Protein AF-0000000084755951 (afdb_homodimer)

Solvent-accessible surface area (backbone atoms only — not comparable to full-atom values): 40116 Å² total; per-residue (Å²): 95,75,40,47,34,36,28,36,17,65,44,61,48,25,36,50,39,48,44,43,33,43,76,69,72,43,50,49,40,33,40,18,60,53,48,72,67,58,58,48,65,53,77,77,49,32,58,33,24,38,64,43,52,53,48,35,47,71,50,68,51,32,68,61,50,73,72,68,36,46,78,37,50,42,37,31,37,33,49,92,86,38,80,45,78,42,54,23,18,78,58,49,82,62,44,34,32,35,30,47,31,40,34,57,53,36,48,39,38,52,51,51,39,61,73,68,62,56,54,68,45,59,49,32,40,80,64,43,78,42,55,36,79,46,82,57,19,36,41,34,29,29,47,93,86,38,83,42,59,37,38,21,51,32,36,39,20,25,40,31,73,87,26,59,51,58,70,66,49,60,70,91,66,52,45,79,33,66,49,74,56,90,34,18,37,39,34,37,30,24,76,22,50,45,70,47,98,46,42,35,45,29,36,35,98,85,25,24,37,36,47,37,48,58,44,78,52,27,20,35,36,34,36,46,38,60,64,85,62,54,61,87,77,51,47,66,68,57,47,53,52,52,52,37,70,61,37,55,67,80,53,33,74,53,53,59,83,63,67,66,77,42,73,44,68,42,74,35,41,35,34,42,45,37,66,35,54,51,71,36,33,35,49,30,33,44,27,32,36,44,48,35,70,73,47,54,36,53,71,41,49,15,40,48,30,33,56,52,50,47,53,37,52,48,39,28,73,77,69,62,41,65,78,46,64,77,43,46,37,60,59,39,49,57,52,44,40,45,46,44,34,48,18,50,50,49,42,59,58,34,47,73,59,93,82,58,48,74,42,51,50,51,43,35,51,30,46,46,53,46,31,75,68,30,73,39,34,40,26,45,52,29,37,56,58,26,46,66,86,76,82,80,93,127,95,75,41,47,33,36,27,38,18,65,43,62,49,26,36,50,38,46,43,42,32,43,76,69,71,42,52,48,39,32,38,18,60,53,48,72,67,58,58,48,66,53,78,79,50,32,58,33,24,39,65,44,53,51,50,36,47,72,50,68,51,32,68,60,51,73,70,70,36,45,78,36,50,43,38,30,37,32,48,93,85,39,80,44,74,42,55,24,19,78,59,49,82,62,44,34,31,35,30,48,30,40,33,57,54,36,46,39,36,51,50,50,39,60,72,70,64,57,54,67,46,59,50,33,40,79,63,44,77,42,56,36,78,48,81,59,18,34,41,34,29,30,46,94,85,38,81,44,57,37,39,19,51,32,35,38,22,26,40,31,74,84,25,60,54,57,70,65,49,59,69,91,66,51,44,79,33,65,48,72,55,90,33,17,39,39,34,38,31,26,76,22,50,45,71,48,97,44,41,37,44,29,37,34,99,85,26,22,38,36,48,37,49,57,46,78,50,27,20,36,36,33,35,45,38,59,63,85,62,54,59,87,78,52,45,66,66,56,48,53,52,52,53,35,70,62,37,56,66,81,53,34,74,52,54,58,84,60,68,67,77,42,75,44,66,43,74,35,42,37,35,41,47,37,66,35,53,51,71,36,32,34,48,32,31,44,28,33,36,43,49,34,69,74,47,55,36,53,68,40,46,14,41,50,32,33,56,52,50,47,52,37,51,48,39,28,75,76,69,62,39,64,76,46,64,77,43,46,38,60,59,39,49,56,51,45,42,45,48,45,36,48,18,50,51,48,42,59,57,34,48,72,58,93,84,58,48,74,43,50,52,52,42,35,51,28,47,47,53,46,33,75,68,30,72,39,34,41,25,45,51,29,38,56,58,27,46,66,86,76,81,78,90,124

InterPro domains:
  IPR002938 FAD-binding domain [PF01494] (2-342)
  IPR012733 4-hydroxybenzoate 3-monooxygenase [TIGR02360] (1-390)
  IPR036188 FAD/NAD(P)-binding domain superfamily [G3DSA:3.50.50.60] (2-351)
  IPR036188 FAD/NAD(P)-binding domain superfamily [SSF51905] (1-386)
  IPR050641 Rifampicin monooxygenase-like [PTHR43004] (2-329)

Radius of gyration: 30.82 Å; Cα contacts (8 Å, |Δi|>4): 1655; chains: 2; bounding box: 67×98×66 Å

Secondary structure (DSSP, 8-state):
-B-SEEEE--SHHHHHHHHHHHHTT--EEEE-SS-HHHHHH-----EE-HHHHHHHHHHT--HHHHHH-EEES-EEEEETTEEEEE-HHHHTTS--EEE--HHHHHHHHHHHHHHHT--EE-S-EEEEEE-TTSSS-EEEEEETTEEEEEE-SEEEE-S-TT-HHHHTS-TTT-EEEEEEEEEEEEEEEESS--SSSS-EEE--TT--EEEEESSSS-EEEEEEE-TT--GGG--HHHHHHHHHHTS-HHHHTTPPP--EEEEEEEEEEEEEEE-SEETTEEE-GGGTEE--GGGT-HHHHHHHHHHHHHHHHHHHHHH--GGGGGGHHHHHHHHHHHHHHHHHHHHHHH---TT--HHHHHHHHHHHHHHHH-HHHHHHHHHHHH-PPPPP--/-B-SEEEE--SHHHHHHHHHHHHTT--EEEE-SS-HHHHHH-----EE-HHHHHHHHHHT--HHHHHH-EEES-EEEEETTEEEEE-HHHHTTS--EEE--HHHHHHHHHHHHHHHT--EE-S-EEEEEE-TTSSS-EEEEEETTEEEEEE-SEEEE-S-TTSHHHHTS-TTT-EEEEEEEEEEEEEEEES---SSSS-EEE--TT--EEEEESSSS-EEEEEEEETT--GGG--HHHHHHHHHHTS-HHHHTTPPP--EEEEEEEEEEEEEEE-SEETTEEE-GGGTEE--GGGT-HHHHHHHHHHHHHHHHHHHHHH--GGGGGGHHHHHHHHHHHHHHHHHHHHHHH---TT--HHHHHHHHHHHHHHHH-HHHHHHHHHHHH-PPPPP--

Foldseek 3Di:
DEFAEEEEALALLSLLLCLLLVVLVGAYEYEAQADPVVRLPDWDFFKAFQVLLVSCVSSVQCVCQVVAKDWAQWEWEADPQDIFIQRLCVLAVGFTMIGAISSRSSVSSVVSCVVSVRHYAYNKAPWDWDDLQDQWIKIWIAHPRDIDIYIYRFYEYPHAQPDCQLVNDDPVQKDKDKDWAQWWKKKFKDQAAFLDSHWYWYAAPQWTKIWAANHRGMTMIIGIGGPPDDQVVQDQVNVLVVNLVRHPVVSNVSDDGDDTPDTDIGTFMWMAMPQQDDRRYGYAANNGIDAGPLLSCRVVLSSLLSVLVSVLVSCCVVPVPPVLSVCSRVQSVVQRVLLNVLSVVRCLLHTDGPPDDPVSVVVSVVLCCDLSVDSVSSSVNSCVSSNPDGDDRD/DEFAEEEEALALLSLLLCLLLVVLVGAYEYEAQADPVVRLPDWDFFKAFQVLLVSCVSSVLCVCQVVAKDKAQWAWEADPQDIFIQRLCVLAVGFIMIGAISSRSSVSSVVSCVVSVRHYAYNWAPWDWDDLQDQWIKIWIAHPRDIDIYIHRFYEYPHAQPDCQLVNDDPVQKDKDKDWAQWWKKKFKFQAAFLDSHWYWYAAPQWTKIWAANHRGMTMIIGIGGPPDDQVVQDQVNVLVVNLVRHPVVSSVSDDGGDTPDIDIGTFMWMAMPQQDDRRYGYAANNGIDAGPLLSCRVVLSSLLSVLVSVLVSCCVPPVPPVLSVCSRVQSVVQRVLLNVLSVVRCLLHTDGPPDDPVSVVVSVVLCCDLSVDSVSSSVNSCVSSNPDGDDRD

Structure (mmCIF, N/CA/C/O backbone):
data_AF-0000000084755951-model_v1
#
loop_
_entity.id
_entity.type
_entity.pdbx_description
1 polymer '4-hydroxybenzoate 3-monooxygenase'
#
loop_
_atom_site.group_PDB
_atom_site.id
_atom_site.type_symbol
_atom_site.label_atom_id
_atom_site.label_alt_id
_atom_site.label_comp_id
_atom_site.label_asym_id
_atom_site.label_entity_id
_atom_site.label_seq_id
_atom_site.pdbx_PDB_ins_code
_atom_site.Cartn_x
_atom_site.Cartn_y
_atom_site.Cartn_z
_atom_site.occupancy
_atom_site.B_iso_or_equiv
_atom_site.auth_seq_id
_atom_site.auth_comp_id
_atom_site.auth_asym_id
_atom_site.auth_atom_id
_atom_site.pdbx_PDB_model_num
ATOM 1 N N . MET A 1 1 ? -6.324 -45.344 -24.609 1 89.38 1 MET A N 1
ATOM 2 C CA . MET A 1 1 ? -5.785 -45.312 -23.25 1 89.38 1 MET A CA 1
ATOM 3 C C . MET A 1 1 ? -6.695 -44.5 -22.328 1 89.38 1 MET A C 1
ATOM 5 O O . MET A 1 1 ? -7.469 -43.656 -22.781 1 89.38 1 MET A O 1
ATOM 9 N N . ARG A 1 2 ? -6.793 -44.906 -21.078 1 95.69 2 ARG A N 1
ATOM 10 C CA . ARG A 1 2 ? -7.617 -44.188 -20.109 1 95.69 2 ARG A CA 1
ATOM 11 C C . ARG A 1 2 ? -6.824 -43.875 -18.844 1 95.69 2 ARG A C 1
ATOM 13 O O . ARG A 1 2 ? -5.934 -44.625 -18.453 1 95.69 2 ARG A O 1
ATOM 20 N N . THR A 1 3 ? -7.078 -42.719 -18.266 1 98.19 3 THR A N 1
ATOM 21 C CA . THR A 1 3 ? -6.477 -42.344 -16.984 1 98.19 3 THR A CA 1
ATOM 22 C C . THR A 1 3 ? -7.469 -41.531 -16.156 1 98.19 3 THR A C 1
ATOM 24 O O . THR A 1 3 ? -8.578 -41.25 -16.609 1 98.19 3 THR A O 1
ATOM 27 N N . GLN A 1 4 ? -7.203 -41.344 -14.914 1 98.56 4 GLN A N 1
ATOM 28 C CA . GLN A 1 4 ? -8.062 -40.531 -14.07 1 98.56 4 GLN A CA 1
ATOM 29 C C . GLN A 1 4 ? -7.844 -39.031 -14.344 1 98.56 4 GLN A C 1
ATOM 31 O O . GLN A 1 4 ? -8.805 -38.312 -14.617 1 98.56 4 GLN A O 1
ATOM 36 N N . VAL A 1 5 ? -6.59 -38.594 -14.344 1 98.81 5 VAL A N 1
ATOM 37 C CA . VAL A 1 5 ? -6.297 -37.188 -14.594 1 98.81 5 VAL A CA 1
ATOM 38 C C . VAL A 1 5 ? -5.266 -37.094 -15.719 1 98.81 5 VAL A C 1
ATOM 40 O O . VAL A 1 5 ? -4.148 -37.594 -15.594 1 98.81 5 VAL A O 1
ATOM 43 N N . ALA A 1 6 ? -5.59 -36.438 -16.844 1 98.88 6 ALA A N 1
ATOM 44 C CA . ALA A 1 6 ? -4.641 -36.062 -17.891 1 98.88 6 ALA A CA 1
ATOM 45 C C . ALA A 1 6 ? -4.012 -34.688 -17.594 1 98.88 6 ALA A C 1
ATOM 47 O O . ALA A 1 6 ? -4.723 -33.719 -17.344 1 98.88 6 ALA A O 1
ATOM 48 N N . ILE A 1 7 ? -2.732 -34.656 -17.547 1 98.94 7 ILE A N 1
ATOM 49 C CA . ILE A 1 7 ? -2.002 -33.406 -17.328 1 98.94 7 ILE A CA 1
ATOM 50 C C . ILE A 1 7 ? -1.303 -33 -18.609 1 98.94 7 ILE A C 1
ATOM 52 O O . ILE A 1 7 ? -0.539 -33.75 -19.203 1 98.94 7 ILE A O 1
ATOM 56 N N . ILE A 1 8 ? -1.611 -31.812 -19.094 1 98.88 8 ILE A N 1
ATOM 57 C CA . ILE A 1 8 ? -0.977 -31.297 -20.297 1 98.88 8 ILE A CA 1
ATOM 58 C C . ILE A 1 8 ? 0.137 -30.328 -19.922 1 98.88 8 ILE A C 1
ATOM 60 O O . ILE A 1 8 ? -0.131 -29.203 -19.516 1 98.88 8 ILE A O 1
ATOM 64 N N . GLY A 1 9 ? 1.36 -30.703 -20.141 1 98.31 9 GLY A N 1
ATOM 65 C CA . GLY A 1 9 ? 2.533 -29.922 -19.766 1 98.31 9 GLY A CA 1
ATOM 66 C C . GLY A 1 9 ? 3.357 -30.578 -18.672 1 98.31 9 GLY A C 1
ATOM 67 O O . GLY A 1 9 ? 2.83 -30.906 -17.609 1 98.31 9 GLY A O 1
ATOM 68 N N . ALA A 1 10 ? 4.645 -30.719 -18.906 1 97.69 10 ALA A N 1
ATOM 69 C CA . ALA A 1 10 ? 5.555 -31.344 -17.938 1 97.69 10 ALA A CA 1
ATOM 70 C C . ALA A 1 10 ? 6.512 -30.312 -17.344 1 97.69 10 ALA A C 1
ATOM 72 O O . ALA A 1 10 ? 7.672 -30.641 -17.062 1 97.69 10 ALA A O 1
ATOM 73 N N . GLY A 1 11 ? 6.027 -29.062 -17.25 1 95.69 11 GLY A N 1
ATOM 74 C CA . GLY A 1 11 ? 6.754 -28.109 -16.438 1 95.69 11 GLY A CA 1
ATOM 75 C C . GLY A 1 11 ? 6.645 -28.391 -14.953 1 95.69 11 GLY A C 1
ATOM 76 O O . GLY A 1 11 ? 6.086 -29.406 -14.547 1 95.69 11 GLY A O 1
ATOM 77 N N . PRO A 1 12 ? 7.125 -27.453 -14.156 1 95.56 12 PRO A N 1
ATOM 78 C CA . PRO A 1 12 ? 7.129 -27.703 -12.711 1 95.56 12 PRO A CA 1
ATOM 79 C C . PRO A 1 12 ? 5.73 -27.953 -12.148 1 95.56 12 PRO A C 1
ATOM 81 O O . PRO A 1 12 ? 5.551 -28.844 -11.312 1 95.56 12 PRO A O 1
ATOM 84 N N . SER A 1 13 ? 4.766 -27.203 -12.602 1 97.38 13 SER A N 1
ATOM 85 C CA . SER A 1 13 ? 3.426 -27.375 -12.047 1 97.38 13 SER A CA 1
ATOM 86 C C . SER A 1 13 ? 2.834 -28.734 -12.438 1 97.38 13 SER A C 1
ATOM 88 O O . SER A 1 13 ? 2.221 -29.406 -11.609 1 97.38 13 SER A O 1
ATOM 90 N N . GLY A 1 14 ? 3.006 -29.141 -13.703 1 98.56 14 GLY A N 1
ATOM 91 C CA . GLY A 1 14 ? 2.5 -30.422 -14.133 1 98.56 14 GLY A CA 1
ATOM 92 C C . GLY A 1 14 ? 3.156 -31.594 -13.422 1 98.56 14 GLY A C 1
ATOM 93 O O . GLY A 1 14 ? 2.477 -32.531 -13 1 98.56 14 GLY A O 1
ATOM 94 N N . LEU A 1 15 ? 4.469 -31.531 -13.312 1 98.62 15 LEU A N 1
ATOM 95 C CA . LEU A 1 15 ? 5.219 -32.594 -12.641 1 98.62 15 LEU A CA 1
ATOM 96 C C . LEU A 1 15 ? 4.852 -32.656 -11.164 1 98.62 15 LEU A C 1
ATOM 98 O O . LEU A 1 15 ? 4.691 -33.75 -10.617 1 98.62 15 LEU A O 1
ATOM 102 N N . LEU A 1 16 ? 4.746 -31.5 -10.516 1 98.75 16 LEU A N 1
ATOM 103 C CA . LEU A 1 16 ? 4.402 -31.469 -9.102 1 98.75 16 LEU A CA 1
ATOM 104 C C . LEU A 1 16 ? 3.002 -32.031 -8.867 1 98.75 16 LEU A C 1
ATOM 106 O O . LEU A 1 16 ? 2.793 -32.844 -7.957 1 98.75 16 LEU A O 1
ATOM 110 N N . LEU A 1 17 ? 2.049 -31.594 -9.703 1 98.88 17 LEU A N 1
ATOM 111 C CA . LEU A 1 17 ? 0.692 -32.125 -9.609 1 98.88 17 LEU A CA 1
ATOM 112 C C . LEU A 1 17 ? 0.681 -33.625 -9.812 1 98.88 17 LEU A C 1
ATOM 114 O O . LEU A 1 17 ? 0.057 -34.344 -9.039 1 98.88 17 LEU A O 1
ATOM 118 N N . GLY A 1 18 ? 1.361 -34.094 -10.859 1 98.81 18 GLY A N 1
ATOM 119 C CA . GLY A 1 18 ? 1.45 -35.5 -11.125 1 98.81 18 GLY A CA 1
ATOM 120 C C . GLY A 1 18 ? 1.99 -36.312 -9.953 1 98.81 18 GLY A C 1
ATOM 121 O O . GLY A 1 18 ? 1.472 -37.375 -9.633 1 98.81 18 GLY A O 1
ATOM 122 N N . GLN A 1 19 ? 3.037 -35.781 -9.359 1 98.75 19 GLN A N 1
ATOM 123 C CA . GLN A 1 19 ? 3.684 -36.469 -8.242 1 98.75 19 GLN A CA 1
ATOM 124 C C . GLN A 1 19 ? 2.74 -36.562 -7.043 1 98.75 19 GLN A C 1
ATOM 126 O O . GLN A 1 19 ? 2.621 -37.625 -6.438 1 98.75 19 GLN A O 1
ATOM 131 N N . LEU A 1 20 ? 2.086 -35.469 -6.691 1 98.81 20 LEU A N 1
ATOM 132 C CA . LEU A 1 20 ? 1.184 -35.469 -5.543 1 98.81 20 LEU A CA 1
ATOM 133 C C . LEU A 1 20 ? -0.005 -36.375 -5.773 1 98.81 20 LEU A C 1
ATOM 135 O O . LEU A 1 20 ? -0.388 -37.125 -4.875 1 98.81 20 LEU A O 1
ATOM 139 N N . LEU A 1 21 ? -0.588 -36.312 -6.961 1 98.75 21 LEU A N 1
ATOM 140 C CA . LEU A 1 21 ? -1.711 -37.188 -7.289 1 98.75 21 LEU A CA 1
ATOM 141 C C . LEU A 1 21 ? -1.286 -38.656 -7.27 1 98.75 21 LEU A C 1
ATOM 143 O O . LEU A 1 21 ? -2.004 -39.5 -6.742 1 98.75 21 LEU A O 1
ATOM 147 N N . HIS A 1 22 ? -0.152 -38.938 -7.812 1 98.19 22 HIS A N 1
ATOM 148 C CA . HIS A 1 22 ? 0.367 -40.312 -7.801 1 98.19 22 HIS A CA 1
ATOM 149 C C . HIS A 1 22 ? 0.497 -40.844 -6.379 1 98.19 22 HIS A C 1
ATOM 151 O O . HIS A 1 22 ? 0.085 -41.969 -6.09 1 98.19 22 HIS A O 1
ATOM 157 N N . ASN A 1 23 ? 1.104 -40.031 -5.535 1 98.12 23 ASN A N 1
ATOM 158 C CA . ASN A 1 23 ? 1.278 -40.406 -4.137 1 98.12 23 ASN A CA 1
ATOM 159 C C . ASN A 1 23 ? -0.06 -40.688 -3.467 1 98.12 23 ASN A C 1
ATOM 161 O O . ASN A 1 23 ? -0.121 -41.469 -2.508 1 98.12 23 ASN A O 1
ATOM 165 N N . ALA A 1 24 ? -1.062 -40.094 -3.98 1 97.94 24 ALA A N 1
ATOM 166 C CA . ALA A 1 24 ? -2.398 -40.281 -3.42 1 97.94 24 ALA A CA 1
ATOM 167 C C . ALA A 1 24 ? -3.115 -41.469 -4.082 1 97.94 24 ALA A C 1
ATOM 169 O O . ALA A 1 24 ? -4.285 -41.719 -3.791 1 97.94 24 ALA A O 1
ATOM 170 N N . GLY A 1 25 ? -2.477 -42.125 -5 1 97.94 25 GLY A N 1
ATOM 171 C CA . GLY A 1 25 ? -3.047 -43.281 -5.664 1 97.94 25 GLY A CA 1
ATOM 172 C C . GLY A 1 25 ? -3.922 -42.938 -6.848 1 97.94 25 GLY A C 1
ATOM 173 O O . GLY A 1 25 ? -4.754 -43.719 -7.281 1 97.94 25 GLY A O 1
ATOM 174 N N . ILE A 1 26 ? -3.838 -41.75 -7.348 1 98.56 26 ILE A N 1
ATOM 175 C CA . ILE A 1 26 ? -4.629 -41.281 -8.484 1 98.56 26 ILE A CA 1
ATOM 176 C C . ILE A 1 26 ? -3.797 -41.406 -9.766 1 98.56 26 ILE A C 1
ATOM 178 O O . ILE A 1 26 ? -2.699 -40.844 -9.844 1 98.56 26 ILE A O 1
ATOM 182 N N . HIS A 1 27 ? -4.301 -42.031 -10.742 1 98.31 27 HIS A N 1
ATOM 183 C CA . HIS A 1 27 ? -3.559 -42.281 -11.969 1 98.31 27 HIS A CA 1
ATOM 184 C C . HIS A 1 27 ? -3.514 -41.062 -12.859 1 98.31 27 HIS A C 1
ATOM 186 O O . HIS A 1 27 ? -4.535 -40.406 -13.07 1 98.31 27 HIS A O 1
ATOM 192 N N . THR A 1 28 ? -2.297 -40.781 -13.344 1 98.5 28 THR A N 1
ATOM 193 C CA . THR A 1 28 ? -2.123 -39.625 -14.203 1 98.5 28 THR A CA 1
ATOM 194 C C . THR A 1 28 ? -1.286 -39.969 -15.43 1 98.5 28 THR A C 1
ATOM 196 O O . THR A 1 28 ? -0.479 -40.906 -15.391 1 98.5 28 THR A O 1
ATOM 199 N N . VAL A 1 29 ? -1.53 -39.312 -16.516 1 98.75 29 VAL A N 1
ATOM 200 C CA . VAL A 1 29 ? -0.669 -39.281 -17.703 1 98.75 29 VAL A CA 1
ATOM 201 C C . VAL A 1 29 ? -0.292 -37.844 -18.031 1 98.75 29 VAL A C 1
ATOM 203 O O . VAL A 1 29 ? -1.163 -36.969 -18.141 1 98.75 29 VAL A O 1
ATOM 206 N N . ILE A 1 30 ? 1.007 -37.594 -18.094 1 98.81 30 ILE A N 1
ATOM 207 C CA . ILE A 1 30 ? 1.479 -36.25 -18.469 1 98.81 30 ILE A CA 1
ATOM 208 C C . ILE A 1 30 ? 1.847 -36.219 -19.953 1 98.81 30 ILE A C 1
ATOM 210 O O . ILE A 1 30 ? 2.574 -37.094 -20.422 1 98.81 30 ILE A O 1
ATOM 214 N N . LEU A 1 31 ? 1.274 -35.281 -20.688 1 98.75 31 LEU A N 1
ATOM 215 C CA . LEU A 1 31 ? 1.611 -3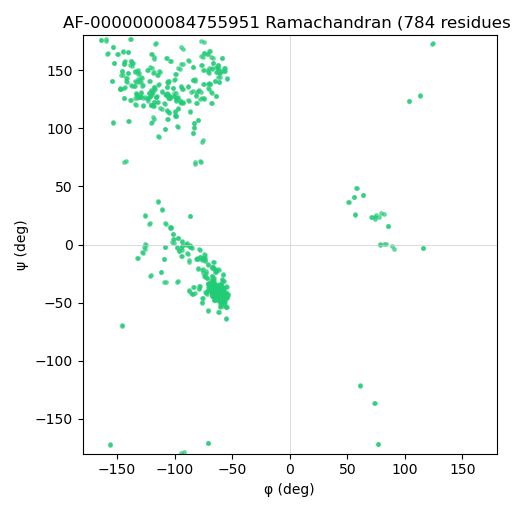5.031 -22.094 1 98.75 31 LEU A CA 1
ATOM 216 C C . LEU A 1 31 ? 2.479 -33.781 -22.234 1 98.75 31 LEU A C 1
ATOM 218 O O . LEU A 1 31 ? 2.146 -32.75 -21.688 1 98.75 31 LEU A O 1
ATOM 222 N N . GLU A 1 32 ? 3.6 -33.906 -22.906 1 98.5 32 GLU A N 1
ATOM 223 C CA . GLU A 1 32 ? 4.539 -32.781 -23.062 1 98.5 32 GLU A CA 1
ATOM 224 C C . GLU A 1 32 ? 4.992 -32.656 -24.5 1 98.5 32 GLU A C 1
ATOM 226 O O . GLU A 1 32 ? 5.406 -33.625 -25.125 1 98.5 32 GLU A O 1
ATOM 231 N N . ARG A 1 33 ? 4.891 -31.453 -25 1 97.44 33 ARG A N 1
ATOM 232 C CA . ARG A 1 33 ? 5.25 -31.172 -26.375 1 97.44 33 ARG A CA 1
ATOM 233 C C . ARG A 1 33 ? 6.758 -31.25 -26.578 1 97.44 33 ARG A C 1
ATOM 235 O O . ARG A 1 33 ? 7.23 -31.672 -27.641 1 97.44 33 ARG A O 1
ATOM 242 N N . GLN A 1 34 ? 7.535 -30.875 -25.609 1 96.56 34 GLN A N 1
ATOM 243 C CA . GLN A 1 34 ? 8.984 -30.781 -25.719 1 96.56 34 GLN A CA 1
ATOM 244 C C . GLN A 1 34 ? 9.656 -32.062 -25.234 1 96.56 34 GLN A C 1
ATOM 246 O O . GLN A 1 34 ? 9.008 -32.906 -24.641 1 96.56 34 GLN A O 1
ATOM 251 N N . SER A 1 35 ? 10.945 -32.125 -25.5 1 96.62 35 SER A N 1
ATOM 252 C CA . SER A 1 35 ? 11.734 -33.25 -25 1 96.62 35 SER A CA 1
ATOM 253 C C . SER A 1 35 ? 12.039 -33.094 -23.516 1 96.62 35 SER A C 1
ATOM 255 O O . SER A 1 35 ? 11.914 -31.984 -22.969 1 96.62 35 SER A O 1
ATOM 257 N N . ALA A 1 36 ? 12.406 -34.156 -22.891 1 95.44 36 ALA A N 1
ATOM 258 C CA . ALA A 1 36 ? 12.797 -34.125 -21.484 1 95.44 36 ALA A CA 1
ATOM 259 C C . ALA A 1 36 ? 13.969 -33.188 -21.25 1 95.44 36 ALA A C 1
ATOM 261 O O . ALA A 1 36 ? 14.016 -32.469 -20.25 1 95.44 36 ALA A O 1
ATOM 262 N N . GLU A 1 37 ? 14.898 -33.156 -22.156 1 93.94 37 GLU A N 1
ATOM 263 C CA . GLU A 1 37 ? 16.078 -32.312 -22.047 1 93.94 37 GLU A CA 1
ATOM 264 C C . GLU A 1 37 ? 15.703 -30.828 -22.125 1 93.94 37 GLU A C 1
ATOM 266 O O . GLU A 1 37 ? 16.266 -30 -21.391 1 93.94 37 GLU A O 1
ATOM 271 N N . TYR A 1 38 ? 14.812 -30.594 -22.969 1 92.44 38 TYR A N 1
ATOM 272 C CA . TYR A 1 38 ? 14.352 -29.219 -23.125 1 92.44 38 TYR A CA 1
ATOM 273 C C . TYR A 1 38 ? 13.648 -28.734 -21.859 1 92.44 38 TYR A C 1
ATOM 275 O O . TYR A 1 38 ? 13.891 -27.625 -21.391 1 92.44 38 TYR A O 1
ATOM 283 N N . VAL A 1 39 ? 12.836 -29.547 -21.312 1 91.94 39 VAL A N 1
ATOM 284 C CA . VAL A 1 39 ? 12.086 -29.219 -20.094 1 91.94 39 VAL A CA 1
ATOM 285 C C . VAL A 1 39 ? 13.062 -28.922 -18.953 1 91.94 39 VAL A C 1
ATOM 287 O O . VAL A 1 39 ? 12.883 -27.953 -18.219 1 91.94 39 VAL A O 1
ATOM 290 N N . LEU A 1 40 ? 14.117 -29.625 -18.812 1 88.31 40 LEU A N 1
ATOM 291 C CA . LEU A 1 40 ? 15.094 -29.5 -17.734 1 88.31 40 LEU A CA 1
ATOM 292 C C . LEU A 1 40 ? 15.953 -28.25 -17.938 1 88.31 40 LEU A C 1
ATOM 294 O O . LEU A 1 40 ? 16.406 -27.656 -16.953 1 88.31 40 LEU A O 1
ATOM 298 N N . GLY A 1 41 ? 16.125 -27.812 -19.078 1 81.94 41 GLY A N 1
ATOM 299 C CA . GLY A 1 41 ? 17.047 -26.734 -19.375 1 81.94 41 GLY A CA 1
ATOM 300 C C . GLY A 1 41 ? 16.438 -25.359 -19.219 1 81.94 41 GLY A C 1
ATOM 301 O O . GLY A 1 41 ? 17.156 -24.359 -19.234 1 81.94 41 GLY A O 1
ATOM 302 N N . ARG A 1 42 ? 15.289 -25.234 -18.891 1 74.5 42 ARG A N 1
ATOM 303 C CA . ARG A 1 42 ? 14.648 -23.938 -18.797 1 74.5 42 ARG A CA 1
ATOM 304 C C . ARG A 1 42 ? 14.867 -23.312 -17.422 1 74.5 42 ARG A C 1
ATOM 306 O O . ARG A 1 42 ? 14.445 -23.891 -16.406 1 74.5 42 ARG A O 1
ATOM 313 N N . ILE A 1 43 ? 15.617 -22.172 -17.328 1 67.94 43 ILE A N 1
ATOM 314 C CA . ILE A 1 43 ? 15.961 -21.5 -16.078 1 67.94 43 ILE A CA 1
ATOM 315 C C . ILE A 1 43 ? 15.039 -20.297 -15.883 1 67.94 43 ILE A C 1
ATOM 317 O O . ILE A 1 43 ? 15.008 -19.375 -16.719 1 67.94 43 ILE A O 1
ATOM 321 N N . ARG A 1 44 ? 14.398 -20.156 -14.789 1 72.06 44 ARG A N 1
ATOM 322 C CA . ARG A 1 44 ? 13.516 -19.016 -14.562 1 72.06 44 ARG A CA 1
ATOM 323 C C . ARG A 1 44 ? 13.539 -18.578 -13.102 1 72.06 44 ARG A C 1
ATOM 325 O O . ARG A 1 44 ? 14.367 -17.75 -12.711 1 72.06 44 ARG A O 1
ATOM 332 N N . ALA A 1 45 ? 12.969 -19.406 -12.266 1 72.06 45 ALA A N 1
ATOM 333 C CA . ALA A 1 45 ? 12.703 -19 -10.883 1 72.06 45 ALA A CA 1
ATOM 334 C C . ALA A 1 45 ? 13.82 -19.453 -9.953 1 72.06 45 ALA A C 1
ATOM 336 O O . ALA A 1 45 ? 14.5 -20.438 -10.227 1 72.06 45 ALA A O 1
ATOM 337 N N . GLY A 1 46 ? 13.953 -18.594 -8.852 1 85.19 46 GLY A N 1
ATOM 338 C CA . GLY A 1 46 ? 15.039 -18.953 -7.957 1 85.19 46 GLY A CA 1
ATOM 339 C C . GLY A 1 46 ? 14.633 -18.969 -6.496 1 85.19 46 GLY A C 1
ATOM 340 O O . GLY A 1 46 ? 15.359 -19.484 -5.645 1 85.19 46 GLY A O 1
ATOM 341 N N . ILE A 1 47 ? 13.477 -18.438 -6.258 1 94.38 47 ILE A N 1
ATOM 342 C CA . ILE A 1 47 ? 13.086 -18.312 -4.855 1 94.38 47 ILE A CA 1
ATOM 343 C C . ILE A 1 47 ? 11.797 -19.094 -4.609 1 94.38 47 ILE A C 1
ATOM 345 O O . ILE A 1 47 ? 10.812 -18.938 -5.34 1 94.38 47 ILE A O 1
ATOM 349 N N . LEU A 1 48 ? 11.805 -19.938 -3.596 1 97.44 48 LEU A N 1
ATOM 350 C CA . LEU A 1 48 ? 10.633 -20.703 -3.174 1 97.44 48 LEU A CA 1
ATOM 351 C C . LEU A 1 48 ? 10.078 -20.156 -1.866 1 97.44 48 LEU A C 1
ATOM 353 O O . LEU A 1 48 ? 10.805 -20 -0.888 1 97.44 48 LEU A O 1
ATOM 357 N N . GLU A 1 49 ? 8.766 -19.891 -1.892 1 97.88 49 GLU A N 1
ATOM 358 C CA . GLU A 1 49 ? 8.07 -19.5 -0.667 1 97.88 49 GLU A CA 1
ATOM 359 C C . GLU A 1 49 ? 7.969 -20.688 0.3 1 97.88 49 GLU A C 1
ATOM 361 O O . GLU A 1 49 ? 8.141 -21.828 -0.098 1 97.88 49 GLU A O 1
ATOM 366 N N . ASN A 1 50 ? 7.613 -20.328 1.484 1 97.75 50 ASN A N 1
ATOM 367 C CA . ASN A 1 50 ? 7.477 -21.328 2.535 1 97.75 50 ASN A CA 1
ATOM 368 C C . ASN A 1 50 ? 6.477 -22.406 2.146 1 97.75 50 ASN A C 1
ATOM 370 O O . ASN A 1 50 ? 6.742 -23.594 2.324 1 97.75 50 ASN A O 1
ATOM 374 N N . GLY A 1 51 ? 5.328 -22 1.625 1 97.31 51 GLY A N 1
ATOM 375 C CA . GLY A 1 51 ? 4.301 -22.953 1.23 1 97.31 51 GLY A CA 1
ATOM 376 C C . GLY A 1 51 ? 4.742 -23.891 0.118 1 97.31 51 GLY A C 1
ATOM 377 O O . GLY A 1 51 ? 4.363 -25.062 0.097 1 97.31 51 GLY A O 1
ATOM 378 N N . THR A 1 52 ? 5.512 -23.359 -0.811 1 98.12 52 THR A N 1
ATOM 379 C CA . THR A 1 52 ? 6.027 -24.188 -1.902 1 98.12 52 THR A CA 1
ATOM 380 C C . THR A 1 52 ? 7.008 -25.219 -1.379 1 98.12 52 THR A C 1
ATOM 382 O O . THR A 1 52 ? 6.973 -26.391 -1.798 1 98.12 52 THR A O 1
ATOM 385 N N . VAL A 1 53 ? 7.855 -24.797 -0.469 1 98.31 53 VAL A N 1
ATOM 386 C CA . VAL A 1 53 ? 8.812 -25.719 0.154 1 98.31 53 VAL A CA 1
ATOM 387 C C . VAL A 1 53 ? 8.062 -26.859 0.842 1 98.31 53 VAL A C 1
ATOM 389 O O . VAL A 1 53 ? 8.398 -28.031 0.657 1 98.31 53 VAL A O 1
ATOM 392 N N . GLU A 1 54 ? 7.047 -26.516 1.562 1 98.19 54 GLU A N 1
ATOM 393 C CA . GLU A 1 54 ? 6.254 -27.516 2.271 1 98.19 54 GLU A CA 1
ATOM 394 C C . GLU A 1 54 ? 5.551 -28.453 1.298 1 98.19 54 GLU A C 1
ATOM 396 O O . GLU A 1 54 ? 5.43 -29.656 1.562 1 98.19 54 GLU A O 1
ATOM 401 N N . LEU A 1 55 ? 5.098 -27.891 0.199 1 98.44 55 LEU A N 1
ATOM 402 C CA . LEU A 1 55 ? 4.414 -28.703 -0.796 1 98.44 55 LEU A CA 1
ATOM 403 C C . LEU A 1 55 ? 5.379 -29.703 -1.442 1 98.44 55 LEU A C 1
ATOM 405 O O . LEU A 1 55 ? 5.008 -30.844 -1.719 1 98.44 55 LEU A O 1
ATOM 409 N N . LEU A 1 56 ? 6.59 -29.266 -1.7 1 98.75 56 LEU A N 1
ATOM 410 C CA . LEU A 1 56 ? 7.605 -30.156 -2.248 1 98.75 56 LEU A CA 1
ATOM 411 C C . LEU A 1 56 ? 7.941 -31.266 -1.261 1 98.75 56 LEU A C 1
ATOM 413 O O . LEU A 1 56 ? 8.164 -32.406 -1.662 1 98.75 56 LEU A O 1
ATOM 417 N N . ARG A 1 57 ? 7.977 -30.906 0.019 1 98.75 57 ARG A N 1
ATOM 418 C CA . ARG A 1 57 ? 8.18 -31.922 1.051 1 98.75 57 ARG A CA 1
ATOM 419 C C . ARG A 1 57 ? 7.023 -32.906 1.073 1 98.75 57 ARG A C 1
ATOM 421 O O . ARG A 1 57 ? 7.242 -34.125 1.165 1 98.75 57 ARG A O 1
ATOM 428 N N . GLU A 1 58 ? 5.84 -32.375 0.951 1 98.5 58 GLU A N 1
ATOM 429 C CA . GLU A 1 58 ? 4.656 -33.25 0.907 1 98.5 58 GLU A CA 1
ATOM 430 C C . GLU A 1 58 ? 4.707 -34.188 -0.289 1 98.5 58 GLU A C 1
ATOM 432 O O . GLU A 1 58 ? 4.262 -35.344 -0.2 1 98.5 58 GLU A O 1
ATOM 437 N N . ALA A 1 59 ? 5.262 -33.719 -1.375 1 98.69 59 ALA A N 1
ATOM 438 C CA . ALA A 1 59 ? 5.371 -34.531 -2.6 1 98.69 59 ALA A CA 1
ATOM 439 C C . ALA A 1 59 ? 6.488 -35.562 -2.49 1 98.69 59 ALA A C 1
ATOM 441 O O . ALA A 1 59 ? 6.586 -36.469 -3.318 1 98.69 59 ALA A O 1
ATOM 442 N N . GLY A 1 60 ? 7.32 -35.406 -1.484 1 98.44 60 GLY A N 1
ATOM 443 C CA . GLY A 1 60 ? 8.398 -36.375 -1.277 1 98.44 60 GLY A CA 1
ATOM 444 C C . GLY A 1 60 ? 9.594 -36.094 -2.178 1 98.44 60 GLY A C 1
ATOM 445 O O . GLY A 1 60 ? 10.352 -37.031 -2.482 1 98.44 60 GLY A O 1
ATOM 446 N N . VAL A 1 61 ? 9.805 -34.875 -2.594 1 98.56 61 VAL A N 1
ATOM 447 C CA . VAL A 1 61 ? 10.867 -34.625 -3.562 1 98.56 61 VAL A CA 1
ATOM 448 C C . VAL A 1 61 ? 11.812 -33.531 -3.018 1 98.56 61 VAL A C 1
ATOM 450 O O . VAL A 1 61 ? 12.461 -32.844 -3.785 1 98.56 61 VAL A O 1
ATOM 453 N N . ALA A 1 62 ? 11.891 -33.375 -1.761 1 98.44 62 ALA A N 1
ATOM 454 C CA . ALA A 1 62 ? 12.562 -32.188 -1.184 1 98.44 62 ALA A CA 1
ATOM 455 C C . ALA A 1 62 ? 13.961 -32.562 -0.687 1 98.44 62 ALA A C 1
ATOM 457 O O . ALA A 1 62 ? 14.672 -31.734 -0.129 1 98.44 62 ALA A O 1
ATOM 458 N N . LYS A 1 63 ? 14.414 -33.812 -0.846 1 98.25 63 LYS A N 1
ATOM 459 C CA . LYS A 1 63 ? 15.672 -34.281 -0.255 1 98.25 63 LYS A CA 1
ATOM 460 C C . LYS A 1 63 ? 16.844 -33.375 -0.689 1 98.25 63 LYS A C 1
ATOM 462 O O . LYS A 1 63 ? 17.578 -32.875 0.149 1 98.25 63 LYS A O 1
ATOM 467 N N . ARG A 1 64 ? 17.016 -33.188 -1.949 1 97.94 64 ARG A N 1
ATOM 468 C CA . ARG A 1 64 ? 18.109 -32.344 -2.449 1 97.94 64 ARG A CA 1
ATOM 469 C C . ARG A 1 64 ? 17.906 -30.891 -2.078 1 97.94 64 ARG A C 1
ATOM 471 O O . ARG A 1 64 ? 18.875 -30.188 -1.759 1 97.94 64 ARG A O 1
ATOM 478 N N . MET A 1 65 ? 16.719 -30.422 -2.184 1 97.62 65 MET A N 1
ATOM 479 C CA . MET A 1 65 ? 16.406 -29.047 -1.794 1 97.62 65 MET A CA 1
ATOM 480 C C . MET A 1 65 ? 16.844 -28.781 -0.361 1 97.62 65 MET A C 1
ATOM 482 O O . MET A 1 65 ? 17.5 -27.766 -0.089 1 97.62 65 MET A O 1
ATOM 486 N N . ASP A 1 66 ? 16.516 -29.75 0.57 1 98.06 66 ASP A N 1
ATOM 487 C CA . ASP A 1 66 ? 16.844 -29.578 1.98 1 98.06 66 ASP A CA 1
ATOM 488 C C . ASP A 1 66 ? 18.359 -29.625 2.191 1 98.06 66 ASP A C 1
ATOM 490 O O . ASP A 1 66 ? 18.891 -28.984 3.102 1 98.06 66 ASP A O 1
ATOM 494 N N . ALA A 1 67 ? 19.047 -30.297 1.341 1 97.62 67 ALA A N 1
ATOM 495 C CA . ALA A 1 67 ? 20.484 -30.469 1.478 1 97.62 67 ALA A CA 1
ATOM 496 C C . ALA A 1 67 ? 21.25 -29.312 0.826 1 97.62 67 ALA A C 1
ATOM 498 O O . ALA A 1 67 ? 22.281 -28.859 1.337 1 97.62 67 ALA A O 1
ATOM 499 N N . GLU A 1 68 ? 20.734 -28.875 -0.326 1 95.38 68 GLU A N 1
ATOM 500 C CA . GLU A 1 68 ? 21.531 -28 -1.178 1 95.38 68 GLU A CA 1
ATOM 501 C C . GLU A 1 68 ? 20.953 -26.594 -1.225 1 95.38 68 GLU A C 1
ATOM 503 O O . GLU A 1 68 ? 21.641 -25.641 -1.593 1 95.38 68 GLU A O 1
ATOM 508 N N . GLY A 1 69 ? 19.719 -26.484 -0.963 1 95.88 69 GLY A N 1
ATOM 509 C CA . GLY A 1 69 ? 19.094 -25.172 -1.026 1 95.88 69 GLY A CA 1
ATOM 510 C C . GLY A 1 69 ? 19.641 -24.203 -0.003 1 95.88 69 GLY A C 1
ATOM 511 O O . GLY A 1 69 ? 20.188 -24.609 1.022 1 95.88 69 GLY A O 1
ATOM 512 N N . LEU A 1 70 ? 19.578 -22.906 -0.308 1 96.69 70 LEU A N 1
ATOM 513 C CA . LEU A 1 70 ? 20 -21.859 0.616 1 96.69 70 LEU A CA 1
ATOM 514 C C . LEU A 1 70 ? 18.781 -21.25 1.324 1 96.69 70 LEU A C 1
ATOM 516 O O . LEU A 1 70 ? 17.938 -20.625 0.687 1 96.69 70 LEU A O 1
ATOM 520 N N . VAL A 1 71 ? 18.688 -21.438 2.635 1 97.44 71 VAL A N 1
ATOM 521 C CA . VAL A 1 71 ? 17.594 -20.859 3.412 1 97.44 71 VAL A CA 1
ATOM 522 C C . VAL A 1 71 ? 17.891 -19.391 3.709 1 97.44 71 VAL A C 1
ATOM 524 O O . VAL A 1 71 ? 18.953 -19.062 4.254 1 97.44 71 VAL A O 1
ATOM 527 N N . HIS A 1 72 ? 17.031 -18.516 3.289 1 97.56 72 HIS A N 1
ATOM 528 C CA . HIS A 1 72 ? 17.141 -17.094 3.59 1 97.56 72 HIS A CA 1
ATOM 529 C C . HIS A 1 72 ? 16.141 -16.672 4.66 1 97.56 72 HIS A C 1
ATOM 531 O O . HIS A 1 72 ? 14.945 -16.906 4.523 1 97.56 72 HIS A O 1
ATOM 537 N N . HIS A 1 73 ? 16.656 -16.047 5.668 1 98.06 73 HIS A N 1
ATOM 538 C CA . HIS A 1 73 ? 15.828 -15.555 6.766 1 98.06 73 HIS A CA 1
ATOM 539 C C . HIS A 1 73 ? 15.57 -14.062 6.633 1 98.06 73 HIS A C 1
ATOM 541 O O . HIS A 1 73 ? 14.977 -13.445 7.527 1 98.06 73 HIS A O 1
ATOM 547 N N . GLY A 1 74 ? 16.016 -13.484 5.551 1 97.62 74 GLY A N 1
ATOM 548 C CA . GLY A 1 74 ? 15.805 -12.062 5.312 1 97.62 74 GLY A CA 1
ATOM 549 C C . GLY A 1 74 ? 16.047 -11.656 3.871 1 97.62 74 GLY A C 1
ATOM 550 O O . GLY A 1 74 ? 16.375 -12.492 3.029 1 97.62 74 GLY A O 1
ATOM 551 N N . VAL A 1 75 ? 15.812 -10.461 3.582 1 97.88 75 VAL A N 1
ATOM 552 C CA . VAL A 1 75 ? 16.125 -9.734 2.355 1 97.88 75 VAL A CA 1
ATOM 553 C C . VAL A 1 75 ? 16.5 -8.289 2.689 1 97.88 75 VAL A C 1
ATOM 555 O O . VAL A 1 75 ? 16.234 -7.816 3.797 1 97.88 75 VAL A O 1
ATOM 558 N N . GLU A 1 76 ? 17.203 -7.684 1.84 1 97.81 76 GLU A N 1
ATOM 559 C CA . GLU A 1 76 ? 17.625 -6.309 2.098 1 97.81 76 GLU A CA 1
ATOM 560 C C . GLU A 1 76 ? 17.062 -5.355 1.046 1 97.81 76 GLU A C 1
ATOM 562 O O . GLU A 1 76 ? 17.047 -5.676 -0.145 1 97.81 76 GLU A O 1
ATOM 567 N N . PHE A 1 77 ? 16.578 -4.273 1.481 1 98.12 77 PHE A N 1
ATOM 568 C CA . PHE A 1 77 ? 16.141 -3.193 0.603 1 98.12 77 PHE A CA 1
ATOM 569 C C . PHE A 1 77 ? 17.125 -2.031 0.647 1 98.12 77 PHE A C 1
ATOM 571 O O . PHE A 1 77 ? 17.734 -1.768 1.686 1 98.12 77 PHE A O 1
ATOM 578 N N . LEU A 1 78 ? 17.375 -1.465 -0.462 1 97.06 78 LEU A N 1
ATOM 579 C CA . LEU A 1 78 ? 18.234 -0.285 -0.569 1 97.06 78 LEU A CA 1
ATOM 580 C C . LEU A 1 78 ? 17.438 0.904 -1.113 1 97.06 78 LEU A C 1
ATOM 582 O O . LEU A 1 78 ? 16.844 0.819 -2.189 1 97.06 78 LEU A O 1
ATOM 586 N N . PHE A 1 79 ? 17.422 1.951 -0.357 1 92.5 79 PHE A N 1
ATOM 587 C CA . PHE A 1 79 ? 16.734 3.186 -0.731 1 92.5 79 PHE A CA 1
ATOM 588 C C . PHE A 1 79 ? 17.484 4.398 -0.178 1 92.5 79 PHE A C 1
ATOM 590 O O . PHE A 1 79 ? 17.906 4.398 0.979 1 92.5 79 PHE A O 1
ATOM 597 N N . GLU A 1 80 ? 17.688 5.426 -0.986 1 88.25 80 GLU A N 1
ATOM 598 C CA . GLU A 1 80 ? 18.375 6.652 -0.603 1 88.25 80 GLU A CA 1
ATOM 599 C C . GLU A 1 80 ? 19.719 6.352 0.051 1 88.25 80 GLU A C 1
ATOM 601 O O . GLU A 1 80 ? 20.078 6.945 1.075 1 88.25 80 GLU A O 1
ATOM 606 N N . GLY A 1 81 ? 20.375 5.293 -0.496 1 87.31 81 GLY A N 1
ATOM 607 C CA . GLY A 1 81 ? 21.703 4.93 -0.034 1 87.31 81 GLY A CA 1
ATOM 608 C C . GLY A 1 81 ? 21.688 4.16 1.274 1 87.31 81 GLY A C 1
ATOM 609 O O . GLY A 1 81 ? 22.75 3.762 1.775 1 87.31 81 GLY A O 1
ATOM 610 N N . GLN A 1 82 ? 20.547 3.945 1.786 1 92.31 82 GLN A N 1
ATOM 611 C CA . GLN A 1 82 ? 20.422 3.244 3.061 1 92.31 82 GLN A CA 1
ATOM 612 C C . GLN A 1 82 ? 20.031 1.786 2.85 1 92.31 82 GLN A C 1
ATOM 614 O O . GLN A 1 82 ? 19.203 1.48 1.997 1 92.31 82 GLN A O 1
ATOM 619 N N . ARG A 1 83 ? 20.734 0.912 3.574 1 95.31 83 ARG A N 1
ATOM 620 C CA . ARG A 1 83 ? 20.438 -0.517 3.555 1 95.31 83 ARG A CA 1
ATOM 621 C C . ARG A 1 83 ? 19.469 -0.888 4.668 1 95.31 83 ARG A C 1
ATOM 623 O O . ARG A 1 83 ? 19.719 -0.609 5.844 1 95.31 83 ARG A O 1
ATOM 630 N N . VAL A 1 84 ? 18.297 -1.474 4.344 1 96.94 84 VAL A N 1
ATOM 631 C CA . VAL A 1 84 ? 17.25 -1.813 5.309 1 96.94 84 VAL A CA 1
ATOM 632 C C . VAL A 1 84 ? 17 -3.32 5.289 1 96.94 84 VAL A C 1
ATOM 634 O O . VAL A 1 84 ? 16.359 -3.838 4.371 1 96.94 84 VAL A O 1
ATOM 637 N N . PRO A 1 85 ? 17.469 -3.99 6.312 1 97.62 85 PRO A N 1
ATOM 638 C CA . PRO A 1 85 ? 17.188 -5.426 6.391 1 97.62 85 PRO A CA 1
ATOM 639 C C . PRO A 1 85 ? 15.719 -5.715 6.707 1 97.62 85 PRO A C 1
ATOM 641 O O . PRO A 1 85 ? 15.102 -5.004 7.504 1 97.62 85 PRO A O 1
ATOM 644 N N . VAL A 1 86 ? 15.148 -6.648 6.09 1 98.12 86 VAL A N 1
ATOM 645 C CA . VAL A 1 86 ? 13.836 -7.191 6.41 1 98.12 86 VAL A CA 1
ATOM 646 C C . VAL A 1 86 ? 13.984 -8.586 7.016 1 98.12 86 VAL A C 1
ATOM 648 O O . VAL A 1 86 ? 14.156 -9.57 6.293 1 98.12 86 VAL A O 1
ATOM 651 N N . PRO A 1 87 ? 13.922 -8.703 8.305 1 98.56 87 PRO A N 1
ATOM 652 C CA . PRO A 1 87 ? 14.078 -10.008 8.953 1 98.56 87 PRO A CA 1
ATOM 653 C C . PRO A 1 87 ? 12.836 -10.883 8.82 1 98.56 87 PRO A C 1
ATOM 655 O O . PRO A 1 87 ? 11.984 -10.906 9.719 1 98.56 87 PRO A O 1
ATOM 658 N N . LEU A 1 88 ? 12.758 -11.641 7.805 1 98.56 88 LEU A N 1
ATOM 659 C CA . LEU A 1 88 ? 11.578 -12.406 7.426 1 98.56 88 LEU A CA 1
ATOM 660 C C . LEU A 1 88 ? 11.125 -13.305 8.57 1 98.56 88 LEU A C 1
ATOM 662 O O . LEU A 1 88 ? 9.961 -13.266 8.977 1 98.56 88 LEU A O 1
ATOM 666 N N . SER A 1 89 ? 12.008 -14.125 9.102 1 98.62 89 SER A N 1
ATOM 667 C CA . SER A 1 89 ? 11.656 -15.117 10.109 1 98.62 89 SER A CA 1
ATOM 668 C C . SER A 1 89 ? 11.172 -14.453 11.398 1 98.62 89 SER A C 1
ATOM 670 O O . SER A 1 89 ? 10.203 -14.906 12.008 1 98.62 89 SER A O 1
ATOM 672 N N . GLU A 1 90 ? 11.852 -13.383 11.742 1 98.44 90 GLU A N 1
ATOM 673 C CA . GLU A 1 90 ? 11.453 -12.641 12.938 1 98.44 90 GLU A CA 1
ATOM 674 C C . GLU A 1 90 ? 10.039 -12.078 12.781 1 98.44 90 GLU A C 1
ATOM 676 O O . GLU A 1 90 ? 9.242 -12.125 13.727 1 98.44 90 GLU A O 1
ATOM 681 N N . LEU A 1 91 ? 9.703 -11.609 11.633 1 98.56 91 LEU A N 1
ATOM 682 C CA . LEU A 1 91 ? 8.469 -10.867 11.406 1 98.56 91 LEU A CA 1
ATOM 683 C C . LEU A 1 91 ? 7.312 -11.812 11.086 1 98.56 91 LEU A C 1
ATOM 685 O O . LEU A 1 91 ? 6.148 -11.406 11.117 1 98.56 91 LEU A O 1
ATOM 689 N N . THR A 1 92 ? 7.605 -13.094 10.758 1 98 92 THR A N 1
ATOM 690 C CA . THR A 1 92 ? 6.551 -13.984 10.289 1 98 92 THR A CA 1
ATOM 691 C C . THR A 1 92 ? 6.434 -15.203 11.188 1 98 92 THR A C 1
ATOM 693 O O . THR A 1 92 ? 5.887 -16.234 10.789 1 98 92 THR A O 1
ATOM 696 N N . GLY A 1 93 ? 6.969 -15.148 12.398 1 96.12 93 GLY A N 1
ATOM 697 C CA . GLY A 1 93 ? 6.875 -16.266 13.312 1 96.12 93 GLY A CA 1
ATOM 698 C C . GLY A 1 93 ? 7.734 -17.453 12.898 1 96.12 93 GLY A C 1
ATOM 699 O O . GLY A 1 93 ? 7.371 -18.609 13.141 1 96.12 93 GLY A O 1
ATOM 700 N N . GLY A 1 94 ? 8.797 -17.203 12.102 1 97.81 94 GLY A N 1
ATOM 701 C CA . GLY A 1 94 ? 9.781 -18.234 11.852 1 97.81 94 GLY A CA 1
ATOM 702 C C . GLY A 1 94 ? 9.844 -18.672 10.398 1 97.81 94 GLY A C 1
ATOM 703 O O . GLY A 1 94 ? 10.711 -19.453 10.016 1 97.81 94 GLY A O 1
ATOM 704 N N . LYS A 1 95 ? 9.016 -18.156 9.555 1 98 95 LYS A N 1
ATOM 705 C CA . LYS A 1 95 ? 9.008 -18.578 8.164 1 98 95 LYS A CA 1
ATOM 706 C C . LYS A 1 95 ? 10.195 -18 7.402 1 98 95 LYS A C 1
ATOM 708 O O . LYS A 1 95 ? 10.695 -16.938 7.754 1 98 95 LYS A O 1
ATOM 713 N N . SER A 1 96 ? 10.617 -18.688 6.453 1 98.06 96 SER A N 1
ATOM 714 C CA . SER A 1 96 ? 11.742 -18.297 5.609 1 98.06 96 SER A CA 1
ATOM 715 C C . SER A 1 96 ? 11.469 -18.609 4.145 1 98.06 96 SER A C 1
ATOM 717 O O . SER A 1 96 ? 10.391 -19.109 3.801 1 98.06 96 SER A O 1
ATOM 719 N N . VAL A 1 97 ? 12.391 -18.234 3.305 1 97.81 97 VAL A N 1
ATOM 720 C CA . VAL A 1 97 ? 12.328 -18.625 1.898 1 97.81 97 VAL A CA 1
ATOM 721 C C . VAL A 1 97 ? 13.531 -19.484 1.54 1 97.81 97 VAL A C 1
ATOM 723 O O . VAL A 1 97 ? 14.508 -19.531 2.295 1 97.81 97 VAL A O 1
ATOM 726 N N . MET A 1 98 ? 13.398 -20.172 0.474 1 97.5 98 MET A N 1
ATOM 727 C CA . MET A 1 98 ? 14.422 -21.109 0.005 1 97.5 98 MET A CA 1
ATOM 728 C C . MET A 1 98 ? 14.914 -20.719 -1.385 1 97.5 98 MET A C 1
ATOM 730 O O . MET A 1 98 ? 14.117 -20.578 -2.312 1 97.5 98 MET A O 1
ATOM 734 N N . VAL A 1 99 ? 16.188 -20.453 -1.497 1 96.12 99 VAL A N 1
ATOM 735 C CA . VAL A 1 99 ? 16.797 -20.281 -2.812 1 96.12 99 VAL A CA 1
ATOM 736 C C . VAL A 1 99 ? 17.156 -21.641 -3.398 1 96.12 99 VAL A C 1
ATOM 738 O O . VAL A 1 99 ? 18.109 -22.281 -2.959 1 96.12 99 VAL A O 1
ATOM 741 N N . TYR A 1 100 ? 16.422 -22.062 -4.297 1 95.25 100 TYR A N 1
ATOM 742 C CA . TYR A 1 100 ? 16.531 -23.344 -4.992 1 95.25 100 TYR A CA 1
ATOM 743 C C . TYR A 1 100 ? 15.922 -23.25 -6.391 1 95.25 100 TYR A C 1
ATOM 745 O O . TYR A 1 100 ? 14.695 -23.234 -6.543 1 95.25 100 TYR A O 1
ATOM 753 N N . GLY A 1 101 ? 16.75 -23.188 -7.418 1 90.94 101 GLY A N 1
ATOM 754 C CA . GLY A 1 101 ? 16.359 -22.844 -8.773 1 90.94 101 GLY A CA 1
ATOM 755 C C . GLY A 1 101 ? 15.273 -23.766 -9.336 1 90.94 101 GLY A C 1
ATOM 756 O O . GLY A 1 101 ? 15.227 -24.938 -8.992 1 90.94 101 GLY A O 1
ATOM 757 N N . GLN A 1 102 ? 14.492 -23.219 -10.18 1 91.12 102 GLN A N 1
ATOM 758 C CA . GLN A 1 102 ? 13.43 -23.969 -10.836 1 91.12 102 GLN A CA 1
ATOM 759 C C . GLN A 1 102 ? 13.984 -25.219 -11.523 1 91.12 102 GLN A C 1
ATOM 761 O O . GLN A 1 102 ? 13.328 -26.266 -11.547 1 91.12 102 GLN A O 1
ATOM 766 N N . THR A 1 103 ? 15.141 -25.094 -12.07 1 91.69 103 THR A N 1
ATOM 767 C CA . THR A 1 103 ? 15.773 -26.219 -12.75 1 91.69 103 THR A CA 1
ATOM 768 C C . THR A 1 103 ? 15.992 -27.375 -11.789 1 91.69 103 THR A C 1
ATOM 770 O O . THR A 1 103 ? 15.789 -28.547 -12.148 1 91.69 103 THR A O 1
ATOM 773 N N . GLU A 1 104 ? 16.422 -27.047 -10.641 1 94.31 104 GLU A N 1
ATOM 774 C CA . GLU A 1 104 ? 16.641 -28.078 -9.625 1 94.31 104 GLU A CA 1
ATOM 775 C C . GLU A 1 104 ? 15.328 -28.719 -9.188 1 94.31 104 GLU A C 1
ATOM 777 O O . GLU A 1 104 ? 15.25 -29.938 -9.016 1 94.31 104 GLU A O 1
ATOM 782 N N . VAL A 1 105 ? 14.312 -27.906 -9.023 1 96 105 VAL A N 1
ATOM 783 C CA . VAL A 1 105 ? 12.992 -28.422 -8.672 1 96 105 VAL A CA 1
ATOM 784 C C . VAL A 1 105 ? 12.5 -29.375 -9.75 1 96 105 VAL A C 1
ATOM 786 O O . VAL A 1 105 ? 12 -30.469 -9.445 1 96 105 VAL A O 1
ATOM 789 N N . THR A 1 106 ? 12.656 -28.938 -10.977 1 96.56 106 THR A N 1
ATOM 790 C CA . THR A 1 106 ? 12.219 -29.75 -12.109 1 96.56 106 THR A CA 1
ATOM 791 C C . THR A 1 106 ? 12.977 -31.062 -12.164 1 96.56 106 THR A C 1
ATOM 793 O O . THR A 1 106 ? 12.391 -32.125 -12.398 1 96.56 106 THR A O 1
ATOM 796 N N . ARG A 1 107 ? 14.234 -30.984 -11.938 1 96.5 107 ARG A N 1
ATOM 797 C CA . ARG A 1 107 ? 15.062 -32.188 -11.914 1 96.5 107 ARG A CA 1
ATOM 798 C C . ARG A 1 107 ? 14.57 -33.156 -10.867 1 96.5 107 ARG A C 1
ATOM 800 O O . ARG A 1 107 ? 14.445 -34.375 -11.148 1 96.5 107 ARG A O 1
ATOM 807 N N . ASP A 1 108 ? 14.328 -32.688 -9.711 1 97.94 108 ASP A N 1
ATOM 808 C CA . ASP A 1 108 ? 13.852 -33.531 -8.625 1 97.94 108 ASP A CA 1
ATOM 809 C C . ASP A 1 108 ? 12.508 -34.156 -8.969 1 97.94 108 ASP A C 1
ATOM 811 O O . ASP A 1 108 ? 12.289 -35.344 -8.711 1 97.94 108 ASP A O 1
ATOM 815 N N . LEU A 1 109 ? 11.695 -33.406 -9.586 1 98.25 109 LEU A N 1
ATOM 816 C CA . LEU A 1 109 ? 10.367 -33.875 -9.93 1 98.25 109 LEU A CA 1
ATOM 817 C C . LEU A 1 109 ? 10.438 -34.875 -11.07 1 98.25 109 LEU A C 1
ATOM 819 O O . LEU A 1 109 ? 9.703 -35.875 -11.07 1 98.25 109 LEU A O 1
ATOM 823 N N . MET A 1 110 ? 11.25 -34.625 -12.023 1 97.88 110 MET A N 1
ATOM 824 C CA . MET A 1 110 ? 11.43 -35.562 -13.125 1 97.88 110 MET A CA 1
ATOM 825 C C . MET A 1 110 ? 11.984 -36.906 -12.617 1 97.88 110 MET A C 1
ATOM 827 O O . MET A 1 110 ? 11.562 -37.969 -13.078 1 97.88 110 MET A O 1
ATOM 831 N N . ALA A 1 111 ? 12.914 -36.844 -11.711 1 97.88 111 ALA A N 1
ATOM 832 C CA . ALA A 1 111 ? 13.469 -38.031 -11.117 1 97.88 111 ALA A CA 1
ATOM 833 C C . ALA A 1 111 ? 12.391 -38.844 -10.383 1 97.88 111 ALA A C 1
ATOM 835 O O . ALA A 1 111 ? 12.32 -40.062 -10.508 1 97.88 111 ALA A O 1
ATOM 836 N N . ALA A 1 112 ? 11.594 -38.125 -9.625 1 98 112 ALA A N 1
ATOM 837 C CA . ALA A 1 112 ? 10.516 -38.781 -8.891 1 98 112 ALA A CA 1
ATOM 838 C C . ALA A 1 112 ? 9.539 -39.469 -9.844 1 98 112 ALA A C 1
ATOM 840 O O . ALA A 1 112 ? 9.047 -40.562 -9.562 1 98 112 ALA A O 1
ATOM 841 N N . ARG A 1 113 ? 9.25 -38.781 -10.93 1 97.56 113 ARG A N 1
ATOM 842 C CA . ARG A 1 113 ? 8.352 -39.344 -11.938 1 97.56 113 ARG A CA 1
ATOM 843 C C . ARG A 1 113 ? 8.93 -40.625 -12.539 1 97.56 113 ARG A C 1
ATOM 845 O O . ARG A 1 113 ? 8.219 -41.594 -12.711 1 97.56 113 ARG A O 1
ATOM 852 N N . ARG A 1 114 ? 10.156 -40.562 -12.867 1 97 114 ARG A N 1
ATOM 853 C CA . ARG A 1 114 ? 10.844 -41.75 -13.398 1 97 114 ARG A CA 1
ATOM 854 C C . ARG A 1 114 ? 10.812 -42.906 -12.406 1 97 114 ARG A C 1
ATOM 856 O O . ARG A 1 114 ? 10.5 -44.031 -12.781 1 97 114 ARG A O 1
ATOM 863 N N . ASP A 1 115 ? 11.062 -42.594 -11.18 1 97.31 115 ASP A N 1
ATOM 864 C CA . ASP A 1 115 ? 11.133 -43.625 -10.141 1 97.31 115 ASP A CA 1
ATOM 865 C C . ASP A 1 115 ? 9.766 -44.25 -9.891 1 97.31 115 ASP A C 1
ATOM 867 O O . ASP A 1 115 ? 9.672 -45.438 -9.562 1 97.31 115 ASP A O 1
ATOM 871 N N . SER A 1 116 ? 8.742 -43.469 -9.984 1 95.94 116 SER A N 1
ATOM 872 C CA . SER A 1 116 ? 7.391 -43.969 -9.727 1 95.94 116 SER A CA 1
ATOM 873 C C . SER A 1 116 ? 6.891 -44.844 -10.875 1 95.94 116 SER A C 1
ATOM 875 O O . SER A 1 116 ? 5.957 -45.625 -10.703 1 95.94 116 SER A O 1
ATOM 877 N N . GLY A 1 117 ? 7.43 -44.594 -12.078 1 95.94 117 GLY A N 1
ATOM 878 C CA . GLY A 1 117 ? 6.996 -45.344 -13.258 1 95.94 117 GLY A CA 1
ATOM 879 C C . GLY A 1 117 ? 5.734 -44.781 -13.883 1 95.94 117 GLY A C 1
ATOM 880 O O . GLY A 1 117 ? 5.227 -45.312 -14.867 1 95.94 117 GLY A O 1
ATOM 881 N N . ALA A 1 118 ? 5.207 -43.719 -13.305 1 96.62 118 ALA A N 1
ATOM 882 C CA . ALA A 1 118 ? 4.023 -43.094 -13.883 1 96.62 118 ALA A CA 1
ATOM 883 C C . ALA A 1 118 ? 4.332 -42.5 -15.266 1 96.62 118 ALA A C 1
ATOM 885 O O . ALA A 1 118 ? 5.414 -41.969 -15.484 1 96.62 118 ALA A O 1
ATOM 886 N N . PRO A 1 119 ? 3.461 -42.625 -16.141 1 97.44 119 PRO A N 1
ATOM 887 C CA . PRO A 1 119 ? 3.777 -42.344 -17.531 1 97.44 119 PRO A CA 1
ATOM 888 C C . PRO A 1 119 ? 3.869 -40.844 -17.812 1 97.44 119 PRO A C 1
ATOM 890 O O . PRO A 1 119 ? 3.059 -40.062 -17.297 1 97.44 119 PRO A O 1
ATOM 893 N N . ILE A 1 120 ? 4.82 -40.406 -18.562 1 98 120 ILE A N 1
ATOM 894 C CA . ILE A 1 120 ? 4.953 -39.125 -19.266 1 98 120 ILE A CA 1
ATOM 895 C C . ILE A 1 120 ? 5.219 -39.375 -20.75 1 98 120 ILE A C 1
ATOM 897 O O . ILE A 1 120 ? 6.082 -40.188 -21.109 1 98 120 ILE A O 1
ATOM 901 N N . ILE A 1 121 ? 4.465 -38.812 -21.594 1 98.25 121 ILE A N 1
ATOM 902 C CA . ILE A 1 121 ? 4.672 -38.938 -23.031 1 98.25 121 ILE A CA 1
ATOM 903 C C . ILE A 1 121 ? 5.223 -37.625 -23.562 1 98.25 121 ILE A C 1
ATOM 905 O O . ILE A 1 121 ? 4.504 -36.625 -23.625 1 98.25 121 ILE A O 1
ATOM 909 N N . TYR A 1 122 ? 6.496 -37.594 -23.938 1 97.69 122 TYR A N 1
ATOM 910 C CA . TYR A 1 122 ? 7.176 -36.406 -24.484 1 97.69 122 TYR A CA 1
ATOM 911 C C . TYR A 1 122 ? 6.996 -36.344 -26 1 97.69 122 TYR A C 1
ATOM 913 O O . TYR A 1 122 ? 6.641 -37.312 -26.641 1 97.69 122 TYR A O 1
ATOM 921 N N . GLY A 1 123 ? 7.172 -35.156 -26.531 1 97.5 123 GLY A N 1
ATOM 922 C CA . GLY A 1 123 ? 7.211 -34.938 -27.969 1 97.5 123 GLY A CA 1
ATOM 923 C C . GLY A 1 123 ? 5.844 -35.031 -28.625 1 97.5 123 GLY A C 1
ATOM 924 O O . GLY A 1 123 ? 5.738 -35.406 -29.797 1 97.5 123 GLY A O 1
ATOM 925 N N . VAL A 1 124 ? 4.82 -34.844 -27.875 1 98 124 VAL A N 1
ATOM 926 C CA . VAL A 1 124 ? 3.486 -34.906 -28.469 1 98 124 VAL A CA 1
ATOM 927 C C . VAL A 1 124 ? 3.184 -33.656 -29.25 1 98 124 VAL A C 1
ATOM 929 O O . VAL A 1 124 ? 3.738 -32.594 -28.953 1 98 124 VAL A O 1
ATOM 932 N N . SER A 1 125 ? 2.338 -33.75 -30.203 1 97.88 125 SER A N 1
ATOM 933 C CA . SER A 1 125 ? 1.91 -32.594 -30.984 1 97.88 125 SER A CA 1
ATOM 934 C C . SER A 1 125 ? 0.419 -32.656 -31.297 1 97.88 125 SER A C 1
ATOM 936 O O . SER A 1 125 ? -0.234 -33.656 -31.016 1 97.88 125 SER A O 1
ATOM 938 N N . GLU A 1 126 ? -0.142 -31.531 -31.75 1 97.75 126 GLU A N 1
ATOM 939 C CA . GLU A 1 126 ? -1.538 -31.406 -32.156 1 97.75 126 GLU A CA 1
ATOM 940 C C . GLU A 1 126 ? -2.48 -31.828 -31.047 1 97.75 126 GLU A C 1
ATOM 942 O O . GLU A 1 126 ? -3.424 -32.594 -31.266 1 97.75 126 GLU A O 1
ATOM 947 N N . VAL A 1 127 ? -2.119 -31.438 -29.922 1 98.5 127 VAL A N 1
ATOM 948 C CA . VAL A 1 127 ? -2.938 -31.781 -28.75 1 98.5 127 VAL A CA 1
ATOM 949 C C . VAL A 1 127 ? -4.277 -31.047 -28.828 1 98.5 127 VAL A C 1
ATOM 951 O O . VAL A 1 127 ? -4.32 -29.859 -29.109 1 98.5 127 VAL A O 1
ATOM 954 N N . ALA A 1 128 ? -5.363 -31.75 -28.656 1 98.44 128 ALA A N 1
ATOM 955 C CA . ALA A 1 128 ? -6.707 -31.172 -28.656 1 98.44 128 ALA A CA 1
ATOM 956 C C . ALA A 1 128 ? -7.531 -31.703 -27.484 1 98.44 128 ALA A C 1
ATOM 958 O O . ALA A 1 128 ? -7.438 -32.875 -27.141 1 98.44 128 ALA A O 1
ATOM 959 N N . ILE A 1 129 ? -8.281 -30.812 -26.906 1 98.62 129 ILE A N 1
ATOM 960 C CA . ILE A 1 129 ? -9.125 -31.141 -25.75 1 98.62 129 ILE A CA 1
ATOM 961 C C . ILE A 1 129 ? -10.594 -31.156 -26.172 1 98.62 129 ILE A C 1
ATOM 963 O O . ILE A 1 129 ? -11.078 -30.203 -26.781 1 98.62 129 ILE A O 1
ATOM 967 N N . GLU A 1 130 ? -11.258 -32.219 -25.828 1 97.31 130 GLU A N 1
ATOM 968 C CA . GLU A 1 130 ? -12.648 -32.375 -26.234 1 97.31 130 GLU A CA 1
ATOM 969 C C . GLU A 1 130 ? -13.523 -32.812 -25.062 1 97.31 130 GLU A C 1
ATOM 971 O O . GLU A 1 130 ? -13.039 -33.438 -24.125 1 97.31 130 GLU A O 1
ATOM 976 N N . ASP A 1 131 ? -14.797 -32.406 -25.078 1 97.12 131 ASP A N 1
ATOM 977 C CA . ASP A 1 131 ? -15.875 -32.906 -24.219 1 97.12 131 ASP A CA 1
ATOM 978 C C . ASP A 1 131 ? -15.586 -32.594 -22.75 1 97.12 131 ASP A C 1
ATOM 980 O O . ASP A 1 131 ? -15.797 -33.438 -21.875 1 97.12 131 ASP A O 1
ATOM 984 N N . VAL A 1 132 ? -15.102 -31.391 -22.484 1 96.81 132 VAL A N 1
ATOM 985 C CA . VAL A 1 132 ? -14.664 -31.047 -21.125 1 96.81 132 VAL A CA 1
ATOM 986 C C . VAL A 1 132 ? -15.883 -30.844 -20.219 1 96.81 132 VAL A C 1
ATOM 988 O O . VAL A 1 132 ? -15.758 -30.875 -19 1 96.81 132 VAL A O 1
ATOM 991 N N . LYS A 1 133 ? -17.125 -30.703 -20.656 1 95.06 133 LYS A N 1
ATOM 992 C CA . LYS A 1 133 ? -18.344 -30.531 -19.859 1 95.06 133 LYS A CA 1
ATOM 993 C C . LYS A 1 133 ? -19.016 -31.875 -19.594 1 95.06 133 LYS A C 1
ATOM 995 O O . LYS A 1 133 ? -20 -31.953 -18.859 1 95.06 133 LYS A O 1
ATOM 1000 N N . SER A 1 134 ? -18.359 -32.875 -20.266 1 95.69 134 SER A N 1
ATOM 1001 C CA . SER A 1 134 ? -18.891 -34.219 -20.031 1 95.69 134 SER A CA 1
ATOM 1002 C C . SER A 1 134 ? -18.172 -34.906 -18.875 1 95.69 134 SER A C 1
ATOM 1004 O O . SER A 1 134 ? -17.25 -34.344 -18.281 1 95.69 134 SER A O 1
ATOM 1006 N N . ASP A 1 135 ? -18.609 -36.188 -18.625 1 94.19 135 ASP A N 1
ATOM 1007 C CA . ASP A 1 135 ? -18 -36.938 -17.547 1 94.19 135 ASP A CA 1
ATOM 1008 C C . ASP A 1 135 ? -16.781 -37.719 -18.047 1 94.19 135 ASP A C 1
ATOM 1010 O O . ASP A 1 135 ? -16.078 -38.375 -17.281 1 94.19 135 ASP A O 1
ATOM 1014 N N . ARG A 1 136 ? -16.5 -37.562 -19.312 1 95.38 136 ARG A N 1
ATOM 1015 C CA . ARG A 1 136 ? -15.375 -38.281 -19.891 1 95.38 136 ARG A CA 1
ATOM 1016 C C . ARG A 1 136 ? -14.656 -37.438 -20.938 1 95.38 136 ARG A C 1
ATOM 1018 O O . ARG A 1 136 ? -14.625 -37.781 -22.109 1 95.38 136 ARG A O 1
ATOM 1025 N N . PRO A 1 137 ? -13.977 -36.438 -20.453 1 98.12 137 PRO A N 1
ATOM 1026 C CA . PRO A 1 137 ? -13.188 -35.656 -21.406 1 98.12 137 PRO A CA 1
ATOM 1027 C C . PRO A 1 137 ? -12.102 -36.469 -22.094 1 98.12 137 PRO A C 1
ATOM 1029 O O . PRO A 1 137 ? -11.711 -37.531 -21.594 1 98.12 137 PRO A O 1
ATOM 1032 N N . VAL A 1 138 ? -11.742 -36 -23.281 1 98.5 138 VAL A N 1
ATOM 1033 C CA . VAL A 1 138 ? -10.758 -36.688 -24.094 1 98.5 138 VAL A CA 1
ATOM 1034 C C . VAL A 1 138 ? -9.656 -35.719 -24.516 1 98.5 138 VAL A C 1
ATOM 1036 O O . VAL A 1 138 ? -9.938 -34.594 -24.891 1 98.5 138 VAL A O 1
ATOM 1039 N N . VAL A 1 139 ? -8.422 -36.156 -24.453 1 98.81 139 VAL A N 1
ATOM 1040 C CA . VAL A 1 139 ? -7.285 -35.438 -25.031 1 98.81 139 VAL A CA 1
ATOM 1041 C C . VAL A 1 139 ? -6.719 -36.25 -26.203 1 98.81 139 VAL A C 1
ATOM 1043 O O . VAL A 1 139 ? -6.27 -37.375 -26.047 1 98.81 139 VAL A O 1
ATOM 1046 N N . SER A 1 140 ? -6.797 -35.656 -27.359 1 98.62 140 SER A N 1
ATOM 1047 C CA . SER A 1 140 ? -6.172 -36.281 -28.531 1 98.62 140 SER A CA 1
ATOM 1048 C C . SER A 1 140 ? -4.816 -35.656 -28.828 1 98.62 140 SER A C 1
ATOM 1050 O O . SER A 1 140 ? -4.59 -34.469 -28.531 1 98.62 140 SER A O 1
ATOM 1052 N N . TYR A 1 141 ? -3.908 -36.438 -29.328 1 98.56 141 TYR A N 1
ATOM 1053 C CA . TYR A 1 141 ? -2.57 -35.938 -29.641 1 98.56 141 TYR A CA 1
ATOM 1054 C C . TYR A 1 141 ? -1.895 -36.844 -30.672 1 98.56 141 TYR A C 1
ATOM 1056 O O . TYR A 1 141 ? -2.393 -37.938 -30.969 1 98.56 141 TYR A O 1
ATOM 1064 N N . VAL A 1 142 ? -0.851 -36.344 -31.25 1 98.5 142 VAL A N 1
ATOM 1065 C CA . VAL A 1 142 ? -0.007 -37.125 -32.125 1 98.5 142 VAL A CA 1
ATOM 1066 C C . VAL A 1 142 ? 1.311 -37.469 -31.438 1 98.5 142 VAL A C 1
ATOM 1068 O O . VAL A 1 142 ? 1.964 -36.594 -30.875 1 98.5 142 VAL A O 1
ATOM 1071 N N . SER A 1 143 ? 1.657 -38.688 -31.391 1 97.06 143 SER A N 1
ATOM 1072 C CA . SER A 1 143 ? 2.926 -39.188 -30.875 1 97.06 143 SER A CA 1
ATOM 1073 C C . SER A 1 143 ? 3.57 -40.156 -31.859 1 97.06 143 SER A C 1
ATOM 1075 O O . SER A 1 143 ? 2.941 -41.156 -32.281 1 97.06 143 SER A O 1
ATOM 1077 N N . GLY A 1 144 ? 4.836 -39.906 -32.219 1 93.88 144 GLY A N 1
ATOM 1078 C CA . GLY A 1 144 ? 5.508 -40.75 -33.188 1 93.88 144 GLY A CA 1
ATOM 1079 C C . GLY A 1 144 ? 4.773 -40.844 -34.5 1 93.88 144 GLY A C 1
ATOM 1080 O O . GLY A 1 144 ? 4.75 -41.906 -35.125 1 93.88 144 GLY A O 1
ATOM 1081 N N . GLY A 1 145 ? 4.043 -39.906 -34.812 1 94.69 145 GLY A N 1
ATOM 1082 C CA . GLY A 1 145 ? 3.326 -39.844 -36.062 1 94.69 145 GLY A CA 1
ATOM 1083 C C . GLY A 1 145 ? 1.95 -40.5 -36 1 94.69 145 GLY A C 1
ATOM 1084 O O . GLY A 1 145 ? 1.202 -40.469 -36.969 1 94.69 145 GLY A O 1
ATOM 1085 N N . GLU A 1 146 ? 1.572 -41.062 -34.875 1 97.25 146 GLU A N 1
ATOM 1086 C CA . GLU A 1 146 ? 0.289 -41.719 -34.719 1 97.25 146 GLU A CA 1
ATOM 1087 C C . GLU A 1 146 ? -0.679 -40.875 -33.906 1 97.25 146 GLU A C 1
ATOM 1089 O O . GLU A 1 146 ? -0.284 -40.281 -32.906 1 97.25 146 GLU A O 1
ATOM 1094 N N . LYS A 1 147 ? -1.886 -40.906 -34.344 1 97.62 147 LYS A N 1
ATOM 1095 C CA . LYS A 1 147 ? -2.934 -40.219 -33.594 1 97.62 147 LYS A CA 1
ATOM 1096 C C . LYS A 1 147 ? -3.348 -41.062 -32.375 1 97.62 147 LYS A C 1
ATOM 1098 O O . LYS A 1 147 ? -3.641 -42.25 -32.5 1 97.62 147 LYS A O 1
ATOM 1103 N N . CYS A 1 148 ? -3.285 -40.469 -31.266 1 98.12 148 CYS A N 1
ATOM 1104 C CA . CYS A 1 148 ? -3.613 -41.125 -30.016 1 98.12 148 CYS A CA 1
ATOM 1105 C C . CYS A 1 148 ? -4.77 -40.438 -29.297 1 98.12 148 CYS A C 1
ATOM 1107 O O . CYS A 1 148 ? -5.035 -39.25 -29.547 1 98.12 148 CYS A O 1
ATOM 1109 N N . ARG A 1 149 ? -5.453 -41.25 -28.547 1 97.81 149 ARG A N 1
ATOM 1110 C CA . ARG A 1 149 ? -6.598 -40.75 -27.781 1 97.81 149 ARG A CA 1
ATOM 1111 C C . ARG A 1 149 ? -6.496 -41.156 -26.328 1 97.81 149 ARG A C 1
ATOM 1113 O O . ARG A 1 149 ? -6.27 -42.344 -26.016 1 97.81 149 ARG A O 1
ATOM 1120 N N . LEU A 1 150 ? -6.621 -40.156 -25.453 1 98.44 150 LEU A N 1
ATOM 1121 C CA . LEU A 1 150 ? -6.57 -40.406 -24.016 1 98.44 150 LEU A CA 1
ATOM 1122 C C . LEU A 1 150 ? -7.879 -40 -23.359 1 98.44 150 LEU A C 1
ATOM 1124 O O . LEU A 1 150 ? -8.203 -38.812 -23.281 1 98.44 150 LEU A O 1
ATOM 1128 N N . GLU A 1 151 ? -8.664 -40.938 -22.906 1 98.44 151 GLU A N 1
ATOM 1129 C CA . GLU A 1 151 ? -9.859 -40.688 -22.125 1 98.44 151 GLU A CA 1
ATOM 1130 C C . GLU A 1 151 ? -9.516 -40.469 -20.641 1 98.44 151 GLU A C 1
ATOM 1132 O O . GLU A 1 151 ? -8.648 -41.188 -20.109 1 98.44 151 GLU A O 1
ATOM 1137 N N . CYS A 1 152 ? -10.203 -39.531 -20 1 98.56 152 CYS A N 1
ATOM 1138 C CA . CYS A 1 152 ? -9.867 -39.281 -18.609 1 98.56 152 CYS A CA 1
ATOM 1139 C C . CYS A 1 152 ? -11.07 -38.719 -17.859 1 98.56 152 CYS A C 1
ATOM 1141 O O . CYS A 1 152 ? -12.133 -38.5 -18.453 1 98.56 152 CYS A O 1
ATOM 1143 N N . ASP A 1 153 ? -10.992 -38.625 -16.516 1 98.56 153 ASP A N 1
ATOM 1144 C CA . ASP A 1 153 ? -12.031 -38 -15.688 1 98.56 153 ASP A CA 1
ATOM 1145 C C . ASP A 1 153 ? -11.867 -36.469 -15.656 1 98.56 153 ASP A C 1
ATOM 1147 O O . ASP A 1 153 ? -12.859 -35.75 -15.68 1 98.56 153 ASP A O 1
ATOM 1151 N N . PHE A 1 154 ? -10.609 -36 -15.531 1 98.81 154 PHE A N 1
ATOM 1152 C CA . PHE A 1 154 ? -10.289 -34.594 -15.422 1 98.81 154 PHE A CA 1
ATOM 1153 C C . PHE A 1 154 ? -9.062 -34.25 -16.25 1 98.81 154 PHE A C 1
ATOM 1155 O O . PHE A 1 154 ? -8.227 -35.094 -16.516 1 98.81 154 PHE A O 1
ATOM 1162 N N . ILE A 1 155 ? -8.961 -33 -16.672 1 98.94 155 ILE A N 1
ATOM 1163 C CA . ILE A 1 155 ? -7.805 -32.469 -17.406 1 98.94 155 ILE A CA 1
ATOM 1164 C C . ILE A 1 155 ? -7.203 -31.297 -16.641 1 98.94 155 ILE A C 1
ATOM 1166 O O . ILE A 1 155 ? -7.922 -30.391 -16.219 1 98.94 155 ILE A O 1
ATOM 1170 N N . ALA A 1 156 ? -5.926 -31.344 -16.375 1 98.94 156 ALA A N 1
ATOM 1171 C CA . ALA A 1 156 ? -5.18 -30.203 -15.836 1 98.94 156 ALA A CA 1
ATOM 1172 C C . ALA A 1 156 ? -4.309 -29.562 -16.922 1 98.94 156 ALA A C 1
ATOM 1174 O O . ALA A 1 156 ? -3.391 -30.203 -17.438 1 98.94 156 ALA A O 1
ATOM 1175 N N . GLY A 1 157 ? -4.648 -28.359 -17.266 1 98.88 157 GLY A N 1
ATOM 1176 C CA . GLY A 1 157 ? -3.838 -27.609 -18.203 1 98.88 157 GLY A CA 1
ATOM 1177 C C . GLY A 1 157 ? -2.648 -26.922 -17.562 1 98.88 157 GLY A C 1
ATOM 1178 O O . GLY A 1 157 ? -2.771 -25.812 -17.047 1 98.88 157 GLY A O 1
ATOM 1179 N N . CYS A 1 158 ? -1.497 -27.484 -17.672 1 98.69 158 CYS A N 1
ATOM 1180 C CA . CYS A 1 158 ? -0.227 -26.984 -17.156 1 98.69 158 CYS A CA 1
ATOM 1181 C C . CYS A 1 158 ? 0.717 -26.641 -18.297 1 98.69 158 CYS A C 1
ATOM 1183 O O . CYS A 1 158 ? 1.922 -26.875 -18.219 1 98.69 158 CYS A O 1
ATOM 1185 N N . ASP A 1 159 ? 0.172 -26.109 -19.375 1 98.12 159 ASP A N 1
ATOM 1186 C CA . ASP A 1 159 ? 0.917 -26.047 -20.625 1 98.12 159 ASP A CA 1
ATOM 1187 C C . ASP A 1 159 ? 1.334 -24.609 -20.953 1 98.12 159 ASP A C 1
ATOM 1189 O O . ASP A 1 159 ? 1.597 -24.281 -22.109 1 98.12 159 ASP A O 1
ATOM 1193 N N . GLY A 1 160 ? 1.303 -23.781 -19.953 1 96.38 160 GLY A N 1
ATOM 1194 C CA . GLY A 1 160 ? 1.854 -22.438 -20.078 1 96.38 160 GLY A CA 1
ATOM 1195 C C . GLY A 1 160 ? 0.955 -21.5 -20.859 1 96.38 160 GLY A C 1
ATOM 1196 O O . GLY A 1 160 ? -0.188 -21.828 -21.172 1 96.38 160 GLY A O 1
ATOM 1197 N N . PHE A 1 161 ? 1.458 -20.344 -21.141 1 95.56 161 PHE A N 1
ATOM 1198 C CA . PHE A 1 161 ? 0.701 -19.234 -21.703 1 95.56 161 PHE A CA 1
ATOM 1199 C C . PHE A 1 161 ? 0.225 -19.547 -23.109 1 95.56 161 PHE A C 1
ATOM 1201 O O . PHE A 1 161 ? -0.869 -19.141 -23.516 1 95.56 161 PHE A O 1
ATOM 1208 N N . HIS A 1 162 ? 0.96 -20.297 -23.875 1 95 162 HIS A N 1
ATOM 1209 C CA . HIS A 1 162 ? 0.628 -20.562 -25.281 1 95 162 HIS A CA 1
ATOM 1210 C C . HIS A 1 162 ? -0.007 -21.938 -25.438 1 95 162 HIS A C 1
ATOM 1212 O O . HIS A 1 162 ? -0.148 -22.438 -26.562 1 95 162 HIS A O 1
ATOM 1218 N N . GLY A 1 163 ? -0.291 -22.516 -24.359 1 96.69 163 GLY A N 1
ATOM 1219 C CA . GLY A 1 163 ? -0.808 -23.875 -24.391 1 96.69 163 GLY A CA 1
ATOM 1220 C C . GLY A 1 163 ? -2.221 -23.969 -24.938 1 96.69 163 GLY A C 1
ATOM 1221 O O . GLY A 1 163 ? -2.926 -22.953 -25.016 1 96.69 163 GLY A O 1
ATOM 1222 N N . VAL A 1 164 ? -2.625 -25.109 -25.281 1 98.06 164 VAL A N 1
ATOM 1223 C CA . VAL A 1 164 ? -3.922 -25.375 -25.891 1 98.06 164 VAL A CA 1
ATOM 1224 C C . VAL A 1 164 ? -5.02 -25.312 -24.828 1 98.06 164 VAL A C 1
ATOM 1226 O O . VAL A 1 164 ? -6.184 -25.062 -25.141 1 98.06 164 VAL A O 1
ATOM 1229 N N . SER A 1 165 ? -4.672 -25.484 -23.562 1 98.56 165 SER A N 1
ATOM 1230 C CA . SER A 1 165 ? -5.664 -25.656 -22.5 1 98.56 165 SER A CA 1
ATOM 1231 C C . SER A 1 165 ? -6.539 -24.422 -22.375 1 98.56 165 SER A C 1
ATOM 1233 O O . SER A 1 165 ? -7.766 -24.5 -22.484 1 98.56 165 SER A O 1
ATOM 1235 N N . ARG A 1 166 ? -5.91 -23.281 -22.125 1 98.25 166 ARG A N 1
ATOM 1236 C CA . ARG A 1 166 ? -6.691 -22.047 -22.016 1 98.25 166 ARG A CA 1
ATOM 1237 C C . ARG A 1 166 ? -7.492 -21.781 -23.281 1 98.25 166 ARG A C 1
ATOM 1239 O O . ARG A 1 166 ? -8.648 -21.359 -23.219 1 98.25 166 ARG A O 1
ATOM 1246 N N . GLN A 1 167 ? -6.926 -22.047 -24.438 1 97.12 167 GLN A N 1
ATOM 1247 C CA . GLN A 1 167 ? -7.535 -21.781 -25.734 1 97.12 167 GLN A CA 1
ATOM 1248 C C . GLN A 1 167 ? -8.75 -22.672 -25.969 1 97.12 167 GLN A C 1
ATOM 1250 O O . GLN A 1 167 ? -9.57 -22.391 -26.844 1 97.12 167 GLN A O 1
ATOM 1255 N N . SER A 1 168 ? -8.82 -23.719 -25.234 1 97.62 168 SER A N 1
ATOM 1256 C CA . SER A 1 168 ? -9.922 -24.672 -25.391 1 97.62 168 SER A CA 1
ATOM 1257 C C . SER A 1 168 ? -11.172 -24.172 -24.656 1 97.62 168 SER A C 1
ATOM 1259 O O . SER A 1 168 ? -12.25 -24.75 -24.812 1 97.62 168 SER A O 1
ATOM 1261 N N . ILE A 1 169 ? -11.062 -23.188 -23.828 1 97.56 169 ILE A N 1
ATOM 1262 C CA . ILE A 1 169 ? -12.203 -22.578 -23.172 1 97.56 169 ILE A CA 1
ATOM 1263 C C . ILE A 1 169 ? -12.836 -21.516 -24.078 1 97.56 169 ILE A C 1
ATOM 1265 O O . ILE A 1 169 ? -12.125 -20.672 -24.641 1 97.56 169 ILE A O 1
ATOM 1269 N N . PRO A 1 170 ? -14.141 -21.531 -24.25 1 96.75 170 PRO A N 1
ATOM 1270 C CA . PRO A 1 170 ? -14.805 -20.547 -25.109 1 96.75 170 PRO A CA 1
ATOM 1271 C C . PRO A 1 170 ? -14.477 -19.109 -24.719 1 96.75 170 PRO A C 1
ATOM 1273 O O . PRO A 1 170 ? -14.453 -18.781 -23.531 1 96.75 170 PRO A O 1
ATOM 1276 N N . ARG A 1 171 ? -14.344 -18.234 -25.719 1 95.12 171 ARG A N 1
ATOM 1277 C CA . ARG A 1 171 ? -13.891 -16.875 -25.531 1 95.12 171 ARG A CA 1
ATOM 1278 C C . ARG A 1 171 ? -14.922 -16.047 -24.766 1 95.12 171 ARG A C 1
ATOM 1280 O O . ARG A 1 171 ? -14.562 -15.117 -24.047 1 95.12 171 ARG A O 1
ATOM 1287 N N . ASP A 1 172 ? -16.141 -16.391 -24.953 1 96 172 ASP A N 1
ATOM 1288 C CA . ASP A 1 172 ? -17.203 -15.625 -24.328 1 96 172 ASP A CA 1
ATOM 1289 C C . ASP A 1 172 ? -17.281 -15.922 -22.828 1 96 172 ASP A C 1
ATOM 1291 O O . ASP A 1 172 ? -17.922 -15.18 -22.078 1 96 172 ASP A O 1
ATOM 1295 N N . ILE A 1 173 ? -16.547 -16.984 -22.453 1 96.5 173 ILE A N 1
ATOM 1296 C CA . ILE A 1 173 ? -16.547 -17.359 -21.047 1 96.5 173 ILE A CA 1
ATOM 1297 C C . ILE A 1 173 ? -15.305 -16.781 -20.359 1 96.5 173 ILE A C 1
ATOM 1299 O O . ILE A 1 173 ? -15.359 -16.391 -19.188 1 96.5 173 ILE A O 1
ATOM 1303 N N . LEU A 1 174 ? -14.258 -16.672 -21.062 1 96.38 174 LEU A N 1
ATOM 1304 C CA . LEU A 1 174 ? -12.977 -16.25 -20.5 1 96.38 174 LEU A CA 1
ATOM 1305 C C . LEU A 1 174 ? -12.93 -14.727 -20.375 1 96.38 174 LEU A C 1
ATOM 1307 O O . LEU A 1 174 ? -13.328 -14.008 -21.297 1 96.38 174 LEU A O 1
ATOM 1311 N N . LYS A 1 175 ? -12.609 -14.266 -19.234 1 97 175 LYS A N 1
ATOM 1312 C CA . LYS A 1 175 ? -12.227 -12.867 -19.031 1 97 175 LYS A CA 1
ATOM 1313 C C . LYS A 1 175 ? -10.727 -12.734 -18.797 1 97 175 LYS A C 1
ATOM 1315 O O . LYS A 1 175 ? -10.156 -13.445 -17.969 1 97 175 LYS A O 1
ATOM 1320 N N . GLU A 1 176 ? -10.117 -11.898 -19.516 1 97.62 176 GLU A N 1
ATOM 1321 C CA . GLU A 1 176 ? -8.672 -11.711 -19.453 1 97.62 176 GLU A CA 1
ATOM 1322 C C . GLU A 1 176 ? -8.32 -10.352 -18.844 1 97.62 176 GLU A C 1
ATOM 1324 O O . GLU A 1 176 ? -8.961 -9.344 -19.156 1 97.62 176 GLU A O 1
ATOM 1329 N N . TYR A 1 177 ? -7.438 -10.367 -17.922 1 98.31 177 TYR A N 1
ATOM 1330 C CA . TYR A 1 177 ? -6.883 -9.18 -17.281 1 98.31 177 TYR A CA 1
ATOM 1331 C C . TYR A 1 177 ? -5.395 -9.047 -17.562 1 98.31 177 TYR A C 1
ATOM 1333 O O . TYR A 1 177 ? -4.621 -9.977 -17.312 1 98.31 177 TYR A O 1
ATOM 1341 N N . GLU A 1 178 ? -4.996 -7.898 -18.047 1 97.06 178 GLU A N 1
ATOM 1342 C CA . GLU A 1 178 ? -3.594 -7.711 -18.406 1 97.06 178 GLU A CA 1
ATOM 1343 C C . GLU A 1 178 ? -3.104 -6.32 -18.016 1 97.06 178 GLU A C 1
ATOM 1345 O O . GLU A 1 178 ? -3.889 -5.375 -17.953 1 97.06 178 GLU A O 1
ATOM 1350 N N . SER A 1 179 ? -1.89 -6.242 -17.672 1 96.25 179 SER A N 1
ATOM 1351 C CA . SER A 1 179 ? -1.172 -4.996 -17.406 1 96.25 179 SER A CA 1
ATOM 1352 C C . SER A 1 179 ? 0.299 -5.117 -17.797 1 96.25 179 SER A C 1
ATOM 1354 O O . SER A 1 179 ? 0.94 -6.129 -17.516 1 96.25 179 SER A O 1
ATOM 1356 N N . VAL A 1 180 ? 0.794 -4.098 -18.5 1 94.44 180 VAL A N 1
ATOM 1357 C CA . VAL A 1 180 ? 2.188 -4.082 -18.922 1 94.44 180 VAL A CA 1
ATOM 1358 C C . VAL A 1 180 ? 2.895 -2.863 -18.344 1 94.44 180 VAL A C 1
ATOM 1360 O O . VAL A 1 180 ? 2.357 -1.755 -18.359 1 94.44 180 VAL A O 1
ATOM 1363 N N . TRP A 1 181 ? 4.051 -3.084 -17.781 1 94.44 181 TRP A N 1
ATOM 1364 C CA . TRP A 1 181 ? 4.855 -1.987 -17.25 1 94.44 181 TRP A CA 1
ATOM 1365 C C . TRP A 1 181 ? 5.691 -1.34 -18.344 1 94.44 181 TRP A C 1
ATOM 1367 O O . TRP A 1 181 ? 6.07 -2 -19.312 1 94.44 181 TRP A O 1
ATOM 1377 N N . PRO A 1 182 ? 6.047 -0.092 -18.234 1 94.12 182 PRO A N 1
ATOM 1378 C CA . PRO A 1 182 ? 6.727 0.644 -19.297 1 94.12 182 PRO A CA 1
ATOM 1379 C C . PRO A 1 182 ? 8.242 0.482 -19.25 1 94.12 182 PRO A C 1
ATOM 1381 O O . PRO A 1 182 ? 8.977 1.429 -19.547 1 94.12 182 PRO A O 1
ATOM 1384 N N . PHE A 1 183 ? 8.758 -0.549 -18.703 1 96.44 183 PHE A N 1
ATOM 1385 C CA . PHE A 1 183 ? 10.18 -0.861 -18.609 1 96.44 183 PHE A CA 1
ATOM 1386 C C . PHE A 1 183 ? 10.406 -2.369 -18.594 1 96.44 183 PHE A C 1
ATOM 1388 O O . PHE A 1 183 ? 9.461 -3.143 -18.469 1 96.44 183 PHE A O 1
ATOM 1395 N N . GLY A 1 184 ? 11.617 -2.762 -18.844 1 96.5 184 GLY A N 1
ATOM 1396 C CA . GLY A 1 184 ? 12.016 -4.16 -18.781 1 96.5 184 GLY A CA 1
ATOM 1397 C C . GLY A 1 184 ? 13.109 -4.422 -17.766 1 96.5 184 GLY A C 1
ATOM 1398 O O . GLY A 1 184 ? 13.68 -3.484 -17.203 1 96.5 184 GLY A O 1
ATOM 1399 N N . TRP A 1 185 ? 13.273 -5.652 -17.438 1 97.12 185 TRP A N 1
ATOM 1400 C CA . TRP A 1 185 ? 14.383 -6.109 -16.609 1 97.12 185 TRP A CA 1
ATOM 1401 C C . TRP A 1 185 ? 15.5 -6.695 -17.469 1 97.12 185 TRP A C 1
ATOM 1403 O O . TRP A 1 185 ? 15.32 -7.734 -18.109 1 97.12 185 TRP A O 1
ATOM 1413 N N . LEU A 1 186 ? 16.594 -6.031 -17.531 1 98.31 186 LEU A N 1
ATOM 1414 C CA . LEU A 1 186 ? 17.812 -6.609 -18.109 1 98.31 186 LEU A CA 1
ATOM 1415 C C . LEU A 1 186 ? 18.5 -7.527 -17.109 1 98.31 186 LEU A C 1
ATOM 1417 O O . LEU A 1 186 ? 19.078 -7.059 -16.125 1 98.31 186 LEU A O 1
ATOM 1421 N N . GLY A 1 187 ? 18.391 -8.812 -17.375 1 96.62 187 GLY A N 1
ATOM 1422 C CA . GLY A 1 187 ? 18.969 -9.812 -16.5 1 96.62 187 GLY A CA 1
ATOM 1423 C C . GLY A 1 187 ? 20.297 -10.352 -17.016 1 96.62 187 GLY A C 1
ATOM 1424 O O . GLY A 1 187 ? 20.469 -10.539 -18.219 1 96.62 187 GLY A O 1
ATOM 1425 N N . LEU A 1 188 ? 21.203 -10.578 -16.094 1 97.38 188 LEU A N 1
ATOM 1426 C CA . LEU A 1 188 ? 22.5 -11.188 -16.406 1 97.38 188 LEU A CA 1
ATOM 1427 C C . LEU A 1 188 ? 22.844 -12.289 -15.414 1 97.38 188 LEU A C 1
ATOM 1429 O O . LEU A 1 188 ? 22.828 -12.062 -14.203 1 97.38 188 LEU A O 1
ATOM 1433 N N . LEU A 1 189 ? 23.016 -13.484 -15.938 1 95.44 189 LEU A N 1
ATOM 1434 C CA . LEU A 1 189 ? 23.453 -14.641 -15.156 1 95.44 189 LEU A CA 1
ATOM 1435 C C . LEU A 1 189 ? 24.953 -14.875 -15.336 1 95.44 189 LEU A C 1
ATOM 1437 O O . LEU A 1 189 ? 25.453 -14.891 -16.453 1 95.44 189 LEU A O 1
ATOM 1441 N N . ALA A 1 190 ? 25.625 -15.023 -14.203 1 96.81 190 ALA A N 1
ATOM 1442 C CA . ALA A 1 190 ? 27.078 -15.25 -14.273 1 96.81 190 ALA A CA 1
ATOM 1443 C C . ALA A 1 190 ? 27.547 -16.172 -13.156 1 96.81 190 ALA A C 1
ATOM 1445 O O . ALA A 1 190 ? 26.938 -16.219 -12.078 1 96.81 190 ALA A O 1
ATOM 1446 N N . ASP A 1 191 ? 28.562 -16.922 -13.422 1 96.56 191 ASP A N 1
ATOM 1447 C CA . ASP A 1 191 ? 29.219 -17.734 -12.398 1 96.56 191 ASP A CA 1
ATOM 1448 C C . ASP A 1 191 ? 30.125 -16.875 -11.508 1 96.56 191 ASP A C 1
ATOM 1450 O O . ASP A 1 191 ? 31.344 -16.922 -11.617 1 96.56 191 ASP A O 1
ATOM 1454 N N . THR A 1 192 ? 29.516 -16.125 -10.75 1 97.19 192 THR A N 1
ATOM 1455 C CA . THR A 1 192 ? 30.156 -15.273 -9.758 1 97.19 192 THR A CA 1
ATOM 1456 C C . THR A 1 192 ? 29.484 -15.43 -8.398 1 97.19 192 THR A C 1
ATOM 1458 O O . THR A 1 192 ? 28.312 -15.789 -8.312 1 97.19 192 THR A O 1
ATOM 1461 N N . PRO A 1 193 ? 30.234 -15.297 -7.34 1 97.19 193 PRO A N 1
ATOM 1462 C CA . PRO A 1 193 ? 29.594 -15.32 -6.023 1 97.19 193 PRO A CA 1
ATOM 1463 C C . PRO A 1 193 ? 28.609 -14.164 -5.832 1 97.19 193 PRO A C 1
ATOM 1465 O O . PRO A 1 193 ? 28.75 -13.117 -6.465 1 97.19 193 PRO A O 1
ATOM 1468 N N . PRO A 1 194 ? 27.594 -14.359 -5.008 1 96.56 194 PRO A N 1
ATOM 1469 C CA . PRO A 1 194 ? 26.672 -13.258 -4.723 1 96.56 194 PRO A CA 1
ATOM 1470 C C . PRO A 1 194 ? 27.359 -12.086 -4.012 1 96.56 194 PRO A C 1
ATOM 1472 O O . PRO A 1 194 ? 28.281 -12.297 -3.209 1 96.56 194 PRO A O 1
ATOM 1475 N N . VAL A 1 195 ? 26.891 -10.867 -4.266 1 97.25 195 VAL A N 1
ATOM 1476 C CA . VAL A 1 195 ? 27.469 -9.664 -3.678 1 97.25 195 VAL A CA 1
ATOM 1477 C C . VAL A 1 195 ? 27.094 -9.578 -2.199 1 97.25 195 VAL A C 1
ATOM 1479 O O . VAL A 1 195 ? 27.781 -8.93 -1.415 1 97.25 195 VAL A O 1
ATOM 1482 N N . ASN A 1 196 ? 26.047 -10.211 -1.784 1 95.88 196 ASN A N 1
ATOM 1483 C CA . ASN A 1 196 ? 25.469 -10.211 -0.444 1 95.88 196 ASN A CA 1
ATOM 1484 C C . ASN A 1 196 ? 24.844 -11.562 -0.093 1 95.88 196 ASN A C 1
ATOM 1486 O O . ASN A 1 196 ? 24.359 -12.273 -0.972 1 95.88 196 ASN A O 1
ATOM 1490 N N . PRO A 1 197 ? 24.922 -11.961 1.16 1 94.19 197 PRO A N 1
ATOM 1491 C CA . PRO A 1 197 ? 24.344 -13.258 1.531 1 94.19 197 PRO A CA 1
ATOM 1492 C C . PRO A 1 197 ? 22.859 -13.352 1.199 1 94.19 197 PRO A C 1
ATOM 1494 O O . PRO A 1 197 ? 22.375 -14.406 0.758 1 94.19 197 PRO A O 1
ATOM 1497 N N . GLU A 1 198 ? 22.141 -12.281 1.423 1 94.69 198 GLU A N 1
ATOM 1498 C CA . GLU A 1 198 ? 20.719 -12.234 1.096 1 94.69 198 GLU A CA 1
ATOM 1499 C C . GLU A 1 198 ? 20.469 -11.359 -0.131 1 94.69 198 GLU A C 1
ATOM 1501 O O . GLU A 1 198 ? 21.328 -10.57 -0.523 1 94.69 198 GLU A O 1
ATOM 1506 N N . LEU A 1 199 ? 19.312 -11.555 -0.759 1 96.81 199 LEU A N 1
ATOM 1507 C CA . LEU A 1 199 ? 18.953 -10.75 -1.927 1 96.81 199 LEU A CA 1
ATOM 1508 C C . LEU A 1 199 ? 18.875 -9.273 -1.565 1 96.81 199 LEU A C 1
ATOM 1510 O O . LEU A 1 199 ? 18.562 -8.922 -0.424 1 96.81 199 LEU A O 1
ATOM 1514 N N . ILE A 1 200 ? 19.219 -8.398 -2.523 1 97.81 200 ILE A N 1
ATOM 1515 C CA . ILE A 1 200 ? 19.078 -6.957 -2.363 1 97.81 200 ILE A CA 1
ATOM 1516 C C . ILE A 1 200 ? 18.125 -6.414 -3.414 1 97.81 200 ILE A C 1
ATOM 1518 O O . ILE A 1 200 ? 18.328 -6.605 -4.613 1 97.81 200 ILE A O 1
ATOM 1522 N N . TYR A 1 201 ? 17.047 -5.836 -3 1 98.19 201 TYR A N 1
ATOM 1523 C CA . TYR A 1 201 ? 16.188 -5.008 -3.832 1 98.19 201 TYR A CA 1
ATOM 1524 C C . TYR A 1 201 ? 16.547 -3.533 -3.688 1 98.19 201 TYR A C 1
ATOM 1526 O O . TYR A 1 201 ? 16.469 -2.973 -2.592 1 98.19 201 TYR A O 1
ATOM 1534 N N . ALA A 1 202 ? 16.875 -2.859 -4.773 1 97.5 202 ALA A N 1
ATOM 1535 C CA . ALA A 1 202 ? 17.391 -1.503 -4.641 1 97.5 202 ALA A CA 1
ATOM 1536 C C . ALA A 1 202 ? 16.641 -0.534 -5.547 1 97.5 202 ALA A C 1
ATOM 1538 O O . ALA A 1 202 ? 16.375 -0.84 -6.711 1 97.5 202 ALA A O 1
ATOM 1539 N N . HIS A 1 203 ? 16.25 0.491 -5.031 1 97 203 HIS A N 1
ATOM 1540 C CA . HIS A 1 203 ? 15.836 1.648 -5.816 1 97 203 HIS A CA 1
ATOM 1541 C C . HIS A 1 203 ? 17 2.621 -6.02 1 97 203 HIS A C 1
ATOM 1543 O O . HIS A 1 203 ? 17.719 2.934 -5.07 1 97 203 HIS A O 1
ATOM 1549 N N . HIS A 1 204 ? 17.188 3.08 -7.172 1 94.69 204 HIS A N 1
ATOM 1550 C CA . HIS A 1 204 ? 18.172 4.094 -7.555 1 94.69 204 HIS A CA 1
ATOM 1551 C C . HIS A 1 204 ? 17.562 5.109 -8.516 1 94.69 204 HIS A C 1
ATOM 1553 O O . HIS A 1 204 ? 16.578 4.816 -9.195 1 94.69 204 HIS A O 1
ATOM 1559 N N . GLU A 1 205 ? 18.125 6.305 -8.57 1 92.25 205 GLU A N 1
ATOM 1560 C CA . GLU A 1 205 ? 17.609 7.344 -9.461 1 92.25 205 GLU A CA 1
ATOM 1561 C C . GLU A 1 205 ? 17.719 6.918 -10.922 1 92.25 205 GLU A C 1
ATOM 1563 O O . GLU A 1 205 ? 16.953 7.367 -11.766 1 92.25 205 GLU A O 1
ATOM 1568 N N . ARG A 1 206 ? 18.625 5.945 -11.188 1 94.19 206 ARG A N 1
ATOM 1569 C CA . ARG A 1 206 ? 18.828 5.461 -12.547 1 94.19 206 ARG A CA 1
ATOM 1570 C C . ARG A 1 206 ? 17.969 4.234 -12.828 1 94.19 206 ARG A C 1
ATOM 1572 O O . ARG A 1 206 ? 18 3.684 -13.93 1 94.19 206 ARG A O 1
ATOM 1579 N N . GLY A 1 207 ? 17.234 3.826 -11.812 1 96.12 207 GLY A N 1
ATOM 1580 C CA . GLY A 1 207 ? 16.344 2.695 -12 1 96.12 207 GLY A CA 1
ATOM 1581 C C . GLY A 1 207 ? 16.594 1.567 -11.023 1 96.12 207 GLY A C 1
ATOM 1582 O O . GLY A 1 207 ? 17.609 1.549 -10.336 1 96.12 207 GLY A O 1
ATOM 1583 N N . PHE A 1 208 ? 15.766 0.596 -11.016 1 97.81 208 PHE A N 1
ATOM 1584 C CA . PHE A 1 208 ? 15.719 -0.538 -10.102 1 97.81 208 PHE A CA 1
ATOM 1585 C C . PHE A 1 208 ? 16.891 -1.476 -10.344 1 97.81 208 PHE A C 1
ATOM 1587 O O . PHE A 1 208 ? 17.344 -1.634 -11.484 1 97.81 208 PHE A O 1
ATOM 1594 N N . VAL A 1 209 ? 17.375 -2.129 -9.227 1 97.94 209 VAL A N 1
ATOM 1595 C CA . VAL A 1 209 ? 18.391 -3.168 -9.266 1 97.94 209 VAL A CA 1
ATOM 1596 C C . VAL A 1 209 ? 17.984 -4.336 -8.375 1 97.94 209 VAL A C 1
ATOM 1598 O O . VAL A 1 209 ? 17.453 -4.133 -7.277 1 97.94 209 VAL A O 1
ATOM 1601 N N . LEU A 1 210 ? 18.172 -5.504 -8.883 1 97.94 210 LEU A N 1
ATOM 1602 C CA . LEU A 1 210 ? 18.047 -6.703 -8.055 1 97.94 210 LEU A CA 1
ATOM 1603 C C . LEU A 1 210 ? 19.359 -7.488 -8.055 1 97.94 210 LEU A C 1
ATOM 1605 O O . LEU A 1 210 ? 19.875 -7.836 -9.117 1 97.94 210 LEU A O 1
ATOM 1609 N N . CYS A 1 211 ? 19.938 -7.656 -6.887 1 97.69 211 CYS A N 1
ATOM 1610 C CA . CYS A 1 211 ? 21.047 -8.594 -6.695 1 97.69 211 CYS A CA 1
ATOM 1611 C C . CYS A 1 211 ? 20.547 -9.922 -6.141 1 97.69 211 CYS A C 1
ATOM 1613 O O . CYS A 1 211 ? 20.312 -10.047 -4.938 1 97.69 211 CYS A O 1
ATOM 1615 N N . SER A 1 212 ? 20.438 -10.867 -7.004 1 95.19 212 SER A N 1
ATOM 1616 C CA . SER A 1 212 ? 19.906 -12.18 -6.637 1 95.19 212 SER A CA 1
ATOM 1617 C C . SER A 1 212 ? 20.953 -13.266 -6.805 1 95.19 212 SER A C 1
ATOM 1619 O O . SER A 1 212 ? 22.109 -12.977 -7.156 1 95.19 212 SER A O 1
ATOM 1621 N N . GLN A 1 213 ? 20.578 -14.445 -6.352 1 92.38 213 GLN A N 1
ATOM 1622 C CA . GLN A 1 213 ? 21.516 -15.562 -6.449 1 92.38 213 GLN A CA 1
ATOM 1623 C C . GLN A 1 213 ? 20.766 -16.859 -6.738 1 92.38 213 GLN A C 1
ATOM 1625 O O . GLN A 1 213 ? 19.578 -16.984 -6.453 1 92.38 213 GLN A O 1
ATOM 1630 N N . ARG A 1 214 ? 21.547 -17.766 -7.34 1 87.56 214 ARG A N 1
ATOM 1631 C CA . ARG A 1 214 ? 21.078 -19.125 -7.559 1 87.56 214 ARG A CA 1
ATOM 1632 C C . ARG A 1 214 ? 21.812 -20.109 -6.641 1 87.56 214 ARG A C 1
ATOM 1634 O O . ARG A 1 214 ? 21.25 -21.156 -6.27 1 87.56 214 ARG A O 1
ATOM 1641 N N . SER A 1 215 ? 22.984 -19.797 -6.383 1 89.38 215 SER A N 1
ATOM 1642 C CA . SER A 1 215 ? 23.859 -20.547 -5.492 1 89.38 215 SER A CA 1
ATOM 1643 C C . SER A 1 215 ? 24.969 -19.656 -4.93 1 89.38 215 SER A C 1
ATOM 1645 O O . SER A 1 215 ? 24.938 -18.422 -5.09 1 89.38 215 SER A O 1
ATOM 1647 N N . LEU A 1 216 ? 25.859 -20.297 -4.27 1 93.31 216 LEU A N 1
ATOM 1648 C CA . LEU A 1 216 ? 26.984 -19.562 -3.711 1 93.31 216 LEU A CA 1
ATOM 1649 C C . LEU A 1 216 ? 27.984 -19.188 -4.801 1 93.31 216 LEU A C 1
ATOM 1651 O O . LEU A 1 216 ? 28.859 -18.328 -4.586 1 93.31 216 LEU A O 1
ATOM 1655 N N . THR A 1 217 ? 27.844 -19.766 -6.027 1 93.94 217 THR A N 1
ATOM 1656 C CA . THR A 1 217 ? 28.828 -19.531 -7.074 1 93.94 217 THR A CA 1
ATOM 1657 C C . THR A 1 217 ? 28.156 -19.016 -8.344 1 93.94 217 THR A C 1
ATOM 1659 O O . THR A 1 217 ? 28.828 -18.781 -9.352 1 93.94 217 THR A O 1
ATOM 1662 N N . ARG A 1 218 ? 26.922 -18.844 -8.359 1 94.38 218 ARG A N 1
ATOM 1663 C CA . ARG A 1 218 ? 26.172 -18.328 -9.5 1 94.38 218 ARG A CA 1
ATOM 1664 C C . ARG A 1 218 ? 25.172 -17.25 -9.062 1 94.38 218 ARG A C 1
ATOM 1666 O O . ARG A 1 218 ? 24.328 -17.5 -8.211 1 94.38 218 ARG A O 1
ATOM 1673 N N . SER A 1 219 ? 25.297 -16.141 -9.711 1 94.94 219 SER A N 1
ATOM 1674 C CA . SER A 1 219 ? 24.469 -14.992 -9.344 1 94.94 219 SER A CA 1
ATOM 1675 C C . SER A 1 219 ? 23.656 -14.484 -10.531 1 94.94 219 SER A C 1
ATOM 1677 O O . SER A 1 219 ? 24.047 -14.688 -11.68 1 94.94 219 SER A O 1
ATOM 1679 N N . ARG A 1 220 ? 22.562 -13.961 -10.25 1 95.31 220 ARG A N 1
ATOM 1680 C CA . ARG A 1 220 ? 21.703 -13.289 -11.227 1 95.31 220 ARG A CA 1
ATOM 1681 C C . ARG A 1 220 ? 21.422 -11.852 -10.797 1 95.31 220 ARG A C 1
ATOM 1683 O O . ARG A 1 220 ? 20.969 -11.609 -9.68 1 95.31 220 ARG A O 1
ATOM 1690 N N . TYR A 1 221 ? 21.688 -10.93 -11.656 1 97.62 221 TYR A N 1
ATOM 1691 C CA . TYR A 1 221 ? 21.438 -9.508 -11.414 1 97.62 221 TYR A CA 1
ATOM 1692 C C . TYR A 1 221 ? 20.438 -8.961 -12.422 1 97.62 221 TYR A C 1
ATOM 1694 O O . TYR A 1 221 ? 20.359 -9.453 -13.555 1 97.62 221 TYR A O 1
ATOM 1702 N N . TYR A 1 222 ? 19.672 -8.008 -12.031 1 97.69 222 TYR A N 1
ATOM 1703 C CA . TYR A 1 222 ? 18.719 -7.359 -12.93 1 97.69 222 TYR A CA 1
ATOM 1704 C C . TYR A 1 222 ? 18.844 -5.844 -12.844 1 97.69 222 TYR A C 1
ATOM 1706 O O . TYR A 1 222 ? 19.031 -5.289 -11.758 1 97.69 222 TYR A O 1
ATOM 1714 N N . LEU A 1 223 ? 18.75 -5.164 -13.969 1 98.44 223 LEU A N 1
ATOM 1715 C CA . LEU A 1 223 ? 18.656 -3.713 -14.094 1 98.44 223 LEU A CA 1
ATOM 1716 C C . LEU A 1 223 ? 17.359 -3.316 -14.781 1 98.44 223 LEU A C 1
ATOM 1718 O O . LEU A 1 223 ? 16.984 -3.896 -15.805 1 98.44 223 LEU A O 1
ATOM 1722 N N . GLN A 1 224 ? 16.656 -2.387 -14.211 1 98.31 224 GLN A N 1
ATOM 1723 C CA . GLN A 1 224 ? 15.562 -1.755 -14.945 1 98.31 224 GLN A CA 1
ATOM 1724 C C . GLN A 1 224 ? 16.078 -0.983 -16.156 1 98.31 224 GLN A C 1
ATOM 1726 O O . GLN A 1 224 ? 17 -0.159 -16.031 1 98.31 224 GLN A O 1
ATOM 1731 N N . VAL A 1 225 ? 15.5 -1.261 -17.328 1 97.56 225 VAL A N 1
ATOM 1732 C CA . VAL A 1 225 ? 15.891 -0.557 -18.547 1 97.56 225 VAL A CA 1
ATOM 1733 C C . VAL A 1 225 ? 14.641 -0.202 -19.359 1 97.56 225 VAL A C 1
ATOM 1735 O O . VAL A 1 225 ? 13.578 -0.799 -19.156 1 97.56 225 VAL A O 1
ATOM 1738 N N . PRO A 1 226 ? 14.773 0.792 -20.219 1 94.5 226 PRO A N 1
ATOM 1739 C CA . PRO A 1 226 ? 13.641 1.065 -21.109 1 94.5 226 PRO A CA 1
ATOM 1740 C C . PRO A 1 226 ? 13.289 -0.125 -22 1 94.5 226 PRO A C 1
ATOM 1742 O O . PRO A 1 226 ? 14.172 -0.872 -22.422 1 94.5 226 PRO A O 1
ATOM 1745 N N . LEU A 1 227 ? 12.062 -0.217 -22.312 1 90.12 227 LEU A N 1
ATOM 1746 C CA . LEU A 1 227 ? 11.594 -1.314 -23.156 1 90.12 227 LEU A CA 1
ATOM 1747 C C . LEU A 1 227 ? 12.195 -1.214 -24.562 1 90.12 227 LEU A C 1
ATOM 1749 O O . LEU A 1 227 ? 12.242 -2.205 -25.297 1 90.12 227 LEU A O 1
ATOM 1753 N N . SER A 1 228 ? 12.617 -0.055 -24.906 1 91.56 228 SER A N 1
ATOM 1754 C CA . SER A 1 228 ? 13.156 0.185 -26.25 1 91.56 228 SER A CA 1
ATOM 1755 C C . SER A 1 228 ? 14.578 -0.342 -26.375 1 91.56 228 SER A C 1
ATOM 1757 O O . SER A 1 228 ? 15.117 -0.444 -27.469 1 91.56 228 SER A O 1
ATOM 1759 N N . ASP A 1 229 ? 15.148 -0.703 -25.234 1 93.25 229 ASP A N 1
ATOM 1760 C CA . ASP A 1 229 ? 16.531 -1.177 -25.266 1 93.25 229 ASP A CA 1
ATOM 1761 C C . ASP A 1 229 ? 16.625 -2.549 -25.938 1 93.25 229 ASP A C 1
ATOM 1763 O O . ASP A 1 229 ? 15.656 -3.314 -25.922 1 93.25 229 ASP A O 1
ATOM 1767 N N . ASN A 1 230 ? 17.781 -2.754 -26.516 1 95.12 230 ASN A N 1
ATOM 1768 C CA . ASN A 1 230 ? 18.141 -4.051 -27.078 1 95.12 230 ASN A CA 1
ATOM 1769 C C . ASN A 1 230 ? 19.312 -4.68 -26.312 1 95.12 230 ASN A C 1
ATOM 1771 O O . ASN A 1 230 ? 20.266 -3.992 -25.969 1 95.12 230 ASN A O 1
ATOM 1775 N N . VAL A 1 231 ? 19.156 -5.918 -26.094 1 95.69 231 VAL A N 1
ATOM 1776 C CA . VAL A 1 231 ? 20.172 -6.633 -25.328 1 95.69 231 VAL A CA 1
ATOM 1777 C C . VAL A 1 231 ? 21.531 -6.492 -25.984 1 95.69 231 VAL A C 1
ATOM 1779 O O . VAL A 1 231 ? 22.562 -6.434 -25.312 1 95.69 231 VAL A O 1
ATOM 1782 N N . SER A 1 232 ? 21.578 -6.379 -27.281 1 95.19 232 SER A N 1
ATOM 1783 C CA . SER A 1 232 ? 22.828 -6.297 -28.031 1 95.19 232 SER A CA 1
ATOM 1784 C C . SER A 1 232 ? 23.562 -5 -27.719 1 95.19 232 SER A C 1
ATOM 1786 O O . SER A 1 232 ? 24.781 -4.91 -27.938 1 95.19 232 SER A O 1
ATOM 1788 N N . ALA A 1 233 ? 22.875 -4.094 -27.234 1 95.88 233 ALA A N 1
ATOM 1789 C CA . ALA A 1 233 ? 23.469 -2.807 -26.906 1 95.88 233 ALA A CA 1
ATOM 1790 C C . ALA A 1 233 ? 24.109 -2.832 -25.516 1 95.88 233 ALA A C 1
ATOM 1792 O O . ALA A 1 233 ? 24.75 -1.863 -25.094 1 95.88 233 ALA A O 1
ATOM 1793 N N . TRP A 1 234 ? 23.969 -3.949 -24.828 1 97.75 234 TRP A N 1
ATOM 1794 C CA . TRP A 1 234 ? 24.484 -4.078 -23.469 1 97.75 234 TRP A CA 1
ATOM 1795 C C . TRP A 1 234 ? 25.609 -5.098 -23.406 1 97.75 234 TRP A C 1
ATOM 1797 O O . TRP A 1 234 ? 25.375 -6.281 -23.156 1 97.75 234 TRP A O 1
ATOM 1807 N N . SER A 1 235 ? 26.828 -4.578 -23.562 1 97.81 235 SER A N 1
ATOM 1808 C CA . SER A 1 235 ? 27.969 -5.461 -23.312 1 97.81 235 SER A CA 1
ATOM 1809 C C . SER A 1 235 ? 28.047 -5.859 -21.844 1 97.81 235 SER A C 1
ATOM 1811 O O . SER A 1 235 ? 27.438 -5.219 -20.984 1 97.81 235 SER A O 1
ATOM 1813 N N . ASP A 1 236 ? 28.781 -6.961 -21.594 1 98.12 236 ASP A N 1
ATOM 1814 C CA . ASP A 1 236 ? 28.984 -7.348 -20.203 1 98.12 236 ASP A CA 1
ATOM 1815 C C . ASP A 1 236 ? 29.594 -6.199 -19.391 1 98.12 236 ASP A C 1
ATOM 1817 O O . ASP A 1 236 ? 29.156 -5.91 -18.281 1 98.12 236 ASP A O 1
ATOM 1821 N N . GLU A 1 237 ? 30.516 -5.527 -19.969 1 98.12 237 GLU A N 1
ATOM 1822 C CA . GLU A 1 237 ? 31.188 -4.41 -19.297 1 98.12 237 GLU A CA 1
ATOM 1823 C C . GLU A 1 237 ? 30.203 -3.289 -18.984 1 98.12 237 GLU A C 1
ATOM 1825 O O . GLU A 1 237 ? 30.219 -2.734 -17.891 1 98.12 237 GLU A O 1
ATOM 1830 N N . ARG A 1 238 ? 29.375 -2.971 -19.953 1 98.25 238 ARG A N 1
ATOM 1831 C CA . ARG A 1 238 ? 28.375 -1.923 -19.734 1 98.25 238 ARG A CA 1
ATOM 1832 C C . ARG A 1 238 ? 27.422 -2.297 -18.609 1 98.25 238 ARG A C 1
ATOM 1834 O O . ARG A 1 238 ? 27.078 -1.458 -17.781 1 98.25 238 ARG A O 1
ATOM 1841 N N . PHE A 1 239 ? 27 -3.535 -18.641 1 98.56 239 PHE A N 1
ATOM 1842 C CA . PHE A 1 239 ? 26.078 -4.02 -17.625 1 98.56 239 PHE A CA 1
ATOM 1843 C C . PHE A 1 239 ? 26.703 -3.887 -16.234 1 98.56 239 PHE A C 1
ATOM 1845 O O . PHE A 1 239 ? 26.109 -3.309 -15.328 1 98.56 239 PHE A O 1
ATOM 1852 N N . TRP A 1 240 ? 27.906 -4.402 -16.031 1 98.62 240 TRP A N 1
ATOM 1853 C CA . TRP A 1 240 ? 28.562 -4.422 -14.734 1 98.62 240 TRP A CA 1
ATOM 1854 C C . TRP A 1 240 ? 28.844 -3.004 -14.25 1 98.62 240 TRP A C 1
ATOM 1856 O O . TRP A 1 240 ? 28.688 -2.707 -13.062 1 98.62 240 TRP A O 1
ATOM 1866 N N . ASN A 1 241 ? 29.234 -2.152 -15.148 1 98.44 241 ASN A N 1
ATOM 1867 C CA . ASN A 1 241 ? 29.469 -0.763 -14.773 1 98.44 241 ASN A CA 1
ATOM 1868 C C . ASN A 1 241 ? 28.203 -0.082 -14.289 1 98.44 241 ASN A C 1
ATOM 1870 O O . ASN A 1 241 ? 28.219 0.646 -13.289 1 98.44 241 ASN A O 1
ATOM 1874 N N . GLU A 1 242 ? 27.125 -0.337 -15.016 1 98.5 242 GLU A N 1
ATOM 1875 C CA . GLU A 1 242 ? 25.859 0.26 -14.625 1 98.5 242 GLU A CA 1
ATOM 1876 C C . GLU A 1 242 ? 25.375 -0.304 -13.289 1 98.5 242 GLU A C 1
ATOM 1878 O O . GLU A 1 242 ? 24.828 0.432 -12.453 1 98.5 242 GLU A O 1
ATOM 1883 N N . LEU A 1 243 ? 25.562 -1.642 -13.102 1 98.56 243 LEU A N 1
ATOM 1884 C CA . LEU A 1 243 ? 25.203 -2.262 -11.828 1 98.56 243 LEU A CA 1
ATOM 1885 C C . LEU A 1 243 ? 25.938 -1.581 -10.672 1 98.56 243 LEU A C 1
ATOM 1887 O O . LEU A 1 243 ? 25.312 -1.181 -9.688 1 98.56 243 LEU A O 1
ATOM 1891 N N . LYS A 1 244 ? 27.188 -1.426 -10.812 1 98.25 244 LYS A N 1
ATOM 1892 C CA . LYS A 1 244 ? 28 -0.824 -9.766 1 98.25 244 LYS A CA 1
ATOM 1893 C C . LYS A 1 244 ? 27.594 0.627 -9.523 1 98.25 244 LYS A C 1
ATOM 1895 O O . LYS A 1 244 ? 27.609 1.096 -8.383 1 98.25 244 LYS A O 1
ATOM 1900 N N . ARG A 1 245 ? 27.219 1.317 -10.547 1 97.44 245 ARG A N 1
ATOM 1901 C CA . ARG A 1 245 ? 26.812 2.715 -10.43 1 97.44 245 ARG A CA 1
ATOM 1902 C C . ARG A 1 245 ? 25.531 2.848 -9.609 1 97.44 245 ARG A C 1
ATOM 1904 O O . ARG A 1 245 ? 25.297 3.877 -8.969 1 97.44 245 ARG A O 1
ATOM 1911 N N . ARG A 1 246 ? 24.703 1.816 -9.641 1 97.38 246 ARG A N 1
ATOM 1912 C CA . ARG A 1 246 ? 23.406 1.904 -8.977 1 97.38 246 ARG A CA 1
ATOM 1913 C C . ARG A 1 246 ? 23.469 1.352 -7.559 1 97.38 246 ARG A C 1
ATOM 1915 O O . ARG A 1 246 ? 22.469 1.291 -6.855 1 97.38 246 ARG A O 1
ATOM 1922 N N . LEU A 1 247 ? 24.641 0.927 -7.09 1 97.25 247 LEU A N 1
ATOM 1923 C CA . LEU A 1 247 ? 24.828 0.414 -5.738 1 97.25 247 LEU A CA 1
ATOM 1924 C C . LEU A 1 247 ? 25.719 1.351 -4.93 1 97.25 247 LEU A C 1
ATOM 1926 O O . LEU A 1 247 ? 26.578 2.049 -5.492 1 97.25 247 LEU A O 1
ATOM 1930 N N . PRO A 1 248 ? 25.469 1.389 -3.643 1 96.31 248 PRO A N 1
ATOM 1931 C CA . PRO A 1 248 ? 26.422 2.139 -2.826 1 96.31 248 PRO A CA 1
ATOM 1932 C C . PRO A 1 248 ? 27.844 1.597 -2.938 1 96.31 248 PRO A C 1
ATOM 1934 O O . PRO A 1 248 ? 28.031 0.418 -3.246 1 96.31 248 PRO A O 1
ATOM 1937 N N . GLU A 1 249 ? 28.781 2.367 -2.594 1 95.31 249 GLU A N 1
ATOM 1938 C CA . GLU A 1 249 ? 30.203 2.07 -2.803 1 95.31 249 GLU A CA 1
ATOM 1939 C C . GLU A 1 249 ? 30.609 0.793 -2.078 1 95.31 249 GLU A C 1
ATOM 1941 O O . GLU A 1 249 ? 31.406 0.003 -2.598 1 95.31 249 GLU A O 1
ATOM 1946 N N . ASP A 1 250 ? 30.109 0.605 -0.935 1 95 250 ASP A N 1
ATOM 1947 C CA . ASP A 1 250 ? 30.5 -0.549 -0.13 1 95 250 ASP A CA 1
ATOM 1948 C C . ASP A 1 250 ? 30.031 -1.852 -0.78 1 95 250 ASP A C 1
ATOM 1950 O O . ASP A 1 250 ? 30.688 -2.887 -0.639 1 95 250 ASP A O 1
ATOM 1954 N N . LEU A 1 251 ? 28.953 -1.849 -1.489 1 96.19 251 LEU A N 1
ATOM 1955 C CA . LEU A 1 251 ? 28.469 -3.02 -2.215 1 96.19 251 LEU A CA 1
ATOM 1956 C C . LEU A 1 251 ? 29.125 -3.117 -3.586 1 96.19 251 LEU A C 1
ATOM 1958 O O . LEU A 1 251 ? 29.531 -4.203 -4.016 1 96.19 251 LEU A O 1
ATOM 1962 N N . ALA A 1 252 ? 29.234 -1.98 -4.227 1 97.06 252 ALA A N 1
ATOM 1963 C CA . ALA A 1 252 ? 29.812 -1.938 -5.566 1 97.06 252 ALA A CA 1
ATOM 1964 C C . ALA A 1 252 ? 31.219 -2.527 -5.57 1 97.06 252 ALA A C 1
ATOM 1966 O O . ALA A 1 252 ? 31.609 -3.227 -6.512 1 97.06 252 ALA A O 1
ATOM 1967 N N . SER A 1 253 ? 31.969 -2.271 -4.527 1 97.19 253 SER A N 1
ATOM 1968 C CA . SER A 1 253 ? 33.344 -2.732 -4.434 1 97.19 253 SER A CA 1
ATOM 1969 C C . SER A 1 253 ? 33.406 -4.242 -4.238 1 97.19 253 SER A C 1
ATOM 1971 O O . SER A 1 253 ? 34.438 -4.863 -4.5 1 97.19 253 SER A O 1
ATOM 1973 N N . LYS A 1 254 ? 32.281 -4.859 -3.832 1 97.19 254 LYS A N 1
ATOM 1974 C CA . LYS A 1 254 ? 32.25 -6.293 -3.549 1 97.19 254 LYS A CA 1
ATOM 1975 C C . LYS A 1 254 ? 31.781 -7.078 -4.766 1 97.19 254 LYS A C 1
ATOM 1977 O O . LYS A 1 254 ? 31.906 -8.305 -4.805 1 97.19 254 LYS A O 1
ATOM 1982 N N . VAL A 1 255 ? 31.312 -6.375 -5.723 1 97.94 255 VAL A N 1
ATOM 1983 C CA . VAL A 1 255 ? 30.781 -7.047 -6.902 1 97.94 255 VAL A CA 1
ATOM 1984 C C . VAL A 1 255 ? 31.906 -7.723 -7.672 1 97.94 255 VAL A C 1
ATOM 1986 O O . VAL A 1 255 ? 32.875 -7.062 -8.07 1 97.94 255 VAL A O 1
ATOM 1989 N N . VAL A 1 256 ? 31.812 -8.984 -7.852 1 98.12 256 VAL A N 1
ATOM 1990 C CA . VAL A 1 256 ? 32.719 -9.734 -8.727 1 98.12 256 VAL A CA 1
ATOM 1991 C C . VAL A 1 256 ? 32.062 -9.883 -10.109 1 98.12 256 VAL A C 1
ATOM 1993 O O . VAL A 1 256 ? 30.953 -10.398 -10.234 1 98.12 256 VAL A O 1
ATOM 1996 N N . THR A 1 257 ? 32.781 -9.43 -11.125 1 97.88 257 THR A N 1
ATOM 1997 C CA . THR A 1 257 ? 32.219 -9.453 -12.477 1 97.88 257 THR A CA 1
ATOM 1998 C C . THR A 1 257 ? 32.656 -10.734 -13.203 1 97.88 257 THR A C 1
ATOM 2000 O O . THR A 1 257 ? 33.562 -11.438 -12.766 1 97.88 257 THR A O 1
ATOM 2003 N N . GLY A 1 258 ? 31.891 -11.133 -14.148 1 97.06 258 GLY A N 1
ATOM 2004 C CA . GLY A 1 258 ? 32.188 -12.312 -14.953 1 97.06 258 GLY A CA 1
ATOM 2005 C C . GLY A 1 258 ? 31.438 -12.312 -16.281 1 97.06 258 GLY A C 1
ATOM 2006 O O . GLY A 1 258 ? 30.672 -11.391 -16.562 1 97.06 258 GLY A O 1
ATOM 2007 N N . HIS A 1 259 ? 31.766 -13.352 -17.031 1 97.06 259 HIS A N 1
ATOM 2008 C CA . HIS A 1 259 ? 31.094 -13.523 -18.328 1 97.06 259 HIS A CA 1
ATOM 2009 C C . HIS A 1 259 ? 29.641 -13.891 -18.141 1 97.06 259 HIS A C 1
ATOM 2011 O O . HIS A 1 259 ? 29.297 -14.719 -17.281 1 97.06 259 HIS A O 1
ATOM 2017 N N . SER A 1 260 ? 28.781 -13.25 -18.984 1 96.62 260 SER A N 1
ATOM 2018 C CA . SER A 1 260 ? 27.359 -13.562 -18.891 1 96.62 260 SER A CA 1
ATOM 2019 C C . SER A 1 260 ? 27.062 -14.93 -19.5 1 96.62 260 SER A C 1
ATOM 2021 O O . SER A 1 260 ? 27.453 -15.219 -20.625 1 96.62 260 SER A O 1
ATOM 2023 N N . LEU A 1 261 ? 26.453 -15.727 -18.734 1 94 261 LEU A N 1
ATOM 2024 C CA . LEU A 1 261 ? 25.938 -17 -19.234 1 94 261 LEU A CA 1
ATOM 2025 C C . LEU A 1 261 ? 24.641 -16.812 -20 1 94 261 LEU A C 1
ATOM 2027 O O . LEU A 1 261 ? 24.344 -17.531 -20.953 1 94 261 LEU A O 1
ATOM 2031 N N . GLU A 1 262 ? 23.891 -15.93 -19.5 1 91.94 262 GLU A N 1
ATOM 2032 C CA . GLU A 1 262 ? 22.625 -15.516 -20.094 1 91.94 262 GLU A CA 1
ATOM 2033 C C . GLU A 1 262 ? 22.375 -14.023 -19.906 1 91.94 262 GLU A C 1
ATOM 2035 O O . GLU A 1 262 ? 22.719 -13.461 -18.859 1 91.94 262 GLU A O 1
ATOM 2040 N N . LYS A 1 263 ? 21.953 -13.336 -20.938 1 94.88 263 LYS A N 1
ATOM 2041 C CA . LYS A 1 263 ? 21.562 -11.93 -20.875 1 94.88 263 LYS A CA 1
ATOM 2042 C C . LYS A 1 263 ? 20.297 -11.672 -21.703 1 94.88 263 LYS A C 1
ATOM 2044 O O . LYS A 1 263 ? 20.25 -12 -22.891 1 94.88 263 LYS A O 1
ATOM 2049 N N . SER A 1 264 ? 19.281 -11.133 -21.109 1 94.12 264 SER A N 1
ATOM 2050 C CA . SER A 1 264 ? 18.031 -10.867 -21.812 1 94.12 264 SER A CA 1
ATOM 2051 C C . SER A 1 264 ? 17.281 -9.703 -21.172 1 94.12 264 SER A C 1
ATOM 2053 O O . SER A 1 264 ? 17.531 -9.352 -20.016 1 94.12 264 SER A O 1
ATOM 2055 N N . ILE A 1 265 ? 16.453 -9.094 -21.953 1 95.81 265 ILE A N 1
ATOM 2056 C CA . ILE A 1 265 ? 15.523 -8.086 -21.438 1 95.81 265 ILE A CA 1
ATOM 2057 C C . ILE A 1 265 ? 14.109 -8.664 -21.406 1 95.81 265 ILE A C 1
ATOM 2059 O O . ILE A 1 265 ? 13.562 -9.039 -22.453 1 95.81 265 ILE A O 1
ATOM 2063 N N . ALA A 1 266 ? 13.609 -8.797 -20.266 1 91.44 266 ALA A N 1
ATOM 2064 C CA . ALA A 1 266 ? 12.25 -9.312 -20.109 1 91.44 266 ALA A CA 1
ATOM 2065 C C . ALA A 1 266 ? 11.273 -8.188 -19.781 1 91.44 266 ALA A C 1
ATOM 2067 O O . ALA A 1 266 ? 11.523 -7.375 -18.891 1 91.44 266 ALA A O 1
ATOM 2068 N N . PRO A 1 267 ? 10.227 -8.117 -20.578 1 92.81 267 PRO A N 1
ATOM 2069 C CA . PRO A 1 267 ? 9.18 -7.176 -20.172 1 92.81 267 PRO A CA 1
ATOM 2070 C C . PRO A 1 267 ? 8.469 -7.609 -18.891 1 92.81 267 PRO A C 1
ATOM 2072 O O . PRO A 1 267 ? 8.438 -8.805 -18.578 1 92.81 267 PRO A O 1
ATOM 2075 N N . LEU A 1 268 ? 7.977 -6.73 -18.156 1 95.31 268 LEU A N 1
ATOM 2076 C CA . LEU A 1 268 ? 7.148 -7.023 -16.984 1 95.31 268 LEU A CA 1
ATOM 2077 C C . LEU A 1 268 ? 5.668 -6.918 -17.344 1 95.31 268 LEU A C 1
ATOM 2079 O O . LEU A 1 268 ? 5.195 -5.855 -17.75 1 95.31 268 LEU A O 1
ATOM 2083 N N . ARG A 1 269 ? 5.039 -8.008 -17.219 1 94.88 269 ARG A N 1
ATOM 2084 C CA . ARG A 1 269 ? 3.627 -8.039 -17.594 1 94.88 269 ARG A CA 1
ATOM 2085 C C . ARG A 1 269 ? 2.828 -8.914 -16.641 1 94.88 269 ARG A C 1
ATOM 2087 O O . ARG A 1 269 ? 3.355 -9.891 -16.094 1 94.88 269 ARG A O 1
ATOM 2094 N N . SER A 1 270 ? 1.611 -8.492 -16.359 1 97.56 270 SER A N 1
ATOM 2095 C CA . SER A 1 270 ? 0.63 -9.281 -15.625 1 97.56 270 SER A CA 1
ATOM 2096 C C . SER A 1 270 ? -0.463 -9.805 -16.547 1 97.56 270 SER A C 1
ATOM 2098 O O . SER A 1 270 ? -0.899 -9.094 -17.469 1 97.56 270 SER A O 1
ATOM 2100 N N . TYR A 1 271 ? -0.79 -10.984 -16.391 1 98.12 271 TYR A N 1
ATOM 2101 C CA . TYR A 1 271 ? -1.875 -11.617 -17.125 1 98.12 271 TYR A CA 1
ATOM 2102 C C . TYR A 1 271 ? -2.625 -12.609 -16.234 1 98.12 271 TYR A C 1
ATOM 2104 O O . TYR A 1 271 ? -2.014 -13.469 -15.602 1 98.12 271 TYR A O 1
ATOM 2112 N N . VAL A 1 272 ? -3.9 -12.484 -16.125 1 98.75 272 VAL A N 1
ATOM 2113 C CA . VAL A 1 272 ? -4.738 -13.398 -15.359 1 98.75 272 VAL A CA 1
ATOM 2114 C C . VAL A 1 272 ? -6.016 -13.703 -16.141 1 98.75 272 VAL A C 1
ATOM 2116 O O . VAL A 1 272 ? -6.613 -12.812 -16.75 1 98.75 272 VAL A O 1
ATOM 2119 N N . VAL A 1 273 ? -6.438 -14.914 -16.172 1 98.5 273 VAL A N 1
ATOM 2120 C CA . VAL A 1 273 ? -7.703 -15.281 -16.797 1 98.5 273 VAL A CA 1
ATOM 2121 C C . VAL A 1 273 ? -8.672 -15.805 -15.742 1 98.5 273 VAL A C 1
ATOM 2123 O O . VAL A 1 273 ? -8.258 -16.391 -14.742 1 98.5 273 VAL A O 1
ATOM 2126 N N . GLU A 1 274 ? -9.859 -15.547 -15.922 1 98.19 274 GLU A N 1
ATOM 2127 C CA . GLU A 1 274 ? -10.953 -16.078 -15.102 1 98.19 274 GLU A CA 1
ATOM 2128 C C . GLU A 1 274 ? -12.07 -16.641 -15.977 1 98.19 274 GLU A C 1
ATOM 2130 O O . GLU A 1 274 ? -12.438 -16.031 -16.984 1 98.19 274 GLU A O 1
ATOM 2135 N N . PRO A 1 275 ? -12.68 -17.672 -15.617 1 98.06 275 PRO A N 1
ATOM 2136 C CA . PRO A 1 275 ? -12.297 -18.578 -14.523 1 98.06 275 PRO A CA 1
ATOM 2137 C C . PRO A 1 275 ? -11.117 -19.469 -14.875 1 98.06 275 PRO A C 1
ATOM 2139 O O . PRO A 1 275 ? -10.633 -19.438 -16.016 1 98.06 275 PRO A O 1
ATOM 2142 N N . MET A 1 276 ? -10.656 -20.219 -13.906 1 98.81 276 MET A N 1
ATOM 2143 C CA . MET A 1 276 ? -9.531 -21.109 -14.133 1 98.81 276 MET A CA 1
ATOM 2144 C C . MET A 1 276 ? -10.008 -22.562 -14.266 1 98.81 276 MET A C 1
ATOM 2146 O O . MET A 1 276 ? -9.219 -23.5 -14.141 1 98.81 276 MET A O 1
ATOM 2150 N N . GLN A 1 277 ? -11.305 -22.641 -14.453 1 98.62 277 GLN A N 1
ATOM 2151 C CA . GLN A 1 277 ? -11.914 -23.953 -14.664 1 98.62 277 GLN A CA 1
ATOM 2152 C C . GLN A 1 277 ? -13.031 -23.875 -15.703 1 98.62 277 GLN A C 1
ATOM 2154 O O . GLN A 1 277 ? -13.789 -22.906 -15.734 1 98.62 277 GLN A O 1
ATOM 2159 N N . TYR A 1 278 ? -13.148 -24.812 -16.531 1 98.38 278 TYR A N 1
ATOM 2160 C CA . TYR A 1 278 ? -14.25 -25 -17.469 1 98.38 278 TYR A CA 1
ATOM 2161 C C . TYR A 1 278 ? -14.633 -26.469 -17.578 1 98.38 278 TYR A C 1
ATOM 2163 O O . TYR A 1 278 ? -13.922 -27.25 -18.219 1 98.38 278 TYR A O 1
ATOM 2171 N N . GLY A 1 279 ? -15.805 -26.781 -16.953 1 97.69 279 GLY A N 1
ATOM 2172 C CA . GLY A 1 279 ? -16.109 -28.188 -16.828 1 97.69 279 GLY A CA 1
ATOM 2173 C C . GLY A 1 279 ? -15.086 -28.969 -16.031 1 97.69 279 GLY A C 1
ATOM 2174 O O . GLY A 1 279 ? -14.766 -28.594 -14.891 1 97.69 279 GLY A O 1
ATOM 2175 N N . ARG A 1 280 ? -14.516 -29.953 -16.688 1 98.44 280 ARG A N 1
ATOM 2176 C CA . ARG A 1 280 ? -13.547 -30.812 -16.016 1 98.44 280 ARG A CA 1
ATOM 2177 C C . ARG A 1 280 ? -12.125 -30.469 -16.438 1 98.44 280 ARG A C 1
ATOM 2179 O O . ARG A 1 280 ? -11.195 -31.25 -16.219 1 98.44 280 ARG A O 1
ATOM 2186 N N . LEU A 1 281 ? -11.953 -29.266 -17.078 1 98.75 281 LEU A N 1
ATOM 2187 C CA . LEU A 1 281 ? -10.648 -28.703 -17.406 1 98.75 281 LEU A CA 1
ATOM 2188 C C . LEU A 1 281 ? -10.234 -27.656 -16.375 1 98.75 281 LEU A C 1
ATOM 2190 O O . LEU A 1 281 ? -10.961 -26.688 -16.141 1 98.75 281 LEU A O 1
ATOM 2194 N N . PHE A 1 282 ? -9.078 -27.828 -15.773 1 98.88 282 PHE A N 1
ATOM 2195 C CA . PHE A 1 282 ? -8.531 -26.906 -14.781 1 98.88 282 PHE A CA 1
ATOM 2196 C C . PHE A 1 282 ? -7.242 -26.281 -15.289 1 98.88 282 PHE A C 1
ATOM 2198 O O . PHE A 1 282 ? -6.312 -26.984 -15.68 1 98.88 282 PHE A O 1
ATOM 2205 N N . LEU A 1 283 ? -7.141 -24.969 -15.273 1 98.88 283 LEU A N 1
ATOM 2206 C CA . LEU A 1 283 ? -5.918 -24.281 -15.656 1 98.88 283 LEU A CA 1
ATOM 2207 C C . LEU A 1 283 ? -4.992 -24.109 -14.461 1 98.88 283 LEU A C 1
ATOM 2209 O O . LEU A 1 283 ? -5.449 -23.75 -13.367 1 98.88 283 LEU A O 1
ATOM 2213 N N . VAL A 1 284 ? -3.709 -24.375 -14.664 1 98.81 284 VAL A N 1
ATOM 2214 C CA . VAL A 1 284 ? -2.729 -24.328 -13.586 1 98.81 284 VAL A CA 1
ATOM 2215 C C . VAL A 1 284 ? -1.503 -23.531 -14.039 1 98.81 284 VAL A C 1
ATOM 2217 O O . VAL A 1 284 ? -0.954 -23.781 -15.117 1 98.81 284 VAL A O 1
ATOM 2220 N N . GLY A 1 285 ? -1.09 -22.562 -13.234 1 98 285 GLY A N 1
ATOM 2221 C CA . GLY A 1 285 ? 0.132 -21.828 -13.492 1 98 285 GLY A CA 1
ATOM 2222 C C . GLY A 1 285 ? 0.005 -20.844 -14.648 1 98 285 GLY A C 1
ATOM 2223 O O . GLY A 1 285 ? -1.005 -20.156 -14.766 1 98 285 GLY A O 1
ATOM 2224 N N . ASP A 1 286 ? 1.037 -20.812 -15.539 1 96.81 286 ASP A N 1
ATOM 2225 C CA . ASP A 1 286 ? 1.145 -19.812 -16.609 1 96.81 286 ASP A CA 1
ATOM 2226 C C . ASP A 1 286 ? 0.033 -20 -17.641 1 96.81 286 ASP A C 1
ATOM 2228 O O . ASP A 1 286 ? -0.218 -19.109 -18.453 1 96.81 286 ASP A O 1
ATOM 2232 N N . ALA A 1 287 ? -0.583 -21.141 -17.562 1 98.31 287 ALA A N 1
ATOM 2233 C CA . ALA A 1 287 ? -1.753 -21.312 -18.422 1 98.31 287 ALA A CA 1
ATOM 2234 C C . ALA A 1 287 ? -2.859 -20.328 -18.047 1 98.31 287 ALA A C 1
ATOM 2236 O O . ALA A 1 287 ? -3.701 -19.984 -18.875 1 98.31 287 ALA A O 1
ATOM 2237 N N . ALA A 1 288 ? -2.785 -19.859 -16.797 1 98.56 288 ALA A N 1
ATOM 2238 C CA . ALA A 1 288 ? -3.869 -19 -16.328 1 98.56 288 ALA A CA 1
ATOM 2239 C C . ALA A 1 288 ? -3.346 -17.625 -15.906 1 98.56 288 ALA A C 1
ATOM 2241 O O . ALA A 1 288 ? -4.086 -16.641 -15.922 1 98.56 288 ALA A O 1
ATOM 2242 N N . HIS A 1 289 ? -2.096 -17.578 -15.508 1 98.56 289 HIS A N 1
ATOM 2243 C CA . HIS A 1 289 ? -1.642 -16.312 -14.953 1 98.56 289 HIS A CA 1
ATOM 2244 C C . HIS A 1 289 ? -0.135 -16.141 -15.109 1 98.56 289 HIS A C 1
ATOM 2246 O O . HIS A 1 289 ? 0.617 -17.109 -15.008 1 98.56 289 HIS A O 1
ATOM 2252 N N . ILE A 1 290 ? 0.266 -14.992 -15.398 1 97.25 290 ILE A N 1
ATOM 2253 C CA . ILE A 1 290 ? 1.644 -14.508 -15.445 1 97.25 290 ILE A CA 1
ATOM 2254 C C . ILE A 1 290 ? 1.812 -13.328 -14.5 1 97.25 290 ILE A C 1
ATOM 2256 O O . ILE A 1 290 ? 0.967 -12.43 -14.461 1 97.25 290 ILE A O 1
ATOM 2260 N N . VAL A 1 291 ? 2.805 -13.359 -13.688 1 96.44 291 VAL A N 1
ATOM 2261 C CA . VAL A 1 291 ? 3.072 -12.305 -12.711 1 96.44 291 VAL A CA 1
ATOM 2262 C C . VAL A 1 291 ? 4.465 -11.727 -12.945 1 96.44 291 VAL A C 1
ATOM 2264 O O . VAL A 1 291 ? 5.398 -12.461 -13.281 1 96.44 291 VAL A O 1
ATOM 2267 N N . PRO A 1 292 ? 4.605 -10.438 -12.812 1 94.75 292 PRO A N 1
ATOM 2268 C CA . PRO A 1 292 ? 5.953 -9.875 -12.922 1 94.75 292 PRO A CA 1
ATOM 2269 C C . PRO A 1 292 ? 6.926 -10.492 -11.914 1 94.75 292 PRO A C 1
ATOM 2271 O O . PRO A 1 292 ? 6.531 -10.844 -10.805 1 94.75 292 PRO A O 1
ATOM 2274 N N . PRO A 1 293 ? 8.125 -10.492 -12.289 1 93.12 293 PRO A N 1
ATOM 2275 C CA . PRO A 1 293 ? 9.117 -11.219 -11.492 1 93.12 293 PRO A CA 1
ATOM 2276 C C . PRO A 1 293 ? 9.469 -10.492 -10.188 1 93.12 293 PRO A C 1
ATOM 2278 O O . PRO A 1 293 ? 10.133 -11.062 -9.32 1 93.12 293 PRO A O 1
ATOM 2281 N N . THR A 1 294 ? 9.016 -9.289 -9.992 1 94.56 294 THR A N 1
ATOM 2282 C CA . THR A 1 294 ? 9.461 -8.438 -8.898 1 94.56 294 THR A CA 1
ATOM 2283 C C . THR A 1 294 ? 9.172 -9.086 -7.551 1 94.56 294 THR A C 1
ATOM 2285 O O . THR A 1 294 ? 9.961 -8.961 -6.613 1 94.56 294 THR A O 1
ATOM 2288 N N . GLY A 1 295 ? 8.117 -9.805 -7.43 1 92.38 295 GLY A N 1
ATOM 2289 C CA . GLY A 1 295 ? 7.742 -10.406 -6.16 1 92.38 295 GLY A CA 1
ATOM 2290 C C . GLY A 1 295 ? 8.164 -11.859 -6.039 1 92.38 295 GLY A C 1
ATOM 2291 O O . GLY A 1 295 ? 7.906 -12.5 -5.016 1 92.38 295 GLY A O 1
ATOM 2292 N N . ALA A 1 296 ? 8.75 -12.391 -7.121 1 92.38 296 ALA A N 1
ATOM 2293 C CA . ALA A 1 296 ? 9.188 -13.781 -7.145 1 92.38 296 ALA A CA 1
ATOM 2294 C C . ALA A 1 296 ? 8.016 -14.727 -6.883 1 92.38 296 ALA A C 1
ATOM 2296 O O . ALA A 1 296 ? 8.117 -15.641 -6.062 1 92.38 296 ALA A O 1
ATOM 2297 N N . LYS A 1 297 ? 6.922 -14.508 -7.59 1 95.69 297 LYS A N 1
ATOM 2298 C CA . LYS A 1 297 ? 5.695 -15.234 -7.258 1 95.69 297 LYS A CA 1
ATOM 2299 C C . LYS A 1 297 ? 5.359 -16.266 -8.328 1 95.69 297 LYS A C 1
ATOM 2301 O O . LYS A 1 297 ? 4.539 -17.156 -8.102 1 95.69 297 LYS A O 1
ATOM 2306 N N . GLY A 1 298 ? 5.938 -16.312 -9.492 1 94.5 298 GLY A N 1
ATOM 2307 C CA . GLY A 1 298 ? 5.512 -17.109 -10.625 1 94.5 298 GLY A CA 1
ATOM 2308 C C . GLY A 1 298 ? 5.383 -18.594 -10.297 1 94.5 298 GLY A C 1
ATOM 2309 O O . GLY A 1 298 ? 4.273 -19.125 -10.273 1 94.5 298 GLY A O 1
ATOM 2310 N N . LEU A 1 299 ? 6.508 -19.172 -9.969 1 95.75 299 LEU A N 1
ATOM 2311 C CA . LEU A 1 299 ? 6.52 -20.594 -9.633 1 95.75 299 LEU A CA 1
ATOM 2312 C C . LEU A 1 299 ? 5.715 -20.859 -8.367 1 95.75 299 LEU A C 1
ATOM 2314 O O . LEU A 1 299 ? 5.031 -21.875 -8.266 1 95.75 299 LEU A O 1
ATOM 2318 N N . ASN A 1 300 ? 5.754 -19.953 -7.492 1 97.81 300 ASN A N 1
ATOM 2319 C CA . ASN A 1 300 ? 5.062 -20.109 -6.219 1 97.81 300 ASN A CA 1
ATOM 2320 C C . ASN A 1 300 ? 3.547 -20.078 -6.395 1 97.81 300 ASN A C 1
ATOM 2322 O O . ASN A 1 300 ? 2.828 -20.828 -5.723 1 97.81 300 ASN A O 1
ATOM 2326 N N . LEU A 1 301 ? 3.078 -19.266 -7.281 1 97.81 301 LEU A N 1
ATOM 2327 C CA . LEU A 1 301 ? 1.646 -19.25 -7.559 1 97.81 301 LEU A CA 1
ATOM 2328 C C . LEU A 1 301 ? 1.209 -20.516 -8.281 1 97.81 301 LEU A C 1
ATOM 2330 O O . LEU A 1 301 ? 0.118 -21.031 -8.031 1 97.81 301 LEU A O 1
ATOM 2334 N N . ALA A 1 302 ? 2.047 -20.969 -9.188 1 97.81 302 ALA A N 1
ATOM 2335 C CA . ALA A 1 302 ? 1.759 -22.234 -9.836 1 97.81 302 ALA A CA 1
ATOM 2336 C C . ALA A 1 302 ? 1.652 -23.359 -8.805 1 97.81 302 ALA A C 1
ATOM 2338 O O . ALA A 1 302 ? 0.749 -24.203 -8.883 1 97.81 302 ALA A O 1
ATOM 2339 N N . ALA A 1 303 ? 2.561 -23.359 -7.859 1 98.12 303 ALA A N 1
ATOM 2340 C CA . ALA A 1 303 ? 2.533 -24.344 -6.793 1 98.12 303 ALA A CA 1
ATOM 2341 C C . ALA A 1 303 ? 1.26 -24.234 -5.961 1 98.12 303 ALA A C 1
ATOM 2343 O O . ALA A 1 303 ? 0.697 -25.234 -5.523 1 98.12 303 ALA A O 1
ATOM 2344 N N . SER A 1 304 ? 0.838 -23.031 -5.766 1 98.25 304 SER A N 1
ATOM 2345 C CA . SER A 1 304 ? -0.402 -22.812 -5.027 1 98.25 304 SER A CA 1
ATOM 2346 C C . SER A 1 304 ? -1.597 -23.391 -5.77 1 98.25 304 SER A C 1
ATOM 2348 O O . SER A 1 304 ? -2.488 -23.984 -5.156 1 98.25 304 SER A O 1
ATOM 2350 N N . ASP A 1 305 ? -1.652 -23.172 -7.086 1 98.75 305 ASP A N 1
ATOM 2351 C CA . ASP A 1 305 ? -2.699 -23.797 -7.891 1 98.75 305 ASP A CA 1
ATOM 2352 C C . ASP A 1 305 ? -2.699 -25.312 -7.711 1 98.75 305 ASP A C 1
ATOM 2354 O O . ASP A 1 305 ? -3.756 -25.922 -7.523 1 98.75 305 ASP A O 1
ATOM 2358 N N . VAL A 1 306 ? -1.502 -25.859 -7.762 1 98.81 306 VAL A N 1
ATOM 2359 C CA . VAL A 1 306 ? -1.349 -27.312 -7.598 1 98.81 306 VAL A CA 1
ATOM 2360 C C . VAL A 1 306 ? -1.861 -27.734 -6.223 1 98.81 306 VAL A C 1
ATOM 2362 O O . VAL A 1 306 ? -2.566 -28.734 -6.098 1 98.81 306 VAL A O 1
ATOM 2365 N N . ASN A 1 307 ? -1.491 -26.953 -5.207 1 98.75 307 ASN A N 1
ATOM 2366 C CA . ASN A 1 307 ? -1.94 -27.234 -3.85 1 98.75 307 ASN A CA 1
ATOM 2367 C C . ASN A 1 307 ? -3.459 -27.359 -3.775 1 98.75 307 ASN A C 1
ATOM 2369 O O . ASN A 1 307 ? -3.98 -28.281 -3.16 1 98.75 307 ASN A O 1
ATOM 2373 N N . TYR A 1 308 ? -4.172 -26.516 -4.395 1 98.69 308 TYR A N 1
ATOM 2374 C CA . TYR A 1 308 ? -5.629 -26.547 -4.332 1 98.69 308 TYR A CA 1
ATOM 2375 C C . TYR A 1 308 ? -6.195 -27.672 -5.176 1 98.69 308 TYR A C 1
ATOM 2377 O O . TYR A 1 308 ? -7.066 -28.422 -4.723 1 98.69 308 TYR A O 1
ATOM 2385 N N . LEU A 1 309 ? -5.688 -27.812 -6.406 1 98.81 309 LEU A N 1
ATOM 2386 C CA . LEU A 1 309 ? -6.266 -28.781 -7.328 1 98.81 309 LEU A CA 1
ATOM 2387 C C . LEU A 1 309 ? -6.059 -30.203 -6.82 1 98.81 309 LEU A C 1
ATOM 2389 O O . LEU A 1 309 ? -6.988 -31.016 -6.816 1 98.81 309 LEU A O 1
ATOM 2393 N N . TRP A 1 310 ? -4.832 -30.547 -6.363 1 98.38 310 TRP A N 1
ATOM 2394 C CA . TRP A 1 310 ? -4.59 -31.938 -5.965 1 98.38 310 TRP A CA 1
ATOM 2395 C C . TRP A 1 310 ? -5.402 -32.281 -4.723 1 98.38 310 TRP A C 1
ATOM 2397 O O . TRP A 1 310 ? -5.887 -33.406 -4.594 1 98.38 310 TRP A O 1
ATOM 2407 N N . ARG A 1 311 ? -5.57 -31.328 -3.818 1 98.56 311 ARG A N 1
ATOM 2408 C CA . ARG A 1 311 ? -6.352 -31.594 -2.613 1 98.56 311 ARG A CA 1
ATOM 2409 C C . ARG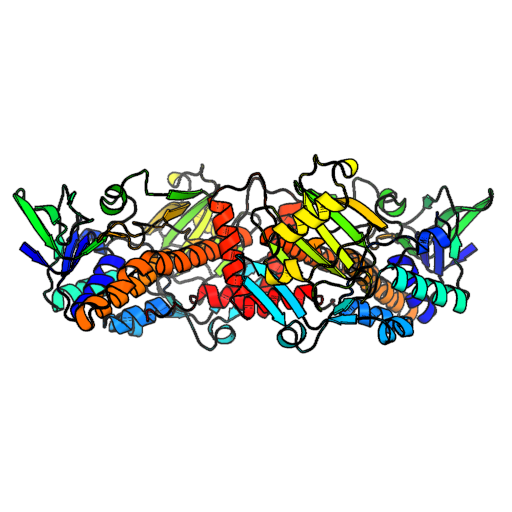 A 1 311 ? -7.824 -31.797 -2.949 1 98.56 311 ARG A C 1
ATOM 2411 O O . ARG A 1 311 ? -8.492 -32.625 -2.354 1 98.56 311 ARG A O 1
ATOM 2418 N N . ILE A 1 312 ? -8.32 -30.969 -3.846 1 98.62 312 ILE A N 1
ATOM 2419 C CA . ILE A 1 312 ? -9.703 -31.094 -4.293 1 98.62 312 ILE A CA 1
ATOM 2420 C C . ILE A 1 312 ? -9.906 -32.469 -4.938 1 98.62 312 ILE A C 1
ATOM 2422 O O . ILE A 1 312 ? -10.859 -33.188 -4.617 1 98.62 312 ILE A O 1
ATOM 2426 N N . LEU A 1 313 ? -9.023 -32.906 -5.832 1 98.69 313 LEU A N 1
ATOM 2427 C CA . LEU A 1 313 ? -9.141 -34.188 -6.539 1 98.69 313 LEU A CA 1
ATOM 2428 C C . LEU A 1 313 ? -8.977 -35.344 -5.578 1 98.69 313 LEU A C 1
ATOM 2430 O O . LEU A 1 313 ? -9.633 -36.375 -5.73 1 98.69 313 LEU A O 1
ATOM 2434 N N . ARG A 1 314 ? -8.07 -35.188 -4.613 1 98.31 314 ARG A N 1
ATOM 2435 C CA . ARG A 1 314 ? -7.922 -36.219 -3.592 1 98.31 314 ARG A CA 1
ATOM 2436 C C . ARG A 1 314 ? -9.242 -36.438 -2.857 1 98.31 314 ARG A C 1
ATOM 2438 O O . ARG A 1 314 ? -9.656 -37.594 -2.676 1 98.31 314 ARG A O 1
ATOM 2445 N N . GLU A 1 315 ? -9.875 -35.344 -2.41 1 98.25 315 GLU A N 1
ATOM 2446 C CA . GLU A 1 315 ? -11.141 -35.469 -1.7 1 98.25 315 GLU A CA 1
ATOM 2447 C C . GLU A 1 315 ? -12.234 -36.031 -2.607 1 98.25 315 GLU A C 1
ATOM 2449 O O . GLU A 1 315 ? -13.109 -36.781 -2.152 1 98.25 315 GLU A O 1
ATOM 2454 N N . TYR A 1 316 ? -12.219 -35.688 -3.863 1 98.06 316 TYR A N 1
ATOM 2455 C CA . TYR A 1 316 ? -13.164 -36.219 -4.84 1 98.06 316 TYR A CA 1
ATOM 2456 C C . TYR A 1 316 ? -13.039 -37.719 -4.941 1 98.06 316 TYR A C 1
ATOM 2458 O O . TYR A 1 316 ? -14.039 -38.438 -4.828 1 98.06 316 TYR A O 1
ATOM 2466 N N . TYR A 1 317 ? -11.875 -38.281 -5.109 1 98.19 317 TYR A N 1
ATOM 2467 C CA . TYR A 1 317 ? -11.672 -39.688 -5.359 1 98.19 317 TYR A CA 1
ATOM 2468 C C . TYR A 1 317 ? -11.805 -40.5 -4.07 1 98.19 317 TYR A C 1
ATOM 2470 O O . TYR A 1 317 ? -12.32 -41.625 -4.078 1 98.19 317 TYR A O 1
ATOM 2478 N N . ARG A 1 318 ? -11.367 -39.969 -2.951 1 97.5 318 ARG A N 1
ATOM 2479 C CA . ARG A 1 318 ? -11.336 -40.719 -1.697 1 97.5 318 ARG A CA 1
ATOM 2480 C C . ARG A 1 318 ? -12.695 -40.656 -0.996 1 97.5 318 ARG A C 1
ATOM 2482 O O . ARG A 1 318 ? -13.109 -41.625 -0.36 1 97.5 318 ARG A O 1
ATOM 2489 N N . HIS A 1 319 ? -13.375 -39.5 -1.087 1 97.38 319 HIS A N 1
ATOM 2490 C CA . HIS A 1 319 ? -14.555 -39.281 -0.248 1 97.38 319 HIS A CA 1
ATOM 2491 C C . HIS A 1 319 ? -15.766 -38.906 -1.084 1 97.38 319 HIS A C 1
ATOM 2493 O O . HIS A 1 319 ? -16.844 -38.625 -0.541 1 97.38 319 HIS A O 1
ATOM 2499 N N . GLY A 1 320 ? -15.602 -38.75 -2.359 1 97.31 320 GLY A N 1
ATOM 2500 C CA . GLY A 1 320 ? -16.734 -38.469 -3.227 1 97.31 320 GLY A CA 1
ATOM 2501 C C . GLY A 1 320 ? -17.172 -37 -3.141 1 97.31 320 GLY A C 1
ATOM 2502 O O . GLY A 1 320 ? -18.328 -36.688 -3.422 1 97.31 320 GLY A O 1
ATOM 2503 N N . ARG A 1 321 ? -16.328 -36.062 -2.756 1 97.06 321 ARG A N 1
ATOM 2504 C CA . ARG A 1 321 ? -16.672 -34.656 -2.547 1 97.06 321 ARG A CA 1
ATOM 2505 C C . ARG A 1 321 ? -16.672 -33.875 -3.867 1 97.06 321 ARG A C 1
ATOM 2507 O O . ARG A 1 321 ? -15.883 -32.969 -4.059 1 97.06 321 ARG A O 1
ATOM 2514 N N . ALA A 1 322 ? -17.625 -34.156 -4.719 1 96.56 322 ALA A N 1
ATOM 2515 C CA . ALA A 1 322 ? -17.766 -33.5 -6.027 1 96.56 322 ALA A CA 1
ATOM 2516 C C . ALA A 1 322 ? -18.062 -32.031 -5.879 1 96.56 322 ALA A C 1
ATOM 2518 O O . ALA A 1 322 ? -17.812 -31.234 -6.797 1 96.56 322 ALA A O 1
ATOM 2519 N N . ASP A 1 323 ? -18.578 -31.641 -4.738 1 96 323 ASP A N 1
ATOM 2520 C CA . ASP A 1 323 ? -18.922 -30.25 -4.461 1 96 323 ASP A CA 1
ATOM 2521 C C . ASP A 1 323 ? -17.672 -29.375 -4.449 1 96 323 ASP A C 1
ATOM 2523 O O . ASP A 1 323 ? -17.75 -28.172 -4.742 1 96 323 ASP A O 1
ATOM 2527 N N . LEU A 1 324 ? -16.484 -29.938 -4.203 1 97.69 324 LEU A N 1
ATOM 2528 C CA . LEU A 1 324 ? -15.25 -29.172 -4.082 1 97.69 324 LEU A CA 1
ATOM 2529 C C . LEU A 1 324 ? -14.695 -28.797 -5.453 1 97.69 324 LEU A C 1
ATOM 2531 O O . LEU A 1 324 ? -13.883 -27.891 -5.574 1 97.69 324 LEU A O 1
ATOM 2535 N N . LEU A 1 325 ? -15.133 -29.547 -6.488 1 97.5 325 LEU A N 1
ATOM 2536 C CA . LEU A 1 325 ? -14.617 -29.312 -7.832 1 97.5 325 LEU A CA 1
ATOM 2537 C C . LEU A 1 325 ? -14.906 -27.875 -8.273 1 97.5 325 LEU A C 1
ATOM 2539 O O . LEU A 1 325 ? -14.039 -27.219 -8.859 1 97.5 325 LEU A O 1
ATOM 2543 N N . ALA A 1 326 ? -16.047 -27.359 -7.895 1 96.44 326 ALA A N 1
ATOM 2544 C CA . ALA A 1 326 ? -16.484 -26.047 -8.344 1 96.44 3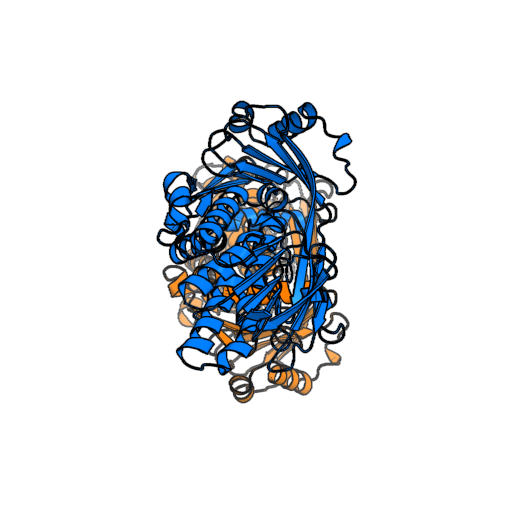26 ALA A CA 1
ATOM 2545 C C . ALA A 1 326 ? -15.766 -24.938 -7.578 1 96.44 326 ALA A C 1
ATOM 2547 O O . ALA A 1 326 ? -15.844 -23.766 -7.957 1 96.44 326 ALA A O 1
ATOM 2548 N N . SER A 1 327 ? -14.969 -25.281 -6.594 1 97.5 327 SER A N 1
ATOM 2549 C CA . SER A 1 327 ? -14.344 -24.281 -5.734 1 97.5 327 SER A CA 1
ATOM 2550 C C . SER A 1 327 ? -12.93 -23.953 -6.211 1 97.5 327 SER A C 1
ATOM 2552 O O . SER A 1 327 ? -12.32 -23 -5.73 1 97.5 327 SER A O 1
ATOM 2554 N N . TYR A 1 328 ? -12.438 -24.625 -7.172 1 98.44 328 TYR A N 1
ATOM 2555 C CA . TYR A 1 328 ? -11.039 -24.5 -7.57 1 98.44 328 TYR A CA 1
ATOM 2556 C C . TYR A 1 328 ? -10.719 -23.078 -8 1 98.44 328 TYR A C 1
ATOM 2558 O O . TYR A 1 328 ? -9.797 -22.453 -7.469 1 98.44 328 TYR A O 1
ATOM 2566 N N . SER A 1 329 ? -11.516 -22.578 -8.922 1 98.31 329 SER A N 1
ATOM 2567 C CA . SER A 1 329 ? -11.25 -21.234 -9.453 1 98.31 329 SER A CA 1
ATOM 2568 C C . SER A 1 329 ? -11.242 -20.203 -8.344 1 98.31 329 SER A C 1
ATOM 2570 O O . SER A 1 329 ? -10.367 -19.328 -8.312 1 98.31 329 SER A O 1
ATOM 2572 N N . ARG A 1 330 ? -12.156 -20.328 -7.469 1 97.12 330 ARG A N 1
ATOM 2573 C CA . ARG A 1 330 ? -12.266 -19.359 -6.383 1 97.12 330 ARG A CA 1
ATOM 2574 C C . ARG A 1 330 ? -11.023 -19.391 -5.5 1 97.12 330 ARG A C 1
ATOM 2576 O O . ARG A 1 330 ? -10.43 -18.344 -5.219 1 97.12 330 ARG A O 1
ATOM 2583 N N . PHE A 1 331 ? -10.547 -20.594 -5.09 1 97.44 331 PHE A N 1
ATOM 2584 C CA . PHE A 1 331 ? -9.375 -20.734 -4.242 1 97.44 331 PHE A CA 1
ATOM 2585 C C . PHE A 1 331 ? -8.125 -20.234 -4.949 1 97.44 331 PHE A C 1
ATOM 2587 O O . PHE A 1 331 ? -7.363 -19.438 -4.383 1 97.44 331 PHE A O 1
ATOM 2594 N N . ALA A 1 332 ? -7.988 -20.656 -6.152 1 98.44 332 ALA A N 1
ATOM 2595 C CA . ALA A 1 332 ? -6.773 -20.328 -6.902 1 98.44 332 ALA A CA 1
ATOM 2596 C C . ALA A 1 332 ? -6.691 -18.844 -7.203 1 98.44 332 ALA A C 1
ATOM 2598 O O . ALA A 1 332 ? -5.648 -18.219 -6.992 1 98.44 332 ALA A O 1
ATOM 2599 N N . LEU A 1 333 ? -7.797 -18.266 -7.633 1 98.31 333 LEU A N 1
ATOM 2600 C CA . LEU A 1 333 ? -7.805 -16.875 -8.062 1 98.31 333 LEU A CA 1
ATOM 2601 C C . LEU A 1 333 ? -7.594 -15.945 -6.875 1 98.31 333 LEU A C 1
ATOM 2603 O O . LEU A 1 333 ? -6.977 -14.883 -7.016 1 98.31 333 LEU A O 1
ATOM 2607 N N . ASP A 1 334 ? -8.109 -16.312 -5.723 1 96.88 334 ASP A N 1
ATOM 2608 C CA . ASP A 1 334 ? -7.852 -15.5 -4.543 1 96.88 334 ASP A CA 1
ATOM 2609 C C . ASP A 1 334 ? -6.352 -15.383 -4.273 1 96.88 334 ASP A C 1
ATOM 2611 O O . ASP A 1 334 ? -5.852 -14.289 -3.982 1 96.88 334 ASP A O 1
ATOM 2615 N N . ARG A 1 335 ? -5.656 -16.453 -4.434 1 97.44 335 ARG A N 1
ATOM 2616 C CA . ARG A 1 335 ? -4.211 -16.469 -4.238 1 97.44 335 ARG A CA 1
ATOM 2617 C C . ARG A 1 335 ? -3.492 -15.742 -5.371 1 97.44 335 ARG A C 1
ATOM 2619 O O . ARG A 1 335 ? -2.523 -15.016 -5.133 1 97.44 335 ARG A O 1
ATOM 2626 N N . VAL A 1 336 ? -3.949 -15.969 -6.531 1 98.31 336 VAL A N 1
ATOM 2627 C CA . VAL A 1 336 ? -3.33 -15.375 -7.711 1 98.31 336 VAL A CA 1
ATOM 2628 C C . VAL A 1 336 ? -3.371 -13.852 -7.602 1 98.31 336 VAL A C 1
ATOM 2630 O O . VAL A 1 336 ? -2.348 -13.188 -7.77 1 98.31 336 VAL A O 1
ATOM 2633 N N . TRP A 1 337 ? -4.461 -13.352 -7.254 1 98.31 337 TRP A N 1
ATOM 2634 C CA . TRP A 1 337 ? -4.605 -11.898 -7.199 1 98.31 337 TRP A CA 1
ATOM 2635 C C . TRP A 1 337 ? -3.805 -11.312 -6.043 1 98.31 337 TRP A C 1
ATOM 2637 O O . TRP A 1 337 ? -3.273 -10.203 -6.145 1 98.31 337 TRP A O 1
ATOM 2647 N N . LYS A 1 338 ? -3.686 -12.047 -4.938 1 97.62 338 LYS A N 1
ATOM 2648 C CA . LYS A 1 338 ? -2.832 -11.594 -3.84 1 97.62 338 LYS A CA 1
ATOM 2649 C C . LYS A 1 338 ? -1.364 -11.578 -4.258 1 97.62 338 LYS A C 1
ATOM 2651 O O . LYS A 1 338 ? -0.607 -10.695 -3.852 1 97.62 338 LYS A O 1
ATOM 2656 N N . GLY A 1 339 ? -0.993 -12.578 -5.02 1 97.88 339 GLY A N 1
ATOM 2657 C CA . GLY A 1 339 ? 0.355 -12.586 -5.562 1 97.88 339 GLY A CA 1
ATOM 2658 C C . GLY A 1 339 ? 0.615 -11.453 -6.531 1 97.88 339 GLY A C 1
ATOM 2659 O O . GLY A 1 339 ? 1.67 -10.812 -6.48 1 97.88 339 GLY A O 1
ATOM 2660 N N . GLU A 1 340 ? -0.364 -11.219 -7.461 1 98.31 340 GLU A N 1
ATOM 2661 C CA . GLU A 1 340 ? -0.282 -10.086 -8.375 1 98.31 340 GLU A CA 1
ATOM 2662 C C . GLU A 1 340 ? -0.141 -8.773 -7.617 1 98.31 340 GLU A C 1
ATOM 2664 O O . GLU A 1 340 ? 0.678 -7.926 -7.98 1 98.31 340 GLU A O 1
ATOM 2669 N N . ARG A 1 341 ? -0.907 -8.672 -6.582 1 98.06 341 ARG A N 1
ATOM 2670 C CA . ARG A 1 341 ? -0.912 -7.465 -5.77 1 98.06 341 ARG A CA 1
ATOM 2671 C C . ARG A 1 341 ? 0.464 -7.203 -5.164 1 98.06 341 ARG A C 1
ATOM 2673 O O . ARG A 1 341 ? 0.942 -6.066 -5.168 1 98.06 341 ARG A O 1
ATOM 2680 N N . PHE A 1 342 ? 1.065 -8.203 -4.609 1 98.38 342 PHE A N 1
ATOM 2681 C CA . PHE A 1 342 ? 2.365 -8.016 -3.975 1 98.38 342 PHE A CA 1
ATOM 2682 C C . PHE A 1 342 ? 3.418 -7.625 -5.004 1 98.38 342 PHE A C 1
ATOM 2684 O O . PHE A 1 342 ? 4.234 -6.734 -4.754 1 98.38 342 PHE A O 1
ATOM 2691 N N . SER A 1 343 ? 3.4 -8.32 -6.141 1 97.5 343 SER A N 1
ATOM 2692 C CA . SER A 1 343 ? 4.324 -7.949 -7.207 1 97.5 343 SER A CA 1
ATOM 2693 C C . SER A 1 343 ? 4.098 -6.512 -7.664 1 97.5 343 SER A C 1
ATOM 2695 O O . SER A 1 343 ? 5.055 -5.777 -7.918 1 97.5 343 SER A O 1
ATOM 2697 N N . TRP A 1 344 ? 2.875 -6.168 -7.789 1 96.88 344 TRP A N 1
ATOM 2698 C CA . TRP A 1 344 ? 2.484 -4.812 -8.164 1 96.88 344 TRP A CA 1
ATOM 2699 C C . TRP A 1 344 ? 2.99 -3.797 -7.148 1 96.88 344 TRP A C 1
ATOM 2701 O O . TRP A 1 344 ? 3.568 -2.771 -7.52 1 96.88 344 TRP A O 1
ATOM 2711 N N . PHE A 1 345 ? 2.811 -4.098 -5.91 1 97.5 345 PHE A N 1
ATOM 2712 C CA . PHE A 1 345 ? 3.252 -3.252 -4.805 1 97.5 345 PHE A CA 1
ATOM 2713 C C . PHE A 1 345 ? 4.762 -3.064 -4.836 1 97.5 345 PHE A C 1
ATOM 2715 O O . PHE A 1 345 ? 5.254 -1.935 -4.793 1 97.5 345 PHE A O 1
ATOM 2722 N N . MET A 1 346 ? 5.492 -4.156 -4.973 1 97.81 346 MET A N 1
ATOM 2723 C CA . MET A 1 346 ? 6.953 -4.117 -4.992 1 97.81 346 MET A CA 1
ATOM 2724 C C . MET A 1 346 ? 7.461 -3.34 -6.199 1 97.81 346 MET A C 1
ATOM 2726 O O . MET A 1 346 ? 8.445 -2.604 -6.102 1 97.81 346 MET A O 1
ATOM 2730 N N . THR A 1 347 ? 6.828 -3.531 -7.309 1 97.38 347 THR A N 1
ATOM 2731 C CA . THR A 1 347 ? 7.23 -2.83 -8.523 1 97.38 347 THR A CA 1
ATOM 2732 C C . THR A 1 347 ? 7.039 -1.324 -8.367 1 97.38 347 THR A C 1
ATOM 2734 O O . THR A 1 347 ? 7.949 -0.543 -8.656 1 97.38 347 THR A O 1
ATOM 2737 N N . ARG A 1 348 ? 5.902 -0.964 -7.82 1 95.56 348 ARG A N 1
ATOM 2738 C CA . ARG A 1 348 ? 5.613 0.454 -7.629 1 95.56 348 ARG A CA 1
ATOM 2739 C C . ARG A 1 348 ? 6.535 1.065 -6.582 1 95.56 348 ARG A C 1
ATOM 2741 O O . ARG A 1 348 ? 6.918 2.234 -6.688 1 95.56 348 ARG A O 1
ATOM 2748 N N . LEU A 1 349 ? 6.895 0.297 -5.656 1 97.06 349 LEU A N 1
ATOM 2749 C CA . LEU A 1 349 ? 7.703 0.777 -4.539 1 97.06 349 LEU A CA 1
ATOM 2750 C C . LEU A 1 349 ? 9.133 1.056 -4.984 1 97.06 349 LEU A C 1
ATOM 2752 O O . LEU A 1 349 ? 9.766 2 -4.504 1 97.06 349 LEU A O 1
ATOM 2756 N N . LEU A 1 350 ? 9.609 0.329 -6.023 1 96.75 350 LEU A N 1
ATOM 2757 C CA . LEU A 1 350 ? 11.062 0.316 -6.152 1 96.75 350 LEU A CA 1
ATOM 2758 C C . LEU A 1 350 ? 11.484 0.7 -7.566 1 96.75 350 LEU A C 1
ATOM 2760 O O . LEU A 1 350 ? 12.672 0.879 -7.836 1 96.75 350 LEU A O 1
ATOM 2764 N N . HIS A 1 351 ? 10.57 0.865 -8.508 1 97 351 HIS A N 1
ATOM 2765 C CA . HIS A 1 351 ? 10.922 1.15 -9.891 1 97 351 HIS A CA 1
ATOM 2766 C C . HIS A 1 351 ? 10.68 2.617 -10.234 1 97 351 HIS A C 1
ATOM 2768 O O . HIS A 1 351 ? 9.906 3.295 -9.555 1 97 351 HIS A O 1
ATOM 2774 N N . ASP A 1 352 ? 11.305 3.055 -11.195 1 93.69 352 ASP A N 1
ATOM 2775 C CA . ASP A 1 352 ? 11.086 4.387 -11.758 1 93.69 352 ASP A CA 1
ATOM 2776 C C . ASP A 1 352 ? 10.102 4.332 -12.922 1 93.69 352 ASP A C 1
ATOM 2778 O O . ASP A 1 352 ? 10.156 3.412 -13.742 1 93.69 352 ASP A O 1
ATOM 2782 N N . PHE A 1 353 ? 9.219 5.262 -12.922 1 93.44 353 PHE A N 1
ATOM 2783 C CA . PHE A 1 353 ? 8.227 5.352 -13.984 1 93.44 353 PHE A CA 1
ATOM 2784 C C . PHE A 1 353 ? 8.414 6.633 -14.789 1 93.44 353 PHE A C 1
ATOM 2786 O O . PHE A 1 353 ? 8.383 7.734 -14.234 1 93.44 353 PHE A O 1
ATOM 2793 N N . PRO A 1 354 ? 8.602 6.535 -16.062 1 88.44 354 PRO A N 1
ATOM 2794 C CA . PRO A 1 354 ? 8.867 7.711 -16.906 1 88.44 354 PRO A CA 1
ATOM 2795 C C . PRO A 1 354 ? 7.742 8.742 -16.828 1 88.44 354 PRO A C 1
ATOM 2797 O O . PRO A 1 354 ? 7.992 9.945 -16.969 1 88.44 354 PRO A O 1
ATOM 2800 N N . GLU A 1 355 ? 6.531 8.367 -16.609 1 88.62 355 GLU A N 1
ATOM 2801 C CA . GLU A 1 355 ? 5.391 9.281 -16.672 1 88.62 355 GLU A CA 1
ATOM 2802 C C . GLU A 1 355 ? 5.016 9.789 -15.281 1 88.62 355 GLU A C 1
ATOM 2804 O O . GLU A 1 355 ? 4.066 10.562 -15.133 1 88.62 355 GLU A O 1
ATOM 2809 N N . GLN A 1 356 ? 5.75 9.484 -14.305 1 90.94 356 GLN A N 1
ATOM 2810 C CA . GLN A 1 356 ? 5.422 9.898 -12.945 1 90.94 356 GLN A CA 1
ATOM 2811 C C . GLN A 1 356 ? 5.598 11.406 -12.766 1 90.94 356 GLN A C 1
ATOM 2813 O O . GLN A 1 356 ? 6.582 11.977 -13.234 1 90.94 356 GLN A O 1
ATOM 2818 N N . THR A 1 357 ? 4.613 12.07 -12.133 1 94.69 357 THR A N 1
ATOM 2819 C CA . THR A 1 357 ? 4.719 13.469 -11.742 1 94.69 357 THR A CA 1
ATOM 2820 C C . THR A 1 357 ? 5.625 13.633 -10.531 1 94.69 357 THR A C 1
ATOM 2822 O O . THR A 1 357 ? 6.004 12.641 -9.898 1 94.69 357 THR A O 1
ATOM 2825 N N . ASP A 1 358 ? 6.02 14.836 -10.289 1 95.81 358 ASP A N 1
ATOM 2826 C CA . ASP A 1 358 ? 6.801 15.102 -9.086 1 95.81 358 ASP A CA 1
ATOM 2827 C C . ASP A 1 358 ? 6.039 14.68 -7.832 1 95.81 358 ASP A C 1
ATOM 2829 O O . ASP A 1 358 ? 6.633 14.188 -6.875 1 95.81 358 ASP A O 1
ATOM 2833 N N . PHE A 1 359 ? 4.801 14.875 -7.844 1 97.25 359 PHE A N 1
ATOM 2834 C CA . PHE A 1 359 ? 3.975 14.461 -6.719 1 97.25 359 PHE A CA 1
ATOM 2835 C C . PHE A 1 359 ? 4.016 12.945 -6.551 1 97.25 359 PHE A C 1
ATOM 2837 O O . PHE A 1 359 ? 4.176 12.445 -5.434 1 97.25 359 PHE A O 1
ATOM 2844 N N . ASP A 1 360 ? 3.938 12.203 -7.656 1 95.94 360 ASP A N 1
ATOM 2845 C CA . ASP A 1 360 ? 3.994 10.75 -7.621 1 95.94 360 ASP A CA 1
ATOM 2846 C C . ASP A 1 360 ? 5.309 10.266 -7.012 1 95.94 360 ASP A C 1
ATOM 2848 O O . ASP A 1 360 ? 5.324 9.297 -6.242 1 95.94 360 ASP A O 1
ATOM 2852 N N . LYS A 1 361 ? 6.324 10.922 -7.414 1 95.81 361 LYS A N 1
ATOM 2853 C CA . LYS A 1 361 ? 7.645 10.555 -6.91 1 95.81 361 LYS A CA 1
ATOM 2854 C C . LYS A 1 361 ? 7.727 10.75 -5.398 1 95.81 361 LYS A C 1
ATOM 2856 O O . LYS A 1 361 ? 8.32 9.938 -4.691 1 95.81 361 LYS A O 1
ATOM 2861 N N . LYS A 1 362 ? 7.129 11.859 -4.922 1 97.25 362 LYS A N 1
ATOM 2862 C CA . LYS A 1 362 ? 7.109 12.117 -3.486 1 97.25 362 LYS A CA 1
ATOM 2863 C C . LYS A 1 362 ? 6.273 11.07 -2.754 1 97.25 362 LYS A C 1
ATOM 2865 O O . LYS A 1 362 ? 6.648 10.609 -1.672 1 97.25 362 LYS A O 1
ATOM 2870 N N . MET A 1 363 ? 5.152 10.664 -3.381 1 97.06 363 MET A N 1
ATOM 2871 C CA . MET A 1 363 ? 4.305 9.625 -2.791 1 97.06 363 MET A CA 1
ATOM 2872 C C . MET A 1 363 ? 5.047 8.297 -2.711 1 97.06 363 MET A C 1
ATOM 2874 O O . MET A 1 363 ? 4.969 7.598 -1.7 1 97.06 363 MET A O 1
ATOM 2878 N N . GLN A 1 364 ? 5.742 7.969 -3.742 1 96.75 364 GLN A N 1
ATOM 2879 C CA . GLN A 1 364 ? 6.527 6.742 -3.766 1 96.75 364 GLN A CA 1
ATOM 2880 C C . GLN A 1 364 ? 7.605 6.758 -2.684 1 96.75 364 GLN A C 1
ATOM 2882 O O . GLN A 1 364 ? 7.793 5.766 -1.973 1 96.75 364 GLN A O 1
ATOM 2887 N N . ALA A 1 365 ? 8.297 7.883 -2.562 1 96.38 365 ALA A N 1
ATOM 2888 C CA . ALA A 1 365 ? 9.32 8.031 -1.532 1 96.38 365 ALA A CA 1
ATOM 2889 C C . ALA A 1 365 ? 8.719 7.91 -0.137 1 96.38 365 ALA A C 1
ATOM 2891 O O . ALA A 1 365 ? 9.305 7.293 0.753 1 96.38 365 ALA A O 1
ATOM 2892 N N . ALA A 1 366 ? 7.57 8.508 0.048 1 97.56 366 ALA A N 1
ATOM 2893 C CA . ALA A 1 366 ? 6.883 8.422 1.333 1 97.56 366 ALA A CA 1
ATOM 2894 C C . ALA A 1 366 ? 6.488 6.98 1.648 1 97.56 366 ALA A C 1
ATOM 2896 O O . ALA A 1 366 ? 6.547 6.551 2.805 1 97.56 366 ALA A O 1
ATOM 2897 N N . ASP A 1 367 ? 6.074 6.215 0.633 1 97.62 367 ASP A N 1
ATOM 2898 C CA . ASP A 1 367 ? 5.781 4.793 0.805 1 97.62 367 ASP A CA 1
ATOM 2899 C C . ASP A 1 367 ? 7.012 4.035 1.297 1 97.62 367 ASP A C 1
ATOM 2901 O O . ASP A 1 367 ? 6.926 3.262 2.254 1 97.62 367 ASP A O 1
ATOM 2905 N N . ARG A 1 368 ? 8.086 4.301 0.623 1 97.44 368 ARG A N 1
ATOM 2906 C CA . ARG A 1 368 ? 9.32 3.625 1.023 1 97.44 368 ARG A CA 1
ATOM 2907 C C . ARG A 1 368 ? 9.688 3.963 2.465 1 97.44 368 ARG A C 1
ATOM 2909 O O . ARG A 1 368 ? 9.992 3.07 3.258 1 97.44 368 ARG A O 1
ATOM 2916 N N . ARG A 1 369 ? 9.594 5.238 2.822 1 96.12 369 ARG A N 1
ATOM 2917 C CA . ARG A 1 369 ? 9.953 5.672 4.168 1 96.12 369 ARG A CA 1
ATOM 2918 C C . ARG A 1 369 ? 9.039 5.039 5.211 1 96.12 369 ARG A C 1
ATOM 2920 O O . ARG A 1 369 ? 9.5 4.625 6.277 1 96.12 369 ARG A O 1
ATOM 2927 N N . TYR A 1 370 ? 7.789 4.949 4.918 1 97.25 370 TYR A N 1
ATOM 2928 C CA . TYR A 1 370 ? 6.863 4.363 5.883 1 97.25 370 TYR A CA 1
ATOM 2929 C C . TYR A 1 370 ? 7.082 2.861 6.008 1 97.25 370 TYR A C 1
ATOM 2931 O O . TYR A 1 370 ? 7.367 2.357 7.098 1 97.25 370 TYR A O 1
ATOM 2939 N N . TYR A 1 371 ? 6.996 2.113 4.883 1 97.56 371 TYR A N 1
ATOM 2940 C CA . TYR A 1 371 ? 7.023 0.655 4.941 1 97.56 371 TYR A CA 1
ATOM 2941 C C . TYR A 1 371 ? 8.359 0.156 5.477 1 97.56 371 TYR A C 1
ATOM 2943 O O . TYR A 1 371 ? 8.414 -0.839 6.203 1 97.56 371 TYR A O 1
ATOM 2951 N N . LEU A 1 372 ? 9.391 0.834 5.137 1 96.38 372 LEU A N 1
ATOM 2952 C CA . LEU A 1 372 ? 10.711 0.373 5.539 1 96.38 372 LEU A CA 1
ATOM 2953 C C . LEU A 1 372 ? 11.094 0.944 6.902 1 96.38 372 LEU A C 1
ATOM 2955 O O . LEU A 1 372 ? 12.109 0.55 7.484 1 96.38 372 LEU A O 1
ATOM 2959 N N . GLY A 1 373 ? 10.258 1.879 7.426 1 94.94 373 GLY A N 1
ATOM 2960 C CA . GLY A 1 373 ? 10.547 2.459 8.734 1 94.94 373 GLY A CA 1
ATOM 2961 C C . GLY A 1 373 ? 9.594 1.988 9.812 1 94.94 373 GLY A C 1
ATOM 2962 O O . GLY A 1 373 ? 9.742 2.352 10.984 1 94.94 373 GLY A O 1
ATOM 2963 N N . SER A 1 374 ? 8.617 1.184 9.469 1 96.88 374 SER A N 1
ATOM 2964 C CA . SER A 1 374 ? 7.605 0.691 10.398 1 96.88 374 SER A CA 1
ATOM 2965 C C . SER A 1 374 ? 7.668 -0.827 10.531 1 96.88 374 SER A C 1
ATOM 2967 O O . SER A 1 374 ? 7.75 -1.54 9.523 1 96.88 374 SER A O 1
ATOM 2969 N N . ARG A 1 375 ? 7.617 -1.317 11.781 1 97.56 375 ARG A N 1
ATOM 2970 C CA . ARG A 1 375 ? 7.602 -2.766 11.969 1 97.56 375 ARG A CA 1
ATOM 2971 C C . ARG A 1 375 ? 6.406 -3.395 11.258 1 97.56 375 ARG A C 1
ATOM 2973 O O . ARG A 1 375 ? 6.535 -4.453 10.641 1 97.56 375 ARG A O 1
ATOM 2980 N N . ALA A 1 376 ? 5.215 -2.76 11.398 1 98.31 376 ALA A N 1
ATOM 2981 C CA . ALA A 1 376 ? 4.035 -3.262 10.695 1 98.31 376 ALA A CA 1
ATOM 2982 C C . ALA A 1 376 ? 4.25 -3.252 9.188 1 98.31 376 ALA A C 1
ATOM 2984 O O . ALA A 1 376 ? 3.852 -4.188 8.492 1 98.31 376 ALA A O 1
ATOM 2985 N N . GLY A 1 377 ? 4.805 -2.139 8.648 1 98.31 377 GLY A N 1
ATOM 2986 C CA . GLY A 1 377 ? 5.133 -2.066 7.234 1 98.31 377 GLY A CA 1
ATOM 2987 C C . GLY A 1 377 ? 6.059 -3.178 6.777 1 98.31 377 GLY A C 1
ATOM 2988 O O . GLY A 1 377 ? 5.773 -3.869 5.797 1 98.31 377 GLY A O 1
ATOM 2989 N N . LEU A 1 378 ? 7.121 -3.416 7.523 1 98.56 378 LEU A N 1
ATOM 2990 C CA . LEU A 1 378 ? 8.07 -4.48 7.215 1 98.56 378 LEU A CA 1
ATOM 2991 C C . LEU A 1 378 ? 7.387 -5.848 7.277 1 98.56 378 LEU A C 1
ATOM 2993 O O . LEU A 1 378 ? 7.68 -6.727 6.465 1 98.56 378 LEU A O 1
ATOM 2997 N N . THR A 1 379 ? 6.504 -5.996 8.219 1 98.75 379 THR A N 1
ATOM 2998 C CA . THR A 1 379 ? 5.828 -7.277 8.391 1 98.75 379 THR A CA 1
ATOM 2999 C C . THR A 1 379 ? 4.922 -7.57 7.195 1 98.75 379 THR A C 1
ATOM 3001 O O . THR A 1 379 ? 4.793 -8.727 6.777 1 98.75 379 THR A O 1
ATOM 3004 N N . THR A 1 380 ? 4.246 -6.535 6.668 1 98.62 380 THR A N 1
ATOM 3005 C CA . THR A 1 380 ? 3.43 -6.738 5.48 1 98.62 380 THR A CA 1
ATOM 3006 C C . THR A 1 380 ? 4.281 -7.242 4.316 1 98.62 380 THR A C 1
ATOM 3008 O O . THR A 1 380 ? 3.859 -8.133 3.572 1 98.62 380 THR A O 1
ATOM 3011 N N . ILE A 1 381 ? 5.484 -6.703 4.168 1 98.56 381 ILE A N 1
ATOM 3012 C CA . ILE A 1 381 ? 6.395 -7.145 3.115 1 98.56 381 ILE A CA 1
ATOM 3013 C C . ILE A 1 381 ? 6.84 -8.578 3.385 1 98.56 381 ILE A C 1
ATOM 3015 O O . ILE A 1 381 ? 6.773 -9.43 2.498 1 98.56 381 ILE A O 1
ATOM 3019 N N . ALA A 1 382 ? 7.145 -8.852 4.609 1 98.69 382 ALA A N 1
ATOM 3020 C CA . ALA A 1 382 ? 7.699 -10.148 4.992 1 98.69 382 ALA A CA 1
ATOM 3021 C C . ALA A 1 382 ? 6.684 -11.266 4.777 1 98.69 382 ALA A C 1
ATOM 3023 O O . ALA A 1 382 ? 7.004 -12.312 4.203 1 98.69 382 ALA A O 1
ATOM 3024 N N . GLU A 1 383 ? 5.477 -11.086 5.219 1 98.12 383 GLU A N 1
ATOM 3025 C CA . GLU A 1 383 ? 4.504 -12.18 5.152 1 98.12 383 GLU A CA 1
ATOM 3026 C C . GLU A 1 383 ? 4.117 -12.484 3.707 1 98.12 383 GLU A C 1
ATOM 3028 O O . GLU A 1 383 ? 3.877 -13.641 3.355 1 98.12 383 GLU A O 1
ATOM 3033 N N . ASN A 1 384 ? 4.074 -11.383 2.904 1 98.44 384 ASN A N 1
ATOM 3034 C CA . ASN A 1 384 ? 3.834 -11.633 1.486 1 98.44 384 ASN A CA 1
ATOM 3035 C C . ASN A 1 384 ? 5.039 -12.297 0.822 1 98.44 384 ASN A C 1
ATOM 3037 O O . ASN A 1 384 ? 4.879 -13.172 -0.032 1 98.44 384 ASN A O 1
ATOM 3041 N N . TYR A 1 385 ? 6.23 -11.891 1.249 1 98.38 385 TYR A N 1
ATOM 3042 C CA . TYR A 1 385 ? 7.457 -12.406 0.656 1 98.38 385 TYR A CA 1
ATOM 3043 C C . TYR A 1 385 ? 7.602 -13.898 0.925 1 98.38 385 TYR A C 1
ATOM 3045 O O . TYR A 1 385 ? 7.902 -14.68 0.014 1 98.38 385 TYR A O 1
ATOM 3053 N N . VAL A 1 386 ? 7.312 -14.32 2.145 1 98.31 386 VAL A N 1
ATOM 3054 C CA . VAL A 1 386 ? 7.496 -15.719 2.508 1 98.31 386 VAL A CA 1
ATOM 3055 C C . VAL A 1 386 ? 6.312 -16.547 2.004 1 98.31 386 VAL A C 1
ATOM 3057 O O . VAL A 1 386 ? 6.367 -17.781 1.982 1 98.31 386 VAL A O 1
ATOM 3060 N N . GLY A 1 387 ? 5.234 -15.844 1.577 1 97.75 387 GLY A N 1
ATOM 3061 C CA . GLY A 1 387 ? 4.027 -16.5 1.095 1 97.75 387 GLY A CA 1
ATOM 3062 C C . GLY A 1 387 ? 2.895 -16.484 2.102 1 97.75 387 GLY A C 1
ATOM 3063 O O . GLY A 1 387 ? 3.031 -17.016 3.209 1 97.75 387 GLY A O 1
ATOM 3064 N N . LEU A 1 388 ? 1.709 -15.945 1.771 1 95.88 388 LEU A N 1
ATOM 3065 C CA . LEU A 1 388 ? 0.527 -15.914 2.625 1 95.88 388 LEU A CA 1
ATOM 3066 C C . LEU A 1 388 ? -0.017 -17.312 2.855 1 95.88 388 LEU A C 1
ATOM 3068 O O . LEU A 1 388 ? 0.234 -18.219 2.057 1 95.88 388 LEU A O 1
ATOM 3072 N N . PRO A 1 389 ? -0.718 -17.453 3.922 1 92.19 389 PRO A N 1
ATOM 3073 C CA . PRO A 1 389 ? -1.32 -18.766 4.16 1 92.19 389 PRO A CA 1
ATOM 3074 C C . PRO A 1 389 ? -2.311 -19.172 3.07 1 92.19 389 PRO A C 1
ATOM 3076 O O . PRO A 1 389 ? -3.055 -18.328 2.564 1 92.19 389 PRO A O 1
ATOM 3079 N N . MET A 1 390 ? -2.283 -20.406 2.701 1 92.88 390 MET A N 1
ATOM 3080 C CA . MET A 1 390 ? -3.252 -20.922 1.737 1 92.88 390 MET A CA 1
ATOM 3081 C C . MET A 1 390 ? -4.555 -21.312 2.428 1 92.88 390 MET A C 1
ATOM 3083 O O . MET A 1 390 ? -4.535 -21.812 3.553 1 92.88 390 MET A O 1
ATOM 3087 N N . GLU A 1 391 ? -5.637 -21.062 1.808 1 91.62 391 GLU A N 1
ATOM 3088 C CA . GLU A 1 391 ? -6.934 -21.484 2.322 1 91.62 391 GLU A CA 1
ATOM 3089 C C . GLU A 1 391 ? -7.02 -23 2.422 1 91.62 391 GLU A C 1
ATOM 3091 O O . GLU A 1 391 ? -6.488 -23.719 1.567 1 91.62 391 GLU A O 1
ATOM 3096 N N . GLN A 1 392 ? -7.668 -23.484 3.402 1 93.19 392 GLN A N 1
ATOM 3097 C CA . GLN A 1 392 ? -7.844 -24.922 3.561 1 93.19 392 GLN A CA 1
ATOM 3098 C C . GLN A 1 392 ? -8.961 -25.438 2.66 1 93.19 392 GLN A C 1
ATOM 3100 O O . GLN A 1 392 ? -10.023 -24.828 2.562 1 93.19 392 GLN A O 1
ATOM 3105 N N . VAL A 1 393 ? -8.664 -26.469 1.993 1 93.38 393 VAL A N 1
ATOM 3106 C CA . VAL A 1 393 ? -9.68 -27.125 1.177 1 93.38 393 VAL A CA 1
ATOM 3107 C C . VAL A 1 393 ? -10.5 -28.078 2.045 1 93.38 393 VAL A C 1
ATOM 3109 O O . VAL A 1 393 ? -10 -29.109 2.502 1 93.38 393 VAL A O 1
ATOM 3112 N N . THR A 1 394 ? -11.711 -27.656 2.592 1 86.19 394 THR A N 1
ATOM 3113 C CA . THR A 1 394 ? -12.586 -28.484 3.42 1 86.19 394 THR A CA 1
ATOM 3114 C C . THR A 1 394 ? -13.992 -28.547 2.828 1 86.19 394 THR A C 1
ATOM 3116 O O . THR A 1 394 ? -14.414 -27.609 2.127 1 86.19 394 THR A O 1
ATOM 3119 N N . MET B 1 1 ? 5.559 48.469 17.406 1 89.44 1 MET B N 1
ATOM 3120 C CA . MET B 1 1 ? 5.41 47.344 18.328 1 89.44 1 MET B CA 1
ATOM 3121 C C . MET B 1 1 ? 6.422 46.25 18.031 1 89.44 1 MET B C 1
ATOM 3123 O O . MET B 1 1 ? 6.914 46.156 16.906 1 89.44 1 MET B O 1
ATOM 3127 N N . ARG B 1 2 ? 6.906 45.562 19.062 1 95.69 2 ARG B N 1
ATOM 3128 C CA . ARG B 1 2 ? 7.859 44.5 18.859 1 95.69 2 ARG B CA 1
ATOM 3129 C C . ARG B 1 2 ? 7.41 43.219 19.594 1 95.69 2 ARG B C 1
ATOM 3131 O O . ARG B 1 2 ? 6.77 43.312 20.641 1 95.69 2 ARG B O 1
ATOM 3138 N N . THR B 1 3 ? 7.664 42.094 19.031 1 98.19 3 THR B N 1
ATOM 3139 C CA . THR B 1 3 ? 7.395 40.781 19.656 1 98.19 3 THR B CA 1
ATOM 3140 C C . THR B 1 3 ? 8.461 39.781 19.281 1 98.19 3 THR B C 1
ATOM 3142 O O . THR B 1 3 ? 9.352 40.062 18.484 1 98.19 3 THR B O 1
ATOM 3145 N N . GLN B 1 4 ? 8.531 38.688 19.953 1 98.56 4 GLN B N 1
ATOM 3146 C CA . GLN B 1 4 ? 9.469 37.625 19.609 1 98.56 4 GLN B CA 1
ATOM 3147 C C . GLN B 1 4 ? 9 36.844 18.391 1 98.56 4 GLN B C 1
ATOM 3149 O O . GLN B 1 4 ? 9.734 36.719 17.406 1 98.56 4 GLN B O 1
ATOM 3154 N N . VAL B 1 5 ? 7.746 36.406 18.406 1 98.81 5 VAL B N 1
ATOM 3155 C CA . VAL B 1 5 ? 7.211 35.656 17.281 1 98.81 5 VAL B CA 1
ATOM 3156 C C . VAL B 1 5 ? 5.906 36.281 16.812 1 98.81 5 VAL B C 1
ATOM 3158 O O . VAL B 1 5 ? 4.941 36.375 17.562 1 98.81 5 VAL B O 1
ATOM 3161 N N . ALA B 1 6 ? 5.824 36.75 15.555 1 98.88 6 ALA B N 1
ATOM 3162 C CA . ALA B 1 6 ? 4.582 37.188 14.906 1 98.88 6 ALA B CA 1
ATOM 3163 C C . ALA B 1 6 ? 3.887 36 14.234 1 98.88 6 ALA B C 1
ATOM 3165 O O . ALA B 1 6 ? 4.504 35.25 13.461 1 98.88 6 ALA B O 1
ATOM 3166 N N . ILE B 1 7 ? 2.67 35.75 14.586 1 98.94 7 ILE B N 1
ATOM 3167 C CA . ILE B 1 7 ? 1.877 34.688 13.992 1 98.94 7 ILE B CA 1
ATOM 3168 C C . ILE B 1 7 ? 0.799 35.281 13.094 1 98.94 7 ILE B C 1
ATOM 3170 O O . ILE B 1 7 ? 0.008 36.125 13.531 1 98.94 7 ILE B O 1
ATOM 3174 N N . ILE B 1 8 ? 0.816 34.938 11.844 1 98.88 8 ILE B N 1
ATOM 3175 C CA . ILE B 1 8 ? -0.188 35.438 10.906 1 98.88 8 ILE B CA 1
ATOM 3176 C C . ILE B 1 8 ? -1.272 34.375 10.711 1 98.88 8 ILE B C 1
ATOM 3178 O O . ILE B 1 8 ? -1.051 33.375 10.031 1 98.88 8 ILE B O 1
ATOM 3182 N N . GLY B 1 9 ? -2.447 34.625 11.195 1 98.31 9 GLY B N 1
ATOM 3183 C CA . GLY B 1 9 ? -3.564 33.688 11.156 1 98.31 9 GLY B CA 1
ATOM 3184 C C . GLY B 1 9 ? -3.961 33.188 12.531 1 98.31 9 GLY B C 1
ATOM 3185 O O . GLY B 1 9 ? -3.121 32.656 13.281 1 98.31 9 GLY B O 1
ATOM 3186 N N . ALA B 1 10 ? -5.234 33.281 12.859 1 97.75 10 ALA B N 1
ATOM 3187 C CA . ALA B 1 10 ? -5.758 32.844 14.156 1 97.75 10 ALA B CA 1
ATOM 3188 C C . ALA B 1 10 ? -6.637 31.609 14.008 1 97.75 10 ALA B C 1
ATOM 3190 O O . ALA B 1 10 ? -7.621 31.453 14.734 1 97.75 10 ALA B O 1
ATOM 3191 N N . GLY B 1 11 ? -6.309 30.797 12.984 1 95.69 11 GLY B N 1
ATOM 3192 C CA . GLY B 1 11 ? -6.895 29.469 12.953 1 95.69 11 GLY B CA 1
ATOM 3193 C C . GLY B 1 11 ? -6.344 28.547 14.023 1 95.69 11 GLY B C 1
ATOM 3194 O O . GLY B 1 11 ? -5.562 28.969 14.875 1 95.69 11 GLY B O 1
ATOM 3195 N N . PRO B 1 12 ? -6.695 27.281 13.93 1 95.56 12 PRO B N 1
ATOM 3196 C CA . PRO B 1 12 ? -6.27 26.359 14.984 1 95.56 12 PRO B CA 1
ATOM 3197 C C . PRO B 1 12 ? -4.754 26.281 15.125 1 95.56 12 PRO B C 1
ATOM 3199 O O . PRO B 1 12 ? -4.234 26.25 16.25 1 95.56 12 PRO B O 1
ATOM 3202 N N . SER B 1 13 ? -4.051 26.25 14.023 1 97.38 13 SER B N 1
ATOM 3203 C CA . SER B 1 13 ? -2.602 26.125 14.125 1 97.38 13 SER B CA 1
ATOM 3204 C C . SER B 1 13 ? -1.97 27.375 14.734 1 97.38 13 SER B C 1
ATOM 3206 O O . SER B 1 13 ? -1.07 27.266 15.57 1 97.38 13 SER B O 1
ATOM 3208 N N . GLY B 1 14 ? -2.434 28.562 14.328 1 98.56 14 GLY B N 1
ATOM 3209 C CA . GLY B 1 14 ? -1.902 29.797 14.906 1 98.56 14 GLY B CA 1
ATOM 3210 C C . GLY B 1 14 ? -2.178 29.922 16.391 1 98.56 14 GLY B C 1
ATOM 3211 O O . GLY B 1 14 ? -1.292 30.297 17.156 1 98.56 14 GLY B O 1
ATOM 3212 N N . LEU B 1 15 ? -3.408 29.625 16.766 1 98.62 15 LEU B N 1
ATOM 3213 C CA . LEU B 1 15 ? -3.803 29.719 18.172 1 98.62 15 LEU B CA 1
ATOM 3214 C C . LEU B 1 15 ? -3.039 28.703 19.016 1 98.62 15 LEU B C 1
ATOM 3216 O O . LEU B 1 15 ? -2.592 29.016 20.125 1 98.62 15 LEU B O 1
ATOM 3220 N N . LEU B 1 16 ? -2.908 27.484 18.5 1 98.75 16 LEU B N 1
ATOM 3221 C CA . LEU B 1 16 ? -2.195 26.438 19.234 1 98.75 16 LEU B CA 1
ATOM 3222 C C . LEU B 1 16 ? -0.724 26.797 19.406 1 98.75 16 LEU B C 1
ATOM 3224 O O . LEU B 1 16 ? -0.169 26.656 20.5 1 98.75 16 LEU B O 1
ATOM 3228 N N . LEU B 1 17 ? -0.099 27.266 18.312 1 98.88 17 LEU B N 1
ATOM 3229 C CA . LEU B 1 17 ? 1.289 27.719 18.391 1 98.88 17 LEU B CA 1
ATOM 3230 C C . LEU B 1 17 ? 1.44 28.844 19.391 1 98.88 17 LEU B C 1
ATOM 3232 O O . LEU B 1 17 ? 2.344 28.828 20.234 1 98.88 17 LEU B O 1
ATOM 3236 N N . GLY B 1 18 ? 0.553 29.844 19.312 1 98.75 18 GLY B N 1
ATOM 3237 C CA . GLY B 1 18 ? 0.578 30.953 20.234 1 98.75 18 GLY B CA 1
ATOM 3238 C C . GLY B 1 18 ? 0.49 30.531 21.688 1 98.75 18 GLY B C 1
ATOM 3239 O O . GLY B 1 18 ? 1.207 31.047 22.547 1 98.75 18 GLY B O 1
ATOM 3240 N N . GLN B 1 19 ? -0.408 29.594 21.938 1 98.75 19 GLN B N 1
ATOM 3241 C CA . GLN B 1 19 ? -0.628 29.109 23.297 1 98.75 19 GLN B CA 1
ATOM 3242 C C . GLN B 1 19 ? 0.613 28.406 23.828 1 98.75 19 GLN B C 1
ATOM 3244 O O . GLN B 1 19 ? 1.033 28.656 24.969 1 98.75 19 GLN B O 1
ATOM 3249 N N . LEU B 1 20 ? 1.198 27.516 23.047 1 98.81 20 LEU B N 1
ATOM 3250 C CA . LEU B 1 20 ? 2.371 26.766 23.469 1 98.81 20 LEU B CA 1
ATOM 3251 C C . LEU B 1 20 ? 3.561 27.688 23.703 1 98.81 20 LEU B C 1
ATOM 3253 O O . LEU B 1 20 ? 4.27 27.547 24.703 1 98.81 20 LEU B O 1
ATOM 3257 N N . LEU B 1 21 ? 3.781 28.625 22.781 1 98.75 21 LEU B N 1
ATOM 3258 C CA . LEU B 1 21 ? 4.875 29.578 22.922 1 98.75 21 LEU B CA 1
ATOM 3259 C C . LEU B 1 21 ? 4.664 30.453 24.156 1 98.75 21 LEU B C 1
ATOM 3261 O O . LEU B 1 21 ? 5.605 30.703 24.906 1 98.75 21 LEU B O 1
ATOM 3265 N N . HIS B 1 22 ? 3.467 30.906 24.359 1 98.12 22 HIS B N 1
ATOM 3266 C CA . HIS B 1 22 ? 3.152 31.703 25.531 1 98.12 22 HIS B CA 1
ATOM 3267 C C . HIS B 1 22 ? 3.49 30.969 26.828 1 98.12 22 HIS B C 1
ATOM 3269 O O . HIS B 1 22 ? 4.109 31.531 27.734 1 98.12 22 HIS B O 1
ATOM 3275 N N . ASN B 1 23 ? 3.041 29.719 26.891 1 98.06 23 ASN B N 1
ATOM 3276 C CA . ASN B 1 23 ? 3.312 28.891 28.062 1 98.06 23 ASN B CA 1
ATOM 3277 C C . ASN B 1 23 ? 4.809 28.75 28.312 1 98.06 23 ASN B C 1
ATOM 3279 O O . ASN B 1 23 ? 5.234 28.547 29.453 1 98.06 23 ASN B O 1
ATOM 3283 N N . ALA B 1 24 ? 5.547 28.891 27.281 1 97.94 24 ALA B N 1
ATOM 3284 C CA . ALA B 1 24 ? 6.996 28.766 27.375 1 97.94 24 ALA B CA 1
ATOM 3285 C C . ALA B 1 24 ? 7.648 30.109 27.672 1 97.94 24 ALA B C 1
ATOM 3287 O O . ALA B 1 24 ? 8.875 30.219 27.719 1 97.94 24 ALA B O 1
ATOM 3288 N N . GLY B 1 25 ? 6.875 31.141 27.797 1 97.94 25 GLY B N 1
ATOM 3289 C CA . GLY B 1 25 ? 7.387 32.469 28.109 1 97.94 25 GLY B CA 1
ATOM 3290 C C . GLY B 1 25 ? 7.844 33.25 26.891 1 97.94 25 GLY B C 1
ATOM 3291 O O . GLY B 1 25 ? 8.617 34.188 27 1 97.94 25 GLY B O 1
ATOM 3292 N N . ILE B 1 26 ? 7.469 32.844 25.734 1 98.56 26 ILE B N 1
ATOM 3293 C CA . ILE B 1 26 ? 7.848 33.5 24.484 1 98.56 26 ILE B CA 1
ATOM 3294 C C . ILE B 1 26 ? 6.715 34.406 24.016 1 98.56 26 ILE B C 1
ATOM 3296 O O . ILE B 1 26 ? 5.574 33.969 23.859 1 98.56 26 ILE B O 1
ATOM 3300 N N . HIS B 1 27 ? 7.008 35.625 23.781 1 98.31 27 HIS B N 1
ATOM 3301 C CA . HIS B 1 27 ? 5.996 36.625 23.438 1 98.31 27 HIS B CA 1
ATOM 3302 C C . HIS B 1 27 ? 5.543 36.5 21.984 1 98.31 27 HIS B C 1
ATOM 3304 O O . HIS B 1 27 ? 6.375 36.375 21.078 1 98.31 27 HIS B O 1
ATOM 3310 N N . THR B 1 28 ? 4.215 36.5 21.828 1 98.5 28 THR B N 1
ATOM 3311 C CA . THR B 1 28 ? 3.656 36.375 20.484 1 98.5 28 THR B CA 1
ATOM 3312 C C . THR B 1 28 ? 2.568 37.438 20.25 1 98.5 28 THR B C 1
ATOM 3314 O O . THR B 1 28 ? 1.936 37.906 21.188 1 98.5 28 THR B O 1
ATOM 3317 N N . VAL B 1 29 ? 2.422 37.844 19.031 1 98.75 29 VAL B N 1
ATOM 3318 C CA . VAL B 1 29 ? 1.271 38.594 18.547 1 98.75 29 VAL B CA 1
ATOM 3319 C C . VAL B 1 29 ? 0.635 37.875 17.375 1 98.75 29 VAL B C 1
ATOM 3321 O O . VAL B 1 29 ? 1.322 37.5 16.406 1 98.75 29 VAL B O 1
ATOM 3324 N N . ILE B 1 30 ? -0.661 37.594 17.484 1 98.81 30 ILE B N 1
ATOM 3325 C CA . ILE B 1 30 ? -1.385 36.938 16.406 1 98.81 30 ILE B CA 1
ATOM 3326 C C . ILE B 1 30 ? -2.148 38 15.594 1 98.81 30 ILE B C 1
ATOM 3328 O O . ILE B 1 30 ? -2.861 38.812 16.156 1 98.81 30 ILE B O 1
ATOM 3332 N N . LEU B 1 31 ? -1.923 38 14.281 1 98.75 31 LEU B N 1
ATOM 3333 C CA . LEU B 1 31 ? -2.66 38.875 13.352 1 98.75 31 LEU B CA 1
ATOM 3334 C C . LEU B 1 31 ? -3.684 38.031 12.57 1 98.75 31 LEU B C 1
ATOM 3336 O O . LEU B 1 31 ? -3.352 37 12.008 1 98.75 31 LEU B O 1
ATOM 3340 N N . GLU B 1 32 ? -4.926 38.469 12.547 1 98.5 32 GLU B N 1
ATOM 3341 C CA . GLU B 1 32 ? -6.004 37.75 11.883 1 98.5 32 GLU B CA 1
ATOM 3342 C C . GLU B 1 32 ? -6.855 38.688 11.031 1 98.5 32 GLU B C 1
ATOM 3344 O O . GLU B 1 32 ? -7.293 39.719 11.508 1 98.5 32 GLU B O 1
ATOM 3349 N N . ARG B 1 33 ? -7.047 38.281 9.812 1 97.38 33 ARG B N 1
ATOM 3350 C CA . ARG B 1 33 ? -7.809 39.094 8.875 1 97.38 33 ARG B CA 1
ATOM 3351 C C . ARG B 1 33 ? -9.289 39.094 9.234 1 97.38 33 ARG B C 1
ATOM 3353 O O . ARG B 1 33 ? -9.977 40.125 9.039 1 97.38 33 ARG B O 1
ATOM 3360 N N . GLN B 1 34 ? -9.805 38.031 9.734 1 96.56 34 GLN B N 1
ATOM 3361 C CA . GLN B 1 34 ? -11.234 37.844 10 1 96.56 34 GLN B CA 1
ATOM 3362 C C . GLN B 1 34 ? -11.578 38.25 11.438 1 96.56 34 GLN B C 1
ATOM 3364 O O . GLN B 1 34 ? -10.68 38.438 12.258 1 96.56 34 GLN B O 1
ATOM 3369 N N . SER B 1 35 ? -12.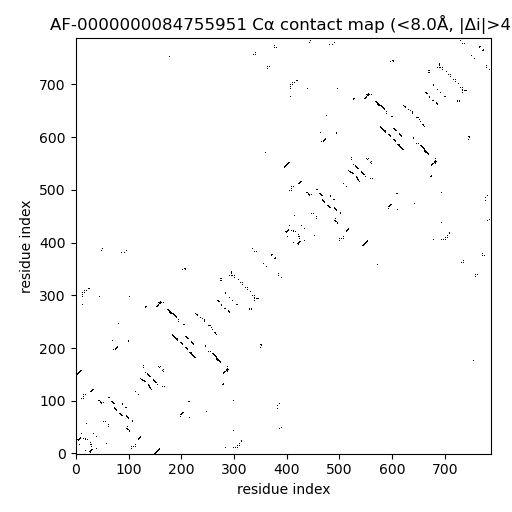867 38.344 11.68 1 96.62 35 SER B N 1
ATOM 3370 C CA . SER B 1 35 ? -13.336 38.562 13.047 1 96.62 35 SER B CA 1
ATOM 3371 C C . SER B 1 35 ? -13.242 37.312 13.891 1 96.62 35 SER B C 1
ATOM 3373 O O . SER B 1 35 ? -13.117 36.219 13.359 1 96.62 35 SER B O 1
ATOM 3375 N N . ALA B 1 36 ? -13.273 37.5 15.188 1 95.38 36 ALA B N 1
ATOM 3376 C CA . ALA B 1 36 ? -13.258 36.375 16.125 1 95.38 36 ALA B CA 1
ATOM 3377 C C . ALA B 1 36 ? -14.438 35.438 15.875 1 95.38 36 ALA B C 1
ATOM 3379 O O . ALA B 1 36 ? -14.297 34.219 15.953 1 95.38 36 ALA B O 1
ATOM 3380 N N . GLU B 1 37 ? -15.578 35.969 15.562 1 94 37 GLU B N 1
ATOM 3381 C CA . GLU B 1 37 ? -16.781 35.188 15.312 1 94 37 GLU B CA 1
ATOM 3382 C C . GLU B 1 37 ? -16.641 34.344 14.055 1 94 37 GLU B C 1
ATOM 3384 O O . GLU B 1 37 ? -17.078 33.188 14.031 1 94 37 GLU B O 1
ATOM 3389 N N . TYR B 1 38 ? -16.047 34.938 13.117 1 92.5 38 TYR B N 1
ATOM 3390 C CA . TYR B 1 38 ? -15.828 34.188 11.867 1 92.5 38 TYR B CA 1
ATOM 3391 C C . TYR B 1 38 ? -14.875 33.031 12.078 1 92.5 38 TYR B C 1
ATOM 3393 O O . TYR B 1 38 ? -15.125 31.922 11.594 1 92.5 38 TYR B O 1
ATOM 3401 N N . VAL B 1 39 ? -13.844 33.25 12.781 1 92 39 VAL B N 1
ATOM 3402 C CA . VAL B 1 39 ? -12.836 32.219 13.062 1 92 39 VAL B CA 1
ATOM 3403 C C . VAL B 1 39 ? -13.484 31.062 13.805 1 92 39 VAL B C 1
ATOM 3405 O O . VAL B 1 39 ? -13.227 29.891 13.477 1 92 39 VAL B O 1
ATOM 3408 N N . LEU B 1 40 ? -14.359 31.281 14.711 1 88.62 40 LEU B N 1
ATOM 3409 C CA . LEU B 1 40 ? -15.008 30.266 15.523 1 88.62 40 LEU B CA 1
ATOM 3410 C C . LEU B 1 40 ? -16.031 29.484 14.711 1 88.62 40 LEU B C 1
ATOM 3412 O O . LEU B 1 40 ? -16.281 28.312 14.977 1 88.62 40 LEU B O 1
ATOM 3416 N N . GLY B 1 41 ? -16.578 30.031 13.75 1 82.06 41 GLY B N 1
ATOM 3417 C CA . GLY B 1 41 ? -17.688 29.438 13.023 1 82.06 41 GLY B CA 1
ATOM 3418 C C . GLY B 1 41 ? -17.234 28.5 11.914 1 82.06 41 GLY B C 1
ATOM 3419 O O . GLY B 1 41 ? -18.062 27.766 11.352 1 82.06 41 GLY B O 1
ATOM 3420 N N . ARG B 1 42 ? -16.078 28.344 11.688 1 74.5 42 ARG B N 1
ATOM 3421 C CA . ARG B 1 42 ? -15.609 27.516 10.578 1 74.5 42 ARG B CA 1
ATOM 3422 C C . ARG B 1 42 ? -15.508 26.047 11 1 74.5 42 ARG B C 1
ATOM 3424 O O . ARG B 1 42 ? -14.758 25.703 11.922 1 74.5 42 ARG B O 1
ATOM 3431 N N . ILE B 1 43 ? -16.344 25.141 10.398 1 67.5 43 ILE B N 1
ATOM 3432 C CA . ILE B 1 43 ? -16.406 23.719 10.727 1 67.5 43 ILE B CA 1
ATOM 3433 C C . ILE B 1 43 ? -15.633 22.906 9.695 1 67.5 43 ILE B C 1
ATOM 3435 O O . ILE B 1 43 ? -15.945 22.953 8.5 1 67.5 43 ILE B O 1
ATOM 3439 N N . ARG B 1 44 ? -14.75 22.094 10.062 1 70.88 44 ARG B N 1
ATOM 3440 C CA . ARG B 1 44 ? -13.992 21.297 9.094 1 70.88 44 ARG B CA 1
ATOM 3441 C C . ARG B 1 44 ? -13.672 19.922 9.656 1 70.88 44 ARG B C 1
ATOM 3443 O O . ARG B 1 44 ? -14.438 18.969 9.469 1 70.88 44 ARG B O 1
ATOM 3450 N N . ALA B 1 45 ? -12.805 19.891 10.633 1 72.25 45 ALA B N 1
ATOM 3451 C CA . ALA B 1 45 ? -12.219 18.625 11.078 1 72.25 45 ALA B CA 1
ATOM 3452 C C . ALA B 1 45 ? -12.969 18.078 12.297 1 72.25 45 ALA B C 1
ATOM 3454 O O . ALA B 1 45 ? -13.555 18.844 13.062 1 72.25 45 ALA B O 1
ATOM 3455 N N . GLY B 1 46 ? -12.898 16.688 12.352 1 85.31 46 GLY B N 1
ATOM 3456 C CA . GLY B 1 46 ? -13.641 16.109 13.461 1 85.31 46 GLY B CA 1
ATOM 3457 C C . GLY B 1 46 ? -12.844 15.07 14.234 1 85.31 46 GLY B C 1
ATOM 3458 O O . GLY B 1 46 ? -13.234 14.672 15.336 1 85.31 46 GLY B O 1
ATOM 3459 N N . ILE B 1 47 ? -11.742 14.688 13.664 1 94.38 47 ILE B N 1
ATOM 3460 C CA . ILE B 1 47 ? -11 13.609 14.305 1 94.38 47 ILE B CA 1
ATOM 3461 C C . ILE B 1 47 ? -9.602 14.102 14.688 1 94.38 47 ILE B C 1
ATOM 3463 O O . ILE B 1 47 ? -8.891 14.672 13.859 1 94.38 47 ILE B O 1
ATOM 3467 N N . LEU B 1 48 ? -9.227 13.883 15.93 1 97.5 48 LEU B N 1
ATOM 3468 C CA . LEU B 1 48 ? -7.895 14.211 16.422 1 97.5 48 LEU B CA 1
ATOM 3469 C C . LEU B 1 48 ? -7.066 12.945 16.641 1 97.5 48 LEU B C 1
ATOM 3471 O O . LEU B 1 48 ? -7.516 12.016 17.312 1 97.5 48 LEU B O 1
ATOM 3475 N N . GLU B 1 49 ? -5.859 12.953 16.062 1 97.88 49 GLU B N 1
ATOM 3476 C CA . GLU B 1 49 ? -4.906 11.883 16.328 1 97.88 49 GLU B CA 1
ATOM 3477 C C . GLU B 1 49 ? -4.391 11.93 17.75 1 97.88 49 GLU B C 1
ATOM 3479 O O . GLU B 1 49 ? -4.516 12.953 18.438 1 97.88 49 GLU B O 1
ATOM 3484 N N . ASN B 1 50 ? -3.775 10.859 18.094 1 97.69 50 ASN B N 1
ATOM 3485 C CA . ASN B 1 50 ? -3.225 10.734 19.453 1 97.69 50 ASN B CA 1
ATOM 3486 C C . ASN B 1 50 ? -2.236 11.859 19.75 1 97.69 50 ASN B C 1
ATOM 3488 O O . ASN B 1 50 ? -2.287 12.453 20.828 1 97.69 50 ASN B O 1
ATOM 3492 N N . GLY B 1 51 ? -1.35 12.133 18.828 1 97.31 51 GLY B N 1
ATOM 3493 C CA . GLY B 1 51 ? -0.354 13.18 19.016 1 97.31 51 GLY B CA 1
ATOM 3494 C C . GLY B 1 51 ? -0.96 14.562 19.172 1 97.31 51 GLY B C 1
ATOM 3495 O O . GLY B 1 51 ? -0.452 15.383 19.938 1 97.31 51 GLY B O 1
ATOM 3496 N N . THR B 1 52 ? -2.014 14.82 18.422 1 98.12 52 THR B N 1
ATOM 3497 C CA . THR B 1 52 ? -2.703 16.109 18.531 1 98.12 52 THR B CA 1
ATOM 3498 C C . THR B 1 52 ? -3.357 16.266 19.891 1 98.12 52 THR B C 1
ATOM 3500 O O . THR B 1 52 ? -3.289 17.328 20.5 1 98.12 52 THR B O 1
ATOM 3503 N N . VAL B 1 53 ? -3.961 15.203 20.359 1 98.31 53 VAL B N 1
ATOM 3504 C CA . VAL B 1 53 ? -4.578 15.195 21.688 1 98.31 53 VAL B CA 1
ATOM 3505 C C . VAL B 1 53 ? -3.529 15.516 22.75 1 98.31 53 VAL B C 1
ATOM 3507 O O . VAL B 1 53 ? -3.75 16.375 23.609 1 98.31 53 VAL B O 1
ATOM 3510 N N . GLU B 1 54 ? -2.408 14.883 22.641 1 98.19 54 GLU B N 1
ATOM 3511 C CA . GLU B 1 54 ? -1.328 15.102 23.594 1 98.19 54 GLU B CA 1
ATOM 3512 C C . GLU B 1 54 ? -0.809 16.531 23.531 1 98.19 54 GLU B C 1
ATOM 3514 O O . GLU B 1 54 ? -0.468 17.125 24.547 1 98.19 54 GLU B O 1
ATOM 3519 N N . LEU B 1 55 ? -0.752 17.047 22.328 1 98.44 55 LEU B N 1
ATOM 3520 C CA . LEU B 1 55 ? -0.27 18.422 22.156 1 98.44 55 LEU B CA 1
ATOM 3521 C C . LEU B 1 55 ? -1.24 19.422 22.766 1 98.44 55 LEU B C 1
ATOM 3523 O O . LEU B 1 55 ? -0.818 20.422 23.359 1 98.44 55 LEU B O 1
ATOM 3527 N N . LEU B 1 56 ? -2.521 19.172 22.625 1 98.75 56 LEU B N 1
ATOM 3528 C CA . LEU B 1 56 ? -3.525 20.031 23.25 1 98.75 56 LEU B CA 1
ATOM 3529 C C . LEU B 1 56 ? -3.432 19.969 24.766 1 98.75 56 LEU B C 1
ATOM 3531 O O . LEU B 1 56 ? -3.605 20.984 25.438 1 98.75 56 LEU B O 1
ATOM 3535 N N . ARG B 1 57 ? -3.158 18.766 25.266 1 98.69 57 ARG B N 1
ATOM 3536 C CA . ARG B 1 57 ? -2.936 18.625 26.703 1 98.69 57 ARG B CA 1
ATOM 3537 C C . ARG B 1 57 ? -1.701 19.406 27.141 1 98.69 57 ARG B C 1
ATOM 3539 O O . ARG B 1 57 ? -1.727 20.094 28.172 1 98.69 57 ARG B O 1
ATOM 3546 N N . GLU B 1 58 ? -0.679 19.297 26.359 1 98.44 58 GLU B N 1
ATOM 3547 C CA . GLU B 1 58 ? 0.544 20.047 26.641 1 98.44 58 GLU B CA 1
ATOM 3548 C C . GLU B 1 58 ? 0.289 21.547 26.656 1 98.44 58 GLU B C 1
ATOM 3550 O O . GLU B 1 58 ? 0.885 22.281 27.438 1 98.44 58 GLU B O 1
ATOM 3555 N N . ALA B 1 59 ? -0.596 22 25.812 1 98.69 59 ALA B N 1
ATOM 3556 C CA . ALA B 1 59 ? -0.936 23.406 25.688 1 98.69 59 ALA B CA 1
ATOM 3557 C C . ALA B 1 59 ? -1.84 23.844 26.844 1 98.69 59 ALA B C 1
ATOM 3559 O O . ALA B 1 59 ? -2.045 25.047 27.047 1 98.69 59 ALA B O 1
ATOM 3560 N N . GLY B 1 60 ? -2.371 22.891 27.578 1 98.44 60 GLY B N 1
ATOM 3561 C CA . GLY B 1 60 ? -3.223 23.219 28.703 1 98.44 60 GLY B CA 1
ATOM 3562 C C . GLY B 1 60 ? -4.641 23.578 28.297 1 98.44 60 GLY B C 1
ATOM 3563 O O . GLY B 1 60 ? -5.328 24.297 29.016 1 98.44 60 GLY B O 1
ATOM 3564 N N . VAL B 1 61 ? -5.113 23.062 27.188 1 98.56 61 VAL B N 1
ATOM 3565 C CA . VAL B 1 61 ? -6.426 23.484 26.703 1 98.56 61 VAL B CA 1
ATOM 3566 C C . VAL B 1 61 ? -7.309 22.25 26.484 1 98.56 61 VAL B C 1
ATOM 3568 O O . VAL B 1 61 ? -8.234 22.281 25.672 1 98.56 61 VAL B O 1
ATOM 3571 N N . ALA B 1 62 ? -7.066 21.172 27.125 1 98.44 62 ALA B N 1
ATOM 3572 C CA . ALA B 1 62 ? -7.699 19.906 26.797 1 98.44 62 ALA B CA 1
ATOM 3573 C C . ALA B 1 62 ? -8.844 19.594 27.75 1 98.44 62 ALA B C 1
ATOM 3575 O O . ALA B 1 62 ? -9.484 18.547 27.656 1 98.44 62 ALA B O 1
ATOM 3576 N N . LYS B 1 63 ? -9.164 20.469 28.719 1 98.25 63 LYS B N 1
ATOM 3577 C CA . LYS B 1 63 ? -10.148 20.156 29.766 1 98.25 63 LYS B CA 1
ATOM 3578 C C . LYS B 1 63 ? -11.484 19.766 29.156 1 98.25 63 LYS B C 1
ATOM 3580 O O . LYS B 1 63 ? -12.039 18.703 29.484 1 98.25 63 LYS B O 1
ATOM 3585 N N . ARG B 1 64 ? -12.039 20.547 28.281 1 97.94 64 ARG B N 1
ATOM 3586 C CA . ARG B 1 64 ? -13.32 20.234 27.656 1 97.94 64 ARG B CA 1
ATOM 3587 C C . ARG B 1 64 ? -13.211 19.031 26.719 1 97.94 64 ARG B C 1
ATOM 3589 O O . ARG B 1 64 ? -14.125 18.219 26.656 1 97.94 64 ARG B O 1
ATOM 3596 N N . MET B 1 65 ? -12.156 18.969 25.984 1 97.62 65 MET B N 1
ATOM 3597 C CA . MET B 1 65 ? -11.93 17.828 25.109 1 97.62 65 MET B CA 1
ATOM 3598 C C . MET B 1 65 ? -11.992 16.516 25.875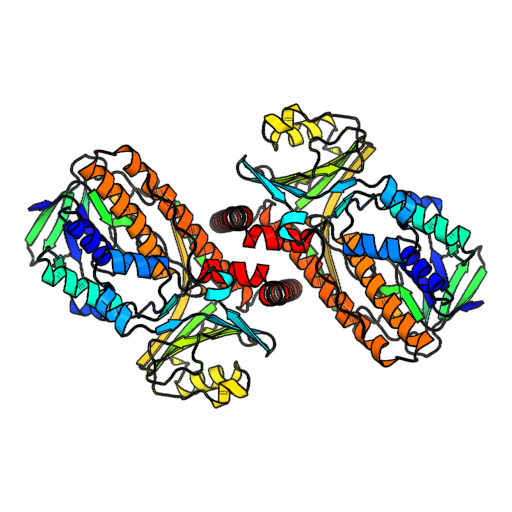 1 97.62 65 MET B C 1
ATOM 3600 O O . MET B 1 65 ? -12.656 15.57 25.453 1 97.62 65 MET B O 1
ATOM 3604 N N . ASP B 1 66 ? -11.297 16.5 27.078 1 98.06 66 ASP B N 1
ATOM 3605 C CA . ASP B 1 66 ? -11.258 15.289 27.891 1 98.06 66 ASP B CA 1
ATOM 3606 C C . ASP B 1 66 ? -12.633 14.961 28.469 1 98.06 66 ASP B C 1
ATOM 3608 O O . ASP B 1 66 ? -12.969 13.797 28.672 1 98.06 66 ASP B O 1
ATOM 3612 N N . ALA B 1 67 ? -13.43 15.945 28.641 1 97.62 67 ALA B N 1
ATOM 3613 C CA . ALA B 1 67 ? -14.75 15.766 29.25 1 97.62 67 ALA B CA 1
ATOM 3614 C C . ALA B 1 67 ? -15.797 15.406 28.188 1 97.62 67 ALA B C 1
ATOM 3616 O O . ALA B 1 67 ? -16.688 14.602 28.453 1 97.62 67 ALA B O 1
ATOM 3617 N N . GLU B 1 68 ? -15.688 16.047 27.047 1 95.38 68 GLU B N 1
ATOM 3618 C CA . GLU B 1 68 ? -16.797 16.016 26.094 1 95.38 68 GLU B CA 1
ATOM 3619 C C . GLU B 1 68 ? -16.422 15.219 24.844 1 95.38 68 GLU B C 1
ATOM 3621 O O . GLU B 1 68 ? -17.312 14.789 24.094 1 95.38 68 GLU B O 1
ATOM 3626 N N . GLY B 1 69 ? -15.203 15.117 24.578 1 95.88 69 GLY B N 1
ATOM 3627 C CA . GLY B 1 69 ? -14.781 14.391 23.391 1 95.88 69 GLY B CA 1
ATOM 3628 C C . GLY B 1 69 ? -15.156 12.922 23.422 1 95.88 69 GLY B C 1
ATOM 3629 O O . GLY B 1 69 ? -15.344 12.344 24.5 1 95.88 69 GLY B O 1
ATOM 3630 N N . LEU B 1 70 ? -15.344 12.32 22.25 1 96.62 70 LEU B N 1
ATOM 3631 C CA . LEU B 1 70 ? -15.617 10.891 22.141 1 96.62 70 LEU B CA 1
ATOM 3632 C C . LEU B 1 70 ? -14.352 10.125 21.766 1 96.62 70 LEU B C 1
ATOM 3634 O O . LEU B 1 70 ? -13.805 10.305 20.688 1 96.62 70 LEU B O 1
ATOM 3638 N N . VAL B 1 71 ? -13.883 9.273 22.672 1 97.44 71 VAL B N 1
ATOM 3639 C CA . VAL B 1 71 ? -12.703 8.461 22.406 1 97.44 71 VAL B CA 1
ATOM 3640 C C . VAL B 1 71 ? -13.086 7.242 21.578 1 97.44 71 VAL B C 1
ATOM 3642 O O . VAL B 1 71 ? -13.984 6.484 21.938 1 97.44 71 VAL B O 1
ATOM 3645 N N . HIS B 1 72 ? -12.484 7.098 20.422 1 97.56 72 HIS B N 1
ATOM 3646 C CA . HIS B 1 72 ? -12.703 5.934 19.578 1 97.56 72 HIS B CA 1
ATOM 3647 C C . HIS B 1 72 ? -11.508 4.984 19.625 1 97.56 72 HIS B C 1
ATOM 3649 O O . HIS B 1 72 ? -10.367 5.402 19.391 1 97.56 72 HIS B O 1
ATOM 3655 N N . HIS B 1 73 ? -11.789 3.758 19.891 1 98.06 73 HIS B N 1
ATOM 3656 C CA . HIS B 1 73 ? -10.758 2.729 19.953 1 98.06 73 HIS B CA 1
ATOM 3657 C C . HIS B 1 73 ? -10.734 1.889 18.688 1 98.06 73 HIS B C 1
ATOM 3659 O O . HIS B 1 73 ? -10 0.903 18.594 1 98.06 73 HIS B O 1
ATOM 3665 N N . GLY B 1 74 ? -11.539 2.264 17.719 1 97.62 74 GLY B N 1
ATOM 3666 C CA . GLY B 1 74 ? -11.586 1.552 16.453 1 97.62 74 GLY B CA 1
ATOM 3667 C C . GLY B 1 74 ? -12.273 2.338 15.352 1 97.62 74 GLY B C 1
ATOM 3668 O O . GLY B 1 74 ? -12.711 3.469 15.57 1 97.62 74 GLY B O 1
ATOM 3669 N N . VAL B 1 75 ? -12.273 1.814 14.203 1 97.81 75 VAL B N 1
ATOM 3670 C CA . VAL B 1 75 ? -13.023 2.223 13.023 1 97.81 75 VAL B CA 1
ATOM 3671 C C . VAL B 1 75 ? -13.469 0.987 12.242 1 97.81 75 VAL B C 1
ATOM 3673 O O . VAL B 1 75 ? -12.977 -0.118 12.484 1 97.81 75 VAL B O 1
ATOM 3676 N N . GLU B 1 76 ? -14.461 1.139 11.477 1 97.81 76 GLU B N 1
ATOM 3677 C CA . GLU B 1 76 ? -14.961 0 10.711 1 97.81 76 GLU B CA 1
ATOM 3678 C C . GLU B 1 76 ? -14.844 0.246 9.211 1 97.81 76 GLU B C 1
ATOM 3680 O O . GLU B 1 76 ? -15.125 1.347 8.734 1 97.81 76 GLU B O 1
ATOM 3685 N N . PHE B 1 77 ? -14.398 -0.719 8.523 1 98.06 77 PHE B N 1
ATOM 3686 C CA . PHE B 1 77 ? -14.375 -0.702 7.066 1 98.06 77 PHE B CA 1
ATOM 3687 C C . PHE B 1 77 ? -15.453 -1.613 6.492 1 98.06 77 PHE B C 1
ATOM 3689 O O . PHE B 1 77 ? -15.789 -2.639 7.094 1 98.06 77 PHE B O 1
ATOM 3696 N N . LEU B 1 78 ? -16.062 -1.181 5.469 1 97.06 78 LEU B N 1
ATOM 3697 C CA . LEU B 1 78 ? -17.047 -1.979 4.746 1 97.06 78 LEU B CA 1
ATOM 3698 C C . LEU B 1 78 ? -16.594 -2.236 3.314 1 97.06 78 LEU B C 1
ATOM 3700 O O . LEU B 1 78 ? -16.297 -1.296 2.572 1 97.06 78 LEU B O 1
ATOM 3704 N N . PHE B 1 79 ? -16.5 -3.482 2.967 1 92.56 79 PHE B N 1
ATOM 3705 C CA . PHE B 1 79 ? -16.125 -3.91 1.625 1 92.56 79 PHE B CA 1
ATOM 3706 C C . PHE B 1 79 ? -16.828 -5.211 1.253 1 92.56 79 PHE B C 1
ATOM 3708 O O . PHE B 1 79 ? -16.906 -6.129 2.068 1 92.56 79 PHE B O 1
ATOM 3715 N N . GLU B 1 80 ? -17.391 -5.297 0.053 1 88.19 80 GLU B N 1
ATOM 3716 C CA . GLU B 1 80 ? -18.094 -6.473 -0.449 1 88.19 80 GLU B CA 1
ATOM 3717 C C . GLU B 1 80 ? -19.141 -6.949 0.542 1 88.19 80 GLU B C 1
ATOM 3719 O O . GLU B 1 80 ? -19.266 -8.148 0.806 1 88.19 80 GLU B O 1
ATOM 3724 N N . GLY B 1 81 ? -19.781 -5.934 1.195 1 87.12 81 GLY B N 1
ATOM 3725 C CA . GLY B 1 81 ? -20.875 -6.223 2.113 1 87.12 81 GLY B CA 1
ATOM 3726 C C . GLY B 1 81 ? -20.406 -6.711 3.469 1 87.12 81 GLY B C 1
ATOM 3727 O O . GLY B 1 81 ? -21.219 -6.969 4.359 1 87.12 81 GLY B O 1
ATOM 3728 N N . GLN B 1 82 ? -19.141 -6.801 3.623 1 92.25 82 GLN B N 1
ATOM 3729 C CA . GLN B 1 82 ? -18.578 -7.285 4.879 1 92.25 82 GLN B CA 1
ATOM 3730 C C . GLN B 1 82 ? -18.078 -6.129 5.742 1 92.25 82 GLN B C 1
ATOM 3732 O O . GLN B 1 82 ? -17.5 -5.176 5.23 1 92.25 82 GLN B O 1
ATOM 3737 N N . ARG B 1 83 ? -18.422 -6.207 7.016 1 95.25 83 ARG B N 1
ATOM 3738 C CA . ARG B 1 83 ? -17.969 -5.23 8 1 95.25 83 ARG B CA 1
ATOM 3739 C C . ARG B 1 83 ? -16.688 -5.695 8.672 1 95.25 83 ARG B C 1
ATOM 3741 O O . ARG B 1 83 ? -16.625 -6.793 9.227 1 95.25 83 ARG B O 1
ATOM 3748 N N . VAL B 1 84 ? -15.602 -4.906 8.609 1 96.94 84 VAL B N 1
ATOM 3749 C CA . VAL B 1 84 ? -14.297 -5.27 9.156 1 96.94 84 VAL B CA 1
ATOM 3750 C C . VAL B 1 84 ? -13.867 -4.246 10.211 1 96.94 84 VAL B C 1
ATOM 3752 O O . VAL B 1 84 ? -13.438 -3.143 9.867 1 96.94 84 VAL B O 1
ATOM 3755 N N . PRO B 1 85 ? -13.961 -4.641 11.461 1 97.62 85 PRO B N 1
ATOM 3756 C CA . PRO B 1 85 ? -13.484 -3.73 12.5 1 97.62 85 PRO B CA 1
ATOM 3757 C C . PRO B 1 85 ? -11.961 -3.59 12.508 1 97.62 85 PRO B C 1
ATOM 3759 O O . PRO B 1 85 ? -11.25 -4.566 12.273 1 97.62 85 PRO B O 1
ATOM 3762 N N . VAL B 1 86 ? -11.477 -2.449 12.68 1 98.12 86 VAL B N 1
ATOM 3763 C CA . VAL B 1 86 ? -10.062 -2.17 12.914 1 98.12 86 VAL B CA 1
ATOM 3764 C C . VAL B 1 86 ? -9.852 -1.747 14.367 1 98.12 86 VAL B C 1
ATOM 3766 O O . VAL B 1 86 ? -10.094 -0.591 14.727 1 98.12 86 VAL B O 1
ATOM 3769 N N . PRO B 1 87 ? -9.414 -2.625 15.211 1 98.56 87 PRO B N 1
ATOM 3770 C CA . PRO B 1 87 ? -9.211 -2.287 16.625 1 98.56 87 PRO B CA 1
ATOM 3771 C C . PRO B 1 87 ? -7.949 -1.456 16.859 1 98.56 87 PRO B C 1
ATOM 3773 O O . PRO B 1 87 ? -6.895 -2.006 17.172 1 98.56 87 PRO B O 1
ATOM 3776 N N . LEU B 1 88 ? -8.055 -0.2 16.781 1 98.5 88 LEU B N 1
ATOM 3777 C CA . LEU B 1 88 ? -6.934 0.738 16.812 1 98.5 88 LEU B CA 1
ATOM 3778 C C . LEU B 1 88 ? -6.07 0.52 18.047 1 98.5 88 LEU B C 1
ATOM 3780 O O . LEU B 1 88 ? -4.855 0.341 17.938 1 98.5 88 LEU B O 1
ATOM 3784 N N . SER B 1 89 ? -6.664 0.534 19.219 1 98.62 89 SER B N 1
ATOM 3785 C CA . SER B 1 89 ? -5.918 0.467 20.484 1 98.62 89 SER B CA 1
ATOM 3786 C C . SER B 1 89 ? -5.188 -0.865 20.625 1 98.62 89 SER B C 1
ATOM 3788 O O . SER B 1 89 ? -4.039 -0.905 21.062 1 98.62 89 SER B O 1
ATOM 3790 N N . GLU B 1 90 ? -5.875 -1.902 20.219 1 98.44 90 GLU B N 1
ATOM 3791 C CA . GLU B 1 90 ? -5.258 -3.223 20.266 1 98.44 90 GLU B CA 1
ATOM 3792 C C . GLU B 1 90 ? -4.031 -3.293 19.359 1 98.44 90 GLU B C 1
ATOM 3794 O O . GLU B 1 90 ? -3.008 -3.869 19.734 1 98.44 90 GLU B O 1
ATOM 3799 N N . LEU B 1 91 ? -4.09 -2.684 18.219 1 98.56 91 LEU B N 1
ATOM 3800 C CA . LEU B 1 91 ? -3.076 -2.838 17.188 1 98.56 91 LEU B CA 1
ATOM 3801 C C . LEU B 1 91 ? -1.942 -1.837 17.375 1 98.56 91 LEU B C 1
ATOM 3803 O O . LEU B 1 91 ? -0.878 -1.971 16.781 1 98.56 91 LEU B O 1
ATOM 3807 N N . THR B 1 92 ? -2.143 -0.803 18.234 1 98 92 THR B N 1
ATOM 3808 C CA . THR B 1 92 ? -1.152 0.263 18.328 1 98 92 THR B CA 1
ATOM 3809 C C . THR B 1 92 ? -0.631 0.394 19.75 1 98 92 THR B C 1
ATOM 3811 O O . THR B 1 92 ? -0.084 1.434 20.125 1 98 92 THR B O 1
ATOM 3814 N N . GLY B 1 93 ? -0.82 -0.607 20.578 1 96.06 93 GLY B N 1
ATOM 3815 C CA . GLY B 1 93 ? -0.332 -0.559 21.953 1 96.06 93 GLY B CA 1
ATOM 3816 C C . GLY B 1 93 ? -1.113 0.402 22.828 1 96.06 93 GLY B C 1
ATOM 3817 O O . GLY B 1 93 ? -0.553 1.012 23.75 1 96.06 93 GLY B O 1
ATOM 3818 N N . GLY B 1 94 ? -2.379 0.7 22.453 1 97.81 94 GLY B N 1
ATOM 3819 C CA . GLY B 1 94 ? -3.254 1.428 23.359 1 97.81 94 GLY B CA 1
ATOM 3820 C C . GLY B 1 94 ? -3.654 2.793 22.828 1 97.81 94 GLY B C 1
ATOM 3821 O O . GLY B 1 94 ? -4.484 3.477 23.438 1 97.81 94 GLY B O 1
ATOM 3822 N N . LYS B 1 95 ? -3.174 3.207 21.703 1 98.06 95 LYS B N 1
ATOM 3823 C CA . LYS B 1 95 ? -3.5 4.535 21.188 1 98.06 95 LYS B CA 1
ATOM 3824 C C . LYS B 1 95 ? -4.914 4.57 20.625 1 98.06 95 LYS B C 1
ATOM 3826 O O . LYS B 1 95 ? -5.43 3.551 20.156 1 98.06 95 LYS B O 1
ATOM 3831 N N . SER B 1 96 ? -5.496 5.66 20.703 1 98.06 96 SER B N 1
ATOM 3832 C CA . SER B 1 96 ? -6.852 5.898 20.203 1 98.06 96 SER B CA 1
ATOM 3833 C C . SER B 1 96 ? -6.949 7.238 19.484 1 98.06 96 SER B C 1
ATOM 3835 O O . SER B 1 96 ? -5.957 7.953 19.344 1 98.06 96 SER B O 1
ATOM 3837 N N . VAL B 1 97 ? -8.109 7.508 18.953 1 97.81 97 VAL B N 1
ATOM 3838 C CA . VAL B 1 97 ? -8.383 8.82 18.375 1 97.81 97 VAL B CA 1
ATOM 3839 C C . VAL B 1 97 ? -9.523 9.492 19.125 1 97.81 97 VAL B C 1
ATOM 3841 O O . VAL B 1 97 ? -10.242 8.836 19.891 1 97.81 97 VAL B O 1
ATOM 3844 N N . MET B 1 98 ? -9.586 10.758 18.984 1 97.44 98 MET B N 1
ATOM 3845 C CA . MET B 1 98 ? -10.57 11.586 19.672 1 97.44 98 MET B CA 1
ATOM 3846 C C . MET B 1 98 ? -11.477 12.305 18.688 1 97.44 98 MET B C 1
ATOM 3848 O O . MET B 1 98 ? -10.992 13.023 17.797 1 97.44 98 MET B O 1
ATOM 3852 N N . VAL B 1 99 ? -12.766 12.055 18.766 1 96.06 99 VAL B N 1
ATOM 3853 C CA . VAL B 1 99 ? -13.727 12.852 18.016 1 96.06 99 VAL B CA 1
ATOM 3854 C C . VAL B 1 99 ? -14.047 14.133 18.781 1 96.06 99 VAL B C 1
ATOM 3856 O O . VAL B 1 99 ? -14.75 14.094 19.797 1 96.06 99 VAL B O 1
ATOM 3859 N N . TYR B 1 100 ? -13.531 15.18 18.359 1 95.31 100 TYR B N 1
ATOM 3860 C CA . TYR B 1 100 ? -13.664 16.516 18.938 1 95.31 100 TYR B CA 1
ATOM 3861 C C . TYR B 1 100 ? -13.477 17.578 17.859 1 95.31 100 TYR B C 1
ATOM 3863 O O . TYR B 1 100 ? -12.359 17.828 17.406 1 95.31 100 TYR B O 1
ATOM 3871 N N . GLY B 1 101 ? -14.555 18.203 17.422 1 91.12 101 GLY B N 1
ATOM 3872 C CA . GLY B 1 101 ? -14.602 19.062 16.25 1 91.12 101 GLY B CA 1
ATOM 3873 C C . GLY B 1 101 ? -13.609 20.203 16.312 1 91.12 101 GLY B C 1
ATOM 3874 O O . GLY B 1 101 ? -13.312 20.734 17.391 1 91.12 101 GLY B O 1
ATOM 3875 N N . GLN B 1 102 ? -13.164 20.594 15.164 1 91.12 102 GLN B N 1
ATOM 3876 C CA . GLN B 1 102 ? -12.234 21.703 15.047 1 91.12 102 GLN B CA 1
ATOM 3877 C C . GLN B 1 102 ? -12.797 22.953 15.719 1 91.12 102 GLN B C 1
ATOM 3879 O O . GLN B 1 102 ? -12.047 23.734 16.312 1 91.12 102 GLN B O 1
ATOM 3884 N N . THR B 1 103 ? -14.062 23.141 15.633 1 91.69 103 THR B N 1
ATOM 3885 C CA . THR B 1 103 ? -14.703 24.312 16.234 1 91.69 103 THR B CA 1
ATOM 3886 C C . THR B 1 103 ? -14.5 24.312 17.75 1 91.69 103 THR B C 1
ATOM 3888 O O . THR B 1 103 ? -14.258 25.359 18.344 1 91.69 103 THR B O 1
ATOM 3891 N N . GLU B 1 104 ? -14.633 23.172 18.312 1 94.44 104 GLU B N 1
ATOM 3892 C CA . GLU B 1 104 ? -14.438 23.062 19.75 1 94.44 104 GLU B CA 1
ATOM 3893 C C . GLU B 1 104 ? -12.984 23.297 20.141 1 94.44 104 GLU B C 1
ATOM 3895 O O . GLU B 1 104 ? -12.703 23.984 21.125 1 94.44 104 GLU B O 1
ATOM 3900 N N . VAL B 1 105 ? -12.078 22.797 19.344 1 96.06 105 VAL B N 1
ATOM 3901 C CA . VAL B 1 105 ? -10.648 23.016 19.562 1 96.06 105 VAL B CA 1
ATOM 3902 C C . VAL B 1 105 ? -10.352 24.516 19.5 1 96.06 105 VAL B C 1
ATOM 3904 O O . VAL B 1 105 ? -9.656 25.062 20.375 1 96.06 105 VAL B O 1
ATOM 3907 N N . THR B 1 106 ? -10.898 25.125 18.484 1 96.62 106 THR B N 1
ATOM 3908 C CA . THR B 1 106 ? -10.688 26.562 18.297 1 96.62 106 THR B CA 1
ATOM 3909 C C . THR B 1 106 ? -11.258 27.359 19.453 1 96.62 106 THR B C 1
ATOM 3911 O O . THR B 1 106 ? -10.625 28.297 19.953 1 96.62 106 THR B O 1
ATOM 3914 N N . ARG B 1 107 ? -12.398 26.969 19.875 1 96.56 107 ARG B N 1
ATOM 3915 C CA . ARG B 1 107 ? -13.031 27.625 21.016 1 96.56 107 ARG B CA 1
ATOM 3916 C C . ARG B 1 107 ? -12.141 27.547 22.25 1 96.56 107 ARG B C 1
ATOM 3918 O O . ARG B 1 107 ? -11.945 28.547 22.953 1 96.56 107 ARG B O 1
ATOM 3925 N N . ASP B 1 108 ? -11.656 26.391 22.516 1 97.94 108 ASP B N 1
ATOM 3926 C CA . ASP B 1 108 ? -10.789 26.188 23.688 1 97.94 108 ASP B CA 1
ATOM 3927 C C . ASP B 1 108 ? -9.523 27.031 23.578 1 97.94 108 ASP B C 1
ATOM 3929 O O . ASP B 1 108 ? -9.086 27.625 24.562 1 97.94 108 ASP B O 1
ATOM 3933 N N . LEU B 1 109 ? -9.023 27.094 22.406 1 98.25 109 LEU B N 1
ATOM 3934 C CA . LEU B 1 109 ? -7.789 27.844 22.188 1 98.25 109 LEU B CA 1
ATOM 3935 C C . LEU B 1 109 ? -8.039 29.344 22.281 1 98.25 109 LEU B C 1
ATOM 3937 O O . LEU B 1 109 ? -7.211 30.078 22.828 1 98.25 109 LEU B O 1
ATOM 3941 N N . MET B 1 110 ? -9.117 29.781 21.75 1 97.88 110 MET B N 1
ATOM 3942 C CA . MET B 1 110 ? -9.469 31.188 21.844 1 97.88 110 MET B CA 1
ATOM 3943 C C . MET B 1 110 ? -9.688 31.594 23.297 1 97.88 110 MET B C 1
ATOM 3945 O O . MET B 1 110 ? -9.273 32.688 23.703 1 97.88 110 MET B O 1
ATOM 3949 N N . ALA B 1 111 ? -10.328 30.766 24.047 1 97.88 111 ALA B N 1
ATOM 3950 C CA . ALA B 1 111 ? -10.539 31.031 25.469 1 97.88 111 ALA B CA 1
ATOM 3951 C C . ALA B 1 111 ? -9.203 31.125 26.203 1 97.88 111 ALA B C 1
ATOM 3953 O O . ALA B 1 111 ? -9.008 32.031 27.031 1 97.88 111 ALA B O 1
ATOM 3954 N N . ALA B 1 112 ? -8.328 30.203 25.906 1 98 112 ALA B N 1
ATOM 3955 C CA . ALA B 1 112 ? -7.012 30.219 26.547 1 98 112 ALA B CA 1
ATOM 3956 C C . ALA B 1 112 ? -6.258 31.5 26.219 1 98 112 ALA B C 1
ATOM 3958 O O . ALA B 1 112 ? -5.566 32.062 27.078 1 98 112 ALA B O 1
ATOM 3959 N N . ARG B 1 113 ? -6.371 31.906 24.969 1 97.5 113 ARG B N 1
ATOM 3960 C CA . ARG B 1 113 ? -5.723 33.156 24.531 1 97.5 113 ARG B CA 1
ATOM 3961 C C . ARG B 1 113 ? -6.277 34.344 25.281 1 97.5 113 ARG B C 1
ATOM 3963 O O . ARG B 1 113 ? -5.52 35.219 25.734 1 97.5 113 ARG B O 1
ATOM 3970 N N . ARG B 1 114 ? -7.535 34.406 25.406 1 97 114 ARG B N 1
ATOM 3971 C CA . ARG B 1 114 ? -8.188 35.469 26.156 1 97 114 ARG B CA 1
ATOM 3972 C C . ARG B 1 114 ? -7.727 35.469 27.609 1 97 114 ARG B C 1
ATOM 3974 O O . ARG B 1 114 ? -7.391 36.531 28.156 1 97 114 ARG B O 1
ATOM 3981 N N . ASP B 1 115 ? -7.664 34.344 28.188 1 97.31 115 ASP B N 1
ATOM 3982 C CA . ASP B 1 115 ? -7.309 34.188 29.594 1 97.31 115 ASP B CA 1
ATOM 3983 C C . ASP B 1 115 ? -5.855 34.594 29.844 1 97.31 115 ASP B C 1
ATOM 3985 O O . ASP B 1 115 ? -5.523 35.125 30.891 1 97.31 115 ASP B O 1
ATOM 3989 N N . SER B 1 116 ? -5 34.312 28.922 1 95.88 116 SER B N 1
ATOM 3990 C CA . SER B 1 116 ? -3.58 34.625 29.078 1 95.88 116 SER B CA 1
ATOM 3991 C C . SER B 1 116 ? -3.307 36.094 28.891 1 95.88 116 SER B C 1
ATOM 3993 O O . SER B 1 116 ? -2.268 36.625 29.328 1 95.88 116 SER B O 1
ATOM 3995 N N . GLY B 1 117 ? -4.188 36.781 28.156 1 95.88 117 GLY B N 1
ATOM 3996 C CA . GLY B 1 117 ? -4.008 38.188 27.875 1 95.88 117 GLY B CA 1
ATOM 3997 C C . GLY B 1 117 ? -3.051 38.469 26.719 1 95.88 117 GLY B C 1
ATOM 3998 O O . GLY B 1 117 ? -2.766 39.625 26.391 1 95.88 117 GLY B O 1
ATOM 3999 N N . ALA B 1 118 ? -2.529 37.406 26.125 1 96.62 118 ALA B N 1
ATOM 4000 C CA . ALA B 1 118 ? -1.645 37.594 24.984 1 96.62 118 ALA B CA 1
ATOM 4001 C C . ALA B 1 118 ? -2.395 38.219 23.797 1 96.62 118 ALA B C 1
ATOM 4003 O O . ALA B 1 118 ? -3.559 37.875 23.562 1 96.62 118 ALA B O 1
ATOM 4004 N N . PRO B 1 119 ? -1.794 39.062 23.141 1 97.38 119 PRO B N 1
ATOM 4005 C CA . PRO B 1 119 ? -2.521 39.875 22.156 1 97.38 119 PRO B CA 1
ATOM 4006 C C . PRO B 1 119 ? -2.883 39.094 20.891 1 97.38 119 PRO B C 1
ATOM 4008 O O . PRO B 1 119 ? -2.07 38.312 20.391 1 97.38 119 PRO B O 1
ATOM 4011 N N . ILE B 1 120 ? -4.059 39.281 20.391 1 97.94 120 ILE B N 1
ATOM 4012 C CA . ILE B 1 120 ? -4.543 38.938 19.047 1 97.94 120 ILE B CA 1
ATOM 4013 C C . ILE B 1 120 ? -5.176 40.188 18.422 1 97.94 120 ILE B C 1
ATOM 4015 O O . ILE B 1 120 ? -5.988 40.875 19.047 1 97.94 120 ILE B O 1
ATOM 4019 N N . ILE B 1 121 ? -4.754 40.562 17.281 1 98.25 121 ILE B N 1
ATOM 4020 C CA . ILE B 1 121 ? -5.336 41.688 16.562 1 98.25 121 ILE B CA 1
ATOM 4021 C C . ILE B 1 121 ? -6.18 41.156 15.398 1 98.25 121 ILE B C 1
ATOM 4023 O O . ILE B 1 121 ? -5.641 40.656 14.406 1 98.25 121 ILE B O 1
ATOM 4027 N N . TYR B 1 122 ? -7.5 41.25 15.5 1 97.69 122 TYR B N 1
ATOM 4028 C CA . TYR B 1 122 ? -8.453 40.812 14.484 1 97.69 122 TYR B CA 1
ATOM 4029 C C . TYR B 1 122 ? -8.711 41.938 13.469 1 97.69 122 TYR B C 1
ATOM 4031 O O . TYR B 1 122 ? -8.422 43.094 13.734 1 97.69 122 TYR B O 1
ATOM 4039 N N . GLY B 1 123 ? -9.172 41.531 12.312 1 97.5 123 GLY B N 1
ATOM 4040 C CA . GLY B 1 123 ? -9.633 42.469 11.305 1 97.5 123 GLY B CA 1
ATOM 4041 C C . GLY B 1 123 ? -8.5 43.219 10.609 1 97.5 123 GLY B C 1
ATOM 4042 O O . GLY B 1 123 ? -8.68 44.344 10.133 1 97.5 123 GLY B O 1
ATOM 4043 N N . VAL B 1 124 ? -7.344 42.656 10.617 1 98 124 VAL B N 1
ATOM 4044 C CA . VAL B 1 124 ? -6.227 43.312 9.953 1 98 124 VAL B CA 1
ATOM 4045 C C . VAL B 1 124 ? -6.324 43.125 8.445 1 98 124 VAL B C 1
ATOM 4047 O O . VAL B 1 124 ? -6.91 42.125 7.98 1 98 124 VAL B O 1
ATOM 4050 N N . SER B 1 125 ? -5.773 44 7.703 1 97.88 125 SER B N 1
ATOM 4051 C CA . SER B 1 125 ? -5.738 43.906 6.25 1 97.88 125 SER B CA 1
ATOM 4052 C C . SER B 1 125 ? -4.395 44.375 5.699 1 97.88 125 SER B C 1
ATOM 4054 O O . SER B 1 125 ? -3.564 44.906 6.441 1 97.88 125 SER B O 1
ATOM 4056 N N . GLU B 1 126 ? -4.129 44.062 4.43 1 97.75 126 GLU B N 1
ATOM 4057 C CA . GLU B 1 126 ? -2.93 44.469 3.709 1 97.75 126 GLU B CA 1
ATOM 4058 C C . GLU B 1 126 ? -1.667 44.031 4.441 1 97.75 126 GLU B C 1
ATOM 4060 O O . GLU B 1 126 ? -0.737 44.812 4.617 1 97.75 126 GLU B O 1
ATOM 4065 N N . VAL B 1 127 ? -1.751 42.875 4.93 1 98.5 127 VAL B N 1
ATOM 4066 C CA . VAL B 1 127 ? -0.606 42.344 5.656 1 98.5 127 VAL B CA 1
ATOM 4067 C C . VAL B 1 127 ? 0.552 42.094 4.691 1 98.5 127 VAL B C 1
ATOM 4069 O O . VAL B 1 127 ? 0.361 41.531 3.609 1 98.5 127 VAL B O 1
ATOM 4072 N N . ALA B 1 128 ? 1.729 42.562 5.027 1 98.44 128 ALA B N 1
ATOM 4073 C CA . ALA B 1 128 ? 2.934 42.344 4.223 1 98.44 128 ALA B CA 1
ATOM 4074 C C . ALA B 1 128 ? 4.113 41.938 5.094 1 98.44 128 ALA B C 1
ATOM 4076 O O . ALA B 1 128 ? 4.27 42.406 6.215 1 98.44 128 ALA B O 1
ATOM 4077 N N . ILE B 1 129 ? 4.879 41 4.555 1 98.62 129 ILE B N 1
ATOM 4078 C CA . ILE B 1 129 ? 6.039 40.469 5.254 1 98.62 129 ILE B CA 1
ATOM 4079 C C . ILE B 1 129 ? 7.32 41 4.609 1 98.62 129 ILE B C 1
ATOM 4081 O O . ILE B 1 129 ? 7.496 40.875 3.393 1 98.62 129 ILE B O 1
ATOM 4085 N N . GLU B 1 130 ? 8.188 41.5 5.438 1 97.31 130 GLU B N 1
ATOM 4086 C CA . GLU B 1 130 ? 9.422 42.094 4.926 1 97.31 130 GLU B CA 1
ATOM 4087 C C . GLU B 1 130 ? 10.633 41.625 5.711 1 97.31 130 GLU B C 1
ATOM 4089 O O . GLU B 1 130 ? 10.516 41.25 6.883 1 97.31 130 GLU B O 1
ATOM 4094 N N . ASP B 1 131 ? 11.797 41.531 5.047 1 97.12 131 ASP B N 1
ATOM 4095 C CA . ASP B 1 131 ? 13.125 41.344 5.633 1 97.12 131 ASP B CA 1
ATOM 4096 C C . ASP B 1 131 ? 13.219 40 6.367 1 97.12 131 ASP B C 1
ATOM 4098 O O . ASP B 1 131 ? 13.766 39.938 7.469 1 97.12 131 ASP B O 1
ATOM 4102 N N . VAL B 1 132 ? 12.664 38.938 5.754 1 96.81 132 VAL B N 1
ATOM 4103 C CA . VAL B 1 132 ? 12.578 37.656 6.43 1 96.81 132 VAL B CA 1
ATOM 4104 C C . VAL B 1 132 ? 13.953 37 6.488 1 96.81 132 VAL B C 1
ATOM 4106 O O . VAL B 1 132 ? 14.188 36.094 7.281 1 96.81 132 VAL B O 1
ATOM 4109 N N . LYS B 1 133 ? 15 37.406 5.773 1 95.06 133 LYS B N 1
ATOM 4110 C CA . LYS B 1 133 ? 16.359 36.844 5.781 1 95.06 133 LYS B CA 1
ATOM 4111 C C . LYS B 1 133 ? 17.25 37.625 6.766 1 95.06 133 LYS B C 1
ATOM 4113 O O . LYS B 1 133 ? 18.391 37.219 6.988 1 95.06 133 LYS B O 1
ATOM 4118 N N . SER B 1 134 ? 16.578 38.656 7.312 1 95.69 134 SER B N 1
ATOM 4119 C CA . SER B 1 134 ? 17.328 39.438 8.305 1 95.69 134 SER B CA 1
ATOM 4120 C C . SER B 1 134 ? 17.047 38.938 9.719 1 95.69 134 SER B C 1
ATOM 4122 O O . SER B 1 134 ? 16.281 37.969 9.906 1 95.69 134 SER B O 1
ATOM 4124 N N . ASP B 1 135 ? 17.703 39.625 10.695 1 94.12 135 ASP B N 1
ATOM 4125 C CA . ASP B 1 135 ? 17.516 39.25 12.094 1 94.12 135 ASP B CA 1
ATOM 4126 C C . ASP B 1 135 ? 16.312 39.969 12.695 1 94.12 135 ASP B C 1
ATOM 4128 O O . ASP B 1 135 ? 15.938 39.688 13.844 1 94.12 135 ASP B O 1
ATOM 4132 N N . ARG B 1 136 ? 15.688 40.781 11.906 1 95.19 136 ARG B N 1
ATOM 4133 C CA . ARG B 1 136 ? 14.539 41.531 12.414 1 95.19 136 ARG B CA 1
ATOM 4134 C C . ARG B 1 136 ? 13.461 41.656 11.352 1 95.19 136 ARG B C 1
ATOM 4136 O O . ARG B 1 136 ? 13.148 42.781 10.906 1 95.19 136 ARG B O 1
ATOM 4143 N N . PRO B 1 137 ? 12.812 40.562 11.078 1 98.06 137 PRO B N 1
ATOM 4144 C CA . PRO B 1 137 ? 11.695 40.656 10.133 1 98.06 137 PRO B CA 1
ATOM 4145 C C . PRO B 1 137 ? 10.57 41.562 10.633 1 98.06 137 PRO B C 1
ATOM 4147 O O . PRO B 1 137 ? 10.477 41.844 11.836 1 98.06 137 PRO B O 1
ATOM 4150 N N . VAL B 1 138 ? 9.852 42.094 9.664 1 98.5 138 VAL B N 1
ATOM 4151 C CA . VAL B 1 138 ? 8.773 43.031 9.977 1 98.5 138 VAL B CA 1
ATOM 4152 C C . VAL B 1 138 ? 7.484 42.594 9.297 1 98.5 138 VAL B C 1
ATOM 4154 O O . VAL B 1 138 ? 7.5 42.156 8.148 1 98.5 138 VAL B O 1
ATOM 4157 N N . VAL B 1 139 ? 6.367 42.656 10.016 1 98.81 139 VAL B N 1
ATOM 4158 C CA . VAL B 1 139 ? 5.035 42.469 9.445 1 98.81 139 VAL B CA 1
ATOM 4159 C C . VAL B 1 139 ? 4.277 43.812 9.484 1 98.81 139 VAL B C 1
ATOM 4161 O O . VAL B 1 139 ? 4.035 44.344 10.562 1 98.81 139 VAL B O 1
ATOM 4164 N N . SER B 1 140 ? 3.957 44.312 8.344 1 98.62 140 SER B N 1
ATOM 4165 C CA . SER B 1 140 ? 3.121 45.5 8.281 1 98.62 140 SER B CA 1
ATOM 4166 C C . SER B 1 140 ? 1.665 45.156 8 1 98.62 140 SER B C 1
ATOM 4168 O O . SER B 1 140 ? 1.384 44.125 7.359 1 98.62 140 SER B O 1
ATOM 4170 N N . TYR B 1 141 ? 0.763 45.906 8.531 1 98.5 141 TYR B N 1
ATOM 4171 C CA . TYR B 1 141 ? -0.662 45.656 8.344 1 98.5 141 TYR B CA 1
ATOM 4172 C C . TYR B 1 141 ? -1.474 46.906 8.594 1 98.5 141 TYR B C 1
ATOM 4174 O O . TYR B 1 141 ? -0.943 47.906 9.086 1 98.5 141 TYR B O 1
ATOM 4182 N N . VAL B 1 142 ? -2.684 46.906 8.156 1 98.5 142 VAL B N 1
ATOM 4183 C CA . VAL B 1 142 ? -3.635 47.969 8.438 1 98.5 142 VAL B CA 1
ATOM 4184 C C . VAL B 1 142 ? -4.652 47.5 9.477 1 98.5 142 VAL B C 1
ATOM 4186 O O . VAL B 1 142 ? -5.227 46.406 9.336 1 98.5 142 VAL B O 1
ATOM 4189 N N . SER B 1 143 ? -4.82 48.188 10.516 1 97 143 SER B N 1
ATOM 4190 C CA . SER B 1 143 ? -5.82 47.969 11.555 1 97 143 SER B CA 1
ATOM 4191 C C . SER B 1 143 ? -6.582 49.25 11.875 1 97 143 SER B C 1
ATOM 4193 O O . SER B 1 143 ? -5.973 50.281 12.18 1 97 143 SER B O 1
ATOM 4195 N N . GLY B 1 144 ? -7.906 49.188 11.828 1 93.88 144 GLY B N 1
ATOM 4196 C CA . GLY B 1 144 ? -8.711 50.375 12.07 1 93.88 144 GLY B CA 1
ATOM 4197 C C . GLY B 1 144 ? -8.367 51.5 11.141 1 93.88 144 GLY B C 1
ATOM 4198 O O . GLY B 1 144 ? -8.391 52.688 11.547 1 93.88 144 GLY B O 1
ATOM 4199 N N . GLY B 1 145 ? -7.875 51.219 10.047 1 94.62 145 GLY B N 1
ATOM 4200 C CA . GLY B 1 145 ? -7.551 52.219 9.047 1 94.62 145 GLY B CA 1
ATOM 4201 C C . GLY B 1 145 ? -6.141 52.75 9.18 1 94.62 145 GLY B C 1
ATOM 4202 O O . GLY B 1 145 ? -5.703 53.562 8.367 1 94.62 145 GLY B O 1
ATOM 4203 N N . GLU B 1 146 ? -5.406 52.344 10.164 1 97.25 146 GLU B N 1
ATOM 4204 C CA . GLU B 1 146 ? -4.051 52.844 10.414 1 97.25 146 GLU B CA 1
ATOM 4205 C C . GLU B 1 146 ? -3.008 51.812 10.016 1 97.25 146 GLU B C 1
ATOM 4207 O O . GLU B 1 146 ? -3.182 50.625 10.273 1 97.25 146 GLU B O 1
ATOM 4212 N N . LYS B 1 147 ? -1.985 52.312 9.414 1 97.62 147 LYS B N 1
ATOM 4213 C CA . LYS B 1 147 ? -0.859 51.438 9.086 1 97.62 147 LYS B CA 1
ATOM 4214 C C . LYS B 1 147 ? -0.026 51.125 10.32 1 97.62 147 LYS B C 1
ATOM 4216 O O . LYS B 1 147 ? 0.362 52.031 11.062 1 97.62 147 LYS B O 1
ATOM 4221 N N . CYS B 1 148 ? 0.165 49.906 10.555 1 98.12 148 CYS B N 1
ATOM 4222 C CA . CYS B 1 148 ? 0.908 49.438 11.727 1 98.12 148 CYS B CA 1
ATOM 4223 C C . CYS B 1 148 ? 2.115 48.594 11.305 1 98.12 148 CYS B C 1
ATOM 4225 O O . CYS B 1 148 ? 2.146 48.062 10.203 1 98.12 148 CYS B O 1
ATOM 4227 N N . ARG B 1 149 ? 3.076 48.625 12.172 1 97.81 149 ARG B N 1
ATOM 4228 C CA . ARG B 1 149 ? 4.316 47.906 11.945 1 97.81 149 ARG B CA 1
ATOM 4229 C C . ARG B 1 149 ? 4.68 47.062 13.172 1 97.81 149 ARG B C 1
ATOM 4231 O O . ARG B 1 149 ? 4.699 47.562 14.297 1 97.81 149 ARG B O 1
ATOM 4238 N N . LEU B 1 150 ? 4.902 45.781 12.906 1 98.44 150 LEU B N 1
ATOM 4239 C CA . LEU B 1 150 ? 5.285 44.844 13.969 1 98.44 150 LEU B CA 1
ATOM 4240 C C . LEU B 1 150 ? 6.664 44.25 13.695 1 98.44 150 LEU B C 1
ATOM 4242 O O . LEU B 1 150 ? 6.832 43.469 12.758 1 98.44 150 LEU B O 1
ATOM 4246 N N . GLU B 1 151 ? 7.66 44.656 14.461 1 98.44 151 GLU B N 1
ATOM 4247 C CA . GLU B 1 151 ? 8.984 44.031 14.398 1 98.44 151 GLU B CA 1
ATOM 4248 C C . GLU B 1 151 ? 9.031 42.75 15.227 1 98.44 151 GLU B C 1
ATOM 4250 O O . GLU B 1 151 ? 8.445 42.688 16.312 1 98.44 151 GLU B O 1
ATOM 4255 N N . CYS B 1 152 ? 9.75 41.75 14.719 1 98.56 152 CYS B N 1
ATOM 4256 C CA . CYS B 1 152 ? 9.781 40.469 15.445 1 98.56 152 CYS B CA 1
ATOM 4257 C C . CYS B 1 152 ? 11.062 39.719 15.156 1 98.56 152 CYS B C 1
ATOM 4259 O O . CYS B 1 152 ? 11.883 40.156 14.344 1 98.56 152 CYS B O 1
ATOM 4261 N N . ASP B 1 153 ? 11.344 38.625 15.898 1 98.56 153 ASP B N 1
ATOM 4262 C CA . ASP B 1 153 ? 12.477 37.75 15.641 1 98.56 153 ASP B CA 1
ATOM 4263 C C . ASP B 1 153 ? 12.133 36.719 14.562 1 98.56 153 ASP B C 1
ATOM 4265 O O . ASP B 1 153 ? 12.977 36.375 13.719 1 98.56 153 ASP B O 1
ATOM 4269 N N . PHE B 1 154 ? 10.906 36.125 14.633 1 98.81 154 PHE B N 1
ATOM 4270 C CA . PHE B 1 154 ? 10.453 35.094 13.727 1 98.81 154 PHE B CA 1
ATOM 4271 C C . PHE B 1 154 ? 9 35.344 13.312 1 98.81 154 PHE B C 1
ATOM 4273 O O . PHE B 1 154 ? 8.242 36 14.031 1 98.81 154 PHE B O 1
ATOM 4280 N N . ILE B 1 155 ? 8.633 34.844 12.141 1 98.94 155 ILE B N 1
ATOM 4281 C CA . ILE B 1 155 ? 7.266 34.906 11.641 1 98.94 155 ILE B CA 1
ATOM 4282 C C . ILE B 1 155 ? 6.75 33.469 11.383 1 98.94 155 ILE B C 1
ATOM 4284 O O . ILE B 1 155 ? 7.43 32.688 10.742 1 98.94 155 ILE B O 1
ATOM 4288 N N . ALA B 1 156 ? 5.621 33.125 11.922 1 98.94 156 ALA B N 1
ATOM 4289 C CA . ALA B 1 156 ? 4.906 31.906 11.594 1 98.94 156 ALA B CA 1
ATOM 4290 C C . ALA B 1 156 ? 3.697 32.188 10.711 1 98.94 156 ALA B C 1
ATOM 4292 O O . ALA B 1 156 ? 2.762 32.875 11.125 1 98.94 156 ALA B O 1
ATOM 4293 N N . GLY B 1 157 ? 3.773 31.719 9.5 1 98.88 157 GLY B N 1
ATOM 4294 C CA . GLY B 1 157 ? 2.643 31.844 8.594 1 98.88 157 GLY B CA 1
ATOM 4295 C C . GLY B 1 157 ? 1.599 30.75 8.797 1 98.88 157 GLY B C 1
ATOM 4296 O O . GLY B 1 157 ? 1.712 29.656 8.234 1 98.88 157 GLY B O 1
ATOM 4297 N N . CYS B 1 158 ? 0.542 31.047 9.469 1 98.69 158 CYS B N 1
ATOM 4298 C CA . CYS B 1 158 ? -0.593 30.172 9.75 1 98.69 158 CYS B CA 1
ATOM 4299 C C . CYS B 1 158 ? -1.854 30.688 9.062 1 98.69 158 CYS B C 1
ATOM 4301 O O . CYS B 1 158 ? -2.945 30.625 9.625 1 98.69 158 CYS B O 1
ATOM 4303 N N . ASP B 1 159 ? -1.697 31.234 7.875 1 98.12 159 ASP B N 1
ATOM 4304 C CA . ASP B 1 159 ? -2.76 32.031 7.277 1 98.12 159 ASP B CA 1
ATOM 4305 C C . ASP B 1 159 ? -3.43 31.297 6.125 1 98.12 159 ASP B C 1
ATOM 4307 O O . ASP B 1 159 ? -4.039 31.906 5.25 1 98.12 159 ASP B O 1
ATOM 4311 N N . GLY B 1 160 ? -3.234 30 6.082 1 96.38 160 GLY B N 1
ATOM 4312 C CA . GLY B 1 160 ? -3.967 29.156 5.152 1 96.38 160 GLY B CA 1
ATOM 4313 C C . GLY B 1 160 ? -3.449 29.25 3.729 1 96.38 160 GLY B C 1
ATOM 4314 O O . GLY B 1 160 ? -2.412 29.875 3.479 1 96.38 160 GLY B O 1
ATOM 4315 N N . PHE B 1 161 ? -4.152 28.656 2.838 1 95.62 161 PHE B N 1
ATOM 4316 C CA . PHE B 1 161 ? -3.73 28.453 1.456 1 95.62 161 PHE B CA 1
ATOM 4317 C C . PHE B 1 161 ? -3.631 29.781 0.719 1 95.62 161 PHE B C 1
ATOM 4319 O O . PHE B 1 161 ? -2.752 29.969 -0.127 1 95.62 161 PHE B O 1
ATOM 4326 N N . HIS B 1 162 ? -4.445 30.75 1.027 1 94.94 162 HIS B N 1
ATOM 4327 C CA . HIS B 1 162 ? -4.484 32 0.296 1 94.94 162 HIS B CA 1
ATOM 4328 C C . HIS B 1 162 ? -3.746 33.094 1.052 1 94.94 162 HIS B C 1
ATOM 4330 O O . HIS B 1 162 ? -3.855 34.281 0.708 1 94.94 162 HIS B O 1
ATOM 4336 N N . GLY B 1 163 ? -3.098 32.719 2.055 1 96.69 163 GLY B N 1
ATOM 4337 C CA . GLY B 1 163 ? -2.436 33.688 2.914 1 96.69 163 GLY B CA 1
ATOM 4338 C C . GLY B 1 163 ? -1.23 34.312 2.262 1 96.69 163 GLY B C 1
ATOM 4339 O O . GLY B 1 163 ? -0.714 33.812 1.26 1 96.69 163 GLY B O 1
ATOM 4340 N N . VAL B 1 164 ? -0.796 35.375 2.797 1 98.06 164 VAL B N 1
ATOM 4341 C CA . VAL B 1 164 ? 0.304 36.156 2.271 1 98.06 164 VAL B CA 1
ATOM 4342 C C . VAL B 1 164 ? 1.634 35.469 2.568 1 98.06 164 VAL B C 1
ATOM 4344 O O . VAL B 1 164 ? 2.627 35.688 1.871 1 98.06 164 VAL B O 1
ATOM 4347 N N . SER B 1 165 ? 1.677 34.594 3.555 1 98.56 165 SER B N 1
ATOM 4348 C CA . SER B 1 165 ? 2.936 34.031 4.043 1 98.56 165 SER B CA 1
ATOM 4349 C C . SER B 1 165 ? 3.65 33.25 2.953 1 98.56 165 SER B C 1
ATOM 4351 O O . SER B 1 165 ? 4.797 33.531 2.609 1 98.56 165 SER B O 1
ATOM 4353 N N . ARG B 1 166 ? 2.967 32.25 2.412 1 98.25 166 ARG B N 1
ATOM 4354 C CA . ARG B 1 166 ? 3.584 31.453 1.347 1 98.25 166 ARG B CA 1
ATOM 4355 C C . ARG B 1 166 ? 3.961 32.344 0.164 1 98.25 166 ARG B C 1
ATOM 4357 O O . ARG B 1 166 ? 5.023 32.156 -0.435 1 98.25 166 ARG B O 1
ATOM 4364 N N . GLN B 1 167 ? 3.133 33.312 -0.166 1 97.12 167 GLN B N 1
ATOM 4365 C CA . GLN B 1 167 ? 3.318 34.188 -1.319 1 97.12 167 GLN B CA 1
ATOM 4366 C C . GLN B 1 167 ? 4.52 35.094 -1.124 1 97.12 167 GLN B C 1
ATOM 4368 O O . GLN B 1 167 ? 5.016 35.688 -2.084 1 97.12 167 GLN B O 1
ATOM 4373 N N . SER B 1 168 ? 4.93 35.25 0.085 1 97.62 168 SER B N 1
ATOM 4374 C CA . SER B 1 168 ? 6.062 36.125 0.4 1 97.62 168 SER B CA 1
ATOM 4375 C C . SER B 1 168 ? 7.391 35.406 0.122 1 97.62 168 SER B C 1
ATOM 4377 O O . SER B 1 168 ? 8.445 36.062 0.148 1 97.62 168 SER B O 1
ATOM 4379 N N . ILE B 1 169 ? 7.383 34.156 -0.101 1 97.56 169 ILE B N 1
ATOM 4380 C CA . ILE B 1 169 ? 8.578 33.406 -0.478 1 97.56 169 ILE B CA 1
ATOM 4381 C C . ILE B 1 169 ? 8.781 33.469 -1.989 1 97.56 169 ILE B C 1
ATOM 4383 O O . ILE B 1 169 ? 7.844 33.25 -2.762 1 97.56 169 ILE B O 1
ATOM 4387 N N . PRO B 1 170 ? 9.984 33.781 -2.445 1 96.81 170 PRO B N 1
ATOM 4388 C CA . PRO B 1 170 ? 10.242 33.875 -3.883 1 96.81 170 PRO B CA 1
ATOM 4389 C C . PRO B 1 170 ? 9.852 32.625 -4.641 1 96.81 170 PRO B C 1
ATOM 4391 O O . PRO B 1 170 ? 10.117 31.5 -4.168 1 96.81 170 PRO B O 1
ATOM 4394 N N . ARG B 1 171 ? 9.328 32.781 -5.84 1 95.12 171 ARG B N 1
ATOM 4395 C CA . ARG B 1 171 ? 8.766 31.672 -6.629 1 95.12 171 ARG B CA 1
ATOM 4396 C C . ARG B 1 171 ? 9.852 30.703 -7.07 1 95.12 171 ARG B C 1
ATOM 4398 O O . ARG B 1 171 ? 9.594 29.5 -7.23 1 95.12 171 ARG B O 1
ATOM 4405 N N . ASP B 1 172 ? 11.008 31.234 -7.277 1 96.06 172 ASP B N 1
ATOM 4406 C CA . ASP B 1 172 ? 12.094 30.406 -7.773 1 96.06 172 ASP B CA 1
ATOM 4407 C C . ASP B 1 172 ? 12.633 29.484 -6.672 1 96.06 172 ASP B C 1
ATOM 4409 O O . ASP B 1 172 ? 13.352 28.531 -6.953 1 96.06 172 ASP B O 1
ATOM 4413 N N . ILE B 1 173 ? 12.172 29.797 -5.457 1 96.5 173 ILE B N 1
ATOM 4414 C CA . ILE B 1 173 ? 12.602 28.984 -4.32 1 96.5 173 ILE B CA 1
ATOM 4415 C C . ILE B 1 173 ? 11.547 27.938 -4 1 96.5 173 ILE B C 1
ATOM 4417 O O . ILE B 1 173 ? 11.875 26.812 -3.6 1 96.5 173 ILE B O 1
ATOM 4421 N N . LEU B 1 174 ? 10.336 28.25 -4.227 1 96.44 174 LEU B N 1
ATOM 4422 C CA . LEU B 1 174 ? 9.227 27.375 -3.857 1 96.44 174 LEU B CA 1
ATOM 4423 C C . LEU B 1 174 ? 9.023 26.281 -4.902 1 96.44 174 LEU B C 1
ATOM 4425 O O . LEU B 1 174 ? 9.062 26.547 -6.105 1 96.44 174 LEU B O 1
ATOM 4429 N N . LYS B 1 175 ? 8.969 25.094 -4.48 1 97.12 175 LYS B N 1
ATOM 4430 C CA . LYS B 1 175 ? 8.477 23.984 -5.293 1 97.12 175 LYS B CA 1
ATOM 4431 C C . LYS B 1 175 ? 7.094 23.531 -4.84 1 97.12 175 LYS B C 1
ATOM 4433 O O . LYS B 1 175 ? 6.871 23.297 -3.65 1 97.12 175 LYS B O 1
ATOM 4438 N N . GLU B 1 176 ? 6.215 23.453 -5.738 1 97.62 176 GLU B N 1
ATOM 4439 C CA . GLU B 1 176 ? 4.832 23.094 -5.434 1 97.62 176 GLU B CA 1
ATOM 4440 C C . GLU B 1 176 ? 4.488 21.719 -5.988 1 97.62 176 GLU B C 1
ATOM 4442 O O . GLU B 1 176 ? 4.871 21.375 -7.109 1 97.62 176 GLU B O 1
ATOM 4447 N N . TYR B 1 177 ? 3.896 20.922 -5.184 1 98.31 177 TYR B N 1
ATOM 4448 C CA . TYR B 1 177 ? 3.391 19.594 -5.535 1 98.31 177 TYR B CA 1
ATOM 4449 C C . TYR B 1 177 ? 1.874 19.531 -5.395 1 98.31 177 TYR B C 1
ATOM 4451 O O . TYR B 1 177 ? 1.33 19.859 -4.336 1 98.31 177 TYR B O 1
ATOM 4459 N N . GLU B 1 178 ? 1.217 19.109 -6.441 1 97.06 178 GLU B N 1
ATOM 4460 C CA . GLU B 1 178 ? -0.242 19.078 -6.402 1 97.06 178 GLU B CA 1
ATOM 4461 C C . GLU B 1 178 ? -0.785 17.828 -7.082 1 97.06 178 GLU B C 1
ATOM 4463 O O . GLU B 1 178 ? -0.148 17.281 -7.984 1 97.06 178 GLU B O 1
ATOM 4468 N N . SER B 1 179 ? -1.857 17.359 -6.598 1 96.25 179 SER B N 1
ATOM 4469 C CA . SER B 1 179 ? -2.633 16.266 -7.18 1 96.25 179 SER B CA 1
ATOM 4470 C C . SER B 1 179 ? -4.125 16.438 -6.914 1 96.25 179 SER B C 1
ATOM 4472 O O . SER B 1 179 ? -4.523 16.797 -5.805 1 96.25 179 SER B O 1
ATOM 4474 N N . VAL B 1 180 ? -4.926 16.234 -7.965 1 94.38 180 VAL B N 1
ATOM 4475 C CA . VAL B 1 180 ? -6.375 16.359 -7.848 1 94.38 180 VAL B CA 1
ATOM 4476 C C . VAL B 1 180 ? -7.039 15.031 -8.211 1 94.38 180 VAL B C 1
ATOM 4478 O O . VAL B 1 180 ? -6.676 14.398 -9.203 1 94.38 180 VAL B O 1
ATOM 4481 N N . TRP B 1 181 ? -7.953 14.602 -7.391 1 94.38 181 TRP B N 1
ATOM 4482 C CA . TRP B 1 181 ? -8.711 13.391 -7.672 1 94.38 181 TRP B CA 1
ATOM 4483 C C . TRP B 1 181 ? -9.898 13.688 -8.586 1 94.38 181 TRP B C 1
ATOM 4485 O O . TRP B 1 181 ? -10.438 14.789 -8.57 1 94.38 181 TRP B O 1
ATOM 4495 N N . PRO B 1 182 ? -10.367 12.758 -9.359 1 94.06 182 PRO B N 1
ATOM 4496 C CA . PRO B 1 182 ? -11.406 12.992 -10.359 1 94.06 182 PRO B CA 1
ATOM 4497 C C . PRO B 1 182 ? -12.812 12.867 -9.789 1 94.06 182 PRO B C 1
ATOM 4499 O O . PRO B 1 182 ? -13.727 12.398 -10.484 1 94.06 182 PRO B O 1
ATOM 4502 N N . PHE B 1 183 ? -13.016 13.047 -8.539 1 96.44 183 PHE B N 1
ATOM 4503 C CA . PHE B 1 183 ? -14.305 12.992 -7.855 1 96.44 183 PHE B CA 1
ATOM 4504 C C . PHE B 1 183 ? -14.32 13.93 -6.656 1 96.44 183 PHE B C 1
ATOM 4506 O O . PHE B 1 183 ? -13.273 14.453 -6.254 1 96.44 183 PHE B O 1
ATOM 4513 N N . GLY B 1 184 ? -15.492 14.211 -6.18 1 96.5 184 GLY B N 1
ATOM 4514 C CA . GLY B 1 184 ? -15.672 15.016 -4.98 1 96.5 184 GLY B CA 1
ATOM 4515 C C . GLY B 1 184 ? -16.406 14.281 -3.873 1 96.5 184 GLY B C 1
ATOM 4516 O O . GLY B 1 184 ? -16.906 13.18 -4.082 1 96.5 184 GLY B O 1
ATOM 4517 N N . TRP B 1 185 ? -16.312 14.805 -2.705 1 97.12 185 TRP B N 1
ATOM 4518 C CA . TRP B 1 185 ? -17.078 14.328 -1.559 1 97.12 185 TRP B CA 1
ATOM 4519 C C . TRP B 1 185 ? -18.297 15.211 -1.326 1 97.12 185 TRP B C 1
ATOM 4521 O O . TRP B 1 185 ? -18.172 16.391 -0.981 1 97.12 185 TRP B O 1
ATOM 4531 N N . LEU B 1 186 ? -19.453 14.688 -1.558 1 98.31 186 LEU B N 1
ATOM 4532 C CA . LEU B 1 186 ? -20.688 15.336 -1.134 1 98.31 186 LEU B CA 1
ATOM 4533 C C . LEU B 1 186 ? -20.953 15.086 0.348 1 98.31 186 LEU B C 1
ATOM 4535 O O . LEU B 1 186 ? -21.297 13.977 0.746 1 98.31 186 LEU B O 1
ATOM 4539 N N . GLY B 1 187 ? -20.75 16.141 1.127 1 96.62 187 GLY B N 1
ATOM 4540 C CA . GLY B 1 187 ? -20.953 16.047 2.566 1 96.62 187 GLY B CA 1
ATOM 4541 C C . GLY B 1 187 ? -22.281 16.609 3.027 1 96.62 187 GLY B C 1
ATOM 4542 O O . GLY B 1 187 ? -22.75 17.625 2.494 1 96.62 187 GLY B O 1
ATOM 4543 N N . LEU B 1 188 ? -22.859 15.961 4 1 97.38 188 LEU B N 1
ATOM 4544 C CA . LEU B 1 188 ? -24.094 16.422 4.625 1 97.38 188 LEU B CA 1
ATOM 4545 C C . LEU B 1 188 ? -24 16.344 6.145 1 97.38 188 LEU B C 1
ATOM 4547 O O . LEU B 1 188 ? -23.688 15.281 6.695 1 97.38 188 LEU B O 1
ATOM 4551 N N . LEU B 1 189 ? -24.172 17.469 6.773 1 95.5 189 LEU B N 1
ATOM 4552 C CA . LEU B 1 189 ? -24.219 17.578 8.227 1 95.5 189 LEU B CA 1
ATOM 4553 C C . LEU B 1 189 ? -25.672 17.672 8.719 1 95.5 189 LEU B C 1
ATOM 4555 O O . LEU B 1 189 ? -26.453 18.453 8.188 1 95.5 189 LEU B O 1
ATOM 4559 N N . ALA B 1 190 ? -25.984 16.844 9.695 1 96.88 190 ALA B N 1
ATOM 4560 C CA . ALA B 1 190 ? -27.344 16.844 10.219 1 96.88 190 ALA B CA 1
ATOM 4561 C C . ALA B 1 190 ? -27.359 16.547 11.711 1 96.88 190 ALA B C 1
ATOM 4563 O O . ALA B 1 190 ? -26.484 15.852 12.227 1 96.88 190 ALA B O 1
ATOM 4564 N N . ASP B 1 191 ? -28.312 17.094 12.391 1 96.62 191 ASP B N 1
ATOM 4565 C CA . ASP B 1 191 ? -28.547 16.75 13.797 1 96.62 191 ASP B CA 1
ATOM 4566 C C . ASP B 1 191 ? -29.266 15.414 13.93 1 96.62 191 ASP B C 1
ATOM 4568 O O . ASP B 1 191 ? -30.469 15.367 14.234 1 96.62 191 ASP B O 1
ATOM 4572 N N . THR B 1 192 ? -28.578 14.445 13.672 1 97.25 192 THR B N 1
ATOM 4573 C CA . THR B 1 192 ? -29.016 13.062 13.789 1 97.25 192 THR B CA 1
ATOM 4574 C C . THR B 1 192 ? -27.984 12.234 14.539 1 97.25 192 THR B C 1
ATOM 4576 O O . THR B 1 192 ? -26.797 12.555 14.539 1 97.25 192 THR B O 1
ATOM 4579 N N . PRO B 1 193 ? -28.438 11.25 15.289 1 97.25 193 PRO B N 1
ATOM 4580 C CA . PRO B 1 193 ? -27.453 10.359 15.914 1 97.25 193 PRO B CA 1
ATOM 4581 C C . PRO B 1 193 ? -26.609 9.594 14.898 1 97.25 193 PRO B C 1
ATOM 4583 O O . PRO B 1 193 ? -27.047 9.367 13.773 1 97.25 193 PRO B O 1
ATOM 4586 N N . PRO B 1 194 ? -25.406 9.234 15.266 1 96.62 194 PRO B N 1
ATOM 4587 C CA . PRO B 1 194 ? -24.594 8.422 14.352 1 96.62 194 PRO B CA 1
ATOM 4588 C C . PRO B 1 194 ? -25.188 7.047 14.086 1 96.62 194 PRO B C 1
ATOM 4590 O O . PRO B 1 194 ? -25.812 6.457 14.977 1 96.62 194 PRO B O 1
ATOM 4593 N N . VAL B 1 195 ? -24.969 6.516 12.891 1 97.31 195 VAL B N 1
ATOM 4594 C CA . VAL B 1 195 ? -25.5 5.219 12.5 1 97.31 195 VAL B CA 1
ATOM 4595 C C . VAL B 1 195 ? -24.75 4.105 13.219 1 97.31 195 VAL B C 1
ATOM 4597 O O . VAL B 1 195 ? -25.266 3.002 13.391 1 97.31 195 VAL B O 1
ATOM 4600 N N . ASN B 1 196 ? -23.547 4.328 13.633 1 95.94 196 ASN B N 1
ATOM 4601 C CA . ASN B 1 196 ? -22.625 3.393 14.273 1 95.94 196 ASN B CA 1
ATOM 4602 C C . ASN B 1 196 ? -21.766 4.082 15.328 1 95.94 196 ASN B C 1
ATOM 4604 O O . ASN B 1 196 ? -21.453 5.266 15.195 1 95.94 196 ASN B O 1
ATOM 4608 N N . PRO B 1 197 ? -21.422 3.402 16.406 1 94.19 197 PRO B N 1
ATOM 4609 C CA . PRO B 1 197 ? -20.609 4.035 17.438 1 94.19 197 PRO B CA 1
ATOM 4610 C C . PRO B 1 197 ? -19.281 4.547 16.906 1 94.19 197 PRO B C 1
ATOM 4612 O O . PRO B 1 197 ? -18.812 5.621 17.297 1 94.19 197 PRO B O 1
ATOM 4615 N N . GLU B 1 198 ? -18.672 3.777 16.047 1 94.69 198 GLU B N 1
ATOM 4616 C CA . GLU B 1 198 ? -17.422 4.18 15.414 1 94.69 198 GLU B CA 1
ATOM 4617 C C . GLU B 1 198 ? -17.625 4.57 13.953 1 94.69 198 GLU B C 1
ATOM 4619 O O . GLU B 1 198 ? -18.656 4.238 13.359 1 94.69 198 GLU B O 1
ATOM 4624 N N . LEU B 1 199 ? -16.672 5.32 13.406 1 96.75 199 LEU B N 1
ATOM 4625 C CA . LEU B 1 199 ? -16.766 5.727 12.008 1 96.75 199 LEU B CA 1
ATOM 4626 C C . LEU B 1 199 ? -16.781 4.508 11.094 1 96.75 199 LEU B C 1
ATOM 4628 O O . LEU B 1 199 ? -16.219 3.463 11.43 1 96.75 199 LEU B O 1
ATOM 4632 N N . ILE B 1 200 ? -17.5 4.617 9.961 1 97.81 200 ILE B N 1
ATOM 4633 C CA . ILE B 1 200 ? -17.516 3.582 8.938 1 97.81 200 ILE B CA 1
ATOM 4634 C C . ILE B 1 200 ? -16.953 4.145 7.629 1 97.81 200 ILE B C 1
ATOM 4636 O O . ILE B 1 200 ? -17.469 5.141 7.109 1 97.81 200 ILE B O 1
ATOM 4640 N N . TYR B 1 201 ? -15.898 3.602 7.141 1 98.19 201 TYR B N 1
ATOM 4641 C CA . TYR B 1 201 ? -15.406 3.801 5.781 1 98.19 201 TYR B CA 1
ATOM 4642 C C . TYR B 1 201 ? -15.898 2.691 4.855 1 98.19 201 TYR B C 1
ATOM 4644 O O . TYR B 1 201 ? -15.586 1.517 5.074 1 98.19 201 TYR B O 1
ATOM 4652 N N . ALA B 1 202 ? -16.594 3.025 3.791 1 97.44 202 ALA B N 1
ATOM 4653 C CA . ALA B 1 202 ? -17.234 1.979 2.994 1 97.44 202 ALA B CA 1
ATOM 4654 C C . ALA B 1 202 ? -16.891 2.129 1.516 1 97.44 202 ALA B C 1
ATOM 4656 O O . ALA B 1 202 ? -16.922 3.236 0.972 1 97.44 202 ALA B O 1
ATOM 4657 N N . HIS B 1 203 ? -16.5 1.119 0.954 1 96.94 203 HIS B N 1
ATOM 4658 C CA . HIS B 1 203 ? -16.469 1.013 -0.5 1 96.94 203 HIS B CA 1
ATOM 4659 C C . HIS B 1 203 ? -17.75 0.381 -1.035 1 96.94 203 HIS B C 1
ATOM 4661 O O . HIS B 1 203 ? -18.219 -0.628 -0.503 1 96.94 203 HIS B O 1
ATOM 4667 N N . HIS B 1 204 ? -18.312 0.935 -2.016 1 94.56 204 HIS B N 1
ATOM 4668 C CA . HIS B 1 204 ? -19.484 0.435 -2.736 1 94.56 204 HIS B CA 1
ATOM 4669 C C . HIS B 1 204 ? -19.297 0.583 -4.246 1 94.56 204 HIS B C 1
ATOM 4671 O O . HIS B 1 204 ? -18.516 1.411 -4.703 1 94.56 204 HIS B O 1
ATOM 4677 N N . GLU B 1 205 ? -20 -0.229 -5.027 1 92.25 205 GLU B N 1
ATOM 4678 C CA . GLU B 1 205 ? -19.906 -0.166 -6.48 1 92.25 205 GLU B CA 1
ATOM 4679 C C . GLU B 1 205 ? -20.359 1.19 -7.008 1 92.25 205 GLU B C 1
ATOM 4681 O O . GLU B 1 205 ? -19.922 1.633 -8.07 1 92.25 205 GLU B O 1
ATOM 4686 N N . ARG B 1 206 ? -21.172 1.901 -6.191 1 94.12 206 ARG B N 1
ATOM 4687 C CA . ARG B 1 206 ? -21.672 3.211 -6.586 1 94.12 206 ARG B CA 1
ATOM 4688 C C . ARG B 1 206 ? -20.781 4.328 -6.066 1 94.12 206 ARG B C 1
ATOM 4690 O O . ARG B 1 206 ? -21.047 5.508 -6.305 1 94.12 206 ARG B O 1
ATOM 4697 N N . GLY B 1 207 ? -19.75 3.92 -5.352 1 96.12 207 GLY B N 1
ATOM 4698 C CA . GLY B 1 207 ? -18.812 4.914 -4.863 1 96.12 207 GLY B CA 1
ATOM 4699 C C . GLY B 1 207 ? -18.625 4.875 -3.357 1 96.12 207 GLY B C 1
ATOM 4700 O O . GLY B 1 207 ? -19.406 4.234 -2.65 1 96.12 207 GLY B O 1
ATOM 4701 N N . PHE B 1 208 ? -17.719 5.625 -2.857 1 97.81 208 PHE B N 1
ATOM 4702 C CA . PHE B 1 208 ? -17.266 5.676 -1.469 1 97.81 208 PHE B CA 1
ATOM 4703 C C . PHE B 1 208 ? -18.344 6.312 -0.585 1 97.81 208 PHE B C 1
ATOM 4705 O O . PHE B 1 208 ? -19.062 7.207 -1.022 1 97.81 208 PHE B O 1
ATOM 4712 N N . VAL B 1 209 ? -18.391 5.832 0.713 1 97.94 209 VAL B N 1
ATOM 4713 C CA . VAL B 1 209 ? -19.25 6.398 1.755 1 97.94 209 VAL B CA 1
ATOM 4714 C C . VAL B 1 209 ? -18.453 6.539 3.051 1 97.94 209 VAL B C 1
ATOM 4716 O O . VAL B 1 209 ? -17.672 5.656 3.408 1 97.94 209 VAL B O 1
ATOM 4719 N N . LEU B 1 210 ? -18.625 7.645 3.674 1 97.94 210 LEU B N 1
ATOM 4720 C CA . LEU B 1 210 ? -18.141 7.82 5.035 1 97.94 210 LEU B CA 1
ATOM 4721 C C . LEU B 1 210 ? -19.281 8.156 5.988 1 97.94 210 LEU B C 1
ATOM 4723 O O . LEU B 1 210 ? -20.016 9.117 5.758 1 97.94 210 LEU B O 1
ATOM 4727 N N . CYS B 1 211 ? -19.484 7.324 6.98 1 97.69 211 CYS B N 1
ATOM 4728 C CA . CYS B 1 211 ? -20.359 7.641 8.102 1 97.69 211 CYS B CA 1
ATOM 4729 C C . CYS B 1 211 ? -19.562 8.148 9.297 1 97.69 211 CYS B C 1
ATOM 4731 O O . CYS B 1 211 ? -18.984 7.355 10.047 1 97.69 211 CYS B O 1
ATOM 4733 N N . SER B 1 212 ? -19.578 9.414 9.469 1 95.19 212 SER B N 1
ATOM 4734 C CA . SER B 1 212 ? -18.812 10.055 10.531 1 95.19 212 SER B CA 1
ATOM 4735 C C . SER B 1 212 ? -19.719 10.758 11.531 1 95.19 212 SER B C 1
ATOM 4737 O O . SER B 1 212 ? -20.953 10.688 11.414 1 95.19 212 SER B O 1
ATOM 4739 N N . GLN B 1 213 ? -19.078 11.227 12.594 1 92.44 213 GLN B N 1
ATOM 4740 C CA . GLN B 1 213 ? -19.859 11.914 13.625 1 92.44 213 GLN B CA 1
ATOM 4741 C C . GLN B 1 213 ? -19.062 13.07 14.234 1 92.44 213 GLN B C 1
ATOM 4743 O O . GLN B 1 213 ? -17.828 13.078 14.18 1 92.44 213 GLN B O 1
ATOM 4748 N N . ARG B 1 214 ? -19.844 14 14.742 1 87.69 214 ARG B N 1
ATOM 4749 C CA . ARG B 1 214 ? -19.281 15.109 15.516 1 87.69 214 ARG B CA 1
ATOM 4750 C C . ARG B 1 214 ? -19.594 14.953 17 1 87.69 214 ARG B C 1
ATOM 4752 O O . ARG B 1 214 ? -18.828 15.422 17.859 1 87.69 214 ARG B O 1
ATOM 4759 N N . SER B 1 215 ? -20.672 14.406 17.25 1 89.56 215 SER B N 1
ATOM 4760 C CA . SER B 1 215 ? -21.172 14.102 18.578 1 89.56 215 SER B CA 1
ATOM 4761 C C . SER B 1 215 ? -22.188 12.953 18.547 1 89.56 215 SER B C 1
ATOM 4763 O O . SER B 1 215 ? -22.344 12.289 17.531 1 89.56 215 SER B O 1
ATOM 4765 N N . LEU B 1 216 ? -22.766 12.758 19.688 1 93.44 216 LEU B N 1
ATOM 4766 C CA . LEU B 1 216 ? -23.781 11.711 19.766 1 93.44 216 LEU B CA 1
ATOM 4767 C C . LEU B 1 216 ? -25.078 12.148 19.109 1 93.44 216 LEU B C 1
ATOM 4769 O O . LEU B 1 216 ? -25.953 11.32 18.828 1 93.44 216 LEU B O 1
ATOM 4773 N N . THR B 1 217 ? -25.203 13.461 18.781 1 94.06 217 THR B N 1
ATOM 4774 C CA . THR B 1 217 ? -26.469 13.961 18.25 1 94.06 217 THR B CA 1
ATOM 4775 C C . THR B 1 217 ? -26.25 14.664 16.906 1 94.06 217 THR B C 1
ATOM 4777 O O . THR B 1 217 ? -27.203 15.188 16.312 1 94.06 217 THR B O 1
ATOM 4780 N N . ARG B 1 218 ? -25.094 14.734 16.438 1 94.5 218 ARG B N 1
ATOM 4781 C CA . ARG B 1 218 ? -24.766 15.359 15.156 1 94.5 218 ARG B CA 1
ATOM 4782 C C . ARG B 1 218 ? -23.844 14.469 14.328 1 94.5 218 ARG B C 1
ATOM 4784 O O . ARG B 1 218 ? -22.766 14.094 14.789 1 94.5 218 ARG B O 1
ATOM 4791 N N . SER B 1 219 ? -24.281 14.219 13.133 1 95.06 219 SER B N 1
ATOM 4792 C CA . SER B 1 219 ? -23.531 13.312 12.266 1 95.06 219 SER B CA 1
ATOM 4793 C C . SER B 1 219 ? -23.172 13.984 10.953 1 95.06 219 SER B C 1
ATOM 4795 O O . SER B 1 219 ? -23.828 14.93 10.523 1 95.06 219 SER B O 1
ATOM 4797 N N . ARG B 1 220 ? -22.109 13.578 10.422 1 95.31 220 ARG B N 1
ATOM 4798 C CA . ARG B 1 220 ? -21.656 13.984 9.094 1 95.31 220 ARG B CA 1
ATOM 4799 C C . ARG B 1 220 ? -21.453 12.773 8.195 1 95.31 220 ARG B C 1
ATOM 4801 O O . ARG B 1 220 ? -20.75 11.828 8.555 1 95.31 220 ARG B O 1
ATOM 4808 N N . TYR B 1 221 ? -22.062 12.781 7.062 1 97.62 221 TYR B N 1
ATOM 4809 C CA . TYR B 1 221 ? -21.938 11.719 6.07 1 97.62 221 TYR B CA 1
ATOM 4810 C C . TYR B 1 221 ? -21.344 12.25 4.773 1 97.62 221 TYR B C 1
ATOM 4812 O O . TYR B 1 221 ? -21.5 13.43 4.441 1 97.62 221 TYR B O 1
ATOM 4820 N N . TYR B 1 222 ? -20.609 11.445 4.086 1 97.69 222 TYR B N 1
ATOM 4821 C CA . TYR B 1 222 ? -20.031 11.82 2.797 1 97.69 222 TYR B CA 1
ATOM 4822 C C . TYR B 1 222 ? -20.328 10.758 1.743 1 97.69 222 TYR B C 1
ATOM 4824 O O . TYR B 1 222 ? -20.281 9.562 2.031 1 97.69 222 TYR B O 1
ATOM 4832 N N . LEU B 1 223 ? -20.641 11.164 0.535 1 98.44 223 LEU B N 1
ATOM 4833 C CA . LEU B 1 223 ? -20.766 10.336 -0.658 1 98.44 223 LEU B CA 1
ATOM 4834 C C . LEU B 1 223 ? -19.766 10.766 -1.727 1 98.44 223 LEU B C 1
ATOM 4836 O O . LEU B 1 223 ? -19.625 11.953 -2.008 1 98.44 223 LEU B O 1
ATOM 4840 N N . GLN B 1 224 ? -19.062 9.828 -2.281 1 98.31 224 GLN B N 1
ATOM 4841 C CA . GLN B 1 224 ? -18.312 10.109 -3.498 1 98.31 224 GLN B CA 1
ATOM 4842 C C . GLN B 1 224 ? -19.25 10.453 -4.656 1 98.31 224 GLN B C 1
ATOM 4844 O O . GLN B 1 224 ? -20.188 9.703 -4.941 1 98.31 224 GLN B O 1
ATOM 4849 N N . VAL B 1 225 ? -18.984 11.586 -5.312 1 97.56 225 VAL B N 1
ATOM 4850 C CA . VAL B 1 225 ? -19.766 11.992 -6.469 1 97.56 225 VAL B CA 1
ATOM 4851 C C . VAL B 1 225 ? -18.859 12.531 -7.562 1 97.56 225 VAL B C 1
ATOM 4853 O O . VAL B 1 225 ? -17.703 12.906 -7.293 1 97.56 225 VAL B O 1
ATOM 4856 N N . PRO B 1 226 ? -19.328 12.516 -8.797 1 94.5 226 PRO B N 1
ATOM 4857 C CA . PRO B 1 226 ? -18.547 13.148 -9.852 1 94.5 226 PRO B CA 1
ATOM 4858 C C . PRO B 1 226 ? -18.297 14.633 -9.586 1 94.5 226 PRO B C 1
ATOM 4860 O O . PRO B 1 226 ? -19.156 15.32 -9.031 1 94.5 226 PRO B O 1
ATOM 4863 N N . LEU B 1 227 ? -17.203 15.094 -10.047 1 90 227 LEU B N 1
ATOM 4864 C CA . LEU B 1 227 ? -16.844 16.5 -9.859 1 90 227 LEU B CA 1
ATOM 4865 C C . LEU B 1 227 ? -17.812 17.406 -10.609 1 90 227 LEU B C 1
ATOM 4867 O O . LEU B 1 227 ? -17.938 18.594 -10.289 1 90 227 LEU B O 1
ATOM 4871 N N . SER B 1 228 ? -18.469 16.875 -11.57 1 91.56 228 SER B N 1
ATOM 4872 C CA . SER B 1 228 ? -19.375 17.641 -12.398 1 91.56 228 SER B CA 1
ATOM 4873 C C . SER B 1 228 ? -20.703 17.891 -11.688 1 91.56 228 SER B C 1
ATOM 4875 O O . SER B 1 228 ? -21.516 18.719 -12.125 1 91.56 228 SER B O 1
ATOM 4877 N N . ASP B 1 229 ? -20.891 17.203 -10.578 1 93.25 229 ASP B N 1
ATOM 4878 C CA . ASP B 1 229 ? -22.156 17.344 -9.867 1 93.25 229 ASP B CA 1
ATOM 4879 C C . ASP B 1 229 ? -22.25 18.719 -9.211 1 93.25 229 ASP B C 1
ATOM 4881 O O . ASP B 1 229 ? -21.234 19.344 -8.891 1 93.25 229 ASP B O 1
ATOM 4885 N N . ASN B 1 230 ? -23.484 19.156 -9.102 1 95.06 230 ASN B N 1
ATOM 4886 C CA . ASN B 1 230 ? -23.812 20.359 -8.359 1 95.06 230 ASN B CA 1
ATOM 4887 C C . ASN B 1 230 ? -24.641 20.047 -7.109 1 95.06 230 ASN B C 1
ATOM 4889 O O . ASN B 1 230 ? -25.547 19.203 -7.148 1 95.06 230 ASN B O 1
ATOM 4893 N N . VAL B 1 231 ? -24.281 20.703 -6.09 1 95.62 231 VAL B N 1
ATOM 4894 C CA . VAL B 1 231 ? -24.938 20.453 -4.809 1 95.62 231 VAL B CA 1
ATOM 4895 C C . VAL B 1 231 ? -26.438 20.688 -4.941 1 95.62 231 VAL B C 1
ATOM 4897 O O . VAL B 1 231 ? -27.234 20.016 -4.293 1 95.62 231 VAL B O 1
ATOM 4900 N N . SER B 1 232 ? -26.859 21.594 -5.789 1 95.12 232 SER B N 1
ATOM 4901 C CA . SER B 1 232 ? -28.266 21.938 -5.953 1 95.12 232 SER B CA 1
ATOM 4902 C C . SER B 1 232 ? -29.047 20.766 -6.535 1 95.12 232 SER B C 1
ATOM 4904 O O . SER B 1 232 ? -30.281 20.703 -6.391 1 95.12 232 SER B O 1
ATOM 4906 N N . ALA B 1 233 ? -28.375 19.891 -7.117 1 95.81 233 ALA B N 1
ATOM 4907 C CA . ALA B 1 233 ? -29.031 18.734 -7.719 1 95.81 233 ALA B CA 1
ATOM 4908 C C . ALA B 1 233 ? -29.234 17.625 -6.688 1 95.81 233 ALA B C 1
ATOM 4910 O O . ALA B 1 233 ? -29.859 16.594 -6.984 1 95.81 233 ALA B O 1
ATOM 4911 N N . TRP B 1 234 ? -28.766 17.859 -5.48 1 97.75 234 TRP B N 1
ATOM 4912 C CA . TRP B 1 234 ? -28.859 16.859 -4.426 1 97.75 234 TRP B CA 1
ATOM 4913 C C . TRP B 1 234 ? -29.781 17.328 -3.309 1 97.75 234 TRP B C 1
ATOM 4915 O O . TRP B 1 234 ? -29.328 17.938 -2.336 1 97.75 234 TRP B O 1
ATOM 4925 N N . SER B 1 235 ? -31.062 16.922 -3.441 1 97.81 235 SER B N 1
ATOM 4926 C CA . SER B 1 235 ? -31.953 17.172 -2.318 1 97.81 235 SER B CA 1
ATOM 4927 C C . SER B 1 235 ? -31.578 16.312 -1.113 1 97.81 235 SER B C 1
ATOM 4929 O O . SER B 1 235 ? -30.828 15.336 -1.248 1 97.81 235 SER B O 1
ATOM 4931 N N . ASP B 1 236 ? -32.062 16.734 0.067 1 98.12 236 ASP B N 1
ATOM 4932 C CA . ASP B 1 236 ? -31.812 15.914 1.248 1 98.12 236 ASP B CA 1
ATOM 4933 C C . ASP B 1 236 ? -32.312 14.492 1.038 1 98.12 236 ASP B C 1
ATOM 4935 O O . ASP B 1 236 ? -31.625 13.523 1.367 1 98.12 236 ASP B O 1
ATOM 4939 N N . GLU B 1 237 ? -33.438 14.375 0.452 1 98.12 237 GLU B N 1
ATOM 4940 C CA . GLU B 1 237 ? -34.031 13.062 0.197 1 98.12 237 GLU B CA 1
ATOM 4941 C C . GLU B 1 237 ? -33.156 12.227 -0.729 1 98.12 237 GLU B C 1
ATOM 4943 O O . GLU B 1 237 ? -32.938 11.039 -0.48 1 98.12 237 GLU B O 1
ATOM 4948 N N . ARG B 1 238 ? -32.688 12.844 -1.771 1 98.25 238 ARG B N 1
ATOM 4949 C CA . ARG B 1 238 ? -31.812 12.133 -2.705 1 98.25 238 ARG B CA 1
ATOM 4950 C C . ARG B 1 238 ? -30.547 11.656 -2.014 1 98.25 238 ARG B C 1
ATOM 4952 O O . ARG B 1 238 ? -30.094 10.539 -2.24 1 98.25 238 ARG B O 1
ATOM 4959 N N . PHE B 1 239 ? -29.984 12.555 -1.228 1 98.56 239 PHE B N 1
ATOM 4960 C CA . PHE B 1 239 ? -28.781 12.219 -0.497 1 98.56 239 PHE B CA 1
ATOM 4961 C C . PHE B 1 239 ? -29 11.008 0.405 1 98.56 239 PHE B C 1
ATOM 4963 O O . PHE B 1 239 ? -28.25 10.031 0.346 1 98.56 239 PHE B O 1
ATOM 4970 N N . TRP B 1 240 ? -30.016 11.031 1.237 1 98.62 240 TRP B N 1
ATOM 4971 C CA . TRP B 1 240 ? -30.281 9.977 2.215 1 98.62 240 TRP B CA 1
ATOM 4972 C C . TRP B 1 240 ? -30.594 8.656 1.52 1 98.62 240 TRP B C 1
ATOM 4974 O O . TRP B 1 240 ? -30.172 7.594 1.969 1 98.62 240 TRP B O 1
ATOM 4984 N N . ASN B 1 241 ? -31.328 8.727 0.454 1 98.44 241 ASN B N 1
ATOM 4985 C CA . ASN B 1 241 ? -31.625 7.516 -0.304 1 98.44 241 ASN B CA 1
ATOM 4986 C C . ASN B 1 241 ? -30.359 6.879 -0.873 1 98.44 241 ASN B C 1
ATOM 4988 O O . ASN B 1 241 ? -30.203 5.656 -0.819 1 98.44 241 ASN B O 1
ATOM 4992 N N . GLU B 1 242 ? -29.531 7.727 -1.41 1 98.5 242 GLU B N 1
ATOM 4993 C CA . GLU B 1 242 ? -28.281 7.215 -1.975 1 98.5 242 GLU B CA 1
ATOM 4994 C C . GLU B 1 242 ? -27.375 6.645 -0.887 1 98.5 242 GLU B C 1
ATOM 4996 O O . GLU B 1 242 ? -26.734 5.613 -1.088 1 98.5 242 GLU B O 1
ATOM 5001 N N . LEU B 1 243 ? -27.328 7.34 0.279 1 98.56 243 LEU B N 1
ATOM 5002 C CA . LEU B 1 243 ? -26.562 6.832 1.411 1 98.56 243 LEU B CA 1
ATOM 5003 C C . LEU B 1 243 ? -27.016 5.43 1.792 1 98.56 243 LEU B C 1
ATOM 5005 O O . LEU B 1 243 ? -26.203 4.516 1.908 1 98.56 243 LEU B O 1
ATOM 5009 N N . LYS B 1 244 ? -28.266 5.273 1.936 1 98.25 244 LYS B N 1
ATOM 5010 C CA . LYS B 1 244 ? -28.844 3.99 2.336 1 98.25 244 LYS B CA 1
ATOM 5011 C C . LYS B 1 244 ? -28.578 2.92 1.283 1 98.25 244 LYS B C 1
ATOM 5013 O O . LYS B 1 244 ? -28.328 1.759 1.618 1 98.25 244 LYS B O 1
ATOM 5018 N N . ARG B 1 245 ? -28.578 3.289 0.048 1 97.5 245 ARG B N 1
ATOM 5019 C CA . ARG B 1 245 ? -28.344 2.354 -1.046 1 97.5 245 ARG B CA 1
ATOM 5020 C C . ARG B 1 245 ? -26.906 1.819 -1.005 1 97.5 245 ARG B C 1
ATOM 5022 O O . ARG B 1 245 ? -26.641 0.704 -1.459 1 97.5 245 ARG B O 1
ATOM 5029 N N . ARG B 1 246 ? -26 2.621 -0.481 1 97.38 246 ARG B N 1
ATOM 5030 C CA . ARG B 1 246 ? -24.594 2.24 -0.506 1 97.38 246 ARG B CA 1
ATOM 5031 C C . ARG B 1 246 ? -24.188 1.524 0.781 1 97.38 246 ARG B C 1
ATOM 5033 O O . ARG B 1 246 ? -23.031 1.168 0.965 1 97.38 246 ARG B O 1
ATOM 5040 N N . LEU B 1 247 ? -25.109 1.292 1.696 1 97.25 247 LEU B N 1
ATOM 5041 C CA . LEU B 1 247 ? -24.859 0.584 2.947 1 97.25 247 LEU B CA 1
ATOM 5042 C C . LEU B 1 247 ? -25.594 -0.749 2.975 1 97.25 247 LEU B C 1
ATOM 5044 O O . LEU B 1 247 ? -26.641 -0.892 2.348 1 97.25 247 LEU B O 1
ATOM 5048 N N . PRO B 1 248 ? -25 -1.699 3.652 1 96.31 248 PRO B N 1
ATOM 5049 C CA . PRO B 1 248 ? -25.781 -2.926 3.842 1 96.31 248 PRO B CA 1
ATOM 5050 C C . PRO B 1 248 ? -27.094 -2.68 4.578 1 96.31 248 PRO B C 1
ATOM 5052 O O . PRO B 1 248 ? -27.203 -1.712 5.332 1 96.31 248 PRO B O 1
ATOM 5055 N N . GLU B 1 249 ? -28 -3.559 4.465 1 95.31 249 GLU B N 1
ATOM 5056 C CA . GLU B 1 249 ? -29.359 -3.398 4.953 1 95.31 249 GLU B CA 1
ATOM 5057 C C . GLU B 1 249 ? -29.391 -3.17 6.461 1 95.31 249 GLU B C 1
ATOM 5059 O O . GLU B 1 249 ? -30.188 -2.371 6.957 1 95.31 249 GLU B O 1
ATOM 5064 N N . ASP B 1 250 ? -28.578 -3.838 7.152 1 95 250 ASP B N 1
ATOM 5065 C CA . ASP B 1 250 ? -28.578 -3.744 8.609 1 95 250 ASP B CA 1
ATOM 5066 C C . ASP B 1 250 ? -28.156 -2.352 9.07 1 95 250 ASP B C 1
ATOM 5068 O O . ASP B 1 250 ? -28.609 -1.873 10.109 1 95 250 ASP B O 1
ATOM 5072 N N . LEU B 1 251 ? -27.312 -1.679 8.336 1 96.25 251 LEU B N 1
ATOM 5073 C CA . LEU B 1 251 ? -26.906 -0.312 8.648 1 96.25 251 LEU B CA 1
ATOM 5074 C C . LEU B 1 251 ? -27.906 0.693 8.078 1 96.25 251 LEU B C 1
ATOM 5076 O O . LEU B 1 251 ? -28.266 1.667 8.742 1 96.25 251 LEU B O 1
ATOM 5080 N N . ALA B 1 252 ? -28.328 0.428 6.875 1 97.06 252 ALA B N 1
ATOM 5081 C CA . ALA B 1 252 ? -29.25 1.328 6.199 1 97.06 252 ALA B CA 1
ATOM 5082 C C . ALA B 1 252 ? -30.531 1.528 7.023 1 97.06 252 ALA B C 1
ATOM 5084 O O . ALA B 1 252 ? -31.062 2.637 7.094 1 97.06 252 ALA B O 1
ATOM 5085 N N . SER B 1 253 ? -30.984 0.482 7.66 1 97.19 253 SER B N 1
ATOM 5086 C CA . SER B 1 253 ? -32.219 0.529 8.438 1 97.19 253 SER B CA 1
ATOM 5087 C C . SER B 1 253 ? -32.031 1.348 9.711 1 97.19 253 SER B C 1
ATOM 5089 O O . SER B 1 253 ? -33 1.81 10.305 1 97.19 253 SER B O 1
ATOM 5091 N N . LYS B 1 254 ? -30.766 1.571 10.117 1 97.25 254 LYS B N 1
ATOM 5092 C CA . LYS B 1 254 ? -30.469 2.289 11.352 1 97.25 254 LYS B CA 1
ATOM 5093 C C . LYS B 1 254 ? -30.25 3.775 11.086 1 97.25 254 LYS B C 1
ATOM 5095 O O . LYS B 1 254 ? -30.234 4.582 12.016 1 97.25 254 LYS B O 1
ATOM 5100 N N . VAL B 1 255 ? -30.156 4.109 9.852 1 97.94 255 VAL B N 1
ATOM 5101 C CA . VAL B 1 255 ? -29.891 5.5 9.508 1 97.94 255 VAL B CA 1
ATOM 5102 C C . VAL B 1 255 ? -31.094 6.363 9.875 1 97.94 255 VAL B C 1
ATOM 5104 O O . VAL B 1 255 ? -32.219 6.113 9.414 1 97.94 255 VAL B O 1
ATOM 5107 N N . VAL B 1 256 ? -30.891 7.328 10.695 1 98.19 256 VAL B N 1
ATOM 5108 C CA . VAL B 1 256 ? -31.875 8.359 10.984 1 98.19 256 VAL B CA 1
ATOM 5109 C C . VAL B 1 256 ? -31.641 9.578 10.086 1 98.19 256 VAL B C 1
ATOM 5111 O O . VAL B 1 256 ? -30.547 10.148 10.094 1 98.19 256 VAL B O 1
ATOM 5114 N N . THR B 1 257 ? -32.656 9.953 9.312 1 97.88 257 THR B N 1
ATOM 5115 C CA . THR B 1 257 ? -32.5 11.062 8.367 1 97.88 257 THR B CA 1
ATOM 5116 C C . THR B 1 257 ? -32.938 12.375 9.008 1 97.88 257 THR B C 1
ATOM 5118 O O . THR B 1 257 ? -33.562 12.383 10.055 1 97.88 257 THR B O 1
ATOM 5121 N N . GLY B 1 258 ? -32.438 13.445 8.539 1 97.12 258 GLY B N 1
ATOM 5122 C CA . GLY B 1 258 ? -32.75 14.781 9.016 1 97.12 258 GLY B CA 1
ATOM 5123 C C . GLY B 1 258 ? -32.438 15.875 8.023 1 97.12 258 GLY B C 1
ATOM 5124 O O . GLY B 1 258 ? -31.891 15.602 6.941 1 97.12 258 GLY B O 1
ATOM 5125 N N . HIS B 1 259 ? -32.812 17.062 8.43 1 97.06 259 HIS B N 1
ATOM 5126 C CA . HIS B 1 259 ? -32.531 18.234 7.602 1 97.06 259 HIS B CA 1
ATOM 5127 C C . HIS B 1 259 ? -31.016 18.516 7.586 1 97.06 259 HIS B C 1
ATOM 5129 O O . HIS B 1 259 ? -30.359 18.453 8.625 1 97.06 259 HIS B O 1
ATOM 5135 N N . SER B 1 260 ? -30.531 18.859 6.355 1 96.69 260 SER B N 1
ATOM 5136 C CA . SER B 1 260 ? -29.109 19.188 6.246 1 96.69 260 SER B CA 1
ATOM 5137 C C . SER B 1 260 ? -28.812 20.562 6.836 1 96.69 260 SER B C 1
ATOM 5139 O O . SER B 1 260 ? -29.453 21.547 6.477 1 96.69 260 SER B O 1
ATOM 5141 N N . LEU B 1 261 ? -27.922 20.594 7.723 1 94.06 261 LEU B N 1
ATOM 5142 C CA . LEU B 1 261 ? -27.406 21.859 8.242 1 94.06 261 LEU B CA 1
ATOM 5143 C C . LEU B 1 261 ? -26.406 22.469 7.277 1 94.06 261 LEU B C 1
ATOM 5145 O O . LEU B 1 261 ? -26.297 23.688 7.176 1 94.06 261 LEU B O 1
ATOM 5149 N N . GLU B 1 262 ? -25.656 21.625 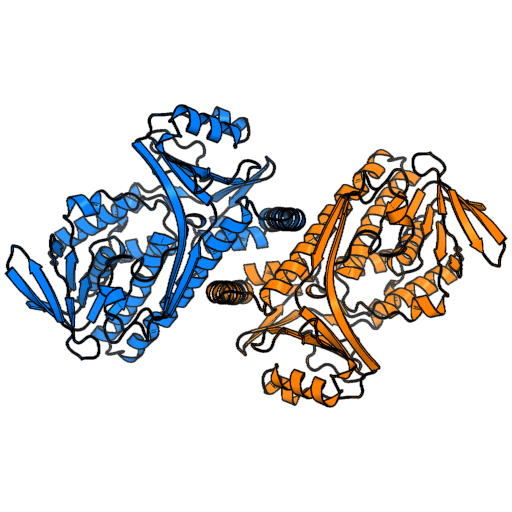6.711 1 91.88 262 GLU B N 1
ATOM 5150 C CA . GLU B 1 262 ? -24.672 21.969 5.691 1 91.88 262 GLU B CA 1
ATOM 5151 C C . GLU B 1 262 ? -24.594 20.891 4.621 1 91.88 262 GLU B C 1
ATOM 5153 O O . GLU B 1 262 ? -24.672 19.688 4.922 1 91.88 262 GLU B O 1
ATOM 5158 N N . LYS B 1 263 ? -24.562 21.281 3.367 1 94.88 263 LYS B N 1
ATOM 5159 C CA . LYS B 1 263 ? -24.344 20.375 2.242 1 94.88 263 LYS B CA 1
ATOM 5160 C C . LYS B 1 263 ? -23.406 20.984 1.212 1 94.88 263 LYS B C 1
ATOM 5162 O O . LYS B 1 263 ? -23.641 22.094 0.729 1 94.88 263 LYS B O 1
ATOM 5167 N N . SER B 1 264 ? -22.344 20.328 0.879 1 94.12 264 SER B N 1
ATOM 5168 C CA . SER B 1 264 ? -21.375 20.844 -0.087 1 94.12 264 SER B CA 1
ATOM 5169 C C . SER B 1 264 ? -20.641 19.703 -0.784 1 94.12 264 SER B C 1
ATOM 5171 O O . SER B 1 264 ? -20.609 18.578 -0.288 1 94.12 264 SER B O 1
ATOM 5173 N N . ILE B 1 265 ? -20.156 20.016 -1.945 1 95.81 265 ILE B N 1
ATOM 5174 C CA . ILE B 1 265 ? -19.25 19.094 -2.652 1 95.81 265 ILE B CA 1
ATOM 5175 C C . ILE B 1 265 ? -17.828 19.641 -2.598 1 95.81 265 ILE B C 1
ATOM 5177 O O . ILE B 1 265 ? -17.547 20.734 -3.08 1 95.81 265 ILE B O 1
ATOM 5181 N N . ALA B 1 266 ? -17.016 18.938 -1.966 1 91.44 266 ALA B N 1
ATOM 5182 C CA . ALA B 1 266 ? -15.609 19.328 -1.865 1 91.44 266 ALA B CA 1
ATOM 5183 C C . ALA B 1 266 ? -14.734 18.484 -2.775 1 91.44 266 ALA B C 1
ATOM 5185 O O . ALA B 1 266 ? -14.828 17.25 -2.768 1 91.44 266 ALA B O 1
ATOM 5186 N N . PRO B 1 267 ? -13.969 19.156 -3.596 1 92.88 267 PRO B N 1
ATOM 5187 C CA . PRO B 1 267 ? -12.977 18.375 -4.34 1 92.88 267 PRO B CA 1
ATOM 5188 C C . PRO B 1 267 ? -11.883 17.797 -3.441 1 92.88 267 PRO B C 1
ATOM 5190 O O . PRO B 1 267 ? -11.602 18.359 -2.377 1 92.88 267 PRO B O 1
ATOM 5193 N N . LEU B 1 268 ? -11.328 16.734 -3.789 1 95.25 268 LEU B N 1
ATOM 5194 C CA . LEU B 1 268 ? -10.172 16.156 -3.098 1 95.25 268 LEU B CA 1
ATOM 5195 C C . LEU B 1 268 ? -8.875 16.547 -3.793 1 95.25 268 LEU B C 1
ATOM 5197 O O . LEU B 1 268 ? -8.68 16.234 -4.969 1 95.25 268 LEU B O 1
ATOM 5201 N N . ARG B 1 269 ? -8.102 17.25 -3.076 1 94.81 269 ARG B N 1
ATOM 5202 C CA . ARG B 1 269 ? -6.859 17.734 -3.666 1 94.81 269 ARG B CA 1
ATOM 5203 C C . ARG B 1 269 ? -5.719 17.688 -2.654 1 94.81 269 ARG B C 1
ATOM 5205 O O . ARG B 1 269 ? -5.941 17.844 -1.451 1 94.81 269 ARG B O 1
ATOM 5212 N N . SER B 1 270 ? -4.539 17.359 -3.146 1 97.56 270 SER B N 1
ATOM 5213 C CA . SER B 1 270 ? -3.297 17.438 -2.385 1 97.56 270 SER B CA 1
ATOM 5214 C C . SER B 1 270 ? -2.445 18.625 -2.852 1 97.56 270 SER B C 1
ATOM 5216 O O . SER B 1 270 ? -2.373 18.906 -4.047 1 97.56 270 SER B O 1
ATOM 5218 N N . TYR B 1 271 ? -1.93 19.312 -1.95 1 98.12 271 TYR B N 1
ATOM 5219 C CA . TYR B 1 271 ? -1.018 20.406 -2.215 1 98.12 271 TYR B CA 1
ATOM 5220 C C . TYR B 1 271 ? 0.07 20.484 -1.149 1 98.12 271 TYR B C 1
ATOM 5222 O O . TYR B 1 271 ? -0.224 20.484 0.049 1 98.12 271 TYR B O 1
ATOM 5230 N N . VAL B 1 272 ? 1.306 20.484 -1.529 1 98.75 272 VAL B N 1
ATOM 5231 C CA . VAL B 1 272 ? 2.436 20.609 -0.615 1 98.75 272 VAL B CA 1
ATOM 5232 C C . VAL B 1 272 ? 3.475 21.562 -1.208 1 98.75 272 VAL B C 1
ATOM 5234 O O . VAL B 1 272 ? 3.756 21.516 -2.406 1 98.75 272 VAL B O 1
ATOM 5237 N N . VAL B 1 273 ? 4.023 22.438 -0.433 1 98.5 273 VAL B N 1
ATOM 5238 C CA . VAL B 1 273 ? 5.098 23.312 -0.889 1 98.5 273 VAL B CA 1
ATOM 5239 C C . VAL B 1 273 ? 6.383 22.984 -0.131 1 98.5 273 VAL B C 1
ATOM 5241 O O . VAL B 1 273 ? 6.34 22.562 1.027 1 98.5 273 VAL B O 1
ATOM 5244 N N . GLU B 1 274 ? 7.438 23.094 -0.755 1 98.19 274 GLU B N 1
ATOM 5245 C CA . GLU B 1 274 ? 8.773 22.969 -0.173 1 98.19 274 GLU B CA 1
ATOM 5246 C C . GLU B 1 274 ? 9.672 24.125 -0.59 1 98.19 274 GLU B C 1
ATOM 5248 O O . GLU B 1 274 ? 9.656 24.547 -1.748 1 98.19 274 GLU B O 1
ATOM 5253 N N . PRO B 1 275 ? 10.477 24.625 0.242 1 98.06 275 PRO B N 1
ATOM 5254 C CA . PRO B 1 275 ? 10.539 24.328 1.677 1 98.06 275 PRO B CA 1
ATOM 5255 C C . PRO B 1 275 ? 9.43 25.016 2.467 1 98.06 275 PRO B C 1
ATOM 5257 O O . PRO B 1 275 ? 8.648 25.781 1.9 1 98.06 275 PRO B O 1
ATOM 5260 N N . MET B 1 276 ? 9.359 24.719 3.738 1 98.81 276 MET B N 1
ATOM 5261 C CA . MET B 1 276 ? 8.352 25.328 4.594 1 98.81 276 MET B CA 1
ATOM 5262 C C . MET B 1 276 ? 8.953 26.422 5.461 1 98.81 276 MET B C 1
ATOM 5264 O O . MET B 1 276 ? 8.359 26.828 6.457 1 98.81 276 MET B O 1
ATOM 5268 N N . GLN B 1 277 ? 10.148 26.781 5.062 1 98.62 277 GLN B N 1
ATOM 5269 C CA . GLN B 1 277 ? 10.844 27.859 5.742 1 98.62 277 GLN B CA 1
ATOM 5270 C C . GLN B 1 277 ? 11.602 28.734 4.75 1 98.62 277 GLN B C 1
ATOM 5272 O O . GLN B 1 277 ? 12.195 28.234 3.795 1 98.62 277 GLN B O 1
ATOM 5277 N N . TYR B 1 278 ? 11.602 29.984 4.922 1 98.38 278 TYR B N 1
ATOM 5278 C CA . TYR B 1 278 ? 12.414 30.953 4.195 1 98.38 278 TYR B CA 1
ATOM 5279 C C . TYR B 1 278 ? 12.93 32.031 5.133 1 98.38 278 TYR B C 1
ATOM 5281 O O . TYR B 1 278 ? 12.18 32.938 5.539 1 98.38 278 TYR B O 1
ATOM 5289 N N . GLY B 1 279 ? 14.266 31.922 5.414 1 97.69 279 GLY B N 1
ATOM 5290 C CA . GLY B 1 279 ? 14.781 32.781 6.465 1 97.69 279 GLY B CA 1
ATOM 5291 C C . GLY B 1 279 ? 14.125 32.531 7.809 1 97.69 279 GLY B C 1
ATOM 5292 O O . GLY B 1 279 ? 14.102 31.406 8.305 1 97.69 279 GLY B O 1
ATOM 5293 N N . ARG B 1 280 ? 13.523 33.625 8.32 1 98.44 280 ARG B N 1
ATOM 5294 C CA . ARG B 1 280 ? 12.898 33.531 9.633 1 98.44 280 ARG B CA 1
ATOM 5295 C C . ARG B 1 280 ? 11.383 33.438 9.516 1 98.44 280 ARG B C 1
ATOM 5297 O O . ARG B 1 280 ? 10.664 33.656 10.492 1 98.44 280 ARG B O 1
ATOM 5304 N N . LEU B 1 281 ? 10.891 33.125 8.266 1 98.75 281 LEU B N 1
ATOM 5305 C CA . LEU B 1 281 ? 9.484 32.844 8.008 1 98.75 281 LEU B CA 1
ATOM 5306 C C . LEU B 1 281 ? 9.234 31.328 7.957 1 98.75 281 LEU B C 1
ATOM 5308 O O . LEU B 1 281 ? 9.875 30.609 7.18 1 98.75 281 LEU B O 1
ATOM 5312 N N . PHE B 1 282 ? 8.328 30.828 8.781 1 98.88 282 PHE B N 1
ATOM 5313 C CA . PHE B 1 282 ? 7.961 29.422 8.828 1 98.88 282 PHE B CA 1
ATOM 5314 C C . PHE B 1 282 ? 6.512 29.234 8.406 1 98.88 282 PHE B C 1
ATOM 5316 O O . PHE B 1 282 ? 5.609 29.859 8.961 1 98.88 282 PHE B O 1
ATOM 5323 N N . LEU B 1 283 ? 6.254 28.359 7.457 1 98.88 283 LEU B N 1
ATOM 5324 C CA . LEU B 1 283 ? 4.891 28.047 7.043 1 98.88 283 LEU B CA 1
ATOM 5325 C C . LEU B 1 283 ? 4.32 26.906 7.891 1 98.88 283 LEU B C 1
ATOM 5327 O O . LEU B 1 283 ? 5.008 25.922 8.156 1 98.88 283 LEU B O 1
ATOM 5331 N N . VAL B 1 284 ? 3.074 27.062 8.32 1 98.81 284 VAL B N 1
ATOM 5332 C CA . VAL B 1 284 ? 2.432 26.109 9.203 1 98.81 284 VAL B CA 1
ATOM 5333 C C . VAL B 1 284 ? 1.038 25.766 8.68 1 98.81 284 VAL B C 1
ATOM 5335 O O . VAL B 1 284 ? 0.25 26.672 8.375 1 98.81 284 VAL B O 1
ATOM 5338 N N . GLY B 1 285 ? 0.743 24.484 8.555 1 98 285 GLY B N 1
ATOM 5339 C CA . GLY B 1 285 ? -0.588 24.047 8.18 1 98 285 GLY B CA 1
ATOM 5340 C C . GLY B 1 285 ? -0.914 24.297 6.723 1 98 285 GLY B C 1
ATOM 5341 O O . GLY B 1 285 ? -0.077 24.062 5.844 1 98 285 GLY B O 1
ATOM 5342 N N . ASP B 1 286 ? -2.152 24.797 6.438 1 96.81 286 ASP B N 1
ATOM 5343 C CA . ASP B 1 286 ? -2.682 24.953 5.082 1 96.81 286 ASP B CA 1
ATOM 5344 C C . ASP B 1 286 ? -1.885 25.984 4.293 1 96.81 286 ASP B C 1
ATOM 5346 O O . ASP B 1 286 ? -1.986 26.047 3.066 1 96.81 286 ASP B O 1
ATOM 5350 N N . ALA B 1 287 ? -1.127 26.734 5.023 1 98.31 287 ALA B N 1
ATOM 5351 C CA . ALA B 1 287 ? -0.228 27.656 4.32 1 98.31 287 ALA B CA 1
ATOM 5352 C C . ALA B 1 287 ? 0.802 26.875 3.498 1 98.31 287 ALA B C 1
ATOM 5354 O O . ALA B 1 287 ? 1.325 27.391 2.506 1 98.31 287 ALA B O 1
ATOM 5355 N N . ALA B 1 288 ? 1.016 25.625 3.904 1 98.56 288 ALA B N 1
ATOM 5356 C CA . ALA B 1 288 ? 2.07 24.859 3.248 1 98.56 288 ALA B CA 1
ATOM 5357 C C . ALA B 1 288 ? 1.509 23.594 2.613 1 98.56 288 ALA B C 1
ATOM 5359 O O . ALA B 1 288 ? 2.078 23.062 1.652 1 98.56 288 ALA B O 1
ATOM 5360 N N . HIS B 1 289 ? 0.419 23.094 3.164 1 98.5 289 HIS B N 1
ATOM 5361 C CA . HIS B 1 289 ? -0.025 21.797 2.672 1 98.5 289 HIS B CA 1
ATOM 5362 C C . HIS B 1 289 ? -1.526 21.609 2.869 1 98.5 289 HIS B C 1
ATOM 5364 O O . HIS B 1 289 ? -2.084 22.062 3.873 1 98.5 289 HIS B O 1
ATOM 5370 N N . ILE B 1 290 ? -2.135 21.031 1.946 1 97.25 290 ILE B N 1
ATOM 5371 C CA . ILE B 1 290 ? -3.523 20.578 1.937 1 97.25 290 ILE B CA 1
ATOM 5372 C C . ILE B 1 290 ? -3.578 19.078 1.657 1 97.25 290 ILE B C 1
ATOM 5374 O O . ILE B 1 290 ? -2.883 18.594 0.769 1 97.25 290 ILE B O 1
ATOM 5378 N N . VAL B 1 291 ? -4.293 18.359 2.451 1 96.44 291 VAL B N 1
ATOM 5379 C CA . VAL B 1 291 ? -4.414 16.906 2.318 1 96.44 291 VAL B CA 1
ATOM 5380 C C . VAL B 1 291 ? -5.879 16.531 2.127 1 96.44 291 VAL B C 1
ATOM 5382 O O . VAL B 1 291 ? -6.77 17.141 2.732 1 96.44 291 VAL B O 1
ATOM 5385 N N . PRO B 1 292 ? -6.141 15.586 1.276 1 94.75 292 PRO B N 1
ATOM 5386 C CA . PRO B 1 292 ? -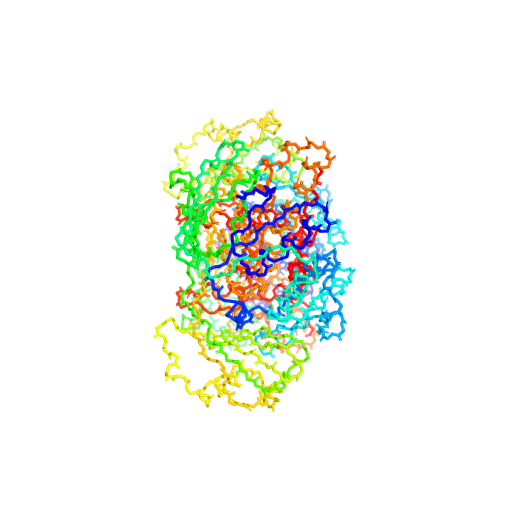7.527 15.125 1.162 1 94.75 292 PRO B CA 1
ATOM 5387 C C . PRO B 1 292 ? -8.102 14.641 2.492 1 94.75 292 PRO B C 1
ATOM 5389 O O . PRO B 1 292 ? -7.367 14.086 3.316 1 94.75 292 PRO B O 1
ATOM 5392 N N . PRO B 1 293 ? -9.344 14.766 2.602 1 93.06 293 PRO B N 1
ATOM 5393 C CA . PRO B 1 293 ? -9.969 14.5 3.898 1 93.06 293 PRO B CA 1
ATOM 5394 C C . PRO B 1 293 ? -10.031 13.016 4.23 1 93.06 293 PRO B C 1
ATOM 5396 O O . PRO B 1 293 ? -10.352 12.641 5.363 1 93.06 293 PRO B O 1
ATOM 5399 N N . THR B 1 294 ? -9.711 12.148 3.324 1 94.5 294 THR B N 1
ATOM 5400 C CA . THR B 1 294 ? -9.945 10.711 3.457 1 94.5 294 THR B CA 1
ATOM 5401 C C . THR B 1 294 ? -9.211 10.156 4.676 1 94.5 294 THR B C 1
ATOM 5403 O O . THR B 1 294 ? -9.719 9.266 5.359 1 94.5 294 THR B O 1
ATOM 5406 N N . GLY B 1 295 ? -8.078 10.664 5 1 92.31 295 GLY B N 1
ATOM 5407 C CA . GLY B 1 295 ? -7.293 10.148 6.109 1 92.31 295 GLY B CA 1
ATOM 5408 C C . GLY B 1 295 ? -7.469 10.945 7.387 1 92.31 295 GLY B C 1
ATOM 5409 O O . GLY B 1 295 ? -6.855 10.633 8.414 1 92.31 295 GLY B O 1
ATOM 5410 N N . ALA B 1 296 ? -8.273 12.023 7.301 1 92.44 296 ALA B N 1
ATOM 5411 C CA . ALA B 1 296 ? -8.508 12.891 8.453 1 92.44 296 ALA B CA 1
ATOM 5412 C C . ALA B 1 296 ? -7.199 13.461 8.992 1 92.44 296 ALA B C 1
ATOM 5414 O O . ALA B 1 296 ? -6.949 13.414 10.203 1 92.44 296 ALA B O 1
ATOM 5415 N N . LYS B 1 297 ? -6.379 14 8.102 1 95.69 297 LYS B N 1
ATOM 5416 C CA . LYS B 1 297 ? -5.027 14.375 8.5 1 95.69 297 LYS B CA 1
ATOM 5417 C C . LYS B 1 297 ? -4.863 15.891 8.547 1 95.69 297 LYS B C 1
ATOM 5419 O O . LYS B 1 297 ? -3.902 16.406 9.125 1 95.69 297 LYS B O 1
ATOM 5424 N N . GLY B 1 298 ? -5.738 16.719 8.039 1 94.5 298 GLY B N 1
ATOM 5425 C CA . GLY B 1 298 ? -5.539 18.141 7.844 1 94.5 298 GLY B CA 1
ATOM 5426 C C . GLY B 1 298 ? -5.133 18.875 9.117 1 94.5 298 GLY B C 1
ATOM 5427 O O . GLY B 1 298 ? -4.004 19.344 9.234 1 94.5 298 GLY B O 1
ATOM 5428 N N . LEU B 1 299 ? -6.035 18.844 10.062 1 95.81 299 LEU B N 1
ATOM 5429 C CA . LEU B 1 299 ? -5.773 19.516 11.336 1 95.81 299 LEU B CA 1
ATOM 5430 C C . LEU B 1 299 ? -4.617 18.844 12.07 1 95.81 299 LEU B C 1
ATOM 5432 O O . LEU B 1 299 ? -3.809 19.516 12.711 1 95.81 299 LEU B O 1
ATOM 5436 N N . ASN B 1 300 ? -4.531 17.594 11.922 1 97.81 300 ASN B N 1
ATOM 5437 C CA . ASN B 1 300 ? -3.5 16.828 12.617 1 97.81 300 ASN B CA 1
ATOM 5438 C C . ASN B 1 300 ? -2.109 17.125 12.07 1 97.81 300 ASN B C 1
ATOM 5440 O O . ASN B 1 300 ? -1.141 17.203 12.828 1 97.81 300 ASN B O 1
ATOM 5444 N N . LEU B 1 301 ? -2.018 17.344 10.797 1 97.81 301 LEU B N 1
ATOM 5445 C CA . LEU B 1 301 ? -0.735 17.719 10.211 1 97.81 301 LEU B CA 1
ATOM 5446 C C . LEU B 1 301 ? -0.352 19.141 10.609 1 97.81 301 LEU B C 1
ATOM 5448 O O . LEU B 1 301 ? 0.824 19.422 10.844 1 97.81 301 LEU B O 1
ATOM 5452 N N . ALA B 1 302 ? -1.337 20 10.641 1 97.81 302 ALA B N 1
ATOM 5453 C CA . ALA B 1 302 ? -1.073 21.359 11.133 1 97.81 302 ALA B CA 1
ATOM 5454 C C . ALA B 1 302 ? -0.543 21.312 12.562 1 97.81 302 ALA B C 1
ATOM 5456 O O . ALA B 1 302 ? 0.405 22.031 12.898 1 97.81 302 ALA B O 1
ATOM 5457 N N . ALA B 1 303 ? -1.146 20.484 13.367 1 98.12 303 ALA B N 1
ATOM 5458 C CA . ALA B 1 303 ? -0.696 20.328 14.75 1 98.12 303 ALA B CA 1
ATOM 5459 C C . ALA B 1 303 ? 0.73 19.781 14.805 1 98.12 303 ALA B C 1
ATOM 5461 O O . ALA B 1 303 ? 1.518 20.188 15.672 1 98.12 303 ALA B O 1
ATOM 5462 N N . SER B 1 304 ? 1.029 18.906 13.906 1 98.31 304 SER B N 1
ATOM 5463 C CA . SER B 1 304 ? 2.387 18.375 13.844 1 98.31 304 SER B CA 1
ATOM 5464 C C . SER B 1 304 ? 3.395 19.469 13.508 1 98.31 304 SER B C 1
ATOM 5466 O O . SER B 1 304 ? 4.492 19.516 14.07 1 98.31 304 SER B O 1
ATOM 5468 N N . ASP B 1 305 ? 3.053 20.328 12.539 1 98.75 305 ASP B N 1
ATOM 5469 C CA . ASP B 1 305 ? 3.906 21.469 12.234 1 98.75 305 ASP B CA 1
ATOM 5470 C C . ASP B 1 305 ? 4.152 22.328 13.477 1 98.75 305 ASP B C 1
ATOM 5472 O O . ASP B 1 305 ? 5.289 22.719 13.758 1 98.75 305 ASP B O 1
ATOM 5476 N N . VAL B 1 306 ? 3.064 22.562 14.195 1 98.81 306 VAL B N 1
ATOM 5477 C CA . VAL B 1 306 ? 3.15 23.359 15.422 1 98.81 306 VAL B CA 1
ATOM 5478 C C . VAL B 1 306 ? 4.074 22.672 16.422 1 98.81 306 VAL B C 1
ATOM 5480 O O . VAL B 1 306 ? 4.91 23.312 17.047 1 98.81 306 VAL B O 1
ATOM 5483 N N . ASN B 1 307 ? 3.91 21.344 16.547 1 98.75 307 ASN B N 1
ATOM 5484 C CA . ASN B 1 307 ? 4.75 20.562 17.453 1 98.75 307 ASN B CA 1
ATOM 5485 C C . ASN B 1 307 ? 6.234 20.781 17.172 1 98.75 307 ASN B C 1
ATOM 5487 O O . ASN B 1 307 ? 7.02 21 18.094 1 98.75 307 ASN B O 1
ATOM 5491 N N . TYR B 1 308 ? 6.629 20.812 15.961 1 98.69 308 TYR B N 1
ATOM 5492 C CA . TYR B 1 308 ? 8.039 20.969 15.617 1 98.69 308 TYR B CA 1
ATOM 5493 C C . TYR B 1 308 ? 8.492 22.406 15.805 1 98.69 308 TYR B C 1
ATOM 5495 O O . TYR B 1 308 ? 9.539 22.656 16.406 1 98.69 308 TYR B O 1
ATOM 5503 N N . LEU B 1 309 ? 7.684 23.344 15.32 1 98.81 309 LEU B N 1
ATOM 5504 C CA . LEU B 1 309 ? 8.109 24.75 15.336 1 98.81 309 LEU B CA 1
ATOM 5505 C C . LEU B 1 309 ? 8.227 25.266 16.766 1 98.81 309 LEU B C 1
ATOM 5507 O O . LEU B 1 309 ? 9.219 25.906 17.125 1 98.81 309 LEU B O 1
ATOM 5511 N N . TRP B 1 310 ? 7.23 24.984 17.641 1 98.38 310 TRP B N 1
ATOM 5512 C CA . TRP B 1 310 ? 7.289 25.547 18.984 1 98.38 310 TRP B CA 1
ATOM 5513 C C . TRP B 1 310 ? 8.453 24.953 19.766 1 98.38 310 TRP B C 1
ATOM 5515 O O . TRP B 1 310 ? 9.094 25.641 20.562 1 98.38 310 TRP B O 1
ATOM 5525 N N . ARG B 1 311 ? 8.742 23.656 19.547 1 98.56 311 ARG B N 1
ATOM 5526 C CA . ARG B 1 311 ? 9.852 23.031 20.25 1 98.56 311 ARG B CA 1
ATOM 5527 C C . ARG B 1 311 ? 11.195 23.609 19.781 1 98.56 311 ARG B C 1
ATOM 5529 O O . ARG B 1 311 ? 12.109 23.781 20.594 1 98.56 311 ARG B O 1
ATOM 5536 N N . ILE B 1 312 ? 11.305 23.812 18.5 1 98.62 312 ILE B N 1
ATOM 5537 C CA . ILE B 1 312 ? 12.516 24.406 17.938 1 98.62 312 ILE B CA 1
ATOM 5538 C C . ILE B 1 312 ? 12.711 25.797 18.516 1 98.62 312 ILE B C 1
ATOM 5540 O O . ILE B 1 312 ? 13.797 26.141 18.984 1 98.62 312 ILE B O 1
ATOM 5544 N N . LEU B 1 313 ? 11.68 26.641 18.562 1 98.69 313 LEU B N 1
ATOM 5545 C CA . LEU B 1 313 ? 11.766 28.016 19.062 1 98.69 313 LEU B CA 1
ATOM 5546 C C . LEU B 1 313 ? 12.023 28.031 20.562 1 98.69 313 LEU B C 1
ATOM 5548 O O . LEU B 1 313 ? 12.742 28.906 21.062 1 98.69 313 LEU B O 1
ATOM 5552 N N . ARG B 1 314 ? 11.406 27.078 21.25 1 98.25 314 ARG B N 1
ATOM 5553 C CA . ARG B 1 314 ? 11.688 26.953 22.688 1 98.25 314 ARG B CA 1
ATOM 5554 C C . ARG B 1 314 ? 13.172 26.734 22.938 1 98.25 314 ARG B C 1
ATOM 5556 O O . ARG B 1 314 ? 13.773 27.391 23.797 1 98.25 314 ARG B O 1
ATOM 5563 N N . GLU B 1 315 ? 13.758 25.781 22.219 1 98.25 315 GLU B N 1
ATOM 5564 C CA . GLU B 1 315 ? 15.18 25.484 22.375 1 98.25 315 GLU B CA 1
ATOM 5565 C C . GLU B 1 315 ? 16.031 26.672 21.938 1 98.25 315 GLU B C 1
ATOM 5567 O O . GLU B 1 315 ? 17.094 26.922 22.531 1 98.25 315 GLU B O 1
ATOM 5572 N N . TYR B 1 316 ? 15.625 27.375 20.938 1 98.06 316 TYR B N 1
ATOM 5573 C CA . TYR B 1 316 ? 16.328 28.562 20.484 1 98.06 316 TYR B CA 1
ATOM 5574 C C . TYR B 1 316 ? 16.391 29.609 21.594 1 98.06 316 TYR B C 1
ATOM 5576 O O . TYR B 1 316 ? 17.453 30.125 21.922 1 98.06 316 TYR B O 1
ATOM 5584 N N . TYR B 1 317 ? 15.297 29.938 22.234 1 98.12 317 TYR B N 1
ATOM 5585 C CA . TYR B 1 317 ? 15.227 31.031 23.203 1 98.12 317 TYR B CA 1
ATOM 5586 C C . TYR B 1 317 ? 15.812 30.594 24.547 1 98.12 317 TYR B C 1
ATOM 5588 O O . TYR B 1 317 ? 16.453 31.391 25.234 1 98.12 317 TYR B O 1
ATOM 5596 N N . ARG B 1 318 ? 15.625 29.359 24.938 1 97.5 318 ARG B N 1
ATOM 5597 C CA . ARG B 1 318 ? 16.047 28.891 26.25 1 97.5 318 ARG B CA 1
ATOM 5598 C C . ARG B 1 318 ? 17.516 28.5 26.25 1 97.5 318 ARG B C 1
ATOM 5600 O O . ARG B 1 318 ? 18.219 28.703 27.25 1 97.5 318 ARG B O 1
ATOM 5607 N N . HIS B 1 319 ? 18 27.906 25.141 1 97.31 319 HIS B N 1
ATOM 5608 C CA . HIS B 1 319 ? 19.312 27.297 25.172 1 97.31 319 HIS B CA 1
ATOM 5609 C C . HIS B 1 319 ? 20.188 27.844 24.031 1 97.31 319 HIS B C 1
ATOM 5611 O O . HIS B 1 319 ? 21.328 27.391 23.859 1 97.31 319 HIS B O 1
ATOM 5617 N N . GLY B 1 320 ? 19.672 28.688 23.219 1 97.25 320 GLY B N 1
ATOM 5618 C CA . GLY B 1 320 ? 20.453 29.281 22.156 1 97.25 320 GLY B CA 1
ATOM 5619 C C . GLY B 1 320 ? 20.719 28.328 20.984 1 97.25 320 GLY B C 1
ATOM 5620 O O . GLY B 1 320 ? 21.688 28.484 20.266 1 97.25 320 GLY B O 1
ATOM 5621 N N . ARG B 1 321 ? 19.906 27.328 20.734 1 97.06 321 ARG B N 1
ATOM 5622 C CA . ARG B 1 321 ? 20.094 26.297 19.719 1 97.06 321 ARG B CA 1
ATOM 5623 C C . ARG B 1 321 ? 19.625 26.797 18.359 1 97.06 321 ARG B C 1
ATOM 5625 O O . ARG B 1 321 ? 18.703 26.25 17.766 1 97.06 321 ARG B O 1
ATOM 5632 N N . ALA B 1 322 ? 20.344 27.719 17.766 1 96.5 322 ALA B N 1
ATOM 5633 C CA . ALA B 1 322 ? 20.016 28.297 16.469 1 96.5 322 ALA B CA 1
ATOM 5634 C C . ALA B 1 322 ? 20.156 27.266 15.352 1 96.5 322 ALA B C 1
ATOM 5636 O O . ALA B 1 322 ? 19.562 27.406 14.281 1 96.5 322 ALA B O 1
ATOM 5637 N N . ASP B 1 323 ? 20.906 26.234 15.617 1 95.94 323 ASP B N 1
ATOM 5638 C CA . ASP B 1 323 ? 21.125 25.156 14.641 1 95.94 323 ASP B CA 1
ATOM 5639 C C . ASP B 1 323 ? 19.828 24.422 14.336 1 95.94 323 ASP B C 1
ATOM 5641 O O . ASP B 1 323 ? 19.656 23.875 13.242 1 95.94 323 ASP B O 1
ATOM 5645 N N . LEU B 1 324 ? 18.844 24.453 15.234 1 97.62 324 LEU B N 1
ATOM 5646 C CA . LEU B 1 324 ? 17.594 23.703 15.086 1 97.62 324 LEU B CA 1
ATOM 5647 C C . LEU B 1 324 ? 16.656 24.438 14.133 1 97.62 324 LEU B C 1
ATOM 5649 O O . LEU B 1 324 ? 15.719 23.828 13.602 1 97.62 324 LEU B O 1
ATOM 5653 N N . LEU B 1 325 ? 16.875 25.75 13.953 1 97.44 325 LEU B N 1
ATOM 5654 C CA . LEU B 1 325 ? 15.977 26.531 13.102 1 97.44 325 LEU B CA 1
ATOM 5655 C C . LEU B 1 325 ? 15.945 25.984 11.688 1 97.44 325 LEU B C 1
ATOM 5657 O O . LEU B 1 325 ? 14.883 25.875 11.078 1 97.44 325 LEU B O 1
ATOM 5661 N N . ALA B 1 326 ? 17.078 25.5 11.219 1 96.38 326 ALA B N 1
ATOM 5662 C CA . ALA B 1 326 ? 17.203 25.047 9.836 1 96.38 326 ALA B CA 1
ATOM 5663 C C . ALA B 1 326 ? 16.594 23.656 9.656 1 96.38 326 ALA B C 1
ATOM 5665 O O . ALA B 1 326 ? 16.406 23.203 8.531 1 96.38 326 ALA B O 1
ATOM 5666 N N . SER B 1 327 ? 16.141 23.047 10.734 1 97.44 327 SER B N 1
ATOM 5667 C CA . SER B 1 327 ? 15.656 21.672 10.672 1 97.44 327 SER B CA 1
ATOM 5668 C C . SER B 1 327 ? 14.141 21.625 10.523 1 97.44 327 SER B C 1
ATOM 5670 O O . SER B 1 327 ? 13.562 20.578 10.273 1 97.44 327 SER B O 1
ATOM 5672 N N . TYR B 1 328 ? 13.492 22.719 10.586 1 98.44 328 TYR B N 1
ATOM 5673 C CA . TYR B 1 328 ? 12.039 22.766 10.641 1 98.44 328 TYR B CA 1
ATOM 5674 C C . TYR B 1 328 ? 11.43 22.125 9.398 1 98.44 328 TYR B C 1
ATOM 5676 O O . TYR B 1 328 ? 10.617 21.203 9.508 1 98.44 328 TYR B O 1
ATOM 5684 N N . SER B 1 329 ? 11.859 22.609 8.25 1 98.31 329 SER B N 1
ATOM 5685 C CA . SER B 1 329 ? 11.297 22.094 7.004 1 98.31 329 SER B CA 1
ATOM 5686 C C . SER B 1 329 ? 11.453 20.578 6.895 1 98.31 329 SER B C 1
ATOM 5688 O O . SER B 1 329 ? 10.523 19.891 6.5 1 98.31 329 SER B O 1
ATOM 5690 N N . ARG B 1 330 ? 12.578 20.141 7.266 1 97.06 330 ARG B N 1
ATOM 5691 C CA . ARG B 1 330 ? 12.852 18.703 7.164 1 97.06 330 ARG B CA 1
ATOM 5692 C C . ARG B 1 330 ? 11.914 17.906 8.055 1 97.06 330 ARG B C 1
ATOM 5694 O O . ARG B 1 330 ? 11.297 16.938 7.605 1 97.06 330 ARG B O 1
ATOM 5701 N N . PHE B 1 331 ? 11.742 18.312 9.336 1 97.44 331 PHE B N 1
ATOM 5702 C CA . PHE B 1 331 ? 10.875 17.625 10.273 1 97.44 331 PHE B CA 1
ATOM 5703 C C . PHE B 1 331 ? 9.422 17.656 9.812 1 97.44 331 PHE B C 1
ATOM 5705 O O . PHE B 1 331 ? 8.75 16.625 9.766 1 97.44 331 PHE B O 1
ATOM 5712 N N . ALA B 1 332 ? 9.016 18.828 9.438 1 98.5 332 ALA B N 1
ATOM 5713 C CA . ALA B 1 332 ? 7.609 19.016 9.086 1 98.5 332 ALA B CA 1
ATOM 5714 C C . ALA B 1 332 ? 7.254 18.266 7.809 1 98.5 332 ALA B C 1
ATOM 5716 O O . ALA B 1 332 ? 6.238 17.562 7.754 1 98.5 332 ALA B O 1
ATOM 5717 N N . LEU B 1 333 ? 8.117 18.359 6.82 1 98.31 333 LEU B N 1
ATOM 5718 C CA . LEU B 1 333 ? 7.82 17.781 5.516 1 98.31 333 LEU B CA 1
ATOM 5719 C C . LEU B 1 333 ? 7.828 16.266 5.586 1 98.31 333 LEU B C 1
ATOM 5721 O O . LEU B 1 333 ? 7.062 15.602 4.875 1 98.31 333 LEU B O 1
ATOM 5725 N N . ASP B 1 334 ? 8.68 15.711 6.418 1 96.81 334 ASP B N 1
ATOM 5726 C CA . ASP B 1 334 ? 8.656 14.258 6.586 1 96.81 334 ASP B CA 1
ATOM 5727 C C . ASP B 1 334 ? 7.293 13.789 7.074 1 96.81 334 ASP B C 1
ATOM 5729 O O . ASP B 1 334 ? 6.754 12.797 6.57 1 96.81 334 ASP B O 1
ATOM 5733 N N . ARG B 1 335 ? 6.73 14.508 7.973 1 97.44 335 ARG B N 1
ATOM 5734 C CA . ARG B 1 335 ? 5.41 14.188 8.508 1 97.44 335 ARG B CA 1
ATOM 5735 C C . ARG B 1 335 ? 4.32 14.469 7.48 1 97.44 335 ARG B C 1
ATOM 5737 O O . ARG B 1 335 ? 3.373 13.688 7.348 1 97.44 335 ARG B O 1
ATOM 5744 N N . VAL B 1 336 ? 4.457 15.547 6.828 1 98.31 336 VAL B N 1
ATOM 5745 C CA . VAL B 1 336 ? 3.461 15.969 5.848 1 98.31 336 VAL B CA 1
ATOM 5746 C C . VAL B 1 336 ? 3.332 14.906 4.758 1 98.31 336 VAL B C 1
ATOM 5748 O O . VAL B 1 336 ? 2.225 14.461 4.438 1 98.31 336 VAL B O 1
ATOM 5751 N N . TRP B 1 337 ? 4.406 14.453 4.285 1 98.31 337 TRP B N 1
ATOM 5752 C CA . TRP B 1 337 ? 4.367 13.492 3.188 1 98.31 337 TRP B CA 1
ATOM 5753 C C . TRP B 1 337 ? 3.848 12.141 3.668 1 98.31 337 TRP B C 1
ATOM 5755 O O . TRP B 1 337 ? 3.168 11.43 2.922 1 98.31 337 TRP B O 1
ATOM 5765 N N . LYS B 1 338 ? 4.133 11.766 4.91 1 97.62 338 LYS B N 1
ATOM 5766 C CA . LYS B 1 338 ? 3.562 10.539 5.469 1 97.62 338 LYS B CA 1
ATOM 5767 C C . LYS B 1 338 ? 2.049 10.656 5.605 1 97.62 338 LYS B C 1
ATOM 5769 O O . LYS B 1 338 ? 1.324 9.68 5.398 1 97.62 338 LYS B O 1
ATOM 5774 N N . GLY B 1 339 ? 1.613 11.836 6.012 1 97.94 339 GLY B N 1
ATOM 5775 C CA . GLY B 1 339 ? 0.179 12.078 6.062 1 97.94 339 GLY B CA 1
ATOM 5776 C C . GLY B 1 339 ? -0.482 12.031 4.699 1 97.94 339 GLY B C 1
ATOM 5777 O O . GLY B 1 339 ? -1.555 11.445 4.539 1 97.94 339 GLY B O 1
ATOM 5778 N N . GLU B 1 340 ? 0.165 12.711 3.693 1 98.31 340 GLU B N 1
ATOM 5779 C CA . GLU B 1 340 ? -0.312 12.656 2.314 1 98.31 340 GLU B CA 1
ATOM 5780 C C . GLU B 1 340 ? -0.409 11.211 1.822 1 98.31 340 GLU B C 1
ATOM 5782 O O . GLU B 1 340 ? -1.4 10.828 1.195 1 98.31 340 GLU B O 1
ATOM 5787 N N . ARG B 1 341 ? 0.595 10.469 2.154 1 98.06 341 ARG B N 1
ATOM 5788 C CA . ARG B 1 341 ? 0.665 9.07 1.731 1 98.06 341 ARG B CA 1
ATOM 5789 C C . ARG B 1 341 ? -0.516 8.273 2.277 1 98.06 341 ARG B C 1
ATOM 5791 O O . ARG B 1 341 ? -1.121 7.48 1.555 1 98.06 341 ARG B O 1
ATOM 5798 N N . PHE B 1 342 ? -0.799 8.422 3.525 1 98.38 342 PHE B N 1
ATOM 5799 C CA . PHE B 1 342 ? -1.886 7.656 4.125 1 98.38 342 PHE B CA 1
ATOM 5800 C C . PHE B 1 342 ? -3.225 8.039 3.504 1 98.38 342 PHE B C 1
ATOM 5802 O O . PHE B 1 342 ? -4.047 7.168 3.211 1 98.38 342 PHE B O 1
ATOM 5809 N N . SER B 1 343 ? -3.434 9.352 3.342 1 97.56 343 SER B N 1
ATOM 5810 C CA . SER B 1 343 ? -4.66 9.789 2.682 1 97.56 343 SER B CA 1
ATOM 5811 C C . SER B 1 343 ? -4.754 9.234 1.265 1 97.56 343 SER B C 1
ATOM 5813 O O . SER B 1 343 ? -5.828 8.828 0.824 1 97.56 343 SER B O 1
ATOM 5815 N N . TRP B 1 344 ? -3.664 9.266 0.588 1 96.81 344 TRP B N 1
ATOM 5816 C CA . TRP B 1 344 ? -3.574 8.719 -0.764 1 96.81 344 TRP B CA 1
ATOM 5817 C C . TRP B 1 344 ? -3.906 7.234 -0.778 1 96.81 344 TRP B C 1
ATOM 5819 O O . TRP B 1 344 ? -4.691 6.773 -1.61 1 96.81 344 TRP B O 1
ATOM 5829 N N . PHE B 1 345 ? -3.348 6.52 0.141 1 97.56 345 PHE B N 1
ATOM 5830 C CA . PHE B 1 345 ? -3.568 5.086 0.291 1 97.56 345 PHE B CA 1
ATOM 5831 C C . PHE B 1 345 ? -5.039 4.789 0.548 1 97.56 345 PHE B C 1
ATOM 5833 O O . PHE B 1 345 ? -5.641 3.959 -0.139 1 97.56 345 PHE B O 1
ATOM 5840 N N . MET B 1 346 ? -5.637 5.5 1.491 1 97.81 346 MET B N 1
ATOM 5841 C CA . MET B 1 346 ? -7.035 5.297 1.853 1 97.81 346 MET B CA 1
ATOM 5842 C C . MET B 1 346 ? -7.957 5.637 0.684 1 97.81 346 MET B C 1
ATOM 5844 O O . MET B 1 346 ? -8.961 4.957 0.462 1 97.81 346 MET B O 1
ATOM 5848 N N . THR B 1 347 ? -7.637 6.68 -0.011 1 97.38 347 THR B N 1
ATOM 5849 C CA . THR B 1 347 ? -8.453 7.078 -1.155 1 97.38 347 THR B CA 1
ATOM 5850 C C . THR B 1 347 ? -8.414 6.012 -2.244 1 97.38 347 THR B C 1
ATOM 5852 O O . THR B 1 347 ? -9.461 5.605 -2.754 1 97.38 347 THR B O 1
ATOM 5855 N N . ARG B 1 348 ? -7.227 5.52 -2.5 1 95.5 348 ARG B N 1
ATOM 5856 C CA . ARG B 1 348 ? -7.082 4.492 -3.527 1 95.5 348 ARG B CA 1
ATOM 5857 C C . ARG B 1 348 ? -7.75 3.191 -3.102 1 95.5 348 ARG B C 1
ATOM 5859 O O . ARG B 1 348 ? -8.297 2.463 -3.936 1 95.5 348 ARG B O 1
ATOM 5866 N N . LEU B 1 349 ? -7.734 2.941 -1.867 1 97.06 349 LEU B N 1
ATOM 5867 C CA . LEU B 1 349 ? -8.258 1.688 -1.335 1 97.06 349 LEU B CA 1
ATOM 5868 C C . LEU B 1 349 ? -9.781 1.658 -1.415 1 97.06 349 LEU B C 1
ATOM 5870 O O . LEU B 1 349 ? -10.375 0.605 -1.659 1 97.06 349 LEU B O 1
ATOM 5874 N N . LEU B 1 350 ? -10.43 2.846 -1.36 1 96.81 350 LEU B N 1
ATOM 5875 C CA . LEU B 1 350 ? -11.852 2.766 -1.028 1 96.81 350 LEU B CA 1
ATOM 5876 C C . LEU B 1 350 ? -12.695 3.521 -2.053 1 96.81 350 LEU B C 1
ATOM 5878 O O . LEU B 1 350 ? -13.922 3.449 -2.025 1 96.81 350 LEU B O 1
ATOM 5882 N N . HIS B 1 351 ? -12.102 4.242 -2.982 1 96.94 351 HIS B N 1
ATOM 5883 C CA . HIS B 1 351 ? -12.859 5.047 -3.932 1 96.94 351 HIS B CA 1
ATOM 5884 C C . HIS B 1 351 ? -12.922 4.383 -5.301 1 96.94 351 HIS B C 1
ATOM 5886 O O . HIS B 1 351 ? -12.078 3.535 -5.621 1 96.94 351 HIS B O 1
ATOM 5892 N N . ASP B 1 352 ? -13.844 4.738 -6.031 1 93.69 352 ASP B N 1
ATOM 5893 C CA . ASP B 1 352 ? -13.969 4.324 -7.426 1 93.69 352 ASP B CA 1
ATOM 5894 C C . ASP B 1 352 ? -13.352 5.359 -8.367 1 93.69 352 ASP B C 1
ATOM 5896 O O . ASP B 1 352 ? -13.5 6.562 -8.156 1 93.69 352 ASP B O 1
ATOM 5900 N N . PHE B 1 353 ? -12.625 4.863 -9.312 1 93.38 353 PHE B N 1
ATOM 5901 C CA . PHE B 1 353 ? -11.984 5.727 -10.297 1 93.38 353 PHE B CA 1
ATOM 5902 C C . PHE B 1 353 ? -12.555 5.48 -11.688 1 93.38 353 PHE B C 1
ATOM 5904 O O . PHE B 1 353 ? -12.492 4.355 -12.195 1 93.38 353 PHE B O 1
ATOM 5911 N N . PRO B 1 354 ? -13.078 6.477 -12.312 1 88.38 354 PRO B N 1
ATOM 5912 C CA . PRO B 1 354 ? -13.711 6.305 -13.617 1 88.38 354 PRO B CA 1
ATOM 5913 C C . PRO B 1 354 ? -12.758 5.742 -14.672 1 88.38 354 PRO B C 1
ATOM 5915 O O . PRO B 1 354 ? -13.188 5.031 -15.586 1 88.38 354 PRO B O 1
ATOM 5918 N N . GLU B 1 355 ? -11.5 5.98 -14.602 1 88.69 355 GLU B N 1
ATOM 5919 C CA . GLU B 1 355 ? -10.547 5.598 -15.641 1 88.69 355 GLU B CA 1
ATOM 5920 C C . GLU B 1 355 ? -9.859 4.277 -15.297 1 88.69 355 GLU B C 1
ATOM 5922 O O . GLU B 1 355 ? -9.016 3.799 -16.047 1 88.69 355 GLU B O 1
ATOM 5927 N N . GLN B 1 356 ? -10.242 3.639 -14.281 1 90.94 356 GLN B N 1
ATOM 5928 C CA . GLN B 1 356 ? -9.594 2.4 -13.875 1 90.94 356 GLN B CA 1
ATOM 5929 C C . GLN B 1 356 ? -9.906 1.266 -14.844 1 90.94 356 GLN B C 1
ATOM 5931 O O . GLN B 1 356 ? -11.055 1.109 -15.273 1 90.94 356 GLN B O 1
ATOM 5936 N N . THR B 1 357 ? -8.883 0.489 -15.234 1 94.75 357 THR B N 1
ATOM 5937 C CA . THR B 1 357 ? -9.055 -0.727 -16.016 1 94.75 357 THR B CA 1
ATOM 5938 C C . THR B 1 357 ? -9.602 -1.858 -15.156 1 94.75 357 THR B C 1
ATOM 5940 O O . THR B 1 357 ? -9.656 -1.74 -13.93 1 94.75 357 THR B O 1
ATOM 5943 N N . ASP B 1 358 ? -10.07 -2.875 -15.82 1 95.88 358 ASP B N 1
ATOM 5944 C CA . ASP B 1 358 ? -10.516 -4.051 -15.078 1 95.88 358 ASP B CA 1
ATOM 5945 C C . ASP B 1 358 ? -9.391 -4.621 -14.219 1 95.88 358 ASP B C 1
ATOM 5947 O O . ASP B 1 358 ? -9.633 -5.094 -13.102 1 95.88 358 ASP B O 1
ATOM 5951 N N . PHE B 1 359 ? -8.234 -4.582 -14.711 1 97.31 359 PHE B N 1
ATOM 5952 C CA . PHE B 1 359 ? -7.086 -5.051 -13.953 1 97.31 359 PHE B CA 1
ATOM 5953 C C . PHE B 1 359 ? -6.883 -4.199 -12.703 1 97.31 359 PHE B C 1
ATOM 5955 O O . PHE B 1 359 ? -6.66 -4.73 -11.609 1 97.31 359 PHE B O 1
ATOM 5962 N N . ASP B 1 360 ? -7.02 -2.881 -12.844 1 95.94 360 ASP B N 1
ATOM 5963 C CA . ASP B 1 360 ? -6.875 -1.97 -11.711 1 95.94 360 ASP B CA 1
ATOM 5964 C C . ASP B 1 360 ? -7.895 -2.281 -10.617 1 95.94 360 ASP B C 1
ATOM 5966 O O . ASP B 1 360 ? -7.574 -2.236 -9.43 1 95.94 360 ASP B O 1
ATOM 5970 N N . LYS B 1 361 ? -9.055 -2.537 -11.062 1 95.75 361 LYS B N 1
ATOM 5971 C CA . LYS B 1 361 ? -10.125 -2.85 -10.117 1 95.75 361 LYS B CA 1
ATOM 5972 C C . LYS B 1 361 ? -9.812 -4.121 -9.336 1 95.75 361 LYS B C 1
ATOM 5974 O O . LYS B 1 361 ? -10.078 -4.199 -8.133 1 95.75 361 LYS B O 1
ATOM 5979 N N . LYS B 1 362 ? -9.266 -5.113 -10.055 1 97.25 362 LYS B N 1
ATOM 5980 C CA . LYS B 1 362 ? -8.875 -6.355 -9.383 1 97.25 362 LYS B CA 1
ATOM 5981 C C . LYS B 1 362 ? -7.746 -6.117 -8.391 1 97.25 362 LYS B C 1
ATOM 5983 O O . LYS B 1 362 ? -7.746 -6.688 -7.297 1 97.25 362 LYS B O 1
ATOM 5988 N N . MET B 1 363 ? -6.789 -5.238 -8.766 1 97.06 363 MET B N 1
ATOM 5989 C CA . MET B 1 363 ? -5.688 -4.902 -7.867 1 97.06 363 MET B CA 1
ATOM 5990 C C . MET B 1 363 ? -6.207 -4.199 -6.617 1 97.06 363 MET B C 1
ATOM 5992 O O . MET B 1 363 ? -5.762 -4.492 -5.508 1 97.06 363 MET B O 1
ATOM 5996 N N . GLN B 1 364 ? -7.109 -3.303 -6.805 1 96.75 364 GLN B N 1
ATOM 5997 C CA . GLN B 1 364 ? -7.711 -2.592 -5.68 1 96.75 364 GLN B CA 1
ATOM 5998 C C . GLN B 1 364 ? -8.438 -3.555 -4.746 1 96.75 364 GLN B C 1
ATOM 6000 O O . GLN B 1 364 ? -8.297 -3.471 -3.525 1 96.75 364 GLN B O 1
ATOM 6005 N N . ALA B 1 365 ? -9.211 -4.465 -5.328 1 96.38 365 ALA B N 1
ATOM 6006 C CA . ALA B 1 365 ? -9.922 -5.469 -4.539 1 96.38 365 ALA B CA 1
ATOM 6007 C C . ALA B 1 365 ? -8.938 -6.359 -3.779 1 96.38 365 ALA B C 1
ATOM 6009 O O . ALA B 1 365 ? -9.18 -6.711 -2.621 1 96.38 365 ALA B O 1
ATOM 6010 N N . ALA B 1 366 ? -7.879 -6.73 -4.426 1 97.5 366 ALA B N 1
ATOM 6011 C CA . ALA B 1 366 ? -6.859 -7.551 -3.781 1 97.5 366 ALA B CA 1
ATOM 6012 C C . ALA B 1 366 ? -6.211 -6.805 -2.617 1 97.5 366 ALA B C 1
ATOM 6014 O O . ALA B 1 366 ? -5.891 -7.402 -1.589 1 97.5 366 ALA B O 1
ATOM 6015 N N . ASP B 1 367 ? -5.988 -5.488 -2.766 1 97.62 367 ASP B N 1
ATOM 6016 C CA . ASP B 1 367 ? -5.48 -4.66 -1.677 1 97.62 367 ASP B CA 1
ATOM 6017 C C . ASP B 1 367 ? -6.418 -4.699 -0.472 1 97.62 367 ASP B C 1
ATOM 6019 O O . ASP B 1 367 ? -5.973 -4.91 0.659 1 97.62 367 ASP B O 1
ATOM 6023 N N . ARG B 1 368 ? -7.664 -4.52 -0.782 1 97.44 368 ARG B N 1
ATOM 6024 C CA . ARG B 1 368 ? -8.633 -4.543 0.307 1 97.44 368 ARG B CA 1
ATOM 6025 C C . ARG B 1 368 ? -8.625 -5.891 1.018 1 97.44 368 ARG B C 1
ATOM 6027 O O . ARG B 1 368 ? -8.594 -5.949 2.248 1 97.44 368 ARG B O 1
ATOM 6034 N N . ARG B 1 369 ? -8.609 -6.973 0.241 1 96.12 369 ARG B N 1
ATOM 6035 C CA . ARG B 1 369 ? -8.641 -8.312 0.824 1 96.12 369 ARG B CA 1
ATOM 6036 C C . ARG B 1 369 ? -7.402 -8.57 1.672 1 96.12 369 ARG B C 1
ATOM 6038 O O . ARG B 1 369 ? -7.492 -9.164 2.748 1 96.12 369 ARG B O 1
ATOM 6045 N N . TYR B 1 370 ? -6.277 -8.117 1.219 1 97.19 370 TYR B N 1
ATOM 6046 C CA . TYR B 1 370 ? -5.055 -8.344 1.981 1 97.19 370 TYR B CA 1
ATOM 6047 C C . TYR B 1 370 ? -5.035 -7.496 3.246 1 97.19 370 TYR B C 1
ATOM 6049 O O . TYR B 1 370 ? -4.941 -8.023 4.355 1 97.19 370 TYR B O 1
ATOM 6057 N N . TYR B 1 371 ? -5.156 -6.148 3.113 1 97.56 371 TYR B N 1
ATOM 6058 C CA . TYR B 1 371 ? -4.98 -5.258 4.25 1 97.56 371 TYR B CA 1
ATOM 6059 C C . TYR B 1 371 ? -6.043 -5.512 5.316 1 97.56 371 TYR B C 1
ATOM 6061 O O . TYR B 1 371 ? -5.766 -5.422 6.512 1 97.56 371 TYR B O 1
ATOM 6069 N N . LEU B 1 372 ? -7.207 -5.824 4.883 1 96.44 372 LEU B N 1
ATOM 6070 C CA . LEU B 1 372 ? -8.297 -6 5.836 1 96.44 372 LEU B CA 1
ATOM 6071 C C . LEU B 1 372 ? -8.359 -7.441 6.332 1 96.44 372 LEU B C 1
ATOM 6073 O O . LEU B 1 372 ? -9.109 -7.754 7.258 1 96.44 372 LEU B O 1
ATOM 6077 N N . GLY B 1 373 ? -7.547 -8.328 5.711 1 94.94 373 GLY B N 1
ATOM 6078 C CA . GLY B 1 373 ? -7.531 -9.719 6.133 1 94.94 373 GLY B CA 1
ATOM 6079 C C . GLY B 1 373 ? -6.262 -10.109 6.871 1 94.94 373 GLY B C 1
ATOM 6080 O O . GLY B 1 373 ? -6.129 -11.242 7.332 1 94.94 373 GLY B O 1
ATOM 6081 N N . SER B 1 374 ? -5.332 -9.211 7.012 1 96.81 374 SER B N 1
ATOM 6082 C CA . SER B 1 374 ? -4.047 -9.453 7.656 1 96.81 374 SER B CA 1
ATOM 6083 C C . SER B 1 374 ? -3.873 -8.578 8.891 1 96.81 374 SER B C 1
ATOM 6085 O O . SER B 1 374 ? -4.141 -7.379 8.852 1 96.81 374 SER B O 1
ATOM 6087 N N . ARG B 1 375 ? -3.416 -9.195 10 1 97.56 375 ARG B N 1
ATOM 6088 C CA . ARG B 1 375 ? -3.158 -8.398 11.195 1 97.56 375 ARG B CA 1
ATOM 6089 C C . ARG B 1 375 ? -2.135 -7.301 10.906 1 97.56 375 ARG B C 1
ATOM 6091 O O . ARG B 1 375 ? -2.287 -6.168 11.367 1 97.56 375 ARG B O 1
ATOM 6098 N N . ALA B 1 376 ? -1.046 -7.664 10.18 1 98.31 376 ALA B N 1
ATOM 6099 C CA . ALA B 1 376 ? -0.049 -6.664 9.805 1 98.31 376 ALA B CA 1
ATOM 6100 C C . ALA B 1 376 ? -0.669 -5.562 8.953 1 98.31 376 ALA B C 1
ATOM 6102 O O . ALA B 1 376 ? -0.359 -4.383 9.125 1 98.31 376 ALA B O 1
ATOM 6103 N N . GLY B 1 377 ? -1.494 -5.953 7.953 1 98.25 377 GLY B N 1
ATOM 6104 C CA . GLY B 1 377 ? -2.203 -4.98 7.141 1 98.25 377 GLY B CA 1
ATOM 6105 C C . GLY B 1 377 ? -3.066 -4.035 7.957 1 98.25 377 GLY B C 1
ATOM 6106 O O . GLY B 1 377 ? -2.973 -2.816 7.805 1 98.25 377 GLY B O 1
ATOM 6107 N N . LEU B 1 378 ? -3.838 -4.57 8.875 1 98.56 378 LEU B N 1
ATOM 6108 C CA . LEU B 1 378 ? -4.688 -3.768 9.75 1 98.56 378 LEU B CA 1
ATOM 6109 C C . LEU B 1 378 ? -3.846 -2.844 10.625 1 98.56 378 LEU B C 1
ATOM 6111 O O . LEU B 1 378 ? -4.234 -1.703 10.891 1 98.56 378 LEU B O 1
ATOM 6115 N N . THR B 1 379 ? -2.723 -3.344 11.062 1 98.75 379 THR B N 1
ATOM 6116 C CA . THR B 1 379 ? -1.865 -2.553 11.938 1 98.75 379 THR B CA 1
ATOM 6117 C C . THR B 1 379 ? -1.292 -1.352 11.195 1 98.75 379 THR B C 1
ATOM 6119 O O . THR B 1 379 ? -1.135 -0.273 11.766 1 98.75 379 THR B O 1
ATOM 6122 N N . THR B 1 380 ? -0.931 -1.543 9.906 1 98.62 380 THR B N 1
ATOM 6123 C CA . THR B 1 380 ? -0.452 -0.412 9.117 1 98.62 380 THR B CA 1
ATOM 6124 C C . THR B 1 380 ? -1.517 0.679 9.039 1 98.62 380 THR B C 1
ATOM 6126 O O . THR B 1 380 ? -1.204 1.867 9.133 1 98.62 380 THR B O 1
ATOM 6129 N N . ILE B 1 381 ? -2.779 0.29 8.883 1 98.56 381 ILE B N 1
ATOM 6130 C CA . ILE B 1 381 ? -3.877 1.249 8.828 1 98.56 381 ILE B CA 1
ATOM 6131 C C . ILE B 1 381 ? -4.043 1.916 10.195 1 98.56 381 ILE B C 1
ATOM 6133 O O . ILE B 1 381 ? -4.117 3.143 10.281 1 98.56 381 ILE B O 1
ATOM 6137 N N . ALA B 1 382 ? -3.961 1.144 11.219 1 98.69 382 ALA B N 1
ATOM 6138 C CA . ALA B 1 382 ? -4.215 1.62 12.578 1 98.69 382 ALA B CA 1
ATOM 6139 C C . ALA B 1 382 ? -3.162 2.635 13.008 1 98.69 382 ALA B C 1
ATOM 6141 O O . ALA B 1 382 ? -3.494 3.699 13.539 1 98.69 382 ALA B O 1
ATOM 6142 N N . GLU B 1 383 ? -1.911 2.342 12.797 1 98.12 383 GLU B N 1
ATOM 6143 C CA . GLU B 1 383 ? -0.867 3.223 13.312 1 98.12 383 GLU B CA 1
ATOM 6144 C C . GLU B 1 383 ? -0.852 4.555 12.57 1 98.12 383 GLU B C 1
ATOM 6146 O O . GLU B 1 383 ? -0.565 5.598 13.156 1 98.12 383 GLU B O 1
ATOM 6151 N N . ASN B 1 384 ? -1.181 4.449 11.25 1 98.44 384 ASN B N 1
ATOM 6152 C CA . ASN B 1 384 ? -1.311 5.707 10.523 1 98.44 384 ASN B CA 1
ATOM 6153 C C . ASN B 1 384 ? -2.557 6.477 10.953 1 98.44 384 ASN B C 1
ATOM 6155 O O . ASN B 1 384 ? -2.527 7.707 11.047 1 98.44 384 ASN B O 1
ATOM 6159 N N . TYR B 1 385 ? -3.625 5.746 11.234 1 98.38 385 TYR B N 1
ATOM 6160 C CA . TYR B 1 385 ? -4.891 6.371 11.609 1 98.38 385 TYR B CA 1
ATOM 6161 C C . TYR B 1 385 ? -4.762 7.113 12.93 1 98.38 385 TYR B C 1
ATOM 6163 O O . TYR B 1 385 ? -5.199 8.258 13.055 1 98.38 385 TYR B O 1
ATOM 6171 N N . VAL B 1 386 ? -4.105 6.508 13.906 1 98.31 386 VAL B N 1
ATOM 6172 C CA . VAL B 1 386 ? -3.992 7.117 15.227 1 98.31 386 VAL B CA 1
ATOM 6173 C C . VAL B 1 386 ? -2.898 8.18 15.211 1 98.31 386 VAL B C 1
ATOM 6175 O O . VAL B 1 386 ? -2.799 8.992 16.141 1 98.31 386 VAL B O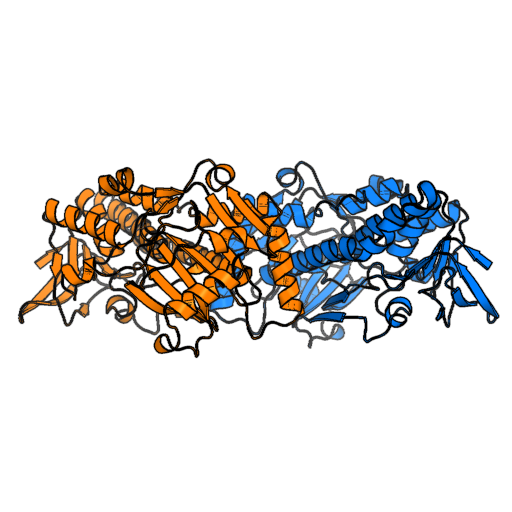 1
ATOM 6178 N N . GLY B 1 387 ? -2.076 8.188 14.133 1 97.75 387 GLY B N 1
ATOM 6179 C CA . GLY B 1 387 ? -0.976 9.125 14 1 97.75 387 GLY B CA 1
ATOM 6180 C C . GLY B 1 387 ? 0.38 8.508 14.281 1 97.75 387 GLY B C 1
ATOM 6181 O O . GLY B 1 387 ? 0.624 8 15.375 1 97.75 387 GLY B O 1
ATOM 6182 N N . LEU B 1 388 ? 1.351 8.555 13.352 1 95.94 388 LEU B N 1
ATOM 6183 C CA . LEU B 1 388 ? 2.709 8.047 13.508 1 95.94 388 LEU B CA 1
ATOM 6184 C C . LEU B 1 388 ? 3.471 8.859 14.555 1 95.94 388 LEU B C 1
ATOM 6186 O O . LEU B 1 388 ? 3.129 10.008 14.82 1 95.94 388 LEU B O 1
ATOM 6190 N N . PRO B 1 389 ? 4.453 8.242 15.102 1 92.25 389 PRO B N 1
ATOM 6191 C CA . PRO B 1 389 ? 5.262 8.992 16.062 1 92.25 389 PRO B CA 1
ATOM 6192 C C . PRO B 1 389 ? 5.949 10.203 15.438 1 92.25 389 PRO B C 1
ATOM 6194 O O . PRO B 1 389 ? 6.41 10.141 14.297 1 92.25 389 PRO B O 1
ATOM 6197 N N . MET B 1 390 ? 5.973 11.289 16.156 1 93 390 MET B N 1
ATOM 6198 C CA . MET B 1 390 ? 6.691 12.469 15.695 1 93 390 MET B CA 1
ATOM 6199 C C . MET B 1 390 ? 8.172 12.383 16.047 1 93 390 MET B C 1
ATOM 6201 O O . MET B 1 390 ? 8.531 11.859 17.109 1 93 390 MET B O 1
ATOM 6205 N N . GLU B 1 391 ? 8.992 12.82 15.188 1 91.69 391 GLU B N 1
ATOM 6206 C CA . GLU B 1 391 ? 10.422 12.883 15.453 1 91.69 391 GLU B CA 1
ATOM 6207 C C . GLU B 1 391 ? 10.727 13.797 16.641 1 91.69 391 GLU B C 1
ATOM 6209 O O . GLU B 1 391 ? 10.086 14.836 16.797 1 91.69 391 GLU B O 1
ATOM 6214 N N . GLN B 1 392 ? 11.68 13.453 17.406 1 93.06 392 GLN B N 1
ATOM 6215 C CA . GLN B 1 392 ? 12.078 14.281 18.531 1 93.06 392 GLN B CA 1
ATOM 6216 C C . GLN B 1 392 ? 12.969 15.438 18.078 1 93.06 392 GLN B C 1
ATOM 6218 O O . GLN B 1 392 ? 13.875 15.25 17.266 1 93.06 392 GLN B O 1
ATOM 6223 N N . VAL B 1 393 ? 12.625 16.562 18.531 1 93.31 393 VAL B N 1
ATOM 6224 C CA . VAL B 1 393 ? 13.453 17.734 18.266 1 93.31 393 VAL B CA 1
ATOM 6225 C C . VAL B 1 393 ? 14.594 17.812 19.281 1 93.31 393 VAL B C 1
ATOM 6227 O O . VAL B 1 393 ? 14.359 18.078 20.453 1 93.31 393 VAL B O 1
ATOM 6230 N N . THR B 1 394 ? 15.844 17.297 18.969 1 86.06 394 THR B N 1
ATOM 6231 C CA . THR B 1 394 ? 17 17.328 19.859 1 86.06 394 THR B CA 1
ATOM 6232 C C . THR B 1 394 ? 18.188 17.984 19.156 1 86.06 394 THR B C 1
ATOM 6234 O O . THR B 1 394 ? 18.297 17.969 17.938 1 86.06 394 THR B O 1
#

pLDDT: mean 96.46, std 3.5, range [67.5, 98.94]

Sequence (788 aa):
MRTQVAIIGAGPSGLLLGQLLHNAGIHTVILERQSAEYVLGRIRAGILENGTVELLREAGVAKRMDAEGLVHHGVEFLFEGQRVPVPLSELTGGKSVMVYGQTEVTRDLMAARRDSGAPIIYGVSEVAIEDVKSDRPVVSYVSGGEKCRLECDFIAGCDGFHGVSRQSIPRDILKEYESVWPFGWLGLLADTPPVNPELIYAHHERGFVLCSQRSLTRSRYYLQVPLSDNVSAWSDERFWNELKRRLPEDLASKVVTGHSLEKSIAPLRSYVVEPMQYGRLFLVGDAAHIVPPTGAKGLNLAASDVNYLWRILREYYRHGRADLLASYSRFALDRVWKGERFSWFMTRLLHDFPEQTDFDKKMQAADRRYYLGSRAGLTTIAENYVGLPMEQVTMRTQVAIIGAGPSGLLLGQLLHNAGIHTVILERQSAEYVLGRIRAGILENGTVELLREAGVAKRMDAEGLVHHGVEFLFEGQRVPVPLSELTGGKSVMVYGQTEVTRDLMAARRDSGAPIIYGVSEVAIEDVKSDRPVVSYVSGGEKCRLECDFIAGCDGFHGVSRQSIPRDILKEYESVWPFGWLGLLADTPPVNPELIYAHHERGFVLCSQRSLTRSRYYLQVPLSDNVSAWSDERFWNELKRRLPEDLASKVVTGHSLEKSIAPLRSYVVEPMQYGRLFLVGDAAHIVPPTGAKGLNLAASDVNYLWRILREYYRHGRADLLASYSRFALDRVWKGERFSWFMTRLLHDFPEQTDFDKKMQAADRRYYLGSRAGLTTIAENYVGLPMEQVT

Organism: Klebsiella aerogenes (strain ATCC 13048 / DSM 30053 / CCUG 1429 / JCM 1235 / KCTC 2190 / NBRC 13534 / NCIMB 10102 / NCTC 10006 / CDC 819-56) (NCBI:txid1028307)

Nearest PDB structures (foldseek):
  1bkw-assembly1_A  TM=9.847E-01  e=3.237E-68  Pseudomonas fluorescens
  1bgn-assembly1_A-2  TM=9.862E-01  e=7.628E-68  Pseudomonas fluorescens
  1pxc-assembly1_A  TM=9.840E-01  e=5.413E-68  Pseudomonas aeruginosa
  1d7l-assembly1_A  TM=9.841E-01  e=9.055E-68  Pseudomonas aeruginosa
  1ykj-assembly1_A  TM=9.738E-01  e=9.055E-68  Pseudomonas aeruginosa